Protein AF-A0A8B9KT23-F1 (afdb_monomer_lite)

Foldseek 3Di:
DAWFWAWQVLVLQLCLVQQDFPFPEPQRPFKFKDFPPDDPVVSCVVHVVLQPAFKKKAFTFLDPLCVVVVRIDARHRNVRVVVVCVVQHQDWDDDQLAIFHRGMMMMGGHDDDDQQQWKKWKWADDLFAIKIWIDSGFANPPPPRVVVTFIDGAGQVGAQALVCCLVGGCPPPPPVCSSLVSRRSRSVVVSCVQQQWRMKIQTTFGQDPVTTYRPTIITIHTVLCCVVCCVSSPDGDRRDHGHHDDDPDDFGFDADDDDDDDDDDDFPDADLDLWFLQAAEEEEDPQQVLQQQFLLLNQLLVRPDGRYQAYEYQVDDKDWDWYDNQNDIDTHIYHNDPVVVCVVCVRHQEYEYPDELVCLLVVLVVVLVRLSHQEYEAAYDSNRPSSVSVSLVSCSNSSHFYQDDAAPWKAAASIGDRGQQQHHVVSCVQLVSNHAWQEEEEEQDSVVQNVCSNLCSVQALGYRMYGHQYLEQHGSAAPVNNLLSLQVDLSHQEYEYEAEFADQRLVVVLVCLVVVVRDHAYAYAYPDQCQVVDSGGTDDDRHRRGHNDPCSHRVNSLVSCVVSVHRYDPDPVCSSVSSNVSRVVCVVVVVGDRDDDDRTDDHDDDPVVCVVVVVDDDDDPDDDQQWDPPDPATDGLNHGPVRCVVVVCPPLQSCCRRVPSFRFDNLSSVLLVLLLQVLQDDDCPAQLSVQLLQCLQVVDDLVSSLVSSLVVQDDPHLCLLLQLLVLLCVCVVVVHALVRSVVVCVVVVHDRRQWFDDPAFPVRHDVSLVVSVVSLVVDFPDQVSVVRVVVNQVVQCVVPRRRHRHNSNSNNSSLLSSLPGRPRDDPVSSVVCSVVPVSSVSSSSSHSNVSSVSSVVSVVVVNHRDDDDPVVDDPPDDDDDDD

Organism: Astyanax mexicanus (NCBI:txid7994)

Sequence (883 aa):
MSAKAISEQTGKEFLYKYICTSAAVQNRFRYATVSADTDWERLTQDHPWLLTERLVVKPDQLIKRRGKLGLVGVDLDLQGVKEWLKQRLMRETTIGKAKGILKNFLIEPFVPHSQEEEFYTCIYATREGDYVLFHHEGGVEVGDVDSKAQRLLVGVDEKLTEDAVTEQLLIHVPDEKKEVLSSFIVGLFNLYEDLYFTYLEINPLVVTGEGVFVLDMAAKIDATAEFICKPKWGDVEFPPPFVNFSLSLLFSLSFFFFLLSHNLSLPPAKATTLFSKHTKALVWGMQTRAVQGMLDFDYVCSREEPSVAAMVYPFTGDHKQKFYWGHKEILMPVYKNMADAVKKHSEVDVLISFASLRSAFDSTMETMLYPQIHTIAIIAEGIPEALTRKLIKTANEKGITIIGPATVGGIKPGCFKIGNTGGMLDNILASKLYRPGSVAYVSRSGGMSNELNNIISRTTDGVYEGVAIGGDRYPGSTFMDHVLRYQDTPGVKMIVVLGEIGGTEEYKICEGVKEGRITKPVVCWCIGTCATMFSSEVQFGHAGACANQASETAVAKNQALREAGVFVPRSFDELGDIIRTVYDDLVASGVIIPAQEVPPPTVPMDYSWARELGLIRKPASFMTSICDERGQELIYAGMPITEVFKEEMGLGGVLGLLWFQRRLPRYACQFIEMCLMVTADHGPAVSGAHNTIVCARAGKDLISSLTSGLLTIGDRFGGALDAAAKQFSKAFDSGMLPMEFVNKMKKDGKLIMGIGHRVKSINNPDMRVQILKDFVKQHFPATQLLDYALDVEKITTSKKPNLILNVDGFIGVAFVDLLRTCGGFTRDEADEFVEIGALNGIFVLGRSMGFIGHYLDQKRLKQGLYRHPWDDISYVLPEHMSM

Secondary structure (DSSP, 8-state):
--EEEE-HHHHHHHHHHH---SS-B-STT--EEE-TT--HHHHHHH-GGGGTS-EEEEE-SS-S-TGGGT--EEEE-HHHHHHHHHTTTT-EEEETTEEEE---EEEEE-----GGGEEEEEEEE-SSEEEEEEESS-SSSS-SHHHHSEEEEEETT----HHHHHHHT-TTS-HHHHHHHHHHHHHHHHHHHHTTEEEEEEEEEEEETTEEEE---EEEEEGGGHHHHHHHH-S---PPPSSS---SS---------------PPPS---S----TT--EEEES--HHHHHHHHHHHHHTT-SS-SEEEEE-TTS-SEEEEEEETTEEEEEEEESSHHHHHHH-TT--EEEE---TTTHHHHHHHHTT-TT--EEEE--S---HHHHHHHHHHHHHHTPEEE-SS---EEETTTEE-TTTT-SHHHHHHTTTTS--SEEEEES-HHHHHHHHHHHHHHSS-EEEEEE--SSSS-SS-HHHHHHHHHH-TT--EEEEEE-SSSSTTHHHHHHHHTTS--S-EEEEE--GGGGGSSS----SSTT---SSGGGSHHHHHHHHHHTT-B--SSSTTHHHHHHHHHHHHHHTTS--PPPP-PPPPPPPPHHHHHHTTS-----S----SEE-SSSS-EETTEEHHHHHHTT-HHHHHHHHHHHS----HHHHHHHHHHHHHHS---TTSHHHHHHHHHHHTT--HHHHHHHHHTT-BTTBBTHHHHHHHHHHHHHTTT--HHHHHHHHHHTT-PPTTB--SS-BTTB--HHHHHHHHHHHHH-S--HHHHHHHHHHHHHHTT-TT-PBPHHHHHHHHHHHHHHHSSSS-HHHHHHHHHTTHHHHHHHHHHHHHHHHHHHHHHHTTPPPP---STT----PPP----

Structure (mmCIF, N/CA/C/O backbone):
data_AF-A0A8B9KT23-F1
#
_entry.id   AF-A0A8B9KT23-F1
#
loop_
_atom_site.group_PDB
_atom_site.id
_atom_site.type_symbol
_atom_site.label_atom_id
_atom_site.label_alt_id
_atom_site.label_comp_id
_atom_site.label_asym_id
_atom_si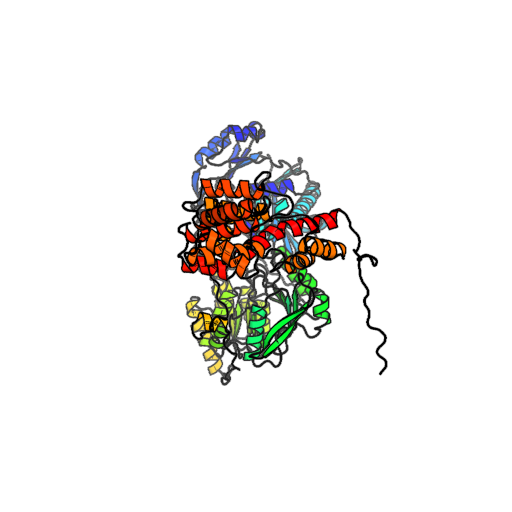te.label_entity_id
_atom_site.label_seq_id
_atom_site.pdbx_PDB_ins_code
_atom_site.Cartn_x
_atom_site.Cartn_y
_atom_site.Cartn_z
_atom_site.occupancy
_atom_site.B_iso_or_equiv
_atom_site.auth_seq_id
_atom_site.auth_comp_id
_atom_site.auth_asym_id
_atom_site.auth_atom_id
_atom_site.pdbx_PDB_model_num
ATOM 1 N N . MET A 1 1 ? -3.273 -2.205 16.981 1.00 50.12 1 MET A N 1
ATOM 2 C CA . MET A 1 1 ? -3.231 -0.751 17.317 1.00 50.12 1 MET A CA 1
ATOM 3 C C . MET A 1 1 ? -4.520 -0.409 18.056 1.00 50.12 1 MET A C 1
ATOM 5 O O . MET A 1 1 ? -5.506 -1.040 17.725 1.00 50.12 1 MET A O 1
ATOM 9 N N . SER A 1 2 ? -4.535 0.468 19.065 1.00 74.88 2 SER A N 1
ATOM 10 C CA . SER A 1 2 ? -5.666 0.557 20.016 1.00 74.88 2 SER A CA 1
ATOM 11 C C . SER A 1 2 ? -5.683 1.864 20.819 1.00 74.88 2 SER A C 1
ATOM 13 O O . SER A 1 2 ? -4.695 2.607 20.809 1.00 74.88 2 SER A O 1
ATOM 15 N N . ALA A 1 3 ? -6.732 2.061 21.625 1.00 84.88 3 ALA A N 1
ATOM 16 C CA . ALA A 1 3 ? -6.651 2.823 22.872 1.00 84.88 3 ALA A CA 1
ATOM 17 C C . ALA A 1 3 ? -5.368 2.490 23.668 1.00 84.88 3 ALA A C 1
ATOM 19 O O . ALA A 1 3 ? -5.065 1.317 23.915 1.00 84.88 3 ALA A O 1
ATOM 20 N N . LYS A 1 4 ? -4.620 3.517 24.086 1.00 86.31 4 LYS A N 1
ATOM 21 C CA . LYS A 1 4 ? -3.401 3.404 24.903 1.00 86.31 4 LYS A CA 1
ATOM 22 C C . LYS A 1 4 ? -3.435 4.377 26.070 1.00 86.31 4 LYS A C 1
ATOM 24 O O . LYS A 1 4 ? -3.875 5.514 25.912 1.00 86.31 4 LYS A O 1
ATOM 29 N N . ALA A 1 5 ? -2.926 3.940 27.218 1.00 86.69 5 ALA A N 1
ATOM 30 C CA . ALA A 1 5 ? -2.748 4.803 28.378 1.00 86.69 5 ALA A CA 1
ATOM 31 C C . ALA A 1 5 ? -1.619 5.819 28.147 1.00 86.69 5 ALA A C 1
ATOM 33 O O . ALA A 1 5 ? -0.595 5.490 27.543 1.00 86.69 5 ALA A O 1
ATOM 34 N N . ILE A 1 6 ? -1.819 7.032 28.658 1.00 92.38 6 ILE A N 1
ATOM 35 C CA . ILE A 1 6 ? -0.812 8.099 28.729 1.00 92.38 6 ILE A CA 1
ATOM 36 C C . ILE A 1 6 ? -0.448 8.370 30.190 1.00 92.38 6 ILE A C 1
ATOM 38 O O . ILE A 1 6 ? -1.192 7.987 31.096 1.00 92.38 6 ILE A O 1
ATOM 42 N N . SER A 1 7 ? 0.703 9.000 30.426 1.00 93.12 7 SER A N 1
ATOM 43 C CA . SER A 1 7 ? 1.091 9.433 31.771 1.00 93.12 7 SER A CA 1
ATOM 44 C C . SER A 1 7 ? 0.134 10.506 32.298 1.00 93.12 7 SER A C 1
ATOM 46 O O . SER A 1 7 ? -0.551 11.191 31.527 1.00 93.12 7 SER A O 1
ATOM 48 N N . GLU A 1 8 ? 0.094 10.673 33.618 1.00 94.19 8 GLU A N 1
ATOM 49 C CA . GLU A 1 8 ? -0.682 11.748 34.230 1.00 94.19 8 GLU A CA 1
ATOM 50 C C . GLU A 1 8 ? -0.176 13.122 33.771 1.00 94.19 8 GLU A C 1
ATOM 52 O O . GLU A 1 8 ? -0.986 13.994 33.448 1.00 94.19 8 GLU A O 1
ATOM 57 N N . GLN A 1 9 ? 1.148 13.290 33.665 1.00 95.44 9 GLN A N 1
ATOM 58 C CA . GLN A 1 9 ? 1.766 14.494 33.113 1.00 95.44 9 GLN A CA 1
ATOM 59 C C . GLN A 1 9 ? 1.209 14.828 31.720 1.00 95.44 9 GLN A C 1
ATOM 61 O O . GLN A 1 9 ? 0.757 15.949 31.499 1.00 95.44 9 GLN A O 1
ATOM 66 N N . THR A 1 10 ? 1.205 13.872 30.782 1.00 95.38 10 THR A N 1
ATOM 67 C CA . THR A 1 10 ? 0.717 14.106 29.412 1.00 95.38 10 THR A CA 1
ATOM 68 C C . THR A 1 10 ? -0.784 14.399 29.392 1.00 95.38 10 THR A C 1
ATOM 70 O O . THR A 1 10 ? -1.221 15.290 28.664 1.00 95.38 10 THR A O 1
ATOM 73 N N . GLY A 1 11 ? -1.576 13.710 30.222 1.00 94.94 11 GLY A N 1
ATOM 74 C CA . GLY A 1 11 ? -3.006 13.991 30.370 1.00 94.94 11 GLY A CA 1
ATOM 75 C C . GLY A 1 11 ? -3.269 15.423 30.843 1.00 94.94 11 GLY A C 1
ATOM 76 O O . GLY A 1 11 ? -4.035 16.154 30.210 1.00 94.94 11 GLY A O 1
ATOM 77 N N . LYS A 1 12 ? -2.583 15.854 31.908 1.00 96.50 12 LYS A N 1
ATOM 78 C CA . LYS A 1 12 ? -2.687 17.216 32.451 1.00 96.50 12 LYS A CA 1
ATOM 79 C C . LYS A 1 12 ? -2.163 18.270 31.483 1.00 96.50 12 LYS A C 1
ATOM 81 O O . LYS A 1 12 ? -2.779 19.322 31.347 1.00 96.50 12 LYS A O 1
ATOM 86 N N . GLU A 1 13 ? -1.083 17.991 30.759 1.00 96.25 13 GLU A N 1
ATOM 87 C CA . GLU A 1 13 ? -0.562 18.882 29.720 1.00 96.25 13 GLU A CA 1
ATOM 88 C C . GLU A 1 13 ? -1.589 19.119 28.606 1.00 96.25 13 GLU A C 1
ATOM 90 O O . GLU A 1 13 ? -1.806 20.260 28.193 1.00 96.25 13 GLU A O 1
ATOM 95 N N . PHE A 1 14 ? -2.266 18.061 28.153 1.00 96.62 14 PHE A N 1
ATOM 96 C CA . PHE A 1 14 ? -3.352 18.157 27.178 1.00 96.62 14 PHE A CA 1
ATOM 97 C C . PHE A 1 14 ? -4.540 18.945 27.727 1.00 96.62 14 PHE A C 1
ATOM 99 O O . PHE A 1 14 ? -5.005 19.875 27.063 1.00 96.62 14 PHE A O 1
ATOM 106 N N . LEU A 1 15 ? -4.983 18.630 28.948 1.00 96.81 15 LEU A N 1
ATOM 107 C CA . LEU A 1 15 ? -6.066 19.344 29.621 1.00 96.81 15 LEU A CA 1
ATOM 108 C C . LEU A 1 15 ? -5.750 20.842 29.711 1.00 96.81 15 LEU A C 1
ATOM 110 O O . LEU A 1 15 ? -6.513 21.668 29.216 1.00 96.81 15 LEU A O 1
ATOM 114 N N . TYR A 1 16 ? -4.589 21.212 30.250 1.00 96.50 16 TYR A N 1
ATOM 115 C CA . TYR A 1 16 ? -4.218 22.613 30.434 1.00 96.50 16 TYR A CA 1
ATOM 116 C C . TYR A 1 16 ? -3.931 23.365 29.128 1.00 96.50 16 TYR A C 1
ATOM 118 O O . TYR A 1 16 ? -4.088 24.588 29.122 1.00 96.50 16 TYR A O 1
ATOM 126 N N . LYS A 1 17 ? -3.533 22.699 28.034 1.00 95.62 17 LYS A N 1
ATOM 127 C CA . LYS A 1 17 ? -3.381 23.344 26.714 1.00 95.62 17 LYS A CA 1
ATOM 128 C C . LYS A 1 17 ? -4.713 23.599 26.019 1.00 95.62 17 LYS A C 1
ATOM 130 O O . LYS A 1 17 ? -4.855 24.649 25.397 1.00 95.62 17 LYS A O 1
ATOM 135 N N . TYR A 1 18 ? -5.650 22.653 26.095 1.00 96.62 18 TYR A N 1
ATOM 136 C CA . TYR A 1 18 ? -6.772 22.593 25.154 1.00 96.62 18 TYR A CA 1
ATOM 137 C C . TYR A 1 18 ? -8.166 22.709 25.784 1.00 96.62 18 TYR A C 1
ATOM 139 O O . TYR A 1 18 ? -9.125 22.875 25.031 1.00 96.62 18 TYR A O 1
ATOM 147 N N . ILE A 1 19 ? -8.322 22.641 27.115 1.00 96.06 19 ILE A N 1
ATOM 148 C CA . ILE A 1 19 ? -9.654 22.754 27.728 1.00 96.06 19 ILE A CA 1
ATOM 149 C C . ILE A 1 19 ? -10.233 24.157 27.504 1.00 96.06 19 ILE A C 1
ATOM 151 O O . ILE A 1 19 ? -9.568 25.170 27.736 1.00 96.06 19 ILE A O 1
ATOM 155 N N . CYS A 1 20 ? -11.487 24.211 27.059 1.00 94.06 20 CYS A N 1
ATOM 156 C CA . CYS A 1 20 ? -12.238 25.448 26.883 1.00 94.06 20 CYS A CA 1
ATOM 157 C C . CYS A 1 20 ? -13.468 25.402 27.794 1.00 94.06 20 CYS A C 1
ATOM 159 O O . CYS A 1 20 ? -14.380 24.610 27.576 1.00 94.06 20 CYS A O 1
ATOM 161 N N . THR A 1 21 ? -13.449 26.210 28.850 1.00 93.62 21 THR A N 1
ATOM 162 C CA . THR A 1 21 ? -14.476 26.281 29.897 1.00 93.62 21 THR A CA 1
ATOM 163 C C . THR A 1 21 ? -14.489 27.699 30.475 1.00 93.62 21 THR A C 1
ATOM 165 O O . THR A 1 21 ? -13.467 28.390 30.421 1.00 93.62 21 THR A O 1
ATOM 168 N N . SER A 1 22 ? -15.629 28.152 31.006 1.00 90.88 22 SER A N 1
ATOM 169 C CA . SER A 1 22 ? -15.702 29.401 31.784 1.00 90.88 22 SER A CA 1
ATOM 170 C C . SER A 1 22 ? -15.189 29.232 33.219 1.00 90.88 22 SER A C 1
ATOM 172 O O . SER A 1 22 ? -14.858 30.225 33.866 1.00 90.88 22 SER A O 1
ATOM 174 N N . ALA A 1 23 ? -15.067 27.993 33.708 1.00 91.00 23 ALA A N 1
ATOM 175 C CA . ALA A 1 23 ? -14.504 27.700 35.017 1.00 91.00 23 ALA A CA 1
ATOM 176 C C . ALA A 1 23 ? -13.006 28.054 35.073 1.00 91.00 23 ALA A C 1
ATOM 178 O O . ALA A 1 23 ? -12.214 27.664 34.211 1.00 91.00 23 ALA A O 1
ATOM 179 N N . ALA A 1 24 ? -12.590 28.763 36.125 1.00 92.50 24 ALA A N 1
ATOM 180 C CA . ALA A 1 24 ? -11.186 29.085 36.352 1.00 92.50 24 ALA A CA 1
ATOM 181 C C . ALA A 1 24 ? -10.404 27.820 36.755 1.00 92.50 24 ALA A C 1
ATOM 183 O O . ALA A 1 24 ? -10.396 27.427 37.921 1.00 92.50 24 ALA A O 1
ATOM 184 N N . VAL A 1 25 ? -9.754 27.170 35.785 1.00 94.81 25 VAL A N 1
ATOM 185 C CA . VAL A 1 25 ? -8.850 26.037 36.041 1.00 94.81 25 VAL A CA 1
ATOM 186 C C . VAL A 1 25 ? -7.534 26.566 36.609 1.00 94.81 25 VAL A C 1
ATOM 188 O O . VAL A 1 25 ? -6.767 27.232 35.907 1.00 94.81 25 VAL A O 1
ATOM 191 N N . GLN A 1 26 ? -7.285 26.262 37.878 1.00 95.94 26 GLN A N 1
ATOM 192 C CA . GLN A 1 26 ? -6.117 26.700 38.633 1.00 95.94 26 GLN A CA 1
ATOM 193 C C . GLN A 1 26 ? -4.920 25.756 38.444 1.00 95.94 26 GLN A C 1
ATOM 195 O O . GLN A 1 26 ? -5.037 24.663 37.892 1.00 95.94 26 GLN A O 1
ATOM 200 N N . ASN A 1 27 ? -3.733 26.201 38.870 1.00 94.00 27 ASN A N 1
ATOM 201 C CA . ASN A 1 27 ? -2.469 25.450 38.796 1.00 94.00 27 ASN A CA 1
ATOM 202 C C . ASN A 1 27 ? -2.086 24.891 37.399 1.00 94.00 27 ASN A C 1
ATOM 204 O O . ASN A 1 27 ? -1.301 23.947 37.289 1.00 94.00 27 ASN A O 1
ATOM 208 N N . ARG A 1 28 ? -2.564 25.517 36.311 1.00 95.81 28 ARG A N 1
ATOM 209 C CA . ARG A 1 28 ? -2.197 25.155 34.927 1.00 95.81 28 ARG A CA 1
ATOM 210 C C . ARG A 1 28 ? -0.678 25.158 34.734 1.00 95.81 28 ARG A C 1
ATOM 212 O O . ARG A 1 28 ? -0.015 26.145 35.041 1.00 95.81 28 ARG A O 1
ATOM 219 N N . PHE A 1 29 ? -0.150 24.060 34.192 1.00 95.50 29 PHE A N 1
ATOM 220 C CA . PHE A 1 29 ? 1.286 23.831 33.945 1.00 95.50 29 PHE A CA 1
ATOM 221 C C . PHE A 1 29 ? 2.183 23.836 35.197 1.00 95.50 29 PHE A C 1
ATOM 223 O O . PHE A 1 29 ? 3.402 23.944 35.086 1.00 95.50 29 PHE A O 1
ATOM 230 N N . ARG A 1 30 ? 1.607 23.691 36.397 1.00 95.94 30 ARG A N 1
ATOM 231 C CA . ARG A 1 30 ? 2.360 23.606 37.658 1.00 95.94 30 ARG A CA 1
ATOM 232 C C . ARG A 1 30 ? 2.586 22.151 38.049 1.00 95.94 30 ARG A C 1
ATOM 234 O O . ARG A 1 30 ? 2.033 21.655 39.023 1.00 95.94 30 ARG A O 1
ATOM 241 N N . TYR A 1 31 ? 3.394 21.470 37.253 1.00 96.06 31 TYR A N 1
ATOM 242 C CA . TYR A 1 31 ? 3.890 20.131 37.543 1.00 96.06 31 TYR A CA 1
ATOM 243 C C . TYR A 1 31 ? 5.377 20.058 37.195 1.00 96.06 31 TYR A C 1
ATOM 245 O O . TYR A 1 31 ? 5.840 20.773 36.310 1.00 96.06 31 TYR A O 1
ATOM 253 N N . ALA A 1 32 ? 6.133 19.218 37.896 1.00 96.31 32 ALA A N 1
ATOM 254 C CA . ALA A 1 32 ? 7.562 19.030 37.674 1.00 96.31 32 ALA A CA 1
ATOM 255 C C . ALA A 1 32 ? 7.921 17.540 37.765 1.00 96.31 32 ALA A C 1
ATOM 257 O O . ALA A 1 32 ? 7.595 16.873 38.748 1.00 96.31 32 ALA A O 1
ATOM 258 N N . THR A 1 33 ? 8.593 17.015 36.741 1.00 95.00 33 THR A N 1
ATOM 259 C CA . THR A 1 33 ? 8.898 15.581 36.621 1.00 95.00 33 THR A CA 1
ATOM 260 C C . THR A 1 33 ? 10.280 15.259 37.183 1.00 95.00 33 THR A C 1
ATOM 262 O O . THR A 1 33 ? 11.261 15.945 36.890 1.00 95.00 33 THR A O 1
ATOM 265 N N . VAL A 1 34 ? 10.369 14.198 37.989 1.00 95.56 34 VAL A N 1
ATOM 266 C CA . VAL A 1 34 ? 11.606 13.753 38.642 1.00 95.56 34 VAL A CA 1
ATOM 267 C C . VAL A 1 34 ? 11.909 12.292 38.327 1.00 95.56 34 VAL A C 1
ATOM 269 O O . VAL A 1 34 ? 11.094 11.397 38.550 1.00 95.56 34 VAL A O 1
ATOM 272 N N . SER A 1 35 ? 13.137 12.069 37.870 1.00 93.69 35 SER A N 1
ATOM 273 C CA . SER A 1 35 ? 13.740 10.780 37.547 1.00 93.69 35 SER A CA 1
ATOM 274 C C . SER A 1 35 ? 15.089 10.617 38.259 1.00 93.69 35 SER A C 1
ATOM 276 O O . SER A 1 35 ? 15.525 11.501 38.998 1.00 93.69 35 SER A O 1
ATOM 278 N N . ALA A 1 36 ? 15.771 9.489 38.039 1.00 90.50 36 ALA A N 1
ATOM 279 C CA . ALA A 1 36 ? 17.114 9.252 38.576 1.00 90.50 36 ALA A CA 1
ATOM 280 C C . ALA A 1 36 ? 18.165 10.264 38.077 1.00 90.50 36 ALA A C 1
ATOM 282 O O . ALA A 1 36 ? 19.110 10.556 38.806 1.00 90.50 36 ALA A O 1
ATOM 283 N N . ASP A 1 37 ? 17.972 10.807 36.872 1.00 92.75 37 ASP A N 1
ATOM 284 C CA . ASP A 1 37 ? 18.919 11.686 36.176 1.00 92.75 37 ASP A CA 1
ATOM 285 C C . ASP A 1 37 ? 18.549 13.181 36.300 1.00 92.75 37 ASP A C 1
ATOM 287 O O . ASP A 1 37 ? 19.103 14.034 35.607 1.00 92.75 37 ASP A O 1
ATOM 291 N N . THR A 1 38 ? 17.584 13.520 37.164 1.00 94.56 38 THR A N 1
ATOM 292 C CA . THR A 1 38 ? 17.093 14.895 37.324 1.00 94.56 38 THR A CA 1
ATOM 293 C C . THR A 1 38 ? 18.097 15.787 38.057 1.00 94.56 38 THR A C 1
ATOM 295 O O . THR A 1 38 ? 18.367 15.613 39.246 1.00 94.56 38 THR A O 1
ATOM 298 N N . ASP A 1 39 ? 18.572 16.813 37.352 1.00 95.38 39 ASP A N 1
ATOM 299 C CA . ASP A 1 39 ? 19.275 17.955 37.933 1.00 95.38 39 ASP A CA 1
ATOM 300 C C . ASP A 1 39 ? 18.286 18.858 38.689 1.00 95.38 39 ASP A C 1
ATOM 302 O O . ASP A 1 39 ? 17.389 19.471 38.106 1.00 95.38 39 ASP A O 1
ATOM 306 N N . TRP A 1 40 ? 18.456 18.931 40.010 1.00 94.06 40 TRP A N 1
ATOM 307 C CA . TRP A 1 40 ? 17.604 19.716 40.898 1.00 94.06 40 TRP A CA 1
ATOM 308 C C . TRP A 1 40 ? 17.789 21.226 40.761 1.00 94.06 40 TRP A C 1
ATOM 310 O O . TRP A 1 40 ? 16.827 21.948 41.017 1.00 94.06 40 TRP A O 1
ATOM 320 N N . GLU A 1 41 ? 18.978 21.709 40.391 1.00 93.38 41 GLU A N 1
ATOM 321 C CA . GLU A 1 41 ? 19.217 23.147 40.216 1.00 93.38 41 GLU A CA 1
ATOM 322 C C . GLU A 1 41 ? 18.433 23.629 38.998 1.00 93.38 41 GLU A C 1
ATOM 324 O O . GLU A 1 41 ? 17.572 24.508 39.116 1.00 93.38 41 GLU A O 1
ATOM 329 N N . ARG A 1 42 ? 18.616 22.937 37.867 1.00 94.25 42 ARG A N 1
ATOM 330 C CA . ARG A 1 42 ? 17.836 23.164 36.648 1.00 94.25 42 ARG A CA 1
ATOM 331 C C . ARG A 1 42 ? 16.332 23.006 36.879 1.00 94.25 42 ARG A C 1
ATOM 333 O O . ARG A 1 42 ? 15.572 23.870 36.455 1.00 94.25 42 ARG A O 1
ATOM 340 N N . LEU A 1 43 ? 15.888 21.963 37.589 1.00 94.06 43 LEU A N 1
ATOM 341 C CA . LEU A 1 43 ? 14.459 21.757 37.860 1.00 94.06 43 LEU A CA 1
ATOM 342 C C . LEU A 1 43 ? 13.835 22.963 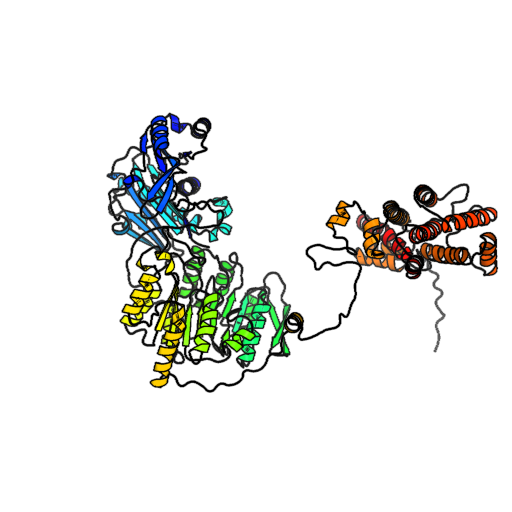38.582 1.00 94.06 43 LEU A C 1
ATOM 344 O O . LEU A 1 43 ? 12.739 23.383 38.217 1.00 94.06 43 LEU A O 1
ATOM 348 N N . THR A 1 44 ? 14.536 23.539 39.567 1.00 94.06 44 THR A N 1
ATOM 349 C CA . THR A 1 44 ? 14.079 24.743 40.286 1.00 94.06 44 THR A CA 1
ATOM 350 C C . THR A 1 44 ? 14.214 26.035 39.485 1.00 94.06 44 THR A C 1
ATOM 352 O O . THR A 1 44 ? 13.455 26.968 39.730 1.00 94.06 44 THR A O 1
ATOM 355 N N . GLN A 1 45 ? 15.130 26.096 38.516 1.00 94.12 45 GLN A N 1
ATOM 356 C CA . GLN A 1 45 ? 15.224 27.210 37.572 1.00 94.12 45 GLN A CA 1
ATOM 357 C C . GLN A 1 45 ? 14.041 27.207 36.593 1.00 94.12 45 GLN A C 1
ATOM 359 O O . GLN A 1 45 ? 13.436 28.253 36.362 1.00 94.12 45 GLN A O 1
ATOM 364 N N . ASP A 1 46 ? 13.692 26.032 36.065 1.00 93.94 46 ASP A N 1
ATOM 365 C CA . ASP A 1 46 ? 12.565 25.837 35.148 1.00 93.94 46 ASP A CA 1
ATOM 366 C C . ASP A 1 46 ? 11.206 25.963 35.890 1.00 93.94 46 ASP A C 1
ATOM 368 O O . ASP A 1 46 ? 10.223 26.434 35.318 1.00 93.94 46 ASP A O 1
ATOM 372 N N . HIS A 1 47 ? 11.150 25.610 37.186 1.00 96.31 47 HIS A N 1
ATOM 373 C CA . HIS A 1 47 ? 9.931 25.595 38.016 1.00 96.31 47 HIS A CA 1
ATOM 374 C C . HIS A 1 47 ? 10.137 26.325 39.367 1.00 96.31 47 HIS A C 1
ATOM 376 O O . HIS A 1 47 ? 10.166 25.689 40.426 1.00 96.31 47 HIS A O 1
ATOM 382 N N . PRO A 1 48 ? 10.244 27.670 39.386 1.00 95.06 48 PRO A N 1
ATOM 383 C CA . PRO A 1 48 ? 10.601 28.431 40.593 1.00 95.06 48 PRO A CA 1
ATOM 384 C C . PRO A 1 48 ? 9.576 28.334 41.735 1.00 95.06 48 PRO A C 1
ATOM 386 O O . PRO A 1 48 ? 9.927 28.535 42.897 1.00 95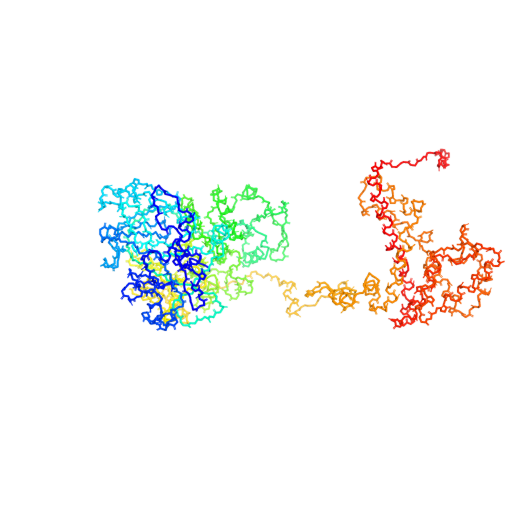.06 48 PRO A O 1
ATOM 389 N N . TRP A 1 49 ? 8.323 27.974 41.435 1.00 95.75 49 TRP A N 1
ATOM 390 C CA . TRP A 1 49 ? 7.267 27.768 42.434 1.00 95.75 49 TRP A CA 1
ATOM 391 C C . TRP A 1 49 ? 7.550 26.613 43.407 1.00 95.75 49 TRP A C 1
ATOM 393 O O . TRP A 1 49 ? 7.042 26.630 44.529 1.00 95.75 49 TRP A O 1
ATOM 403 N N . LEU A 1 50 ? 8.419 25.664 43.031 1.00 95.06 50 LEU A N 1
ATOM 404 C CA . LEU A 1 50 ? 8.890 24.590 43.914 1.00 95.06 50 LEU A CA 1
ATOM 405 C C . LEU A 1 50 ? 9.551 25.117 45.201 1.00 95.06 50 LEU A C 1
ATOM 407 O O . LEU A 1 50 ? 9.622 24.393 46.189 1.00 95.06 50 LEU A O 1
ATOM 411 N N . LEU A 1 51 ? 10.062 26.352 45.193 1.00 94.25 51 LEU A N 1
ATOM 412 C CA . LEU A 1 51 ? 10.752 26.964 46.333 1.00 94.25 51 LEU A CA 1
ATOM 413 C C . LEU A 1 51 ? 9.811 27.696 47.301 1.00 94.25 51 LEU A C 1
ATOM 415 O O . LEU A 1 51 ? 10.210 27.974 48.431 1.00 94.25 51 LEU A O 1
ATOM 419 N N . THR A 1 52 ? 8.601 28.049 46.862 1.00 91.94 52 THR A N 1
ATOM 420 C CA . THR A 1 52 ? 7.694 28.953 47.594 1.00 91.94 52 THR A CA 1
ATOM 421 C C . THR A 1 52 ? 6.456 28.269 48.159 1.00 91.94 52 THR A C 1
ATOM 423 O O . THR A 1 52 ? 5.847 28.799 49.083 1.00 91.94 52 THR A O 1
ATOM 426 N N . GLU A 1 53 ? 6.061 27.125 47.604 1.00 93.69 53 GLU A N 1
ATOM 427 C CA . GLU A 1 53 ? 4.798 26.462 47.932 1.00 93.69 53 GLU A CA 1
ATOM 428 C C . GLU A 1 53 ? 4.996 25.145 48.684 1.00 93.69 53 GLU A C 1
ATOM 430 O O . GLU A 1 53 ? 6.069 24.540 48.675 1.00 93.69 53 GLU A O 1
ATOM 435 N N . ARG A 1 54 ? 3.921 24.692 49.335 1.00 97.25 54 ARG A N 1
ATOM 436 C CA . ARG A 1 54 ? 3.795 23.302 49.777 1.00 97.25 54 ARG A CA 1
ATOM 437 C C . ARG A 1 54 ? 3.452 22.436 48.566 1.00 97.25 54 ARG A C 1
ATOM 439 O O . ARG A 1 54 ? 2.819 22.901 47.622 1.00 97.25 54 ARG A O 1
ATOM 446 N N . LEU A 1 55 ? 3.884 21.185 48.590 1.00 97.56 55 LEU A N 1
ATOM 447 C CA . LEU A 1 55 ? 3.979 20.301 47.436 1.00 97.56 55 LEU A CA 1
ATOM 448 C C . LEU A 1 55 ? 3.365 18.931 47.737 1.00 97.56 55 LEU A C 1
ATOM 450 O O . LEU A 1 55 ? 3.368 18.454 48.875 1.00 97.56 55 LEU A O 1
ATOM 454 N N . VAL A 1 56 ? 2.911 18.276 46.676 1.00 97.00 56 VAL A N 1
ATOM 455 C CA . VAL A 1 56 ? 2.543 16.862 46.618 1.00 97.00 56 VAL A CA 1
ATOM 456 C C . VAL A 1 56 ? 3.523 16.158 45.682 1.00 97.00 56 VAL A C 1
ATOM 458 O O . VAL A 1 56 ? 3.889 16.706 44.646 1.00 97.00 56 VAL A O 1
ATOM 461 N N . VAL A 1 57 ? 3.952 14.941 46.024 1.00 97.06 57 VAL A N 1
ATOM 462 C CA . VAL A 1 57 ? 4.813 14.102 45.175 1.00 97.06 57 VAL A CA 1
ATOM 463 C C . VAL A 1 57 ? 4.254 12.687 45.056 1.00 97.06 57 VAL A C 1
ATOM 465 O O . VAL A 1 57 ? 3.906 12.059 46.058 1.00 97.06 57 VAL A O 1
ATOM 468 N N . LYS A 1 58 ? 4.167 12.166 43.828 1.00 95.75 58 LYS A N 1
ATOM 469 C CA . LYS A 1 58 ? 3.578 10.849 43.522 1.00 95.75 58 LYS A CA 1
ATOM 470 C C . LYS A 1 58 ? 4.222 10.211 42.283 1.00 95.75 58 LYS A C 1
ATOM 472 O O . LYS A 1 58 ? 4.683 10.941 41.413 1.00 95.75 58 LYS A O 1
ATOM 477 N N . PRO A 1 59 ? 4.306 8.873 42.168 1.00 94.19 59 PRO A N 1
ATOM 478 C CA . PRO A 1 59 ? 4.872 8.233 40.987 1.00 94.19 59 PRO A CA 1
ATOM 479 C C . PRO A 1 59 ? 3.921 8.359 39.790 1.00 94.19 59 PRO A C 1
ATOM 481 O O . PRO A 1 59 ? 2.710 8.165 39.935 1.00 94.19 59 PRO A O 1
ATOM 484 N N . ASP A 1 60 ? 4.478 8.622 38.610 1.00 93.38 60 ASP A N 1
ATOM 485 C CA . ASP A 1 60 ? 3.750 8.686 37.337 1.00 93.38 60 ASP A CA 1
ATOM 486 C C . ASP A 1 60 ? 4.253 7.579 36.400 1.00 93.38 60 ASP A C 1
ATOM 488 O O . ASP A 1 60 ? 5.151 7.763 35.575 1.00 93.38 60 ASP A O 1
ATOM 492 N N . GLN A 1 61 ? 3.728 6.374 36.646 1.00 89.56 61 GLN A N 1
ATOM 493 C CA . GLN A 1 61 ? 4.053 5.117 35.955 1.00 89.56 61 GLN A CA 1
ATOM 494 C C . GLN A 1 61 ? 2.808 4.219 35.817 1.00 89.56 61 GLN A C 1
ATOM 496 O O . GLN A 1 61 ? 2.878 3.006 36.022 1.00 89.56 61 GLN A O 1
ATOM 501 N N . LEU A 1 62 ? 1.644 4.820 35.538 1.00 87.25 62 LEU A N 1
ATOM 502 C CA . LEU A 1 62 ? 0.345 4.129 35.422 1.00 87.25 62 LEU A CA 1
ATOM 503 C C . LEU A 1 62 ? -0.076 3.335 36.682 1.00 87.25 62 LEU A C 1
ATOM 505 O O . LEU A 1 62 ? -0.798 2.339 36.610 1.00 87.25 62 LEU A O 1
ATOM 509 N N . ILE A 1 63 ? 0.369 3.774 37.863 1.00 84.25 63 ILE A N 1
ATOM 510 C CA . ILE A 1 63 ? 0.022 3.156 39.148 1.00 84.25 63 ILE A CA 1
ATOM 511 C C . ILE A 1 63 ? -1.304 3.748 39.641 1.00 84.25 63 ILE A C 1
ATOM 513 O O . ILE A 1 63 ? -1.352 4.915 40.023 1.00 84.25 63 ILE A O 1
ATOM 517 N N . LYS A 1 64 ? -2.377 2.947 39.698 1.00 81.38 64 LYS A N 1
ATOM 518 C CA . LYS A 1 64 ? -3.635 3.341 40.363 1.00 81.38 64 LYS A CA 1
ATOM 519 C C . LYS A 1 64 ? -3.548 3.162 41.892 1.00 81.38 64 LYS A C 1
ATOM 521 O O . LYS A 1 64 ? -2.729 2.396 42.397 1.00 81.38 64 LYS A O 1
ATOM 526 N N . ARG A 1 65 ? -4.427 3.850 42.638 1.00 80.81 65 ARG A N 1
ATOM 527 C CA . ARG A 1 65 ? -4.572 3.770 44.117 1.00 80.81 65 ARG A CA 1
ATOM 528 C C . ARG A 1 65 ? -3.314 4.160 44.922 1.00 80.81 65 ARG A C 1
ATOM 530 O O . ARG A 1 65 ? -3.108 3.667 46.030 1.00 80.81 65 ARG A O 1
ATOM 537 N N . ARG A 1 66 ? -2.499 5.084 44.393 1.00 83.81 66 ARG A N 1
ATOM 538 C CA . ARG A 1 66 ? -1.218 5.553 44.974 1.00 83.81 66 ARG A CA 1
ATOM 539 C C . ARG A 1 66 ? -1.318 5.956 46.452 1.00 83.81 66 ARG A C 1
ATOM 541 O O . ARG A 1 66 ? -0.446 5.575 47.231 1.00 83.81 66 ARG A O 1
ATOM 548 N N . GLY A 1 67 ? -2.392 6.649 46.847 1.00 82.94 67 GLY A N 1
ATOM 549 C CA . GLY A 1 67 ? -2.634 7.058 48.238 1.00 82.94 67 GLY A CA 1
ATOM 550 C C . GLY A 1 67 ? -2.682 5.873 49.211 1.00 82.94 67 GLY A C 1
ATOM 551 O O . GLY A 1 67 ? -1.893 5.821 50.152 1.00 82.94 67 GLY A O 1
ATOM 552 N N . LYS A 1 68 ? -3.505 4.850 48.924 1.00 83.06 68 LYS A N 1
ATOM 553 C CA . LYS A 1 68 ? -3.628 3.638 49.768 1.00 83.06 68 LYS A CA 1
ATOM 554 C C . LYS A 1 68 ? -2.358 2.781 49.813 1.00 83.06 68 LYS A C 1
ATOM 556 O O . LYS A 1 68 ? -2.223 1.941 50.695 1.00 83.06 68 LYS A O 1
ATOM 561 N N . LEU A 1 69 ? -1.430 2.991 48.879 1.00 85.19 69 LEU A N 1
ATOM 562 C CA . LEU A 1 69 ? -0.123 2.330 48.838 1.00 85.19 69 LEU A CA 1
ATOM 563 C C . LEU A 1 69 ? 0.978 3.111 49.585 1.00 85.19 69 LEU A C 1
ATOM 565 O O . LEU A 1 69 ? 2.124 2.667 49.598 1.00 85.19 69 LEU A O 1
ATOM 569 N N . GLY A 1 70 ? 0.681 4.279 50.172 1.00 88.69 70 GLY A N 1
ATOM 570 C CA . GLY A 1 70 ? 1.698 5.144 50.792 1.00 88.69 70 GLY A CA 1
ATOM 571 C C . GLY A 1 70 ? 2.685 5.752 49.782 1.00 88.69 70 GLY A C 1
ATOM 572 O O . GLY A 1 70 ? 3.813 6.114 50.138 1.00 88.69 70 GLY A O 1
ATOM 573 N N . LEU A 1 71 ? 2.271 5.836 48.512 1.00 91.94 71 LEU A N 1
ATOM 574 C CA . LEU A 1 71 ? 3.058 6.341 47.383 1.00 91.94 71 LEU A CA 1
ATOM 575 C C . LEU A 1 71 ? 2.713 7.794 47.018 1.00 91.94 71 LEU A C 1
ATOM 577 O O . LEU A 1 71 ? 3.070 8.245 45.937 1.00 91.94 71 LEU A O 1
ATOM 581 N N . VAL A 1 72 ? 2.049 8.532 47.908 1.00 94.12 72 VAL A N 1
ATOM 582 C CA . VAL A 1 72 ? 1.837 9.980 47.773 1.00 94.12 72 VAL A CA 1
ATOM 583 C C . VAL A 1 72 ? 2.410 10.661 49.014 1.00 94.12 72 VAL A C 1
ATOM 585 O O . VAL A 1 72 ? 2.027 10.326 50.134 1.00 94.12 72 VAL A O 1
ATOM 588 N N . GLY A 1 73 ? 3.359 11.575 48.827 1.00 94.75 73 GLY A N 1
ATOM 589 C CA . GLY A 1 73 ? 3.768 12.538 49.849 1.00 94.75 73 GLY A CA 1
ATOM 590 C C . GLY A 1 73 ? 2.914 13.792 49.699 1.00 94.75 73 GLY A C 1
ATOM 591 O O . GLY A 1 73 ? 2.825 14.311 48.592 1.00 94.75 73 GLY A O 1
ATOM 592 N N . VAL A 1 74 ? 2.271 14.246 50.773 1.00 94.00 74 VAL A N 1
ATOM 593 C CA . VAL A 1 74 ? 1.321 15.374 50.778 1.00 94.00 74 VAL A CA 1
ATOM 594 C C . VAL A 1 74 ? 1.818 16.437 51.753 1.00 94.00 74 VAL A C 1
ATOM 596 O O . VAL A 1 74 ? 2.393 16.081 52.779 1.00 94.00 74 VAL A O 1
ATOM 599 N N . ASP A 1 75 ? 1.592 17.712 51.424 1.00 95.81 75 ASP A N 1
ATOM 600 C CA . ASP A 1 75 ? 1.987 18.879 52.223 1.00 95.81 75 ASP A CA 1
ATOM 601 C C . ASP A 1 75 ? 3.464 18.840 52.662 1.00 95.81 75 ASP A C 1
ATOM 603 O O . ASP A 1 75 ? 3.806 18.827 53.847 1.00 95.81 75 ASP A O 1
ATOM 607 N N . LEU A 1 76 ? 4.367 18.805 51.680 1.00 95.75 76 LEU A N 1
ATOM 608 C CA . LEU A 1 76 ? 5.821 18.837 51.872 1.00 95.75 76 LEU A CA 1
ATOM 609 C C . LEU A 1 76 ? 6.417 20.119 51.276 1.00 95.75 76 LEU A C 1
ATOM 611 O O . LEU A 1 76 ? 5.918 20.629 50.286 1.00 95.75 76 LEU A O 1
ATOM 615 N N . ASP A 1 77 ? 7.519 20.634 51.814 1.00 96.38 77 ASP A N 1
ATOM 616 C CA . ASP A 1 77 ? 8.377 21.564 51.058 1.00 96.38 77 ASP A CA 1
ATOM 617 C C . ASP A 1 77 ? 9.335 20.782 50.141 1.00 96.38 77 ASP A C 1
ATOM 619 O O . ASP A 1 77 ? 9.427 19.552 50.205 1.00 96.38 77 ASP A O 1
ATOM 623 N N . LEU A 1 78 ? 10.083 21.484 49.284 1.00 95.19 78 LEU A N 1
ATOM 624 C CA . LEU A 1 78 ? 11.034 20.859 48.359 1.00 95.19 78 LEU A CA 1
ATOM 625 C C . LEU A 1 78 ? 12.086 19.981 49.058 1.00 95.19 78 LEU A C 1
ATOM 627 O O . LEU A 1 78 ? 12.532 18.988 48.478 1.00 95.19 78 LEU A O 1
ATOM 631 N N . GLN A 1 79 ? 12.488 20.317 50.287 1.00 94.75 79 GLN A N 1
ATOM 632 C CA . GLN A 1 79 ? 13.439 19.505 51.045 1.00 94.75 79 GLN A CA 1
ATOM 633 C C . GLN A 1 79 ? 12.771 18.211 51.530 1.00 94.75 79 GLN A C 1
ATOM 635 O O . GLN A 1 79 ? 13.316 17.125 51.312 1.00 94.75 79 GLN A O 1
ATOM 640 N N . GLY A 1 80 ? 11.551 18.301 52.066 1.00 95.81 80 GLY A N 1
ATOM 641 C CA . GLY A 1 80 ? 10.716 17.143 52.390 1.00 95.81 80 GLY A CA 1
ATOM 642 C C . GLY A 1 80 ? 10.460 16.232 51.184 1.00 95.81 80 GLY A C 1
ATOM 643 O O . GLY A 1 80 ? 10.576 15.012 51.301 1.00 95.81 80 GLY A O 1
ATOM 644 N N . VAL A 1 81 ? 10.203 16.796 49.997 1.00 96.19 81 VAL A N 1
ATOM 645 C CA . VAL A 1 81 ? 10.051 16.027 48.746 1.00 96.19 81 VAL A CA 1
ATOM 646 C C . VAL A 1 81 ? 11.346 15.295 48.369 1.00 96.19 81 VAL A C 1
ATOM 648 O O . VAL A 1 81 ? 11.304 14.097 48.074 1.00 96.19 81 VAL A O 1
ATOM 651 N N . LYS A 1 82 ? 12.508 15.962 48.429 1.00 95.12 82 LYS A N 1
ATOM 652 C CA . LYS A 1 82 ? 13.823 15.335 48.176 1.00 95.12 82 LYS A CA 1
ATOM 653 C C . LYS A 1 82 ? 14.095 14.169 49.134 1.00 95.12 82 LYS A C 1
ATOM 655 O O . LYS A 1 82 ? 14.557 13.108 48.708 1.00 95.12 82 LYS A O 1
ATOM 660 N N . GLU A 1 83 ? 13.783 14.331 50.417 1.00 95.62 83 GLU A N 1
ATOM 661 C CA . GLU A 1 83 ? 13.956 13.288 51.436 1.00 95.62 83 GLU A CA 1
ATOM 662 C C . GLU A 1 83 ? 12.982 12.115 51.254 1.00 95.62 83 GLU A C 1
ATOM 664 O O . GLU A 1 83 ? 13.388 10.951 51.345 1.00 95.62 83 GLU A O 1
ATOM 669 N N . TRP A 1 84 ? 11.723 12.400 50.914 1.00 96.06 84 TRP A N 1
ATOM 670 C CA . TRP A 1 84 ? 10.700 11.394 50.619 1.00 96.06 84 TRP A CA 1
ATOM 671 C C . TRP A 1 84 ? 11.065 10.547 49.389 1.00 96.06 84 TRP A C 1
ATOM 673 O O . TRP A 1 84 ? 10.920 9.316 49.415 1.00 96.06 84 TRP A O 1
ATOM 683 N N . LEU A 1 85 ? 11.604 11.186 48.341 1.00 95.12 85 LEU A N 1
ATOM 684 C CA . LEU A 1 85 ? 12.077 10.534 47.116 1.00 95.12 85 LEU A CA 1
ATOM 685 C C . LEU A 1 85 ? 13.338 9.697 47.343 1.00 95.12 85 LEU A C 1
ATOM 687 O O . LEU A 1 85 ? 13.420 8.595 46.806 1.00 95.12 85 LEU A O 1
ATOM 691 N N . LYS A 1 86 ? 14.284 10.129 48.187 1.00 92.88 86 LYS A N 1
ATOM 692 C CA . LYS A 1 86 ? 15.514 9.368 48.513 1.00 92.88 86 LYS A CA 1
ATOM 693 C C . LYS A 1 86 ? 15.237 7.941 49.020 1.00 92.88 86 LYS A C 1
ATOM 695 O O . LYS A 1 86 ? 16.073 7.046 48.876 1.00 92.88 86 LYS A O 1
ATOM 700 N N . GLN A 1 87 ? 14.063 7.720 49.611 1.00 91.44 87 GLN A N 1
ATOM 701 C CA . GLN A 1 87 ? 13.617 6.418 50.112 1.00 91.44 87 GLN A CA 1
ATOM 702 C C . GLN A 1 87 ? 12.898 5.552 49.061 1.00 91.44 87 GLN A C 1
ATOM 704 O O . GLN A 1 87 ? 12.721 4.362 49.307 1.00 91.44 87 GLN A O 1
ATOM 709 N N . ARG A 1 88 ? 12.472 6.114 47.919 1.00 93.69 88 ARG A N 1
ATOM 710 C CA . ARG A 1 88 ? 11.527 5.487 46.966 1.00 93.69 88 ARG A CA 1
ATOM 711 C C . ARG A 1 88 ? 12.008 5.478 45.515 1.00 93.69 88 ARG A C 1
ATOM 713 O O . ARG A 1 88 ? 11.796 4.491 44.818 1.00 93.69 88 ARG A O 1
ATOM 720 N N . LEU A 1 89 ? 12.669 6.540 45.063 1.00 92.69 89 LEU A N 1
ATOM 721 C CA . LEU A 1 89 ? 13.248 6.635 43.727 1.00 92.69 89 LEU A CA 1
ATOM 722 C C . LEU A 1 89 ? 14.298 5.532 43.528 1.00 92.69 89 LEU A C 1
ATOM 724 O O . LEU A 1 89 ? 15.112 5.250 44.410 1.00 92.69 89 LEU A O 1
ATOM 728 N N . MET A 1 90 ? 14.227 4.871 42.375 1.00 91.25 90 MET A N 1
ATOM 729 C CA . MET A 1 90 ? 14.991 3.675 42.014 1.00 91.25 90 MET A CA 1
ATOM 730 C C . MET A 1 90 ? 14.828 2.482 42.974 1.00 91.25 90 MET A C 1
ATOM 732 O O . MET A 1 90 ? 15.652 1.564 42.966 1.00 91.25 90 MET A O 1
ATOM 736 N N . ARG A 1 91 ? 13.752 2.433 43.775 1.00 91.25 91 ARG A N 1
ATOM 737 C CA . ARG A 1 91 ? 13.403 1.247 44.572 1.00 91.25 91 ARG A CA 1
ATOM 738 C C . ARG A 1 91 ? 12.433 0.338 43.840 1.00 91.25 91 ARG A C 1
ATOM 740 O O . ARG A 1 91 ? 11.485 0.780 43.192 1.00 91.25 91 ARG A O 1
ATOM 747 N N . GLU A 1 92 ? 12.677 -0.956 43.988 1.00 90.00 92 GLU A N 1
ATOM 748 C CA . GLU A 1 92 ? 11.759 -1.995 43.555 1.00 90.00 92 GLU A CA 1
ATOM 749 C C . GLU A 1 92 ? 10.526 -2.009 44.471 1.00 90.00 92 GLU A C 1
ATOM 751 O O . GLU A 1 92 ? 10.648 -2.009 45.694 1.00 90.00 92 GLU A O 1
ATOM 756 N N . THR A 1 93 ? 9.339 -2.000 43.874 1.00 87.12 93 THR A N 1
ATOM 757 C CA . THR A 1 93 ? 8.040 -1.993 44.554 1.00 87.12 93 THR A CA 1
ATOM 758 C C . THR A 1 93 ? 7.161 -3.083 43.946 1.00 87.12 93 THR A C 1
ATOM 760 O O . THR A 1 93 ? 7.206 -3.337 42.741 1.00 87.12 93 THR A O 1
ATOM 763 N N . THR A 1 94 ? 6.366 -3.753 44.781 1.00 86.00 94 THR A N 1
ATOM 764 C CA . THR A 1 94 ? 5.397 -4.771 44.343 1.00 86.00 94 THR A CA 1
ATOM 765 C C . THR A 1 94 ? 3.991 -4.202 44.491 1.00 86.00 94 THR A C 1
ATOM 767 O O . THR A 1 94 ? 3.633 -3.730 45.568 1.00 86.00 94 THR A O 1
ATOM 770 N N . ILE A 1 95 ? 3.202 -4.230 43.418 1.00 81.50 95 ILE A N 1
ATOM 771 C CA . ILE A 1 95 ? 1.841 -3.688 43.360 1.00 81.50 95 ILE A CA 1
ATOM 772 C C . ILE A 1 95 ? 0.927 -4.780 42.801 1.00 81.50 95 ILE A C 1
ATOM 774 O O . ILE A 1 95 ? 0.984 -5.131 41.622 1.00 81.50 95 ILE A O 1
ATOM 778 N N . GLY A 1 96 ? 0.111 -5.378 43.672 1.00 81.69 96 GLY A N 1
ATOM 779 C CA . GLY A 1 96 ? -0.644 -6.585 43.335 1.00 81.69 96 GLY A CA 1
ATOM 780 C C . GLY A 1 96 ? 0.296 -7.742 42.976 1.00 81.69 96 GLY A C 1
ATOM 781 O O . GLY A 1 96 ? 1.097 -8.166 43.804 1.00 81.69 96 GLY A O 1
ATOM 782 N N . LYS A 1 97 ? 0.202 -8.246 41.738 1.00 76.50 97 LYS A N 1
ATOM 783 C CA . LYS A 1 97 ? 1.107 -9.277 41.188 1.00 76.50 97 LYS A CA 1
ATOM 784 C C . LYS A 1 97 ? 2.304 -8.699 40.417 1.00 76.50 97 LYS A C 1
ATOM 786 O O . LYS A 1 97 ? 3.197 -9.454 40.038 1.00 76.50 97 LYS A O 1
ATOM 791 N N . ALA A 1 98 ? 2.315 -7.393 40.156 1.00 76.31 98 ALA A N 1
ATOM 792 C CA . ALA A 1 98 ? 3.332 -6.743 39.344 1.00 76.31 98 ALA A CA 1
ATOM 793 C C . ALA A 1 98 ? 4.507 -6.266 40.211 1.00 76.31 98 ALA A C 1
ATOM 795 O O . ALA A 1 98 ? 4.315 -5.769 41.322 1.00 76.31 98 ALA A O 1
ATOM 796 N N . LYS A 1 99 ? 5.732 -6.413 39.701 1.00 84.25 99 LYS A N 1
ATOM 797 C CA . LYS A 1 99 ? 6.976 -6.020 40.376 1.00 84.25 99 LYS A CA 1
ATOM 798 C C . LYS A 1 99 ? 7.780 -5.134 39.431 1.00 84.25 99 LYS A C 1
ATOM 800 O O . LYS A 1 99 ? 8.096 -5.568 38.321 1.00 84.25 99 LYS A O 1
ATOM 805 N N . GLY A 1 100 ? 8.060 -3.906 39.852 1.00 86.19 100 GLY A N 1
ATOM 806 C CA . GLY A 1 100 ? 8.670 -2.862 39.028 1.00 86.19 100 GLY A CA 1
ATOM 807 C C . GLY A 1 100 ? 9.528 -1.906 39.855 1.00 86.19 100 GLY A C 1
ATOM 808 O O . GLY A 1 100 ? 9.494 -1.934 41.083 1.00 86.19 100 GLY A O 1
ATOM 809 N N . ILE A 1 101 ? 10.281 -1.030 39.190 1.00 90.31 101 ILE A N 1
ATOM 810 C CA . ILE A 1 101 ? 11.088 0.013 39.843 1.00 90.31 101 ILE A CA 1
ATOM 811 C C . ILE A 1 101 ? 10.374 1.360 39.711 1.00 90.31 101 ILE A C 1
ATOM 813 O O . ILE A 1 101 ? 9.932 1.724 38.617 1.00 90.31 101 ILE A O 1
ATOM 817 N N . LEU A 1 102 ? 10.303 2.114 40.811 1.00 92.00 102 LEU A N 1
ATOM 818 C CA . LEU A 1 102 ? 9.826 3.497 40.812 1.00 92.00 102 LEU A CA 1
ATOM 819 C C . LEU A 1 102 ? 10.914 4.420 40.235 1.00 92.00 102 LEU A C 1
ATOM 821 O O . LEU A 1 102 ? 11.871 4.772 40.922 1.00 92.00 102 LEU A O 1
ATOM 825 N N . LYS A 1 103 ? 10.793 4.765 38.954 1.00 92.56 103 LYS A N 1
ATOM 826 C CA . LYS A 1 103 ? 11.754 5.553 38.166 1.00 92.56 103 LYS A CA 1
ATOM 827 C C . LYS A 1 103 ? 11.296 6.982 37.885 1.00 92.56 103 LYS A C 1
ATOM 829 O O . LYS A 1 103 ? 12.156 7.814 37.626 1.00 92.56 103 LYS A O 1
ATOM 834 N N . ASN A 1 104 ? 9.987 7.243 37.894 1.00 94.38 104 ASN A N 1
ATOM 835 C CA . ASN A 1 104 ? 9.407 8.509 37.444 1.00 94.38 104 ASN A CA 1
ATOM 836 C C . ASN A 1 104 ? 8.345 9.018 38.427 1.00 94.38 104 ASN A C 1
ATOM 838 O O . ASN A 1 104 ? 7.436 8.275 38.807 1.00 94.38 104 ASN A O 1
ATOM 842 N N . PHE A 1 105 ? 8.464 10.280 38.828 1.00 96.62 105 PHE A N 1
ATOM 843 C CA . PHE A 1 105 ? 7.584 10.950 39.782 1.00 96.62 105 PHE A CA 1
ATOM 844 C C . PHE A 1 105 ? 7.148 12.316 39.261 1.00 96.62 105 PHE A C 1
ATOM 846 O O . PHE A 1 105 ? 7.892 12.982 38.548 1.00 96.62 105 PHE A O 1
ATOM 853 N N . LEU A 1 106 ? 5.959 12.736 39.678 1.00 97.25 106 LEU A N 1
ATOM 854 C CA . LEU A 1 106 ? 5.377 14.044 39.430 1.00 97.25 106 LEU A CA 1
ATOM 855 C C . LEU A 1 106 ? 5.302 14.804 40.761 1.00 97.25 106 LEU A C 1
ATOM 857 O O . LEU A 1 106 ? 4.845 14.250 41.767 1.00 97.25 106 LEU A O 1
ATOM 861 N N . ILE A 1 107 ? 5.780 16.047 40.765 1.00 97.81 107 ILE A N 1
ATOM 862 C CA . ILE A 1 107 ? 5.636 17.014 41.859 1.00 97.81 107 ILE A CA 1
ATOM 863 C C . ILE A 1 107 ? 4.637 18.083 41.417 1.00 97.81 107 ILE A C 1
ATOM 865 O O . ILE A 1 107 ? 4.763 18.606 40.312 1.00 97.81 107 ILE A O 1
ATOM 869 N N . GLU A 1 108 ? 3.684 18.433 42.274 1.00 97.31 108 GLU A N 1
ATOM 870 C CA . GLU A 1 108 ? 2.633 19.431 42.018 1.00 97.31 108 GLU A CA 1
ATOM 871 C C . GLU A 1 108 ? 2.399 20.286 43.281 1.00 97.31 108 GLU A C 1
ATOM 873 O O . GLU A 1 108 ? 2.748 19.835 44.375 1.00 97.31 108 GLU A O 1
ATOM 878 N N . PRO A 1 109 ? 1.822 21.500 43.195 1.00 96.94 109 PRO A N 1
ATOM 879 C CA . PRO A 1 109 ? 1.422 22.264 44.374 1.00 96.94 109 PRO A CA 1
ATOM 880 C C . PRO A 1 109 ? 0.412 21.503 45.241 1.00 96.94 109 PRO A C 1
ATOM 882 O O . PRO A 1 109 ? -0.540 20.904 44.739 1.00 96.94 109 PRO A O 1
ATOM 885 N N . PHE A 1 110 ? 0.586 21.569 46.559 1.00 96.06 110 PHE A N 1
ATOM 886 C CA . PHE A 1 110 ? -0.434 21.146 47.509 1.00 96.06 110 PHE A CA 1
ATOM 887 C C . PHE A 1 110 ? -1.576 22.163 47.522 1.00 96.06 110 PHE A C 1
ATOM 889 O O . PHE A 1 110 ? -1.356 23.357 47.710 1.00 96.06 110 PHE A O 1
ATOM 896 N N . VAL A 1 111 ? -2.799 21.668 47.344 1.00 95.75 111 VAL A N 1
ATOM 897 C CA . VAL A 1 111 ? -4.031 22.455 47.419 1.00 95.75 111 VAL A CA 1
ATOM 898 C C . VAL A 1 111 ? -4.688 22.151 48.766 1.00 95.75 111 VAL A C 1
ATOM 900 O O . VAL A 1 111 ? -5.105 21.010 48.962 1.00 95.75 111 VAL A O 1
ATOM 903 N N . PRO A 1 112 ? -4.793 23.108 49.703 1.00 93.75 112 PRO A N 1
ATOM 904 C CA . PRO A 1 112 ? -5.578 22.928 50.920 1.00 93.75 112 PRO A CA 1
ATOM 905 C C . PRO A 1 112 ? -7.071 22.864 50.573 1.00 93.75 112 PRO A C 1
ATOM 907 O O . PRO A 1 112 ? -7.591 23.781 49.943 1.00 93.75 112 PRO A O 1
ATOM 910 N N . HIS A 1 113 ? -7.749 21.789 50.967 1.00 94.44 113 HIS A N 1
ATOM 911 C CA . HIS A 1 113 ? -9.181 21.585 50.729 1.00 94.44 113 HIS A CA 1
ATOM 912 C C . HIS A 1 113 ? -9.777 20.615 51.760 1.00 94.44 113 HIS A C 1
ATOM 914 O O . HIS A 1 113 ? -9.057 19.927 52.489 1.00 94.44 113 HIS A O 1
ATOM 920 N N . SER A 1 114 ? -11.103 20.582 51.822 1.00 92.69 114 SER A N 1
ATOM 921 C CA . SER A 1 114 ? -11.915 19.670 52.629 1.00 92.69 114 SER A CA 1
ATOM 922 C C . SER A 1 114 ? -12.512 18.534 51.785 1.00 92.69 114 SER A C 1
ATOM 924 O O . SER A 1 114 ? -12.571 18.619 50.560 1.00 92.69 114 SER A O 1
ATOM 926 N N . GLN A 1 115 ? -13.004 17.471 52.432 1.00 88.56 115 GLN A N 1
ATOM 927 C CA . GLN A 1 115 ? -13.632 16.334 51.736 1.00 88.56 115 GLN A CA 1
ATOM 928 C C . GLN A 1 115 ? -14.879 16.748 50.925 1.00 88.56 115 GLN A C 1
ATOM 930 O O . GLN A 1 115 ? -15.156 16.163 49.886 1.00 88.56 115 GLN A O 1
ATOM 935 N N . GLU A 1 116 ? -15.598 17.786 51.368 1.00 89.44 116 GLU A N 1
ATOM 936 C CA . GLU A 1 116 ? -16.779 18.370 50.697 1.00 89.44 116 GLU A CA 1
ATOM 937 C C . GLU A 1 116 ? -16.416 19.217 49.453 1.00 89.44 116 GLU A C 1
ATOM 939 O O . GLU A 1 116 ? -17.278 19.757 48.748 1.00 89.44 116 GLU A O 1
ATOM 944 N N . GLU A 1 117 ? -15.120 19.371 49.181 1.00 93.31 117 GLU A N 1
ATOM 945 C CA . GLU A 1 117 ? -14.582 20.004 47.978 1.00 93.31 117 GLU A CA 1
ATOM 946 C C . GLU A 1 117 ? -13.996 18.985 46.992 1.00 93.31 117 GLU A C 1
ATOM 948 O O . GLU A 1 117 ? -13.700 19.383 45.866 1.00 93.31 117 GLU A O 1
ATOM 953 N N . GLU A 1 118 ? -13.868 17.704 47.368 1.00 94.31 118 GLU A N 1
ATOM 954 C CA . GLU A 1 118 ? -13.472 16.614 46.469 1.00 94.31 118 GLU A CA 1
ATOM 955 C C . GLU A 1 118 ? -14.684 16.048 45.713 1.00 94.31 118 GLU A C 1
ATOM 957 O O . GLU A 1 118 ? -15.626 15.528 46.304 1.00 94.31 118 GLU A O 1
ATOM 962 N N . PHE A 1 119 ? -14.607 16.060 44.386 1.00 94.94 119 PHE A N 1
ATOM 963 C CA . PHE A 1 119 ? -15.573 15.487 43.450 1.00 94.94 119 PHE A CA 1
ATOM 964 C C . PHE A 1 119 ? -14.920 14.382 42.611 1.00 94.94 119 PHE A C 1
ATOM 966 O O . PHE A 1 119 ? -13.693 14.271 42.529 1.00 94.94 119 PHE A O 1
ATOM 973 N N . TYR A 1 120 ? -15.736 13.567 41.950 1.00 93.00 120 TYR A N 1
ATOM 974 C CA . TYR A 1 120 ? -15.285 12.562 40.987 1.00 93.00 120 TYR A CA 1
ATOM 975 C C . TYR A 1 120 ? -15.939 12.807 39.627 1.00 93.00 120 TYR A C 1
ATOM 977 O O . TYR A 1 120 ? -17.151 13.024 39.557 1.00 93.00 120 TYR A O 1
ATOM 985 N N . THR A 1 121 ? -15.158 12.722 38.548 1.00 94.44 121 THR A N 1
ATOM 986 C CA . THR A 1 121 ? -15.689 12.687 37.178 1.00 94.44 121 THR A CA 1
ATOM 987 C C . THR A 1 121 ? -14.914 11.711 36.296 1.00 94.44 121 THR A C 1
ATOM 989 O O . THR A 1 121 ? -13.691 11.579 36.412 1.00 94.44 121 THR A O 1
ATOM 992 N N . CYS A 1 122 ? -15.620 11.016 35.405 1.00 93.69 122 CYS A N 1
ATOM 993 C CA . CYS A 1 122 ? -15.016 10.130 34.415 1.00 93.69 122 CYS A CA 1
ATOM 994 C C . CYS A 1 122 ? -15.802 10.143 33.100 1.00 93.69 122 CYS A C 1
ATOM 996 O O . CYS A 1 122 ? -17.025 10.221 33.104 1.00 93.69 122 CYS A O 1
ATOM 998 N N . ILE A 1 123 ? -15.098 10.045 31.974 1.00 94.94 123 ILE A N 1
ATOM 999 C CA . ILE A 1 123 ? -15.655 9.935 30.628 1.00 94.94 123 ILE A CA 1
ATOM 1000 C C . ILE A 1 123 ? -15.051 8.695 29.964 1.00 94.94 123 ILE A C 1
ATOM 1002 O O . ILE A 1 123 ? -13.823 8.556 29.919 1.00 94.94 123 ILE A O 1
ATOM 1006 N N . TYR A 1 124 ? -15.873 7.783 29.442 1.00 90.50 124 TYR A N 1
ATOM 1007 C CA . TYR A 1 124 ? -15.377 6.593 28.742 1.00 90.50 124 TYR A CA 1
ATOM 1008 C C . TYR A 1 124 ? -16.221 6.178 27.536 1.00 90.50 124 TYR A C 1
ATOM 1010 O O . TYR A 1 124 ? -17.446 6.291 27.527 1.00 90.50 124 TYR A O 1
ATOM 1018 N N . ALA A 1 125 ? -15.532 5.636 26.532 1.00 92.12 125 ALA A N 1
ATOM 1019 C CA . ALA A 1 125 ? -16.119 5.251 25.262 1.00 92.12 125 ALA A CA 1
ATOM 1020 C C . ALA A 1 125 ? -16.743 3.855 25.320 1.00 92.12 125 ALA A C 1
ATOM 1022 O O . ALA A 1 125 ? -16.091 2.883 25.724 1.00 92.12 125 ALA A O 1
ATOM 1023 N N . THR A 1 126 ? -17.967 3.749 24.809 1.00 91.31 126 THR A N 1
ATOM 1024 C CA . THR A 1 126 ? -18.645 2.492 24.466 1.00 91.31 126 THR A CA 1
ATOM 1025 C C . THR A 1 126 ? -19.085 2.513 22.997 1.00 91.31 126 THR A C 1
ATOM 1027 O O . THR A 1 126 ? -18.700 3.409 22.241 1.00 91.31 126 THR A O 1
ATOM 1030 N N . ARG A 1 127 ? -19.833 1.501 22.531 1.00 91.75 127 ARG A N 1
ATOM 1031 C CA . ARG A 1 127 ? -20.245 1.388 21.116 1.00 91.75 127 ARG A CA 1
ATOM 1032 C C . ARG A 1 127 ? -21.307 2.429 20.753 1.00 91.75 127 ARG A C 1
ATOM 1034 O O . ARG A 1 127 ? -21.308 2.945 19.639 1.00 91.75 127 ARG A O 1
ATOM 1041 N N . GLU A 1 128 ? -22.215 2.663 21.687 1.00 92.19 128 GLU A N 1
ATOM 1042 C CA . GLU A 1 128 ? -23.421 3.482 21.586 1.00 92.19 128 GLU A CA 1
ATOM 1043 C C . GLU A 1 128 ? -23.177 4.979 21.825 1.00 92.19 128 GLU A C 1
ATOM 1045 O O . GLU A 1 128 ? -23.974 5.802 21.375 1.00 92.19 128 GLU A O 1
ATOM 1050 N N . GLY A 1 129 ? -22.062 5.336 22.464 1.00 94.75 129 GLY A N 1
ATOM 1051 C CA . GLY A 1 129 ? -21.711 6.716 22.772 1.00 94.75 129 GLY A CA 1
ATOM 1052 C C . GLY A 1 129 ? -20.587 6.800 23.797 1.00 94.75 129 GLY A C 1
ATOM 1053 O O . GLY A 1 129 ? -19.764 5.887 23.910 1.00 94.75 129 GLY A O 1
ATOM 1054 N N . ASP A 1 130 ? -20.562 7.896 24.541 1.00 95.75 130 ASP A N 1
ATOM 1055 C CA . ASP A 1 130 ? -19.584 8.166 25.589 1.00 95.75 130 ASP A CA 1
ATOM 1056 C C . ASP A 1 130 ? -20.322 8.416 26.912 1.00 95.75 130 ASP A C 1
ATOM 1058 O O . ASP A 1 130 ? -21.185 9.291 27.010 1.00 95.75 130 ASP A O 1
ATOM 1062 N N . TYR A 1 131 ? -20.020 7.610 27.932 1.00 94.50 131 TYR A N 1
ATOM 1063 C CA . TYR A 1 131 ? -20.614 7.756 29.260 1.00 94.50 131 TYR A CA 1
ATOM 1064 C C . TYR A 1 131 ? -19.849 8.799 30.065 1.00 94.50 131 TYR A C 1
ATOM 1066 O O . TYR A 1 131 ? -18.646 8.652 30.272 1.00 94.50 131 TYR A O 1
ATOM 1074 N N . VAL A 1 132 ? -20.569 9.795 30.573 1.00 95.69 132 VAL A N 1
ATOM 1075 C CA . VAL A 1 132 ? -20.101 10.774 31.555 1.00 95.69 132 VAL A CA 1
ATOM 1076 C C . VAL A 1 132 ? -20.615 10.360 32.930 1.00 95.69 132 VAL A C 1
ATOM 1078 O O . VAL A 1 132 ? -21.819 10.204 33.144 1.00 95.69 132 VAL A O 1
ATOM 1081 N N . LEU A 1 133 ? -19.688 10.158 33.858 1.00 93.19 133 LEU A N 1
ATOM 1082 C CA . LEU A 1 133 ? -19.933 9.796 35.246 1.00 93.19 133 LEU A CA 1
ATOM 1083 C C . LEU A 1 133 ? -19.597 10.971 36.159 1.00 93.19 133 LEU A C 1
ATOM 1085 O O . LEU A 1 133 ? -18.593 11.651 35.952 1.00 93.19 133 LEU A O 1
ATOM 1089 N N . PHE A 1 134 ? -20.392 11.154 37.211 1.00 94.88 134 PHE A N 1
ATOM 1090 C CA . PHE A 1 134 ? -20.122 12.142 38.253 1.00 94.88 134 PHE A CA 1
ATOM 1091 C C . PHE A 1 134 ? -20.511 11.629 39.641 1.00 94.88 134 PHE A C 1
ATOM 1093 O O . PHE A 1 134 ? -21.563 11.008 39.806 1.00 94.88 134 PHE A O 1
ATOM 1100 N N . HIS A 1 135 ? -19.707 11.927 40.662 1.00 93.31 135 HIS A N 1
ATOM 1101 C CA . HIS A 1 135 ? -20.098 11.722 42.056 1.00 93.31 135 HIS A CA 1
ATOM 1102 C C . HIS A 1 135 ? -19.701 12.924 42.921 1.00 93.31 135 HIS A C 1
ATOM 1104 O O . HIS A 1 135 ? -18.613 13.481 42.779 1.00 93.31 135 HIS A O 1
ATOM 1110 N N . HIS A 1 136 ? -20.618 13.311 43.811 1.00 92.06 136 HIS A N 1
ATOM 1111 C CA . HIS A 1 136 ? -20.496 14.484 44.677 1.00 92.06 136 HIS A CA 1
ATOM 1112 C C . HIS A 1 136 ? -19.517 14.289 45.847 1.00 92.06 136 HIS A C 1
ATOM 1114 O O . HIS A 1 136 ? -18.999 15.269 46.361 1.00 92.06 136 HIS A O 1
ATOM 1120 N N . GLU A 1 137 ? -19.240 13.037 46.221 1.00 89.44 137 GLU A N 1
ATOM 1121 C CA . GLU A 1 137 ? -18.121 12.660 47.090 1.00 89.44 137 GLU A CA 1
ATOM 1122 C C . GLU A 1 137 ? -17.013 12.063 46.203 1.00 89.44 137 GLU A C 1
ATOM 1124 O O . GLU A 1 137 ? -17.187 10.978 45.636 1.00 89.44 137 GLU A O 1
ATOM 1129 N N . GLY A 1 138 ? -15.898 12.768 46.044 1.00 86.69 138 GLY A N 1
ATOM 1130 C CA . GLY A 1 138 ? -14.680 12.278 45.396 1.00 86.69 138 GLY A CA 1
ATOM 1131 C C . GLY A 1 138 ? -13.650 11.752 46.394 1.00 86.69 138 GLY A C 1
ATOM 1132 O O . GLY A 1 138 ? -13.894 11.719 47.598 1.00 86.69 138 GLY A O 1
ATOM 1133 N N . GLY A 1 139 ? -12.484 11.353 45.888 1.00 82.81 139 GLY A N 1
ATOM 1134 C CA . GLY A 1 139 ? -11.323 11.049 46.717 1.00 82.81 139 GLY A CA 1
ATOM 1135 C C . GLY A 1 139 ? -11.058 9.573 46.982 1.00 82.81 139 GLY A C 1
ATOM 1136 O O . GLY A 1 139 ? -11.653 8.652 46.414 1.00 82.81 139 GLY A O 1
ATOM 1137 N N . VAL A 1 140 ? -10.090 9.343 47.868 1.00 73.50 140 VAL A N 1
ATOM 1138 C CA . VAL A 1 140 ? -9.483 8.023 48.091 1.00 73.50 140 VAL A CA 1
ATOM 1139 C C . VAL A 1 140 ? -10.379 7.102 48.940 1.00 73.50 140 VAL A C 1
ATOM 1141 O O . VAL A 1 140 ? -10.331 5.878 48.780 1.00 73.50 140 VAL A O 1
ATOM 1144 N N . GLU A 1 141 ? -11.239 7.649 49.804 1.00 67.12 141 GLU A N 1
ATOM 1145 C CA . GLU A 1 141 ? -12.013 6.870 50.788 1.00 67.12 141 GLU A CA 1
ATOM 1146 C C . GLU A 1 141 ? -13.456 6.510 50.391 1.00 67.12 141 GLU A C 1
ATOM 1148 O O . GLU A 1 141 ? -14.097 5.718 51.079 1.00 67.12 141 GLU A O 1
ATOM 1153 N N . VAL A 1 142 ? -13.947 6.965 49.234 1.00 63.97 142 VAL A N 1
ATOM 1154 C CA . VAL A 1 142 ? -15.350 6.757 48.798 1.00 63.97 142 VAL A CA 1
ATOM 1155 C C . VAL A 1 142 ? -15.667 5.305 48.391 1.00 63.97 142 VAL A C 1
ATOM 1157 O O . VAL A 1 142 ? -16.833 4.895 48.364 1.00 63.97 142 VAL A O 1
ATOM 1160 N N . GLY A 1 143 ? -14.643 4.486 48.130 1.00 68.88 143 GLY A N 1
ATOM 1161 C CA . GLY A 1 143 ? -14.784 3.073 47.763 1.00 68.88 143 GLY A CA 1
ATOM 1162 C C . GLY A 1 143 ? -14.908 2.864 46.251 1.00 68.88 143 GLY A C 1
ATOM 1163 O O . GLY A 1 143 ? -14.089 3.373 45.492 1.00 68.88 143 GLY A O 1
ATOM 1164 N N . ASP A 1 144 ? -15.895 2.077 45.817 1.00 71.00 144 ASP A N 1
ATOM 1165 C CA . ASP A 1 144 ? -16.230 1.889 44.397 1.00 71.00 144 ASP A CA 1
ATOM 1166 C C . ASP A 1 144 ? -17.124 3.048 43.924 1.00 71.00 144 ASP A C 1
ATOM 1168 O O . ASP A 1 144 ? -18.354 2.958 43.931 1.00 71.00 144 ASP A O 1
ATOM 1172 N N . VAL A 1 145 ? -16.496 4.183 43.606 1.00 68.88 145 VAL A N 1
ATOM 1173 C CA . VAL A 1 145 ? -17.203 5.412 43.217 1.00 68.88 145 VAL A CA 1
ATOM 1174 C C . VAL A 1 145 ? -17.916 5.265 41.866 1.00 68.88 145 VAL A C 1
ATOM 1176 O O . VAL A 1 145 ? -19.014 5.794 41.712 1.00 68.88 145 VAL A O 1
ATOM 1179 N N . ASP A 1 146 ? -17.389 4.456 40.939 1.00 66.44 146 ASP A N 1
ATOM 1180 C CA . ASP A 1 146 ? -18.018 4.135 39.649 1.00 66.44 146 ASP A CA 1
ATOM 1181 C C . ASP A 1 146 ? -19.404 3.483 39.810 1.00 66.44 146 ASP A C 1
ATOM 1183 O O . ASP A 1 146 ? -20.302 3.691 38.986 1.00 66.44 146 ASP A O 1
ATOM 1187 N N . SER A 1 147 ? -19.593 2.683 40.867 1.00 73.19 147 SER A N 1
ATOM 1188 C CA . SER A 1 147 ? -20.880 2.050 41.195 1.00 73.19 147 SER A CA 1
ATOM 1189 C C . SER A 1 147 ? -21.918 3.012 41.792 1.00 73.19 147 SER A C 1
ATOM 1191 O O . SER A 1 147 ? -23.116 2.755 41.685 1.00 73.19 147 SER A O 1
ATOM 1193 N N . LYS A 1 148 ? -21.463 4.115 42.403 1.00 81.25 148 LYS A N 1
ATOM 1194 C CA . LYS A 1 148 ? -22.299 5.139 43.056 1.00 81.25 148 LYS A CA 1
ATOM 1195 C C . LYS A 1 148 ? -22.574 6.354 42.166 1.00 81.25 148 LYS A C 1
ATOM 1197 O O . LYS A 1 148 ? -23.541 7.073 42.397 1.00 81.25 148 LYS A O 1
ATOM 1202 N N . ALA A 1 149 ? -21.696 6.615 41.198 1.00 85.56 149 ALA A N 1
ATOM 1203 C CA . ALA A 1 149 ? -21.746 7.781 40.328 1.00 85.56 149 ALA A CA 1
ATOM 1204 C C . ALA A 1 149 ? -23.049 7.858 39.518 1.00 85.56 149 ALA A C 1
ATOM 1206 O O . ALA A 1 149 ? -23.524 6.856 38.976 1.00 85.56 149 ALA A O 1
ATOM 1207 N N . GLN A 1 150 ? -23.571 9.077 39.375 1.00 91.69 150 GLN A N 1
ATOM 1208 C CA . GLN A 1 150 ? -24.585 9.397 38.375 1.00 91.69 150 GLN A CA 1
ATOM 1209 C C . GLN A 1 150 ? -24.002 9.169 36.978 1.00 91.69 150 GLN A C 1
ATOM 1211 O O . GLN A 1 150 ? -22.801 9.358 36.772 1.00 91.69 150 GLN A O 1
ATOM 1216 N N . ARG A 1 151 ? -24.839 8.739 36.028 1.00 92.69 151 ARG A N 1
ATOM 1217 C CA . ARG A 1 151 ? -24.418 8.332 34.679 1.00 92.69 151 ARG A CA 1
ATOM 1218 C C . ARG A 1 151 ? -25.276 9.014 33.623 1.00 92.69 151 ARG A C 1
ATOM 1220 O O . ARG A 1 151 ? -26.495 8.878 33.647 1.00 92.69 151 ARG A O 1
ATOM 1227 N N . LEU A 1 152 ? -24.624 9.657 32.663 1.00 94.25 152 LEU A N 1
ATOM 1228 C CA . LEU A 1 152 ? -25.233 10.264 31.484 1.00 94.25 152 LEU A CA 1
ATOM 1229 C C . LEU A 1 152 ? -24.553 9.688 30.240 1.00 94.25 152 LEU A C 1
ATOM 1231 O O . LEU A 1 152 ? -23.331 9.722 30.140 1.00 94.25 152 LEU A O 1
ATOM 1235 N N . LEU A 1 153 ? -25.326 9.135 29.306 1.00 95.06 153 LEU A N 1
ATOM 1236 C CA . LEU A 1 153 ? -24.814 8.708 28.002 1.00 95.06 153 LEU A CA 1
ATOM 1237 C C . LEU A 1 153 ? -24.964 9.863 27.010 1.00 95.06 153 LEU A C 1
ATOM 1239 O O . LEU A 1 153 ? -26.080 10.333 26.798 1.00 95.06 153 LEU A O 1
ATOM 1243 N N . VAL A 1 154 ? -23.866 10.279 26.382 1.00 96.19 154 VAL A N 1
ATOM 1244 C CA . VAL A 1 154 ? -23.896 11.152 25.202 1.00 96.19 154 VAL A CA 1
ATOM 1245 C C . VAL A 1 154 ? -23.831 10.254 23.973 1.00 96.19 154 VAL A C 1
ATOM 1247 O O . VAL A 1 154 ? -22.857 9.516 23.805 1.00 96.19 154 VAL A O 1
ATOM 1250 N N . GLY A 1 155 ? -24.870 10.254 23.137 1.00 95.00 155 GLY A N 1
ATOM 1251 C CA . GLY A 1 155 ? -24.911 9.420 21.941 1.00 95.00 155 GLY A CA 1
ATOM 1252 C C . GLY A 1 155 ? -23.876 9.837 20.893 1.00 95.00 155 GLY A C 1
ATOM 1253 O O . GLY A 1 155 ? -23.411 10.975 20.846 1.00 95.00 155 GLY A O 1
ATOM 1254 N N . VAL A 1 156 ? -23.522 8.913 19.999 1.00 93.44 156 VAL A N 1
ATOM 1255 C CA . VAL A 1 156 ? -22.632 9.211 18.862 1.00 93.44 156 VAL A CA 1
ATOM 1256 C C . VAL A 1 156 ? -23.201 10.373 18.029 1.00 93.44 156 VAL A C 1
ATOM 1258 O O . VAL A 1 156 ? -24.354 10.315 17.605 1.00 93.44 156 VAL A O 1
ATOM 1261 N N . ASP A 1 157 ? -22.388 11.400 17.763 1.00 91.25 157 ASP A N 1
ATOM 1262 C CA . ASP A 1 157 ? -22.762 12.671 17.100 1.00 91.25 157 ASP A CA 1
ATOM 1263 C C . ASP A 1 157 ? -23.769 13.563 17.862 1.00 91.25 157 ASP A C 1
ATOM 1265 O O . ASP A 1 157 ? -24.286 14.528 17.294 1.00 91.25 157 ASP A O 1
ATOM 1269 N N . GLU A 1 158 ? -24.047 13.279 19.135 1.00 94.44 158 GLU A N 1
ATOM 1270 C CA . GLU A 1 158 ? -24.773 14.191 20.028 1.00 94.44 158 GLU A CA 1
ATOM 1271 C C . GLU A 1 158 ? -23.804 15.152 20.736 1.00 94.44 158 GLU A C 1
ATOM 1273 O O . GLU A 1 158 ? -22.588 15.060 20.580 1.00 94.44 158 GLU A O 1
ATOM 1278 N N . LYS A 1 159 ? -24.335 16.121 21.490 1.00 93.88 159 LYS A N 1
ATOM 1279 C CA . LYS A 1 159 ? -23.533 17.087 22.254 1.00 93.88 159 LYS A CA 1
ATOM 1280 C C . LYS A 1 159 ? -23.964 17.114 23.708 1.00 93.88 159 LYS A C 1
ATOM 1282 O O . LYS A 1 159 ? -25.159 17.155 23.991 1.00 93.88 159 LYS A O 1
ATOM 1287 N N . LEU A 1 160 ? -22.990 17.188 24.610 1.00 95.81 160 LEU A N 1
ATOM 1288 C CA . LEU A 1 160 ? -23.241 17.448 26.021 1.00 95.81 160 LEU A CA 1
ATOM 1289 C C . LEU A 1 160 ? -23.585 18.931 26.245 1.00 95.81 160 LEU A C 1
ATOM 1291 O O . LEU A 1 160 ? -22.901 19.815 25.727 1.00 95.81 160 LEU A O 1
ATOM 1295 N N . THR A 1 161 ? -24.631 19.202 27.026 1.00 95.62 161 THR A N 1
ATOM 1296 C CA . THR A 1 161 ? -25.074 20.554 27.402 1.00 95.62 161 THR A CA 1
ATOM 1297 C C . THR A 1 161 ? -25.010 20.751 28.914 1.00 95.62 161 THR A C 1
ATOM 1299 O O . THR A 1 161 ? -25.160 19.799 29.681 1.00 95.62 161 THR A O 1
ATOM 1302 N N . GLU A 1 162 ? -24.807 21.995 29.354 1.00 94.88 162 GLU A N 1
ATOM 1303 C CA . GLU A 1 162 ? -24.721 22.325 30.783 1.00 94.88 162 GLU A CA 1
ATOM 1304 C C . GLU A 1 162 ? -26.025 22.032 31.537 1.00 94.88 162 GLU A C 1
ATOM 1306 O O . GLU A 1 162 ? -25.971 21.540 32.665 1.00 94.88 162 GLU A O 1
ATOM 1311 N N . ASP A 1 163 ? -27.180 22.234 30.895 1.00 94.62 163 ASP A N 1
ATOM 1312 C CA . ASP A 1 163 ? -28.493 21.886 31.448 1.00 94.62 163 ASP A CA 1
ATOM 1313 C C . ASP A 1 163 ? -28.577 20.382 31.760 1.00 94.62 163 ASP A C 1
ATOM 1315 O O . ASP A 1 163 ? -28.868 19.997 32.890 1.00 94.62 163 ASP A O 1
ATOM 1319 N N . ALA A 1 164 ? -28.216 19.516 30.803 1.00 94.00 164 ALA A N 1
ATOM 1320 C CA . ALA A 1 164 ? -28.259 18.063 30.986 1.00 94.00 164 ALA A CA 1
ATOM 1321 C C . ALA A 1 164 ? -27.292 17.575 32.080 1.00 94.00 164 ALA A C 1
ATOM 1323 O O . ALA A 1 164 ? -27.630 16.673 32.850 1.00 94.00 164 ALA A O 1
ATOM 1324 N N . VAL A 1 165 ? -26.107 18.188 32.189 1.00 95.44 165 VAL A N 1
ATOM 1325 C CA . VAL A 1 165 ? -25.167 17.929 33.294 1.00 95.44 165 VAL A CA 1
ATOM 1326 C C . VAL A 1 165 ? -25.788 18.344 34.633 1.00 95.44 165 VAL A C 1
ATOM 1328 O O . VAL A 1 165 ? -25.756 17.577 35.596 1.00 95.44 165 VAL A O 1
ATOM 1331 N N . THR A 1 166 ? -26.399 19.525 34.694 1.00 94.69 166 THR A N 1
ATOM 1332 C CA . THR A 1 166 ? -27.004 20.076 35.915 1.00 94.69 166 THR A CA 1
ATOM 1333 C C . THR A 1 166 ? -28.195 19.245 36.398 1.00 94.69 166 THR A C 1
ATOM 1335 O O . THR A 1 166 ? -28.291 18.948 37.590 1.00 94.69 166 THR A O 1
ATOM 1338 N N . GLU A 1 167 ? -29.069 18.826 35.482 1.00 93.94 167 GLU A N 1
ATOM 1339 C CA . GLU A 1 167 ? -30.287 18.062 35.776 1.00 93.94 167 GLU A CA 1
ATOM 1340 C C . GLU A 1 167 ? -30.031 16.587 36.116 1.00 93.94 167 GLU A C 1
ATOM 1342 O O . GLU A 1 167 ? -30.785 16.018 36.904 1.00 93.94 167 GLU A O 1
ATOM 1347 N N . GLN A 1 168 ? -29.003 15.954 35.533 1.00 93.62 168 GLN A N 1
ATOM 1348 C CA . GLN A 1 168 ? -28.804 14.497 35.640 1.00 93.62 168 GLN A CA 1
ATOM 1349 C C . GLN A 1 168 ? -27.561 14.090 36.441 1.00 93.62 168 GLN A C 1
ATOM 1351 O O . GLN A 1 168 ? -27.584 13.064 37.117 1.00 93.62 168 GLN A O 1
ATOM 1356 N N . LEU A 1 169 ? -26.478 14.875 36.400 1.00 94.44 169 LEU A N 1
ATOM 1357 C CA . LEU A 1 169 ? -25.219 14.541 37.080 1.00 94.44 169 LEU A CA 1
ATOM 1358 C C . LEU A 1 169 ? -25.052 15.291 38.408 1.00 94.44 169 LEU A C 1
ATOM 1360 O O . LEU A 1 169 ? -24.626 14.697 39.399 1.00 94.44 169 LEU A O 1
ATOM 1364 N N . LEU A 1 170 ? -25.417 16.575 38.463 1.00 95.62 170 LEU A N 1
ATOM 1365 C CA . LEU A 1 170 ? -25.144 17.453 39.613 1.00 95.62 170 LEU A CA 1
ATOM 1366 C C . LEU A 1 170 ? -26.271 17.491 40.668 1.00 95.62 170 LEU A C 1
ATOM 1368 O O . LEU A 1 170 ? -26.323 18.401 41.496 1.00 95.62 170 LEU A O 1
ATOM 1372 N N . ILE A 1 171 ? -27.158 16.490 40.693 1.00 93.19 171 ILE A N 1
ATOM 1373 C CA . ILE A 1 171 ? -28.362 16.456 41.551 1.00 93.19 171 ILE A CA 1
ATOM 1374 C C . ILE A 1 171 ? -28.093 16.485 43.068 1.00 93.19 171 ILE A C 1
ATOM 1376 O O . ILE A 1 171 ? -28.988 16.812 43.844 1.00 93.19 171 ILE A O 1
ATOM 1380 N N . HIS A 1 172 ? -26.874 16.148 43.499 1.00 92.62 172 HIS A N 1
ATOM 1381 C CA . HIS A 1 172 ? -26.443 16.146 44.907 1.00 92.62 172 HIS A CA 1
ATOM 1382 C C . HIS A 1 172 ? -25.395 17.229 45.220 1.00 92.62 172 HIS A C 1
ATOM 1384 O O . HIS A 1 172 ? -24.813 17.237 46.301 1.00 92.62 172 HIS A O 1
ATOM 1390 N N . VAL A 1 173 ? -25.132 18.135 44.276 1.00 92.56 173 VAL A N 1
ATOM 1391 C CA . VAL A 1 173 ? -24.163 19.229 44.425 1.00 92.56 173 VAL A CA 1
ATOM 1392 C C . VAL A 1 173 ? -24.877 20.482 44.957 1.00 92.56 173 VAL A C 1
ATOM 1394 O O . VAL A 1 173 ? -26.002 20.746 44.528 1.00 92.56 173 VAL A O 1
ATOM 1397 N N . PRO A 1 174 ? -24.264 21.283 45.851 1.00 88.56 174 PRO A N 1
ATOM 1398 C CA . PRO A 1 174 ? -24.802 22.587 46.247 1.00 88.56 174 PRO A CA 1
ATOM 1399 C C . PRO A 1 174 ? -24.934 23.541 45.051 1.00 88.56 174 PRO A C 1
ATOM 1401 O O . PRO A 1 174 ? -24.030 23.604 44.218 1.00 88.56 174 PRO A O 1
ATOM 1404 N N . ASP A 1 175 ? -26.020 24.317 44.983 1.00 88.38 175 ASP A N 1
ATOM 1405 C CA . ASP A 1 175 ? -26.312 25.202 43.839 1.00 88.38 175 ASP A CA 1
ATOM 1406 C C . ASP A 1 175 ? -25.156 26.166 43.513 1.00 88.38 175 ASP A C 1
ATOM 1408 O O . ASP A 1 175 ? -24.834 26.366 42.344 1.00 88.38 175 ASP A O 1
ATOM 1412 N N . GLU A 1 176 ? -24.456 26.660 44.538 1.00 89.12 176 GLU A N 1
ATOM 1413 C CA . GLU A 1 176 ? -23.283 27.546 44.435 1.00 89.12 176 GLU A CA 1
ATOM 1414 C C . GLU A 1 176 ? -22.123 26.972 43.599 1.00 89.12 176 GLU A C 1
ATOM 1416 O O . GLU A 1 176 ? -21.333 27.732 43.043 1.00 89.12 176 GLU A O 1
ATOM 1421 N N . LYS A 1 177 ? -22.004 25.639 43.495 1.00 90.75 177 LYS A N 1
ATOM 1422 C CA . LYS A 1 177 ? -20.942 24.965 42.723 1.00 90.75 177 LYS A CA 1
ATOM 1423 C C . LYS A 1 177 ? -21.421 24.423 41.371 1.00 90.75 177 LYS A C 1
ATOM 1425 O O . LYS A 1 177 ? -20.583 23.992 40.577 1.00 90.75 177 LYS A O 1
ATOM 1430 N N . LYS A 1 178 ? -22.733 24.427 41.087 1.00 93.62 178 LYS A N 1
ATOM 1431 C CA . LYS A 1 178 ? -23.294 23.776 39.887 1.00 93.62 178 LYS A CA 1
ATOM 1432 C C . LYS A 1 178 ? -22.809 24.406 38.586 1.00 93.62 178 LYS A C 1
ATOM 1434 O O . LYS A 1 178 ? -22.317 23.668 37.746 1.00 93.62 178 LYS A O 1
ATOM 1439 N N . GLU A 1 179 ? -22.870 25.731 38.454 1.00 92.88 179 GLU A N 1
ATOM 1440 C CA . GLU A 1 179 ? -22.457 26.461 37.238 1.00 92.88 179 GLU A CA 1
ATOM 1441 C C . GLU A 1 179 ? -20.968 26.244 36.896 1.00 92.88 179 GLU A C 1
ATOM 1443 O O . GLU A 1 179 ? -20.585 26.039 35.745 1.00 92.88 179 GLU A O 1
ATOM 1448 N N . VAL A 1 180 ? -20.106 26.215 37.918 1.00 93.94 180 VAL A N 1
ATOM 1449 C CA . VAL A 1 180 ? -18.668 25.950 37.744 1.00 93.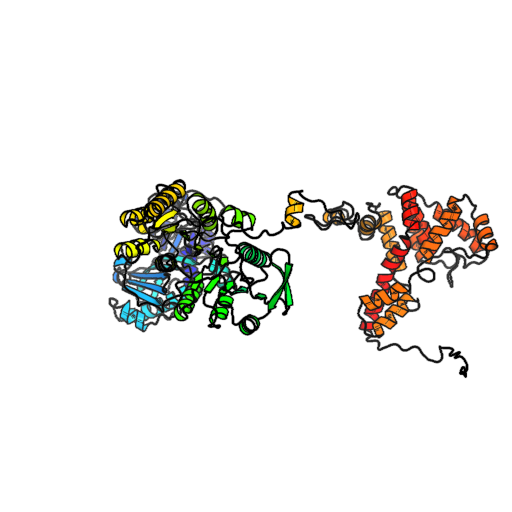94 180 VAL A CA 1
ATOM 1450 C C . VAL A 1 180 ? -18.431 24.506 37.289 1.00 93.94 180 VAL A C 1
ATOM 1452 O O . VAL A 1 180 ? -17.616 24.259 36.398 1.00 93.94 180 VAL A O 1
ATOM 1455 N N . LEU A 1 181 ? -19.151 23.544 37.874 1.00 95.12 181 LEU A N 1
ATOM 1456 C CA . LEU A 1 181 ? -19.033 22.126 37.530 1.00 95.12 181 LEU A CA 1
ATOM 1457 C C . LEU A 1 181 ? -19.669 21.784 36.173 1.00 95.12 181 LEU A C 1
ATOM 1459 O O . LEU A 1 181 ? -19.076 20.997 35.437 1.00 95.12 181 LEU A O 1
ATOM 1463 N N . SER A 1 182 ? -20.808 22.378 35.799 1.00 96.38 182 SER A N 1
ATOM 1464 C CA . SER A 1 182 ? -21.457 22.159 34.497 1.00 96.38 182 SER A CA 1
ATOM 1465 C C . SER A 1 182 ? -20.549 22.607 33.357 1.00 96.38 182 SER A C 1
ATOM 1467 O O . SER A 1 182 ? -20.221 21.810 32.474 1.00 96.38 182 SER A O 1
ATOM 1469 N N . SER A 1 183 ? -20.050 23.841 33.442 1.00 96.44 183 SER A N 1
ATOM 1470 C CA . SER A 1 183 ? -19.118 24.424 32.479 1.00 96.44 183 SER A CA 1
ATOM 1471 C C . SER A 1 183 ? -17.793 23.659 32.405 1.00 96.44 183 SER A C 1
ATOM 1473 O O . SER A 1 183 ? -17.243 23.468 31.314 1.00 96.44 183 SER A O 1
ATOM 1475 N N . PHE A 1 184 ? -17.261 23.179 33.537 1.00 97.38 184 PHE A N 1
ATOM 1476 C CA . PHE A 1 184 ? -16.043 22.364 33.532 1.00 97.38 184 PHE A CA 1
ATOM 1477 C C . PHE A 1 184 ? -16.268 20.997 32.871 1.00 97.38 184 PHE A C 1
ATOM 1479 O O . PHE A 1 184 ? -15.473 20.600 32.022 1.00 97.38 184 PHE A O 1
ATOM 1486 N N . ILE A 1 185 ? -17.353 20.292 33.208 1.00 97.56 185 ILE A N 1
ATOM 1487 C CA . ILE A 1 185 ? -17.666 18.961 32.658 1.00 97.56 185 ILE A CA 1
ATOM 1488 C C . ILE A 1 185 ? -17.947 19.039 31.150 1.00 97.56 185 ILE A C 1
ATOM 1490 O O . ILE A 1 185 ? -17.443 18.204 30.399 1.00 97.56 185 ILE A O 1
ATOM 1494 N N . VAL A 1 186 ? -18.667 20.063 30.676 1.00 97.75 186 VAL A N 1
ATOM 1495 C CA . VAL A 1 186 ? -18.875 20.295 29.234 1.00 97.75 186 VAL A CA 1
ATOM 1496 C C . VAL A 1 186 ? -17.557 20.624 28.529 1.00 97.75 186 VAL A C 1
ATOM 1498 O O . VAL A 1 186 ? -17.257 20.039 27.487 1.00 97.75 186 VAL A O 1
ATOM 1501 N N . GLY A 1 187 ? -16.721 21.496 29.101 1.00 97.50 187 GLY A N 1
ATOM 1502 C CA . GLY A 1 187 ? -15.390 21.791 28.558 1.00 97.50 187 GLY A CA 1
ATOM 1503 C C . GLY A 1 187 ? -14.470 20.565 28.498 1.00 97.50 187 GLY A C 1
ATOM 1504 O O . GLY A 1 187 ? -13.730 20.389 27.526 1.00 97.50 187 GLY A O 1
ATOM 1505 N N . LEU A 1 188 ? -14.553 19.691 29.503 1.00 97.81 188 LEU A N 1
ATOM 1506 C CA . LEU A 1 188 ? -13.808 18.436 29.586 1.00 97.81 188 LEU A CA 1
ATOM 1507 C C . LEU A 1 188 ? -14.295 17.404 28.559 1.00 97.81 188 LEU A C 1
ATOM 1509 O O . LEU A 1 188 ? -13.467 16.736 27.943 1.00 97.81 188 LEU A O 1
ATOM 1513 N N . PHE A 1 189 ? -15.608 17.305 28.331 1.00 97.81 189 PHE A N 1
ATOM 1514 C CA . PHE A 1 189 ? -16.187 16.444 27.296 1.00 97.81 189 PHE A CA 1
ATOM 1515 C C . PHE A 1 189 ? -15.796 16.899 25.886 1.00 97.81 189 PHE A C 1
ATOM 1517 O O . PHE A 1 189 ? -15.353 16.088 25.076 1.00 97.81 189 PHE A O 1
ATOM 1524 N N . ASN A 1 190 ? -15.855 18.206 25.613 1.00 97.31 190 ASN A N 1
ATOM 1525 C CA . ASN A 1 190 ? -15.381 18.744 24.338 1.00 97.31 190 ASN A CA 1
ATOM 1526 C C . ASN A 1 190 ? -13.902 18.388 24.113 1.00 97.31 190 ASN A C 1
ATOM 1528 O O . ASN A 1 190 ? -13.556 17.898 23.046 1.00 97.31 190 ASN A O 1
ATOM 1532 N N . LEU A 1 191 ? -13.038 18.553 25.126 1.00 97.44 191 LEU A N 1
ATOM 1533 C CA . LEU A 1 191 ? -11.626 18.154 25.050 1.00 97.44 191 LEU A CA 1
ATOM 1534 C C . LEU A 1 191 ? -11.436 16.644 24.832 1.00 97.44 191 LEU A C 1
ATOM 1536 O O . LEU A 1 191 ? -10.536 16.244 24.089 1.00 97.44 191 LEU A O 1
ATOM 1540 N N . TYR A 1 192 ? -12.258 15.821 25.482 1.00 97.75 192 TYR A N 1
ATOM 1541 C CA . TYR A 1 192 ? -12.252 14.368 25.338 1.00 97.75 192 TYR A CA 1
ATOM 1542 C C . TYR A 1 192 ? -12.461 13.961 23.869 1.00 97.75 192 TYR A C 1
ATOM 1544 O O . TYR A 1 192 ? -11.653 13.201 23.328 1.00 97.75 192 TYR A O 1
ATOM 1552 N N . GLU A 1 193 ? -13.467 14.531 23.196 1.00 97.00 193 GLU A N 1
ATOM 1553 C CA . GLU A 1 193 ? -13.697 14.313 21.762 1.00 97.00 193 GLU A CA 1
ATOM 1554 C C . GLU A 1 193 ? -12.571 14.902 20.890 1.00 97.00 193 GLU A C 1
ATOM 1556 O O . GLU A 1 193 ? -12.004 14.206 20.045 1.00 97.00 193 GLU A O 1
ATOM 1561 N N . ASP A 1 194 ? -12.198 16.168 21.114 1.00 96.94 194 ASP A N 1
ATOM 1562 C CA . ASP A 1 194 ? -11.278 16.940 20.256 1.00 96.94 194 ASP A CA 1
ATOM 1563 C C . ASP A 1 194 ? -9.841 16.388 20.201 1.00 96.94 194 ASP A C 1
ATOM 1565 O O . ASP A 1 194 ? -9.047 16.772 19.326 1.00 96.94 194 ASP A O 1
ATOM 1569 N N . LEU A 1 195 ? -9.491 15.545 21.175 1.00 97.56 195 LEU A N 1
ATOM 1570 C CA . LEU A 1 195 ? -8.202 14.875 21.334 1.00 97.56 195 LEU A CA 1
ATOM 1571 C C . LEU A 1 195 ? -8.312 13.345 21.288 1.00 97.56 195 LEU A C 1
ATOM 1573 O O . LEU A 1 195 ? -7.325 12.682 21.602 1.00 97.56 195 LEU A O 1
ATOM 1577 N N . TYR A 1 196 ? -9.460 12.795 20.870 1.00 97.56 196 TYR A N 1
ATOM 1578 C CA . TYR A 1 196 ? -9.680 11.356 20.676 1.00 97.56 196 TYR A CA 1
ATOM 1579 C C . TYR A 1 196 ? -9.314 10.526 21.919 1.00 97.56 196 TYR A C 1
ATOM 1581 O O . TYR A 1 196 ? -8.635 9.494 21.847 1.00 97.56 196 TYR A O 1
ATOM 1589 N N . PHE A 1 197 ? -9.765 10.981 23.088 1.00 96.44 197 PHE A N 1
ATOM 1590 C CA . PHE A 1 197 ? -9.741 10.157 24.288 1.00 96.44 197 PHE A CA 1
ATOM 1591 C C . PHE A 1 197 ? -10.720 8.981 24.150 1.00 96.44 197 PHE A C 1
ATOM 1593 O O . PHE A 1 197 ? -11.726 9.038 23.452 1.00 96.44 197 PHE A O 1
ATOM 1600 N N . THR A 1 198 ? -10.396 7.883 24.828 1.00 94.69 198 THR A N 1
ATOM 1601 C CA . THR A 1 198 ? -11.270 6.705 24.996 1.00 94.69 198 THR A CA 1
ATOM 1602 C C . THR A 1 198 ? -11.596 6.454 26.466 1.00 94.69 198 THR A C 1
ATOM 1604 O O . THR A 1 198 ? -12.575 5.779 26.785 1.00 94.69 198 THR A O 1
ATOM 1607 N N . TYR A 1 199 ? -10.803 7.032 27.370 1.00 92.88 199 TYR A N 1
ATOM 1608 C CA . TYR A 1 199 ? -11.011 7.046 28.813 1.00 92.88 199 TYR A CA 1
ATOM 1609 C C . TYR A 1 199 ? -10.365 8.304 29.396 1.00 92.88 199 TYR A C 1
ATOM 1611 O O . TYR A 1 199 ? -9.233 8.628 29.031 1.00 92.88 199 TYR A O 1
ATOM 1619 N N . LEU A 1 200 ? -11.047 8.989 30.306 1.00 94.56 200 LEU A N 1
ATOM 1620 C CA . LEU A 1 200 ? -10.528 10.132 31.051 1.00 94.56 200 LEU A CA 1
ATOM 1621 C C . LEU A 1 200 ? -11.185 10.136 32.435 1.00 94.56 200 LEU A C 1
ATOM 1623 O O . LEU A 1 200 ? -12.395 10.269 32.539 1.00 94.56 200 LEU A O 1
ATOM 1627 N N . GLU A 1 201 ? -10.403 9.971 33.493 1.00 93.50 201 GLU A N 1
ATOM 1628 C CA . GLU A 1 201 ? -10.827 9.938 34.899 1.00 93.50 201 GLU A CA 1
ATOM 1629 C C . GLU A 1 201 ? -10.083 11.040 35.666 1.00 93.50 201 GLU A C 1
ATOM 1631 O O . GLU A 1 201 ? -8.864 11.170 35.521 1.00 93.50 201 GLU A O 1
ATOM 1636 N N . ILE A 1 202 ? -10.801 11.812 36.486 1.00 94.00 202 ILE A N 1
ATOM 1637 C CA . ILE A 1 202 ? -10.241 12.795 37.424 1.00 94.00 202 ILE A CA 1
ATOM 1638 C C . ILE A 1 202 ? -10.771 12.460 38.821 1.00 94.00 202 ILE A C 1
ATOM 1640 O O . ILE A 1 202 ? -11.974 12.561 39.078 1.00 94.00 202 ILE A O 1
ATOM 1644 N N . ASN A 1 203 ? -9.873 12.045 39.721 1.00 90.69 203 ASN A N 1
ATOM 1645 C CA . ASN A 1 203 ? -10.233 11.650 41.082 1.00 90.69 203 ASN A CA 1
ATOM 1646 C C . ASN A 1 203 ? -9.088 11.884 42.098 1.00 90.69 203 ASN A C 1
ATOM 1648 O O . ASN A 1 203 ? -8.167 11.064 42.153 1.00 90.69 203 ASN A O 1
ATOM 1652 N N . PRO A 1 204 ? -9.139 12.934 42.938 1.00 92.69 204 PRO A N 1
ATOM 1653 C CA . PRO A 1 204 ? -10.225 13.904 43.080 1.00 92.69 204 PRO A CA 1
ATOM 1654 C C . PRO A 1 204 ? -10.141 15.056 42.059 1.00 92.69 204 PRO A C 1
ATOM 1656 O O . PRO A 1 204 ? -9.062 15.511 41.667 1.00 92.69 204 PRO A O 1
ATOM 1659 N N . LEU A 1 205 ? -11.312 15.555 41.665 1.00 95.19 205 LEU A N 1
ATOM 1660 C CA . LEU A 1 205 ? -11.519 16.883 41.091 1.00 95.19 205 LEU A CA 1
ATOM 1661 C C . LEU A 1 205 ? -11.856 17.825 42.250 1.00 95.19 205 LEU A C 1
ATOM 1663 O O . LEU A 1 205 ? -12.875 17.614 42.895 1.00 95.19 205 LEU A O 1
ATOM 1667 N N . VAL A 1 206 ? -11.049 18.846 42.530 1.00 96.38 206 VAL A N 1
ATOM 1668 C CA . VAL A 1 206 ? -11.303 19.746 43.669 1.00 96.38 206 VAL A CA 1
ATOM 1669 C C . VAL A 1 206 ? -11.895 21.074 43.205 1.00 96.38 206 VAL A C 1
ATOM 1671 O O . VAL A 1 206 ? -11.383 21.679 42.264 1.00 96.38 206 VAL A O 1
ATOM 1674 N N . VAL A 1 207 ? -12.965 21.538 43.862 1.00 95.25 207 VAL A N 1
ATOM 1675 C CA . VAL A 1 207 ? -13.593 22.844 43.578 1.00 95.25 207 VAL A CA 1
ATOM 1676 C C . VAL A 1 207 ? -13.769 23.653 44.861 1.00 95.25 207 VAL A C 1
ATOM 1678 O O . VAL A 1 207 ? -14.635 23.344 45.692 1.00 95.25 207 VAL A O 1
ATOM 1681 N N . THR A 1 208 ? -12.959 24.708 44.975 1.00 93.06 208 THR A N 1
ATOM 1682 C CA . THR A 1 208 ? -12.941 25.682 46.080 1.00 93.06 208 THR A CA 1
ATOM 1683 C C . THR A 1 208 ? -13.438 27.051 45.589 1.00 93.06 208 THR A C 1
ATOM 1685 O O . THR A 1 208 ? -13.744 27.226 44.408 1.00 93.06 208 THR A O 1
ATOM 1688 N N . GLY A 1 209 ? -13.472 28.059 46.467 1.00 85.94 209 GLY A N 1
ATOM 1689 C CA . GLY A 1 209 ? -13.788 29.444 46.082 1.00 85.94 209 GLY A CA 1
ATOM 1690 C C . GLY A 1 209 ? -12.797 30.097 45.100 1.00 85.94 209 GLY A C 1
ATOM 1691 O O . GLY A 1 209 ? -13.113 31.141 44.535 1.00 85.94 209 GLY A O 1
ATOM 1692 N N . GLU A 1 210 ? -11.620 29.503 44.870 1.00 88.25 210 GLU A N 1
ATOM 1693 C CA . GLU A 1 210 ? -10.639 29.993 43.888 1.00 88.25 210 GLU A CA 1
ATOM 1694 C C . GLU A 1 210 ? -10.862 29.422 42.476 1.00 88.25 210 GLU A C 1
ATOM 1696 O O . GLU A 1 210 ? -10.353 29.978 41.500 1.00 88.25 210 GLU A O 1
ATOM 1701 N N . GLY A 1 211 ? -11.614 28.325 42.343 1.00 93.25 211 GLY A N 1
ATOM 1702 C CA . GLY A 1 211 ? -11.873 27.653 41.071 1.00 93.25 211 GLY A CA 1
ATOM 1703 C C . GLY A 1 211 ? -11.646 26.142 41.122 1.00 93.25 211 GLY A C 1
ATOM 1704 O O . GLY A 1 211 ? -11.830 25.496 42.155 1.00 93.25 211 GLY A O 1
ATOM 1705 N N . VAL A 1 212 ? -11.275 25.576 39.972 1.00 96.50 212 VAL A N 1
ATOM 1706 C CA . VAL A 1 212 ? -11.189 24.127 39.740 1.00 96.50 212 VAL A CA 1
ATOM 1707 C C . VAL A 1 212 ? -9.736 23.656 39.719 1.00 96.50 212 VAL A C 1
ATOM 1709 O O . VAL A 1 212 ? -8.909 24.202 38.988 1.00 96.50 212 VAL A O 1
ATOM 1712 N N . PHE A 1 213 ? -9.441 22.591 40.461 1.00 97.12 213 PHE A N 1
ATOM 1713 C CA . PHE A 1 213 ? -8.124 21.972 40.580 1.00 97.12 213 PHE A CA 1
ATOM 1714 C C . PHE A 1 213 ? -8.191 20.492 40.170 1.00 97.12 213 PHE A C 1
ATOM 1716 O O . PHE A 1 213 ? -8.927 19.695 40.752 1.00 97.12 213 PHE A O 1
ATOM 1723 N N . VAL A 1 214 ? -7.393 20.104 39.174 1.00 96.62 214 VAL A N 1
ATOM 1724 C CA . VAL A 1 214 ? -7.285 18.713 38.703 1.00 96.62 214 VAL A CA 1
ATOM 1725 C C . VAL A 1 214 ? -6.164 18.026 39.486 1.00 96.62 214 VAL A C 1
ATOM 1727 O O . VAL A 1 214 ? -4.998 18.113 39.103 1.00 96.62 214 VAL A O 1
ATOM 1730 N N . LEU A 1 215 ? -6.485 17.381 40.612 1.00 94.19 215 LEU A N 1
ATOM 1731 C CA . LEU A 1 215 ? -5.450 16.819 41.490 1.00 94.19 215 LEU A CA 1
ATOM 1732 C C . LEU A 1 215 ? -4.914 15.472 41.002 1.00 94.19 215 LEU A C 1
ATOM 1734 O O . LEU A 1 215 ? -3.715 15.240 41.127 1.00 94.19 215 LEU A O 1
ATOM 1738 N N . ASP A 1 216 ? -5.740 14.626 40.387 1.00 91.88 216 ASP A N 1
ATOM 1739 C CA . ASP A 1 216 ? -5.320 13.370 39.747 1.00 91.88 216 ASP A CA 1
ATOM 1740 C C . ASP A 1 216 ? -5.891 13.272 38.330 1.00 91.88 216 ASP A C 1
ATOM 1742 O O . ASP A 1 216 ? -6.975 13.789 38.069 1.00 91.88 216 ASP A O 1
ATOM 1746 N N . MET A 1 217 ? -5.196 12.598 37.415 1.00 92.12 217 MET A N 1
ATOM 1747 C CA . MET A 1 217 ? -5.742 12.292 36.092 1.00 92.12 217 MET A CA 1
ATOM 1748 C C . MET A 1 217 ? -5.249 10.933 35.593 1.00 92.12 217 MET A C 1
ATOM 1750 O O . MET A 1 217 ? -4.046 10.674 35.555 1.00 92.12 217 MET A O 1
ATOM 1754 N N . ALA A 1 218 ? -6.176 10.080 35.161 1.00 89.75 218 ALA A N 1
ATOM 1755 C CA . ALA A 1 218 ? -5.880 8.814 34.498 1.00 89.75 218 ALA A CA 1
ATOM 1756 C C . ALA A 1 218 ? -6.604 8.770 33.151 1.00 89.75 218 ALA A C 1
ATOM 1758 O O . ALA A 1 218 ? -7.820 8.934 33.091 1.00 89.75 218 ALA A O 1
ATOM 1759 N N . ALA A 1 219 ? -5.876 8.562 32.053 1.00 91.94 219 ALA A N 1
ATOM 1760 C CA . ALA A 1 219 ? -6.464 8.696 30.725 1.00 91.94 219 ALA A CA 1
ATOM 1761 C C . ALA A 1 219 ? -5.895 7.726 29.682 1.00 91.94 219 ALA A C 1
ATOM 1763 O O . ALA A 1 219 ? -4.761 7.250 29.781 1.00 91.94 219 ALA A O 1
ATOM 1764 N N . LYS A 1 220 ? -6.705 7.462 28.654 1.00 89.56 220 LYS A N 1
ATOM 1765 C CA . LYS A 1 220 ? -6.336 6.730 27.442 1.00 89.56 220 LYS A CA 1
ATOM 1766 C C . LYS A 1 220 ? -6.768 7.512 26.210 1.00 89.56 220 LYS A C 1
ATOM 1768 O O . LYS A 1 220 ? -7.907 7.972 26.150 1.00 89.56 220 LYS A O 1
ATOM 1773 N N . ILE A 1 221 ? -5.906 7.564 25.202 1.00 95.12 221 ILE A N 1
ATOM 1774 C CA . ILE A 1 221 ? -6.209 8.112 23.872 1.00 95.12 221 ILE A CA 1
ATOM 1775 C C . ILE A 1 221 ? -6.200 6.998 22.827 1.00 95.12 221 ILE A C 1
ATOM 1777 O O . ILE A 1 221 ? -5.473 6.011 22.967 1.00 95.12 221 ILE A O 1
ATOM 1781 N N . ASP A 1 222 ? -7.023 7.127 21.793 1.00 95.12 222 ASP A N 1
ATOM 1782 C CA . ASP A 1 222 ? -7.033 6.209 20.656 1.00 95.12 222 ASP A CA 1
ATOM 1783 C C . ASP A 1 222 ? -5.807 6.454 19.776 1.00 95.12 222 ASP A C 1
ATOM 1785 O O . ASP A 1 222 ? -5.831 7.295 18.883 1.00 95.12 222 ASP A O 1
ATOM 1789 N N . ALA A 1 223 ? -4.731 5.695 19.988 1.00 93.19 223 ALA A N 1
ATOM 1790 C CA . ALA A 1 223 ? -3.471 5.910 19.280 1.00 93.19 223 ALA A CA 1
ATOM 1791 C C . ALA A 1 223 ? -3.574 5.769 17.745 1.00 93.19 223 ALA A C 1
ATOM 1793 O O . ALA A 1 223 ? -2.651 6.180 17.045 1.00 93.19 223 ALA A O 1
ATOM 1794 N N . THR A 1 224 ? -4.667 5.222 17.195 1.00 94.19 224 THR A N 1
ATOM 1795 C CA . THR A 1 224 ? -4.894 5.214 15.738 1.00 94.19 224 THR A CA 1
ATOM 1796 C C . THR A 1 224 ? -5.272 6.594 15.188 1.00 94.19 224 THR A C 1
ATOM 1798 O O . THR A 1 224 ? -5.029 6.873 14.014 1.00 94.19 224 THR A O 1
ATOM 1801 N N . ALA A 1 225 ? -5.766 7.501 16.037 1.00 96.56 225 ALA A N 1
ATOM 1802 C CA . ALA A 1 225 ? -6.065 8.889 15.699 1.00 96.56 225 ALA A CA 1
ATOM 1803 C C . ALA A 1 225 ? -4.817 9.785 15.574 1.00 96.56 225 ALA A C 1
ATOM 1805 O O . ALA A 1 225 ? -4.962 10.971 15.282 1.00 96.56 225 ALA A O 1
ATOM 1806 N N . GLU A 1 226 ? -3.590 9.257 15.722 1.00 95.06 226 GLU A N 1
ATOM 1807 C CA . GLU A 1 226 ? -2.358 10.056 15.600 1.00 95.06 226 GLU A CA 1
ATOM 1808 C C . GLU A 1 226 ? -2.317 10.854 14.285 1.00 95.06 226 GLU A C 1
ATOM 1810 O O . GLU A 1 226 ? -1.965 12.028 14.302 1.00 95.06 226 GLU A O 1
ATOM 1815 N N . PHE A 1 227 ? -2.753 10.289 13.152 1.00 95.56 227 PHE A N 1
ATOM 1816 C CA . PHE A 1 227 ? -2.742 11.013 11.869 1.00 95.56 227 PHE A CA 1
ATOM 1817 C C . PHE A 1 227 ? -3.682 12.235 11.822 1.00 95.56 227 PHE A C 1
ATOM 1819 O O . PHE A 1 227 ? -3.520 13.082 10.945 1.00 95.56 227 PHE A O 1
ATOM 1826 N N . ILE A 1 228 ? -4.650 12.317 12.740 1.00 96.25 228 ILE A N 1
ATOM 1827 C CA . ILE A 1 228 ? -5.557 13.456 12.934 1.00 96.25 228 ILE A CA 1
ATOM 1828 C C . ILE A 1 228 ? -4.962 14.394 13.989 1.00 96.25 228 ILE A C 1
ATOM 1830 O O . ILE A 1 228 ? -4.841 15.600 13.776 1.00 96.25 228 ILE A O 1
ATOM 1834 N N . CYS A 1 229 ? -4.570 13.832 15.132 1.00 96.75 229 CYS A N 1
ATOM 1835 C CA . CYS A 1 229 ? -4.235 14.588 16.330 1.00 96.75 229 CYS A CA 1
ATOM 1836 C C . CYS A 1 229 ? -2.761 15.000 16.438 1.00 96.75 229 CYS A C 1
ATOM 1838 O O . CYS A 1 229 ? -2.460 15.809 17.314 1.00 96.75 229 CYS A O 1
ATOM 1840 N N . LYS A 1 230 ? -1.851 14.542 15.560 1.00 94.50 230 LYS A N 1
ATOM 1841 C CA . LYS A 1 230 ? -0.407 14.872 15.603 1.00 94.50 230 LYS A CA 1
ATOM 1842 C C . LYS A 1 230 ? -0.102 16.359 15.857 1.00 94.50 230 LYS A C 1
ATOM 1844 O O . LYS A 1 230 ? 0.770 16.619 16.684 1.00 94.50 230 LYS A O 1
ATOM 1849 N N . PRO A 1 231 ? -0.809 17.343 15.253 1.00 95.25 231 PRO A N 1
ATOM 1850 C CA . PRO A 1 231 ? -0.550 18.763 15.513 1.00 95.25 231 PRO A CA 1
ATOM 1851 C C . PRO A 1 231 ? -0.889 19.232 16.938 1.00 95.25 231 PRO A C 1
ATOM 1853 O O . PRO A 1 231 ? -0.307 20.209 17.399 1.00 95.25 231 PRO A O 1
ATOM 1856 N N . LYS A 1 232 ? -1.828 18.568 17.630 1.00 94.56 232 LYS A N 1
ATOM 1857 C CA . LYS A 1 232 ? -2.189 18.856 19.032 1.00 94.56 232 LYS A CA 1
ATOM 1858 C C . LYS A 1 232 ? -1.402 17.985 20.021 1.00 94.56 232 LYS A C 1
ATOM 1860 O O . LYS A 1 232 ? -1.009 18.445 21.085 1.00 94.56 232 LYS A O 1
ATOM 1865 N N . TRP A 1 233 ? -1.180 16.720 19.673 1.00 95.44 233 TRP A N 1
ATOM 1866 C CA . TRP A 1 233 ? -0.504 15.743 20.525 1.00 95.44 233 TRP A CA 1
ATOM 1867 C C . TRP A 1 233 ? 1.018 15.917 20.568 1.00 95.44 233 TRP A C 1
ATOM 1869 O O . TRP A 1 233 ? 1.622 15.707 21.615 1.00 95.44 233 TRP A O 1
ATOM 1879 N N . GLY A 1 234 ? 1.644 16.281 19.445 1.00 93.75 234 GLY A N 1
ATOM 1880 C CA . GLY A 1 234 ? 3.098 16.233 19.299 1.00 93.75 234 GLY A CA 1
ATOM 1881 C C . GLY A 1 234 ? 3.630 14.795 19.303 1.00 93.75 234 GLY A C 1
ATOM 1882 O O . GLY A 1 234 ? 3.032 13.886 18.717 1.00 93.75 234 GLY A O 1
ATOM 1883 N N . ASP A 1 235 ? 4.769 14.583 19.958 1.00 91.12 235 ASP A N 1
ATOM 1884 C CA . ASP A 1 235 ? 5.394 13.269 20.124 1.00 91.12 235 ASP A CA 1
ATOM 1885 C C . ASP A 1 235 ? 5.022 12.674 21.488 1.00 91.12 235 ASP A C 1
ATOM 1887 O O . ASP A 1 235 ? 5.758 12.773 22.464 1.00 91.12 235 ASP A O 1
ATOM 1891 N N . VAL A 1 236 ? 3.825 12.081 21.551 1.00 91.38 236 VAL A N 1
ATOM 1892 C CA . VAL A 1 236 ? 3.312 11.417 22.757 1.00 91.38 236 VAL A CA 1
ATOM 1893 C C . VAL A 1 236 ? 4.063 10.123 23.023 1.00 91.38 236 VAL A C 1
ATOM 1895 O O . VAL A 1 236 ? 4.056 9.200 22.205 1.00 91.38 236 VAL A O 1
ATOM 1898 N N . GLU A 1 237 ? 4.616 10.015 24.226 1.00 88.31 237 GLU A N 1
ATOM 1899 C CA . GLU A 1 237 ? 5.080 8.746 24.765 1.00 88.31 237 GLU A CA 1
ATOM 1900 C C . GLU A 1 237 ? 3.922 7.979 25.417 1.00 88.31 237 GLU A C 1
ATOM 1902 O O . GLU A 1 237 ? 3.140 8.516 26.201 1.00 88.31 237 GLU A O 1
ATOM 1907 N N . PHE A 1 238 ? 3.829 6.687 25.106 1.00 88.19 238 PHE A N 1
ATOM 1908 C CA . PHE A 1 238 ? 2.881 5.768 25.731 1.00 88.19 238 PHE A CA 1
ATOM 1909 C C . PHE A 1 238 ? 3.642 4.932 26.766 1.00 88.19 238 PHE A C 1
ATOM 1911 O O . PHE A 1 238 ? 4.332 3.988 26.366 1.00 88.19 238 PHE A O 1
ATOM 1918 N N . PRO A 1 239 ? 3.586 5.272 28.068 1.00 83.94 239 PRO A N 1
ATOM 1919 C CA . PRO A 1 239 ? 4.426 4.627 29.066 1.00 83.94 239 PRO A CA 1
ATOM 1920 C C . PRO A 1 239 ? 4.138 3.119 29.158 1.00 83.94 239 PRO A C 1
ATOM 1922 O O . PRO A 1 239 ? 2.970 2.707 29.157 1.00 83.94 239 PRO A O 1
ATOM 1925 N N . PRO A 1 240 ? 5.183 2.276 29.270 1.00 76.25 240 PRO A N 1
ATOM 1926 C CA . PRO A 1 240 ? 4.998 0.869 29.556 1.00 76.25 240 PRO A CA 1
ATOM 1927 C C . PRO A 1 240 ? 4.427 0.726 30.978 1.00 76.25 240 PRO A C 1
ATOM 1929 O O . PRO A 1 240 ? 4.851 1.432 31.898 1.00 76.25 240 PRO A O 1
ATOM 1932 N N . PRO A 1 241 ? 3.479 -0.190 31.193 1.00 74.88 241 PRO A N 1
ATOM 1933 C CA . PRO A 1 241 ? 2.893 -0.405 32.513 1.00 74.88 241 PRO A CA 1
ATOM 1934 C C . PRO A 1 241 ? 3.872 -1.015 33.516 1.00 74.88 241 PRO A C 1
ATOM 1936 O O . PRO A 1 241 ? 4.930 -1.529 33.157 1.00 74.88 241 PRO A O 1
ATOM 1939 N N . PHE A 1 242 ? 3.526 -0.926 34.799 1.00 77.00 242 PHE A N 1
ATOM 1940 C CA . PHE A 1 242 ? 4.475 -1.073 35.901 1.00 77.00 242 PHE A CA 1
ATOM 1941 C C . PHE A 1 242 ? 5.056 -2.495 36.074 1.00 77.00 242 PHE A C 1
ATOM 1943 O O . PHE A 1 242 ? 4.558 -3.293 36.866 1.00 77.00 242 PHE A O 1
ATOM 1950 N N . VAL A 1 243 ? 6.153 -2.800 35.370 1.00 66.75 243 VAL A N 1
ATOM 1951 C CA . VAL A 1 243 ? 6.945 -4.040 35.501 1.00 66.75 243 VAL A CA 1
ATOM 1952 C C . VAL A 1 243 ? 8.460 -3.787 35.398 1.00 66.75 243 VAL A C 1
ATOM 1954 O O . VAL A 1 243 ? 8.914 -2.728 34.971 1.00 66.75 243 VAL A O 1
ATOM 1957 N N . ASN A 1 244 ? 9.267 -4.770 35.808 1.00 44.19 244 ASN A N 1
ATOM 1958 C CA . ASN A 1 244 ? 10.728 -4.661 35.949 1.00 44.19 244 ASN A CA 1
ATOM 1959 C C . ASN A 1 244 ? 11.550 -4.591 34.642 1.00 44.19 244 ASN A C 1
ATOM 1961 O O . ASN A 1 244 ? 12.762 -4.394 34.723 1.00 44.19 244 ASN A O 1
ATOM 1965 N N . PHE A 1 245 ? 10.954 -4.754 33.456 1.00 44.62 245 PHE A N 1
ATOM 1966 C CA . PHE A 1 245 ? 11.698 -4.825 32.190 1.00 44.62 245 PHE A CA 1
ATOM 1967 C C . PHE A 1 245 ? 11.506 -3.596 31.298 1.00 44.62 245 PHE A C 1
ATOM 1969 O O . PHE A 1 245 ? 10.387 -3.181 31.018 1.00 44.62 245 PHE A O 1
ATOM 1976 N N . SER A 1 246 ? 12.627 -3.077 30.793 1.00 35.50 246 SER A N 1
ATOM 1977 C CA . SER A 1 246 ? 12.671 -2.267 29.575 1.00 35.50 246 SER A CA 1
ATOM 1978 C C . SER A 1 246 ? 13.204 -3.154 28.454 1.00 35.50 246 SER A C 1
ATOM 1980 O O . SER A 1 246 ? 14.342 -3.620 28.530 1.00 35.50 246 SER A O 1
ATOM 1982 N N . LEU A 1 247 ? 12.381 -3.401 27.439 1.00 35.72 247 LEU A N 1
ATOM 1983 C CA . LEU A 1 247 ? 12.817 -3.914 26.145 1.00 35.72 247 LEU A CA 1
ATOM 1984 C C . LEU A 1 247 ? 12.230 -2.993 25.076 1.00 35.72 247 LEU A C 1
ATOM 1986 O O . LEU A 1 247 ? 11.058 -2.627 25.150 1.00 35.72 247 LEU A O 1
ATOM 1990 N N . SER A 1 248 ? 13.031 -2.615 24.087 1.00 33.84 248 SER A N 1
ATOM 1991 C CA . SER A 1 248 ? 12.643 -1.695 23.017 1.00 33.84 248 SER A CA 1
ATOM 1992 C C . SER A 1 248 ? 11.767 -2.370 21.949 1.00 33.84 248 SER A C 1
ATOM 1994 O O . SER A 1 248 ? 12.181 -2.524 20.803 1.00 33.84 248 SER A O 1
ATOM 1996 N N . LEU A 1 249 ? 10.541 -2.761 22.321 1.00 33.34 249 LEU A N 1
ATOM 1997 C CA . LEU A 1 249 ? 9.442 -3.093 21.402 1.00 33.34 249 LEU A CA 1
ATOM 1998 C C . LEU A 1 249 ? 8.067 -2.892 22.084 1.00 33.34 249 LEU A C 1
ATOM 2000 O O . LEU A 1 249 ? 7.860 -3.281 23.229 1.00 33.34 249 LEU A O 1
ATOM 2004 N N . LEU A 1 250 ? 7.153 -2.233 21.363 1.00 37.59 250 LEU A N 1
ATOM 2005 C CA . LEU A 1 250 ? 5.906 -1.586 21.822 1.00 37.59 250 LEU A CA 1
ATOM 2006 C C . LEU A 1 250 ? 4.885 -2.467 22.587 1.00 37.59 250 LEU A C 1
ATOM 2008 O O . LEU A 1 250 ? 4.342 -3.396 21.997 1.00 37.59 250 LEU A O 1
ATOM 2012 N N . PHE A 1 251 ? 4.475 -2.048 23.800 1.00 29.17 251 PHE A N 1
ATOM 2013 C CA . PHE A 1 251 ? 3.273 -2.525 24.531 1.00 29.17 251 PHE A CA 1
ATOM 2014 C C . PHE A 1 251 ? 2.658 -1.430 25.452 1.00 29.17 251 PHE A C 1
ATOM 2016 O O . PHE A 1 251 ? 3.370 -0.525 25.878 1.00 29.17 251 PHE A O 1
ATOM 2023 N N . SER A 1 252 ? 1.347 -1.497 25.766 1.00 29.33 252 SER A N 1
ATOM 2024 C CA . SER A 1 252 ? 0.585 -0.589 26.677 1.00 29.33 252 SER A CA 1
ATOM 2025 C C . SER A 1 252 ? -0.666 -1.313 27.264 1.00 29.33 252 SER A C 1
ATOM 2027 O O . SER A 1 252 ? -1.138 -2.247 26.618 1.00 29.33 252 SER A O 1
ATOM 2029 N N . LEU A 1 253 ? -1.174 -0.961 28.471 1.00 37.16 253 LEU A N 1
ATOM 2030 C CA . LEU A 1 253 ? -2.233 -1.693 29.246 1.00 37.16 253 LEU A CA 1
ATOM 2031 C C . LEU A 1 253 ? -3.253 -0.774 30.020 1.00 37.16 253 LEU A C 1
ATOM 2033 O O . LEU A 1 253 ? -2.997 0.420 30.158 1.00 37.16 253 LEU A O 1
ATOM 2037 N N . SER A 1 254 ? -4.313 -1.385 30.622 1.00 35.91 254 SER A N 1
ATOM 2038 C CA . SER A 1 254 ? -4.965 -1.118 31.959 1.00 35.91 254 SER A CA 1
ATOM 2039 C C . SER A 1 254 ? -5.789 0.173 32.229 1.00 35.91 254 SER A C 1
ATOM 2041 O O . SER A 1 254 ? -5.408 1.224 31.740 1.00 35.91 254 SER A O 1
ATOM 2043 N N . PHE A 1 255 ? -6.915 0.253 32.994 1.00 31.58 255 PHE A N 1
ATOM 2044 C CA . PHE A 1 255 ? -7.788 -0.700 33.760 1.00 31.58 255 PHE A CA 1
ATOM 2045 C C . PHE A 1 255 ? -9.163 -0.038 34.169 1.00 31.58 255 PHE A C 1
ATOM 2047 O O . PHE A 1 255 ? -9.161 1.179 34.364 1.00 31.58 255 PHE A O 1
ATOM 2054 N N . PHE A 1 256 ? -10.228 -0.828 34.466 1.00 27.61 256 PHE A N 1
ATOM 2055 C CA . PHE A 1 256 ? -11.522 -0.510 35.179 1.00 27.61 256 PHE A CA 1
ATOM 2056 C C . PHE A 1 256 ? -12.660 0.189 34.369 1.00 27.61 256 PHE A C 1
ATOM 2058 O O . PHE A 1 256 ? -12.354 0.801 33.352 1.00 27.61 256 PHE A O 1
ATOM 2065 N N . PHE A 1 257 ? -13.975 0.132 34.720 1.00 27.47 257 PHE A N 1
ATOM 2066 C CA . PHE A 1 257 ? -14.692 -0.574 35.831 1.00 27.47 257 PHE A CA 1
ATOM 2067 C C . PHE A 1 257 ? -15.960 -1.424 35.437 1.00 27.47 257 PHE A C 1
ATOM 2069 O O . PHE A 1 257 ? -15.739 -2.426 34.763 1.00 27.47 257 PHE A O 1
ATOM 2076 N N . PHE A 1 258 ? -17.223 -1.181 35.896 1.00 29.45 258 PHE A N 1
ATOM 2077 C CA . PHE A 1 258 ? -18.304 -2.227 36.019 1.00 29.45 258 PHE A CA 1
ATOM 2078 C C . PHE A 1 258 ? -19.708 -2.040 35.339 1.00 29.45 258 PHE A C 1
ATOM 2080 O O . PHE A 1 258 ? -20.127 -0.939 34.984 1.00 29.45 258 PHE A O 1
ATOM 2087 N N . LEU A 1 259 ? -20.438 -3.173 35.218 1.00 24.53 259 LEU A N 1
ATOM 2088 C CA . LEU A 1 259 ? -21.711 -3.480 34.502 1.00 24.53 259 LEU A CA 1
ATOM 2089 C C . LEU A 1 259 ? -22.961 -2.593 34.762 1.00 24.53 259 LEU A C 1
ATOM 2091 O O . LEU A 1 259 ? -23.173 -2.154 35.887 1.00 24.53 259 LEU A O 1
ATOM 2095 N N . LEU A 1 260 ? -23.888 -2.531 33.778 1.00 23.12 260 LEU A N 1
ATOM 2096 C CA . LEU A 1 260 ? -25.259 -3.110 33.875 1.00 23.12 260 LEU A CA 1
ATOM 2097 C C . LEU A 1 260 ? -26.049 -3.075 32.541 1.00 23.12 260 LEU A C 1
ATOM 2099 O O . LEU A 1 260 ? -25.877 -2.182 31.721 1.00 23.12 260 LEU A O 1
ATOM 2103 N N . SER A 1 261 ? -26.921 -4.067 32.338 1.00 33.72 261 SER A N 1
ATOM 2104 C CA . SER A 1 261 ? -27.772 -4.280 31.153 1.00 33.72 261 SER A CA 1
ATOM 2105 C C . SER A 1 261 ? -29.063 -3.452 31.179 1.00 33.72 261 SER A C 1
ATOM 2107 O O . SER A 1 261 ? -29.738 -3.476 32.208 1.00 33.72 261 SER A O 1
ATOM 2109 N N . HIS A 1 262 ? -29.483 -2.845 30.058 1.00 25.66 262 HIS A N 1
ATOM 2110 C CA . HIS A 1 262 ? -30.864 -2.374 29.830 1.00 25.66 262 HIS A CA 1
ATOM 2111 C C . HIS A 1 262 ? -31.275 -2.458 28.346 1.00 25.66 262 HIS A C 1
ATOM 2113 O O . HIS A 1 262 ? -30.435 -2.400 27.450 1.00 25.66 262 HIS A O 1
ATOM 2119 N N . ASN A 1 263 ? -32.581 -2.620 28.102 1.00 30.45 263 ASN A N 1
ATOM 2120 C CA . ASN A 1 263 ? -33.167 -2.815 26.771 1.00 30.45 263 ASN A CA 1
ATOM 2121 C C . ASN A 1 263 ? -33.061 -1.563 25.886 1.00 30.45 263 ASN A C 1
ATOM 2123 O O . ASN A 1 263 ? -33.500 -0.487 26.287 1.00 30.45 263 ASN A O 1
ATOM 2127 N N . LEU A 1 264 ? -32.602 -1.741 24.644 1.00 29.50 264 LEU A N 1
ATOM 2128 C CA . LEU A 1 264 ? -32.707 -0.747 23.573 1.00 29.50 264 LEU A CA 1
ATOM 2129 C C . LEU A 1 264 ? -33.646 -1.247 22.470 1.00 29.50 264 LEU A C 1
ATOM 2131 O O . LEU A 1 264 ? -33.685 -2.434 22.144 1.00 29.50 264 LEU A O 1
ATOM 2135 N N . SER A 1 265 ? -34.428 -0.323 21.915 1.00 29.97 265 SER A N 1
ATOM 2136 C CA . SER A 1 265 ? -35.435 -0.581 20.883 1.00 29.97 265 SER A CA 1
ATOM 2137 C C . SER A 1 265 ? -34.831 -1.155 19.599 1.00 29.97 265 SER A C 1
ATOM 2139 O O . SER A 1 265 ? -33.784 -0.700 19.142 1.00 29.97 265 SER A O 1
ATOM 2141 N N . LEU A 1 266 ? -35.533 -2.119 18.993 1.00 32.53 266 LEU A N 1
ATOM 2142 C CA . LEU A 1 266 ? -35.113 -2.803 17.769 1.00 32.53 266 LEU A CA 1
ATOM 2143 C C . LEU A 1 266 ? -34.879 -1.812 16.606 1.00 32.53 266 LEU A C 1
ATOM 2145 O O . LEU A 1 266 ? -35.837 -1.161 16.179 1.00 32.53 266 LEU A O 1
ATOM 2149 N N . PRO A 1 267 ? -33.652 -1.714 16.053 1.00 39.53 267 PRO A N 1
ATOM 2150 C CA . PRO A 1 267 ? -33.413 -1.007 14.796 1.00 39.53 267 PRO A CA 1
ATOM 2151 C C . PRO A 1 267 ? -34.101 -1.735 13.622 1.00 39.53 267 PRO A C 1
ATOM 2153 O O . PRO A 1 267 ? -34.467 -2.909 13.756 1.00 39.53 267 PRO A O 1
ATOM 2156 N N . PRO A 1 268 ? -34.275 -1.081 12.454 1.00 44.88 268 PRO A N 1
ATOM 2157 C CA . PRO A 1 268 ? -34.834 -1.730 11.269 1.00 44.88 268 PRO A CA 1
ATOM 2158 C C . PRO A 1 268 ? -34.066 -3.014 10.919 1.00 44.88 268 PRO A C 1
ATOM 2160 O O . PRO A 1 268 ? -32.834 -3.054 10.955 1.00 44.88 268 PRO A O 1
ATOM 2163 N N . ALA A 1 269 ? -34.804 -4.078 10.596 1.00 56.50 269 ALA A N 1
ATOM 2164 C CA . ALA A 1 269 ? -34.240 -5.412 10.421 1.00 56.50 269 ALA A CA 1
ATOM 2165 C C . ALA A 1 269 ? -33.241 -5.466 9.248 1.00 56.50 269 ALA A C 1
ATOM 2167 O O . ALA A 1 269 ? -33.625 -5.338 8.084 1.00 56.50 269 ALA A O 1
ATOM 2168 N N . LYS A 1 270 ? -31.959 -5.696 9.560 1.00 78.62 270 LYS A N 1
ATOM 2169 C CA . LYS A 1 270 ? -30.906 -5.956 8.565 1.00 78.62 270 LYS A CA 1
ATOM 2170 C C . LYS A 1 270 ? -31.170 -7.275 7.826 1.00 78.62 270 LYS A C 1
ATOM 2172 O O . LYS A 1 270 ? -31.762 -8.205 8.371 1.00 78.62 270 LYS A O 1
ATOM 2177 N N . ALA A 1 271 ? -30.702 -7.366 6.582 1.00 85.50 271 ALA A N 1
ATOM 2178 C CA . ALA A 1 271 ? -30.959 -8.514 5.717 1.00 85.50 271 ALA A CA 1
ATOM 2179 C C . ALA A 1 271 ? -30.342 -9.827 6.246 1.00 85.50 271 ALA A C 1
ATOM 2181 O O . ALA A 1 271 ? -29.149 -9.904 6.540 1.00 85.50 271 ALA A O 1
ATOM 2182 N N . THR A 1 272 ? -31.139 -10.901 6.283 1.00 92.38 272 THR A N 1
ATOM 2183 C CA . THR A 1 272 ? -30.672 -12.253 6.646 1.00 92.38 272 THR A CA 1
ATOM 2184 C C . THR A 1 272 ? -29.630 -12.780 5.652 1.00 92.38 272 THR A C 1
ATOM 2186 O O . THR A 1 272 ? -28.567 -13.275 6.036 1.00 92.38 272 THR A O 1
ATOM 2189 N N . THR A 1 273 ? -29.917 -12.645 4.354 1.00 96.31 273 THR A N 1
ATOM 2190 C CA . THR A 1 273 ? -29.013 -13.041 3.267 1.00 96.31 273 THR A CA 1
ATOM 2191 C C . THR A 1 273 ? -28.247 -11.822 2.773 1.00 96.31 273 THR A C 1
ATOM 2193 O O . THR A 1 273 ? -28.850 -10.923 2.202 1.00 96.31 273 THR A O 1
ATOM 2196 N N . LEU A 1 274 ? -26.924 -11.817 2.967 1.00 97.25 274 LEU A N 1
ATOM 2197 C CA . LEU A 1 274 ? -26.043 -10.747 2.477 1.00 97.25 274 LEU A CA 1
ATOM 2198 C C . LEU A 1 274 ? -25.557 -10.995 1.045 1.00 97.25 274 LEU A C 1
ATOM 2200 O O . LEU A 1 274 ? -25.404 -10.055 0.279 1.00 97.25 274 LEU A O 1
ATOM 2204 N N . PHE A 1 275 ? -25.312 -12.262 0.686 1.00 98.31 275 PHE A N 1
ATOM 2205 C CA . PHE A 1 275 ? -24.708 -12.629 -0.597 1.00 98.31 275 PHE A CA 1
ATOM 2206 C C . PHE A 1 275 ? -25.442 -13.777 -1.288 1.00 98.31 275 PHE A C 1
ATOM 2208 O O . PHE A 1 275 ? -25.900 -14.728 -0.637 1.00 98.31 275 PHE A O 1
ATOM 2215 N N . SER A 1 276 ? -25.467 -13.711 -2.618 1.00 98.00 276 SER A N 1
ATOM 2216 C CA . SER A 1 276 ? -25.998 -14.725 -3.533 1.00 98.00 276 SER A CA 1
ATOM 2217 C C . SER A 1 276 ? -25.047 -14.956 -4.716 1.00 98.00 276 SER A C 1
ATOM 2219 O O . SER A 1 276 ? -24.113 -14.183 -4.930 1.00 98.00 276 SER A O 1
ATOM 2221 N N . LYS A 1 277 ? -25.324 -15.969 -5.550 1.00 97.69 277 LYS A N 1
ATOM 2222 C CA . LYS A 1 277 ? -24.625 -16.172 -6.836 1.00 97.69 277 LYS A CA 1
ATOM 2223 C C . LYS A 1 277 ? -24.828 -15.041 -7.863 1.00 97.69 277 LYS A C 1
ATOM 2225 O O . LYS A 1 277 ? -24.158 -15.038 -8.890 1.00 97.69 277 LYS A O 1
ATOM 2230 N N . HIS A 1 278 ? -25.742 -14.101 -7.597 1.00 98.25 278 HIS A N 1
ATOM 2231 C CA . HIS A 1 278 ? -26.038 -12.948 -8.454 1.00 98.25 278 HIS A CA 1
ATOM 2232 C C . HIS A 1 278 ? -25.502 -11.619 -7.903 1.00 98.25 278 HIS A C 1
ATOM 2234 O O . HIS A 1 278 ? -25.492 -10.643 -8.640 1.00 98.25 278 HIS A O 1
ATOM 2240 N N . THR A 1 279 ? -25.034 -11.581 -6.648 1.00 98.62 279 THR A N 1
ATOM 2241 C CA . THR A 1 279 ? -24.481 -10.379 -5.994 1.00 98.62 279 THR A CA 1
ATOM 2242 C C . THR A 1 279 ? -23.377 -9.733 -6.834 1.00 98.62 279 THR A C 1
ATOM 2244 O O . THR A 1 279 ? -22.534 -10.446 -7.409 1.00 98.62 279 THR A O 1
ATOM 2247 N N . LYS A 1 280 ? -23.382 -8.395 -6.873 1.00 98.81 280 LYS A N 1
ATOM 2248 C CA . LYS A 1 280 ? -22.484 -7.548 -7.664 1.00 98.81 280 LYS A CA 1
ATOM 2249 C C . LYS A 1 280 ? -21.822 -6.495 -6.782 1.00 98.81 280 LYS A C 1
ATOM 2251 O O . LYS A 1 280 ? -22.475 -5.762 -6.047 1.00 98.81 280 LYS A O 1
ATOM 2256 N N . ALA A 1 281 ? -20.504 -6.399 -6.897 1.00 98.88 281 ALA A N 1
ATOM 2257 C CA . ALA A 1 281 ? -19.674 -5.543 -6.072 1.00 98.88 281 ALA A CA 1
ATOM 2258 C C . ALA A 1 281 ? -18.988 -4.431 -6.874 1.00 98.88 281 ALA A C 1
ATOM 2260 O O . ALA A 1 281 ? -18.468 -4.661 -7.971 1.00 98.88 281 ALA A O 1
ATOM 2261 N N . LEU A 1 282 ? -18.902 -3.248 -6.268 1.00 98.81 282 LEU A N 1
ATOM 2262 C CA . LEU A 1 282 ? -17.891 -2.245 -6.593 1.00 98.81 282 LEU A CA 1
ATOM 2263 C C . LEU A 1 282 ? -16.664 -2.449 -5.702 1.00 98.81 282 LEU A C 1
ATOM 2265 O O . LEU A 1 282 ? -16.791 -2.656 -4.495 1.00 98.81 282 LEU A O 1
ATOM 2269 N N . VAL A 1 283 ? -15.469 -2.347 -6.282 1.00 98.88 283 VAL A N 1
ATOM 2270 C CA . VAL A 1 283 ? -14.206 -2.361 -5.528 1.00 98.88 283 VAL A CA 1
ATOM 2271 C C . VAL A 1 283 ? -13.624 -0.952 -5.491 1.00 98.88 283 VAL A C 1
ATOM 2273 O O . VAL A 1 283 ? -13.235 -0.404 -6.522 1.00 98.88 283 VAL A O 1
ATOM 2276 N N . TRP A 1 284 ? -13.547 -0.354 -4.302 1.00 98.69 284 TRP A N 1
ATOM 2277 C CA . TRP A 1 284 ? -12.864 0.924 -4.104 1.00 98.69 284 TRP A CA 1
ATOM 2278 C C . TRP A 1 284 ? -11.368 0.664 -3.905 1.00 98.69 284 TRP A C 1
ATOM 2280 O O . TRP A 1 284 ? -10.968 -0.003 -2.948 1.00 98.69 284 TRP A O 1
ATOM 2290 N N . GLY A 1 285 ? -10.538 1.202 -4.799 1.00 98.06 285 GLY A N 1
ATOM 2291 C CA . GLY A 1 285 ? -9.087 1.017 -4.835 1.00 98.06 285 GLY A CA 1
ATOM 2292 C C . GLY A 1 285 ? -8.605 0.147 -6.005 1.00 98.06 285 GLY A C 1
ATOM 2293 O O . GLY A 1 285 ? -9.313 -0.722 -6.507 1.00 98.06 285 GLY A O 1
ATOM 2294 N N . MET A 1 286 ? -7.356 0.358 -6.436 1.00 98.25 286 MET A N 1
ATOM 2295 C CA . MET A 1 286 ? -6.738 -0.345 -7.575 1.00 98.25 286 MET A CA 1
ATOM 2296 C C . MET A 1 286 ? -6.223 -1.751 -7.195 1.00 98.25 286 MET A C 1
ATOM 2298 O O . MET A 1 286 ? -5.036 -2.053 -7.295 1.00 98.25 286 MET A O 1
ATOM 2302 N N . GLN A 1 287 ? -7.112 -2.623 -6.713 1.00 98.19 287 GLN A N 1
ATOM 2303 C CA . GLN A 1 287 ? -6.761 -3.950 -6.183 1.00 98.19 287 GLN A CA 1
ATOM 2304 C C . GLN A 1 287 ? -6.919 -5.071 -7.216 1.00 98.19 287 GLN A C 1
ATOM 2306 O O . GLN A 1 287 ? -7.738 -5.977 -7.067 1.00 98.19 287 GLN A O 1
ATOM 2311 N N . THR A 1 288 ? -6.106 -5.030 -8.272 1.00 98.31 288 THR A N 1
ATOM 2312 C CA . THR A 1 288 ? -6.195 -5.977 -9.398 1.00 98.31 288 THR A CA 1
ATOM 2313 C C . THR A 1 288 ? -6.067 -7.446 -8.977 1.00 98.31 288 THR A C 1
ATOM 2315 O O . THR A 1 288 ? -6.840 -8.277 -9.441 1.00 98.31 288 THR A O 1
ATOM 2318 N N . ARG A 1 289 ? -5.159 -7.785 -8.051 1.00 98.31 289 ARG A N 1
ATOM 2319 C CA . ARG A 1 289 ? -5.013 -9.169 -7.553 1.00 98.31 289 ARG A CA 1
ATOM 2320 C C . ARG A 1 289 ? -6.235 -9.655 -6.768 1.00 98.31 289 ARG A C 1
ATOM 2322 O O . ARG A 1 289 ? -6.621 -10.807 -6.922 1.00 98.31 289 ARG A O 1
ATOM 2329 N N . ALA A 1 290 ? -6.855 -8.785 -5.967 1.00 98.38 290 ALA A N 1
ATOM 2330 C CA . ALA A 1 290 ? -8.063 -9.132 -5.219 1.00 98.38 290 ALA A CA 1
ATOM 2331 C C . ALA A 1 290 ? -9.249 -9.353 -6.169 1.00 98.38 290 ALA A C 1
ATOM 2333 O O . ALA A 1 290 ? -9.954 -10.347 -6.040 1.00 98.38 290 ALA A O 1
ATOM 2334 N N . VAL A 1 291 ? -9.419 -8.475 -7.166 1.00 98.81 291 VAL A N 1
ATOM 2335 C CA . VAL A 1 291 ? -10.447 -8.624 -8.210 1.00 98.81 291 VAL A CA 1
ATOM 2336 C C . VAL A 1 291 ? -10.240 -9.917 -9.002 1.00 98.81 291 VAL A C 1
ATOM 2338 O O . VAL A 1 291 ? -11.190 -10.678 -9.150 1.00 98.81 291 VAL A O 1
ATOM 2341 N N . GLN A 1 292 ? -9.014 -10.227 -9.442 1.00 98.75 292 GLN A N 1
ATOM 2342 C CA . GLN A 1 292 ? -8.747 -11.489 -10.142 1.00 98.75 292 GLN A CA 1
ATOM 2343 C C . GLN A 1 292 ? -9.061 -12.701 -9.249 1.00 98.75 292 GLN A C 1
ATOM 2345 O O . GLN A 1 292 ? -9.817 -13.572 -9.658 1.00 98.75 292 GLN A O 1
ATOM 2350 N N . GLY A 1 293 ? -8.610 -12.701 -7.990 1.00 98.56 293 GLY A N 1
ATOM 2351 C CA . GLY A 1 293 ? -8.891 -13.782 -7.039 1.00 98.56 293 GLY A CA 1
ATOM 2352 C C . GLY A 1 293 ? -10.362 -13.917 -6.606 1.00 98.56 293 GLY A C 1
ATOM 2353 O O . GLY A 1 293 ? -10.725 -14.956 -6.043 1.00 98.56 293 GLY A O 1
ATOM 2354 N N . MET A 1 294 ? -11.201 -12.900 -6.843 1.00 98.81 294 MET A N 1
ATOM 2355 C CA . MET A 1 294 ? -12.667 -12.998 -6.778 1.00 98.81 294 MET A CA 1
ATOM 2356 C C . MET A 1 294 ? -13.226 -13.632 -8.058 1.00 98.81 294 MET A C 1
ATOM 2358 O O . MET A 1 294 ? -14.001 -14.575 -7.966 1.00 98.81 294 MET A O 1
ATOM 2362 N N . LEU A 1 295 ? -12.784 -13.187 -9.238 1.00 98.75 295 LEU A N 1
ATOM 2363 C CA . LEU A 1 295 ? -13.210 -13.728 -10.537 1.00 98.75 295 LEU A CA 1
ATOM 2364 C C . LEU A 1 295 ? -12.834 -15.208 -10.725 1.00 98.75 295 LEU A C 1
ATOM 2366 O O . LEU A 1 295 ? -13.630 -15.977 -11.260 1.00 98.75 295 LEU A O 1
ATOM 2370 N N . ASP A 1 296 ? -11.663 -15.627 -10.246 1.00 98.69 296 ASP A N 1
ATOM 2371 C CA . ASP A 1 296 ? -11.238 -17.030 -10.268 1.00 98.69 296 ASP A CA 1
ATOM 2372 C C . ASP A 1 296 ? -12.130 -17.883 -9.357 1.00 98.69 296 ASP A C 1
ATOM 2374 O O . ASP A 1 296 ? -12.563 -18.968 -9.744 1.00 98.69 296 ASP A O 1
ATOM 2378 N N . PHE A 1 297 ? -12.452 -17.364 -8.163 1.00 98.81 297 PHE A N 1
ATOM 2379 C CA . PHE A 1 297 ? -13.397 -17.984 -7.234 1.00 98.81 297 PHE A CA 1
ATOM 2380 C C . PHE A 1 297 ? -14.793 -18.109 -7.859 1.00 98.81 297 PHE A C 1
ATOM 2382 O O . PHE A 1 297 ? -15.386 -19.184 -7.819 1.00 98.81 297 PHE A O 1
ATOM 2389 N N . ASP A 1 298 ? -15.298 -17.039 -8.473 1.00 98.81 298 ASP A N 1
ATOM 2390 C CA . ASP A 1 298 ? -16.599 -17.010 -9.139 1.00 98.81 298 ASP A CA 1
ATOM 2391 C C . ASP A 1 298 ? -16.680 -18.051 -10.270 1.00 98.81 298 ASP A C 1
ATOM 2393 O O . ASP A 1 298 ? -17.683 -18.761 -10.392 1.00 98.81 298 ASP A O 1
ATOM 2397 N N . TYR A 1 299 ? -15.612 -18.175 -11.066 1.00 98.69 299 TYR A N 1
ATOM 2398 C CA . TYR A 1 299 ? -15.519 -19.133 -12.166 1.00 98.69 299 TYR A CA 1
ATOM 2399 C C . TYR A 1 299 ? -15.506 -20.586 -11.665 1.00 98.69 299 TYR A C 1
ATOM 2401 O O . TYR A 1 299 ? -16.260 -21.410 -12.184 1.00 98.69 299 TYR A O 1
ATOM 2409 N N . VAL A 1 300 ? -14.725 -20.920 -10.624 1.00 98.50 300 VAL A N 1
ATOM 2410 C CA . VAL A 1 300 ? -14.750 -22.283 -10.045 1.00 98.50 300 VAL A CA 1
ATOM 2411 C C . VAL A 1 300 ? -16.039 -22.581 -9.270 1.00 98.50 300 VAL A C 1
ATOM 2413 O O . VAL A 1 300 ? -16.449 -23.737 -9.191 1.00 98.50 300 VAL A O 1
ATOM 2416 N N . CYS A 1 301 ? -16.736 -21.554 -8.777 1.00 98.50 301 CYS A N 1
ATOM 2417 C CA . CYS A 1 301 ? -18.103 -21.660 -8.254 1.00 98.50 301 CYS A CA 1
ATOM 2418 C C . CYS A 1 301 ? -19.164 -21.860 -9.353 1.00 98.50 301 CYS A C 1
ATOM 2420 O O . CYS A 1 301 ? -20.346 -21.981 -9.037 1.00 98.50 301 CYS A O 1
ATOM 2422 N N . SER A 1 302 ? -18.777 -21.887 -10.635 1.00 98.38 302 SER A N 1
ATOM 2423 C CA . SER A 1 302 ? -19.693 -21.972 -11.782 1.00 98.38 302 SER A CA 1
ATOM 2424 C C . SER A 1 302 ? -20.737 -20.844 -11.823 1.00 98.38 302 SER A C 1
ATOM 2426 O O . SER A 1 302 ? -21.878 -21.063 -12.237 1.00 98.38 302 SER A O 1
ATOM 2428 N N . ARG A 1 303 ? -20.369 -19.624 -11.398 1.00 98.56 303 ARG A N 1
ATOM 2429 C CA . ARG A 1 303 ? -21.224 -18.442 -11.596 1.00 98.56 303 ARG A CA 1
ATOM 2430 C C . ARG A 1 303 ? -21.398 -18.149 -13.086 1.00 98.56 303 ARG A C 1
ATOM 2432 O O . ARG A 1 303 ? -20.499 -18.363 -13.892 1.00 98.56 303 ARG A O 1
ATOM 2439 N N . GLU A 1 304 ? -22.553 -17.591 -13.431 1.00 97.94 304 GLU A N 1
ATOM 2440 C CA . GLU A 1 304 ? -22.858 -17.135 -14.793 1.00 97.94 304 GLU A CA 1
ATOM 2441 C C . GLU A 1 304 ? -22.100 -15.837 -15.135 1.00 97.94 304 GLU A C 1
ATOM 2443 O O . GLU A 1 304 ? -21.690 -15.637 -16.277 1.00 97.94 304 GLU A O 1
ATOM 2448 N N . GLU A 1 305 ? -21.856 -14.981 -14.134 1.00 98.19 305 GLU A N 1
ATOM 2449 C CA . GLU A 1 305 ? -21.185 -13.691 -14.302 1.00 98.19 305 GLU A CA 1
ATOM 2450 C C . GLU A 1 305 ? -20.182 -13.375 -13.173 1.00 98.19 305 GLU A C 1
ATOM 2452 O O . GLU A 1 305 ? -20.427 -13.751 -12.014 1.00 98.19 305 GLU A O 1
ATOM 2457 N N . PRO A 1 306 ? -19.124 -12.586 -13.471 1.00 98.69 306 PRO A N 1
ATOM 2458 C CA . PRO A 1 306 ? -18.228 -12.007 -12.472 1.00 98.69 306 PRO A CA 1
ATOM 2459 C C . PRO A 1 306 ? -18.972 -11.289 -11.350 1.00 98.69 306 PRO A C 1
ATOM 2461 O O . PRO A 1 306 ? -19.968 -10.596 -11.593 1.00 98.69 306 PRO A O 1
ATOM 2464 N N . SER A 1 307 ? -18.466 -11.421 -10.127 1.00 98.75 307 SER A N 1
ATOM 2465 C CA . SER A 1 307 ? -18.998 -10.730 -8.955 1.00 98.75 307 SER A CA 1
ATOM 2466 C C . SER A 1 307 ? -18.588 -9.265 -8.868 1.00 98.75 307 SER A C 1
ATOM 2468 O O . SER A 1 307 ? -19.347 -8.472 -8.325 1.00 98.75 307 SER A O 1
ATOM 2470 N N . VAL A 1 308 ? -17.446 -8.865 -9.430 1.00 98.81 308 VAL A N 1
ATOM 2471 C CA . VAL A 1 308 ? -17.065 -7.447 -9.513 1.00 98.81 308 VAL A CA 1
ATOM 2472 C C . VAL A 1 308 ? -17.644 -6.837 -10.789 1.00 98.81 308 VAL A C 1
ATOM 2474 O O . VAL A 1 308 ? -17.399 -7.339 -11.886 1.00 98.81 308 VAL A O 1
ATOM 2477 N N . ALA A 1 309 ? -18.414 -5.757 -10.648 1.00 98.62 309 ALA A N 1
ATOM 2478 C CA . ALA A 1 309 ? -18.995 -5.016 -11.769 1.00 98.62 309 ALA A CA 1
ATOM 2479 C C . ALA A 1 309 ? -18.042 -3.924 -12.282 1.00 98.62 309 ALA A C 1
ATOM 2481 O O . ALA A 1 309 ? -17.832 -3.792 -13.490 1.00 98.62 309 ALA A O 1
ATOM 2482 N N . ALA A 1 310 ? -17.432 -3.172 -11.360 1.00 98.75 310 ALA A N 1
ATOM 2483 C CA . ALA A 1 310 ? -16.470 -2.118 -11.666 1.00 98.75 310 ALA A CA 1
ATOM 2484 C C . ALA A 1 310 ? -15.542 -1.806 -10.483 1.00 98.75 310 ALA A C 1
ATOM 2486 O O . ALA A 1 310 ? -15.759 -2.244 -9.349 1.00 98.75 310 ALA A O 1
ATOM 2487 N N . MET A 1 311 ? -14.525 -0.990 -10.752 1.00 98.81 311 MET A N 1
ATOM 2488 C CA . MET A 1 311 ? -13.616 -0.447 -9.743 1.00 98.81 311 MET A CA 1
ATOM 2489 C C . MET A 1 311 ? -13.738 1.081 -9.661 1.00 98.81 311 MET A C 1
ATOM 2491 O O . MET A 1 311 ? -14.035 1.739 -10.659 1.00 98.81 311 MET A O 1
ATOM 2495 N N . VAL A 1 312 ? -13.450 1.659 -8.495 1.00 98.75 312 VAL A N 1
ATOM 2496 C CA . VAL A 1 312 ? -13.352 3.115 -8.285 1.00 98.75 312 VAL A CA 1
ATOM 2497 C C . VAL A 1 312 ? -11.930 3.449 -7.841 1.00 98.75 312 VAL A C 1
ATOM 2499 O O . VAL A 1 312 ? -11.458 2.918 -6.836 1.00 98.75 312 VAL A O 1
ATOM 2502 N N . TYR A 1 313 ? -11.226 4.313 -8.575 1.00 98.44 313 TYR A N 1
ATOM 2503 C CA . TYR A 1 313 ? -9.861 4.728 -8.239 1.00 98.44 313 TYR A CA 1
ATOM 2504 C C . TYR A 1 313 ? -9.622 6.214 -8.577 1.00 98.44 313 TYR A C 1
ATOM 2506 O O . TYR A 1 313 ? -9.446 6.561 -9.747 1.00 98.44 313 TYR A O 1
ATOM 2514 N N . PRO A 1 314 ? -9.568 7.112 -7.571 1.00 96.88 314 PRO A N 1
ATOM 2515 C CA . PRO A 1 314 ? -9.679 8.560 -7.788 1.00 96.88 314 PRO A CA 1
ATOM 2516 C C . PRO A 1 314 ? -8.449 9.220 -8.434 1.00 96.88 314 PRO A C 1
ATOM 2518 O O . PRO A 1 314 ? -8.514 10.380 -8.843 1.00 96.88 314 PRO A O 1
ATOM 2521 N N . PHE A 1 315 ? -7.322 8.510 -8.539 1.00 96.06 315 PHE A N 1
ATOM 2522 C CA . PHE A 1 315 ? -6.066 9.050 -9.074 1.00 96.06 315 PHE A CA 1
ATOM 2523 C C . PHE A 1 315 ? -5.941 8.933 -10.603 1.00 96.06 315 PHE A C 1
ATOM 2525 O O . PHE A 1 315 ? -5.103 9.607 -11.198 1.00 96.06 315 PHE A O 1
ATOM 2532 N N . THR A 1 316 ? -6.777 8.121 -11.256 1.00 95.56 316 THR A N 1
ATOM 2533 C CA . THR A 1 316 ? -6.796 7.945 -12.720 1.00 95.56 316 THR A CA 1
ATOM 2534 C C . THR A 1 316 ? -8.096 8.460 -13.324 1.00 95.56 316 THR A C 1
ATOM 2536 O O . THR A 1 316 ? -9.120 8.495 -12.651 1.00 95.56 316 THR A O 1
ATOM 2539 N N . GLY A 1 317 ? -8.083 8.823 -14.609 1.00 96.94 317 GLY A N 1
ATOM 2540 C CA . GLY A 1 317 ? -9.324 8.994 -15.371 1.00 96.94 317 GLY A CA 1
ATOM 2541 C C . GLY A 1 317 ? -10.033 7.660 -15.638 1.00 96.94 317 GLY A C 1
ATOM 2542 O O . GLY A 1 317 ? -9.445 6.590 -15.455 1.00 96.94 317 GLY A O 1
ATOM 2543 N N . ASP A 1 318 ? -11.282 7.739 -16.101 1.00 98.38 318 ASP A N 1
ATOM 2544 C CA . ASP A 1 318 ? -12.079 6.575 -16.498 1.00 98.38 318 ASP A CA 1
ATOM 2545 C C . ASP A 1 318 ? -11.352 5.739 -17.566 1.00 98.38 318 ASP A C 1
ATOM 2547 O O . ASP A 1 318 ? -10.929 6.256 -18.604 1.00 98.38 318 ASP A O 1
ATOM 2551 N N . HIS A 1 319 ? -11.216 4.436 -17.326 1.00 98.44 319 HIS A N 1
ATOM 2552 C CA . HIS A 1 319 ? -10.576 3.493 -18.248 1.00 98.44 319 HIS A CA 1
ATOM 2553 C C . HIS A 1 319 ? -11.163 2.081 -18.092 1.00 98.44 319 HIS A C 1
ATOM 2555 O O . HIS A 1 319 ? -12.171 1.877 -17.414 1.00 98.44 319 HIS A O 1
ATOM 2561 N N . LYS A 1 320 ? -10.564 1.087 -18.756 1.00 98.31 320 LYS A N 1
ATOM 2562 C CA . LYS A 1 320 ? -10.903 -0.329 -18.571 1.00 98.31 320 LYS A CA 1
ATOM 2563 C C . LYS A 1 320 ? -9.660 -1.119 -18.194 1.00 98.31 320 LYS A C 1
ATOM 2565 O O . LYS A 1 320 ? -8.639 -1.004 -18.868 1.00 98.31 320 LYS A O 1
ATOM 2570 N N . GLN A 1 321 ? -9.782 -1.940 -17.162 1.00 98.31 321 GLN A N 1
ATOM 2571 C CA . GLN A 1 321 ? -8.755 -2.863 -16.707 1.00 98.31 321 GLN A CA 1
ATOM 2572 C C . GLN A 1 321 ? -9.033 -4.265 -17.261 1.00 98.31 321 GLN A C 1
ATOM 2574 O O . GLN A 1 321 ? -10.183 -4.696 -17.354 1.00 98.31 321 GLN A O 1
ATOM 2579 N N . LYS A 1 322 ? -7.973 -4.970 -17.659 1.00 98.56 322 LYS A N 1
ATOM 2580 C CA . LYS A 1 322 ? -8.047 -6.341 -18.172 1.00 98.56 322 LYS A CA 1
ATOM 2581 C C . LYS A 1 322 ? -7.984 -7.353 -17.020 1.00 98.56 322 LYS A C 1
ATOM 2583 O O . LYS A 1 322 ? -7.121 -7.222 -16.155 1.00 98.56 322 LYS A O 1
ATOM 2588 N N . PHE A 1 323 ? -8.846 -8.366 -17.074 1.00 98.56 323 PHE A N 1
ATOM 2589 C CA . PHE A 1 323 ? -8.913 -9.504 -16.146 1.00 98.56 323 PHE A CA 1
ATOM 2590 C C . PHE A 1 323 ? -9.176 -10.813 -16.901 1.00 98.56 323 PHE A C 1
ATOM 2592 O O . PHE A 1 323 ? -9.518 -10.777 -18.084 1.00 98.56 323 PHE A O 1
ATOM 2599 N N . TYR A 1 324 ? -9.062 -11.956 -16.229 1.00 98.44 324 TYR A N 1
ATOM 2600 C CA . TYR A 1 324 ? -9.455 -13.265 -16.752 1.00 98.44 324 TYR A CA 1
ATOM 2601 C C . TYR A 1 324 ? -10.782 -13.752 -16.166 1.00 98.44 324 TYR A C 1
ATOM 2603 O O . TYR A 1 324 ? -11.053 -13.601 -14.978 1.00 98.44 324 TYR A O 1
ATOM 2611 N N . TRP A 1 325 ? -11.580 -14.391 -17.019 1.00 98.38 325 TRP A N 1
ATOM 2612 C CA . TRP A 1 325 ? -12.722 -15.225 -16.664 1.00 98.38 325 TRP A CA 1
ATOM 2613 C C . TRP A 1 325 ? -12.408 -16.661 -17.093 1.00 98.38 325 TRP A C 1
ATOM 2615 O O . TRP A 1 325 ? -12.543 -17.021 -18.270 1.00 98.38 325 TRP A O 1
ATOM 2625 N N . GLY A 1 326 ? -11.860 -17.448 -16.164 1.00 97.31 326 GLY A N 1
ATOM 2626 C CA . GLY A 1 326 ? -11.220 -18.726 -16.475 1.00 97.31 326 GLY A CA 1
ATOM 2627 C C . GLY A 1 326 ? -9.993 -18.523 -17.366 1.00 97.31 326 GLY A C 1
ATOM 2628 O O . GLY A 1 326 ? -8.939 -18.117 -16.900 1.00 97.31 326 GLY A O 1
ATOM 2629 N N . HIS A 1 327 ? -10.133 -18.786 -18.666 1.00 95.75 327 HIS A N 1
ATOM 2630 C CA . HIS A 1 327 ? -9.072 -18.594 -19.668 1.00 95.75 327 HIS A CA 1
ATOM 2631 C C . HIS A 1 327 ? -9.328 -17.412 -20.624 1.00 95.75 327 HIS A C 1
ATOM 2633 O O . HIS A 1 327 ? -8.490 -17.111 -21.474 1.00 95.75 327 HIS A O 1
ATOM 2639 N N . LYS A 1 328 ? -10.492 -16.755 -20.535 1.00 97.94 328 LYS A N 1
ATOM 2640 C CA . LYS A 1 328 ? -10.895 -15.672 -21.441 1.00 97.94 328 LYS A CA 1
ATOM 2641 C C . LYS A 1 328 ? -10.548 -14.314 -20.839 1.00 97.94 328 LYS A C 1
ATOM 2643 O O . LYS A 1 328 ? -10.988 -14.010 -19.737 1.00 97.94 328 LYS A O 1
ATOM 2648 N N . GLU A 1 329 ? -9.846 -13.464 -21.584 1.00 98.31 329 GLU A N 1
ATOM 2649 C CA . GLU A 1 329 ? -9.673 -12.061 -21.191 1.00 98.31 329 GLU A CA 1
ATOM 2650 C C . GLU A 1 329 ? -11.009 -11.294 -21.262 1.00 98.31 329 GLU A C 1
ATOM 2652 O O . GLU A 1 329 ? -11.741 -11.365 -22.255 1.00 98.31 329 GLU A O 1
ATOM 2657 N N . ILE A 1 330 ? -11.309 -10.525 -20.217 1.00 98.31 330 ILE A N 1
ATOM 2658 C CA . ILE A 1 330 ? -12.447 -9.607 -20.117 1.00 98.31 330 ILE A CA 1
ATOM 2659 C C . ILE A 1 330 ? -11.970 -8.200 -19.730 1.00 98.31 330 ILE A C 1
ATOM 2661 O O . ILE A 1 330 ? -10.851 -8.012 -19.251 1.00 98.31 330 ILE A O 1
ATOM 2665 N N . LEU A 1 331 ? -12.822 -7.197 -19.955 1.00 98.25 331 LEU A N 1
ATOM 2666 C CA . LEU A 1 331 ? -12.545 -5.797 -19.632 1.00 98.25 331 LEU A CA 1
ATOM 2667 C C . LEU A 1 331 ? -13.547 -5.283 -18.600 1.00 98.25 331 LEU A C 1
ATOM 2669 O O . LEU A 1 331 ? -14.749 -5.283 -18.861 1.00 98.25 331 LEU A O 1
ATOM 2673 N N . MET A 1 332 ? -13.040 -4.787 -17.478 1.00 98.06 332 MET A N 1
ATOM 2674 C CA . MET A 1 332 ? -13.821 -4.227 -16.379 1.00 98.06 332 MET A CA 1
ATOM 2675 C C . MET A 1 332 ? -13.618 -2.710 -16.315 1.00 98.06 332 MET A C 1
ATOM 2677 O O . MET A 1 332 ? -12.474 -2.259 -16.409 1.00 98.06 332 MET A O 1
ATOM 2681 N N . PRO A 1 333 ? -14.678 -1.895 -16.204 1.00 98.50 333 PRO A N 1
ATOM 2682 C CA . PRO A 1 333 ? -14.524 -0.452 -16.114 1.00 98.50 333 PRO A CA 1
ATOM 2683 C C . PRO A 1 333 ? -13.914 -0.031 -14.770 1.00 98.50 333 PRO A C 1
ATOM 2685 O O . PRO A 1 333 ? -14.222 -0.588 -13.714 1.00 98.50 333 PRO A O 1
ATOM 2688 N N . VAL A 1 334 ? -13.054 0.982 -14.830 1.00 98.75 334 VAL A N 1
ATOM 2689 C CA . VAL A 1 334 ? -12.499 1.684 -13.672 1.00 98.75 334 VAL A CA 1
ATOM 2690 C C . VAL A 1 334 ? -12.920 3.141 -13.778 1.00 98.75 334 VAL A C 1
ATOM 2692 O O . VAL A 1 334 ? -12.671 3.776 -14.804 1.00 98.75 334 VAL A O 1
ATOM 2695 N N . TYR A 1 335 ? -13.543 3.662 -12.728 1.00 98.81 335 TYR A N 1
ATOM 2696 C CA . TYR A 1 335 ? -14.071 5.022 -12.671 1.00 98.81 335 TYR A CA 1
ATOM 2697 C C . TYR A 1 335 ? -13.247 5.909 -11.749 1.00 98.81 335 TYR A C 1
ATOM 2699 O O . TYR A 1 335 ? -12.763 5.455 -10.708 1.00 98.81 335 TYR A O 1
ATOM 2707 N N . LYS A 1 336 ? -13.142 7.196 -12.089 1.00 98.38 336 LYS A N 1
ATOM 2708 C CA . LYS A 1 336 ? -12.550 8.185 -11.180 1.00 98.38 336 LYS A CA 1
ATOM 2709 C C . LYS A 1 336 ? -13.465 8.495 -9.990 1.00 98.38 336 LYS A C 1
ATOM 2711 O O . LYS A 1 336 ? -12.988 8.601 -8.864 1.00 98.38 336 LYS A O 1
ATOM 2716 N N . ASN A 1 337 ? -14.767 8.631 -10.246 1.00 97.94 337 ASN A N 1
ATOM 2717 C CA . ASN A 1 337 ? -15.770 9.039 -9.260 1.00 97.94 337 ASN A CA 1
ATOM 2718 C C . ASN A 1 337 ? -16.696 7.864 -8.911 1.00 97.94 337 ASN A C 1
ATOM 2720 O O . ASN A 1 337 ? -17.119 7.127 -9.805 1.00 97.94 337 ASN A O 1
ATOM 2724 N N . MET A 1 338 ? -17.088 7.729 -7.641 1.00 98.12 338 MET A N 1
ATOM 2725 C CA . MET A 1 338 ? -18.039 6.691 -7.223 1.00 98.12 338 MET A CA 1
ATOM 2726 C C . MET A 1 338 ? -19.427 6.905 -7.845 1.00 98.12 338 MET A C 1
ATOM 2728 O O . MET A 1 338 ? -20.028 5.952 -8.335 1.00 98.12 338 MET A O 1
ATOM 2732 N N . ALA A 1 339 ? -19.893 8.158 -7.913 1.00 97.81 339 ALA A N 1
ATOM 2733 C CA . ALA A 1 339 ? -21.181 8.523 -8.507 1.00 97.81 339 ALA A CA 1
ATOM 2734 C C . ALA A 1 339 ? -21.358 8.001 -9.947 1.00 97.81 339 ALA A C 1
ATOM 2736 O O . ALA A 1 339 ? -22.431 7.517 -10.307 1.00 97.81 339 ALA A O 1
ATOM 2737 N N . ASP A 1 340 ? -20.302 8.061 -10.766 1.00 98.00 340 ASP A N 1
ATOM 2738 C CA . ASP A 1 340 ? -20.318 7.558 -12.143 1.00 98.00 340 ASP A CA 1
ATOM 2739 C C . ASP A 1 340 ? -20.387 6.029 -12.208 1.00 98.00 340 ASP A C 1
ATOM 2741 O O . ASP A 1 340 ? -21.047 5.492 -13.099 1.00 98.00 340 ASP A O 1
ATOM 2745 N N . ALA A 1 341 ? -19.730 5.337 -11.272 1.00 98.12 341 ALA A N 1
ATOM 2746 C CA . ALA A 1 341 ? -19.759 3.883 -11.168 1.00 98.12 341 ALA A CA 1
ATOM 2747 C C . ALA A 1 341 ? -21.150 3.390 -10.753 1.00 98.12 341 ALA A C 1
ATOM 2749 O O . ALA A 1 341 ? -21.768 2.609 -11.472 1.00 98.12 341 ALA A O 1
ATOM 2750 N N . VAL A 1 342 ? -21.671 3.917 -9.643 1.00 97.06 342 VAL A N 1
ATOM 2751 C CA . VAL A 1 342 ? -22.992 3.584 -9.089 1.00 97.06 342 VAL A CA 1
ATOM 2752 C C . VAL A 1 342 ? -24.095 3.838 -10.122 1.00 97.06 342 VAL A C 1
ATOM 2754 O O . VAL A 1 342 ? -24.910 2.961 -10.392 1.00 97.06 342 VAL A O 1
ATOM 2757 N N . LYS A 1 343 ? -24.067 4.995 -10.799 1.00 97.50 343 LYS A N 1
ATOM 2758 C CA . LYS A 1 343 ? -25.038 5.349 -11.848 1.00 97.50 343 LYS A CA 1
ATOM 2759 C C . LYS A 1 343 ? -25.022 4.406 -13.059 1.00 97.50 343 LYS A C 1
ATOM 2761 O O . LYS A 1 343 ? -26.054 4.251 -13.710 1.00 97.50 343 LYS A O 1
ATOM 2766 N N . LYS A 1 344 ? -23.862 3.844 -13.415 1.00 98.38 344 LYS A N 1
ATOM 2767 C CA . LYS A 1 344 ? -23.703 2.937 -14.570 1.00 98.38 344 LYS A CA 1
ATOM 2768 C C . LYS A 1 344 ? -23.928 1.464 -14.206 1.00 98.38 344 LYS A C 1
ATOM 2770 O O . LYS A 1 344 ? -24.127 0.669 -15.119 1.00 98.38 344 LYS A O 1
ATOM 2775 N N . HIS A 1 345 ? -23.919 1.134 -12.914 1.00 98.12 345 HIS A N 1
ATOM 2776 C CA . HIS A 1 345 ? -24.040 -0.216 -12.367 1.00 98.12 345 HIS A CA 1
ATOM 2777 C C . HIS A 1 345 ? -25.108 -0.260 -11.263 1.00 98.12 345 HIS A C 1
ATOM 2779 O O . HIS A 1 345 ? -24.813 -0.411 -10.075 1.00 98.12 345 HIS A O 1
ATOM 2785 N N . SER A 1 346 ? -26.373 -0.087 -11.652 1.00 97.06 346 SER A N 1
ATOM 2786 C CA . SER A 1 346 ? -27.530 -0.104 -10.740 1.00 97.06 346 SER A CA 1
ATOM 2787 C C . SER A 1 346 ? -27.779 -1.466 -10.078 1.00 97.06 346 SER A C 1
ATOM 2789 O O . SER A 1 346 ? -28.509 -1.548 -9.098 1.00 97.06 346 SER A O 1
ATOM 2791 N N . GLU A 1 347 ? -27.193 -2.533 -10.623 1.00 97.69 347 GLU A N 1
ATOM 2792 C CA . GLU A 1 347 ? -27.256 -3.906 -10.116 1.00 97.69 347 GLU A CA 1
ATOM 2793 C C . GLU A 1 347 ? -26.346 -4.172 -8.906 1.00 97.69 347 GLU A C 1
ATOM 2795 O O . GLU A 1 347 ? -26.427 -5.245 -8.313 1.00 97.69 347 GLU A O 1
ATOM 2800 N N . VAL A 1 348 ? -25.460 -3.232 -8.556 1.00 98.38 348 VAL A N 1
ATOM 2801 C CA . VAL A 1 348 ? -24.515 -3.380 -7.441 1.00 98.38 348 VAL A CA 1
ATOM 2802 C C . VAL A 1 348 ? -25.218 -3.186 -6.103 1.00 98.38 348 VAL A C 1
ATOM 2804 O O . VAL A 1 348 ? -25.701 -2.088 -5.815 1.00 98.38 348 VAL A O 1
ATOM 2807 N N . ASP A 1 349 ? -25.144 -4.228 -5.272 1.00 98.25 349 ASP A N 1
ATOM 2808 C CA . ASP A 1 349 ? -25.612 -4.306 -3.885 1.00 98.25 349 ASP A CA 1
ATOM 2809 C C . ASP A 1 349 ? -24.473 -4.253 -2.841 1.00 98.25 349 ASP A C 1
ATOM 2811 O O . ASP A 1 349 ? -24.724 -4.021 -1.652 1.00 98.25 349 ASP A O 1
ATOM 2815 N N . VAL A 1 350 ? -23.214 -4.434 -3.264 1.00 98.81 350 VAL A N 1
ATOM 2816 C CA . VAL A 1 350 ? -22.039 -4.523 -2.376 1.00 98.81 350 VAL A CA 1
ATOM 2817 C C . VAL A 1 350 ? -20.951 -3.505 -2.736 1.00 98.81 350 VAL A C 1
ATOM 2819 O O . VAL A 1 350 ? -20.622 -3.312 -3.905 1.00 98.81 350 VAL A O 1
ATOM 2822 N N . LEU A 1 351 ? -20.298 -2.915 -1.732 1.00 98.81 351 LEU A N 1
ATOM 2823 C CA . LEU A 1 351 ? -19.029 -2.200 -1.915 1.00 98.81 351 LEU A CA 1
ATOM 2824 C C . LEU A 1 351 ? -17.914 -2.815 -1.061 1.00 98.81 351 LEU A C 1
ATOM 2826 O O . LEU A 1 351 ? -18.068 -3.008 0.141 1.00 98.81 351 LEU A O 1
ATOM 2830 N N . ILE A 1 352 ? -16.765 -3.098 -1.674 1.00 98.88 352 ILE A N 1
ATOM 2831 C CA . ILE A 1 352 ? -15.556 -3.568 -0.987 1.00 98.88 352 ILE A CA 1
ATOM 2832 C C . ILE A 1 352 ? -14.546 -2.421 -0.969 1.00 98.88 352 ILE A C 1
ATOM 2834 O O . ILE A 1 352 ? -13.998 -2.048 -2.009 1.00 98.88 352 ILE A O 1
ATOM 2838 N N . SER A 1 353 ? -14.303 -1.853 0.211 1.00 98.56 353 SER A N 1
ATOM 2839 C CA . SER A 1 353 ? -13.415 -0.711 0.402 1.00 98.56 353 SER A CA 1
ATOM 2840 C C . SER A 1 353 ? -12.006 -1.139 0.803 1.00 98.56 353 SER A C 1
ATOM 2842 O O . SER A 1 353 ? -11.758 -1.548 1.938 1.00 98.56 353 SER A O 1
ATOM 2844 N N . PHE A 1 354 ? -11.066 -0.973 -0.130 1.00 98.69 354 PHE A N 1
ATOM 2845 C CA . PHE A 1 354 ? -9.623 -1.004 0.125 1.00 98.69 354 PHE A CA 1
ATOM 2846 C C . PHE A 1 354 ? -9.033 0.413 0.224 1.00 98.69 354 PHE A C 1
ATOM 2848 O O . PHE A 1 354 ? -7.865 0.641 -0.109 1.00 98.69 354 PHE A O 1
ATOM 2855 N N . ALA A 1 355 ? -9.838 1.387 0.657 1.00 98.06 355 ALA A N 1
ATOM 2856 C CA . ALA A 1 355 ? -9.331 2.691 1.055 1.00 98.06 355 ALA A CA 1
ATOM 2857 C C . ALA A 1 355 ? -8.314 2.550 2.200 1.00 98.06 355 ALA A C 1
ATOM 2859 O O . ALA A 1 355 ? -8.396 1.629 3.007 1.00 98.06 355 ALA A O 1
ATOM 2860 N N . SER A 1 356 ? -7.342 3.462 2.287 1.00 97.94 356 SER A N 1
ATOM 2861 C CA . SER A 1 356 ? -6.434 3.491 3.444 1.00 97.94 356 SER A CA 1
ATOM 2862 C C . SER A 1 356 ? -7.190 3.907 4.710 1.00 97.94 356 SER A C 1
ATOM 2864 O O . SER A 1 356 ? -8.204 4.594 4.599 1.00 97.94 356 SER A O 1
ATOM 2866 N N . LEU A 1 357 ? -6.670 3.599 5.905 1.00 95.81 357 LEU A N 1
ATOM 2867 C CA . LEU A 1 357 ? -7.282 4.007 7.184 1.00 95.81 357 LEU A CA 1
ATOM 2868 C C . LEU A 1 357 ? -7.628 5.509 7.266 1.00 95.81 357 LEU A C 1
ATOM 2870 O O . LEU A 1 357 ? -8.617 5.885 7.881 1.00 95.81 357 LEU A O 1
ATOM 2874 N N . ARG A 1 358 ? -6.870 6.359 6.554 1.00 97.06 358 ARG A N 1
ATOM 2875 C CA . ARG A 1 358 ? -7.062 7.820 6.479 1.00 97.06 358 ARG A CA 1
ATOM 2876 C C . ARG A 1 358 ? -8.180 8.275 5.533 1.00 97.06 358 ARG A C 1
ATOM 2878 O O . ARG A 1 358 ? -8.478 9.457 5.486 1.00 97.06 358 ARG A O 1
ATOM 2885 N N . SER A 1 359 ? -8.725 7.376 4.717 1.00 97.50 359 SER A N 1
ATOM 2886 C CA . SER A 1 359 ? -9.716 7.678 3.664 1.00 97.50 359 SER A CA 1
ATOM 2887 C C . SER A 1 359 ? -10.920 6.729 3.693 1.00 97.50 359 SER A C 1
ATOM 2889 O O . SER A 1 359 ? -11.894 6.928 2.969 1.00 97.50 359 SER A O 1
ATOM 2891 N N . ALA A 1 360 ? -10.852 5.671 4.504 1.00 98.12 360 ALA A N 1
ATOM 2892 C CA . ALA A 1 360 ? -11.903 4.674 4.652 1.00 98.12 360 ALA A CA 1
ATOM 2893 C C . ALA A 1 360 ? -13.168 5.249 5.300 1.00 98.12 360 ALA A C 1
ATOM 2895 O O . ALA A 1 360 ? -14.261 4.843 4.919 1.00 98.12 360 ALA A O 1
ATOM 2896 N N . PHE A 1 361 ? -13.037 6.229 6.202 1.00 98.56 361 PHE A N 1
ATOM 2897 C CA . PHE A 1 361 ? -14.184 6.941 6.768 1.00 98.56 361 PHE A CA 1
ATOM 2898 C C . PHE A 1 361 ? -14.976 7.683 5.679 1.00 98.56 361 PHE A C 1
ATOM 2900 O O . PHE A 1 361 ? -16.117 7.316 5.405 1.00 98.56 361 PHE A O 1
ATOM 2907 N N . ASP A 1 362 ? -14.349 8.643 4.990 1.00 98.06 362 ASP A N 1
ATOM 2908 C CA . ASP A 1 362 ? -15.025 9.485 3.992 1.00 98.06 362 ASP A CA 1
ATOM 2909 C C . ASP A 1 362 ? -15.602 8.671 2.829 1.00 98.06 362 ASP A C 1
ATOM 2911 O O . ASP A 1 362 ? -16.750 8.873 2.442 1.00 98.06 362 ASP A O 1
ATOM 2915 N N . SER A 1 363 ? -14.846 7.699 2.304 1.00 97.44 363 SER A N 1
ATOM 2916 C CA . SER A 1 363 ? -15.327 6.829 1.217 1.00 97.44 363 SER A CA 1
ATOM 2917 C C . SER A 1 363 ? -16.489 5.924 1.645 1.00 97.44 363 SER A C 1
ATOM 2919 O O . SER A 1 363 ? -17.379 5.651 0.840 1.00 97.44 363 SER A O 1
ATOM 2921 N N . THR A 1 364 ? -16.544 5.489 2.908 1.00 98.62 364 THR A N 1
ATOM 2922 C CA . THR A 1 364 ? -17.694 4.734 3.434 1.00 98.62 364 THR A CA 1
ATOM 2923 C C . THR A 1 364 ? -18.902 5.649 3.635 1.00 98.62 364 THR A C 1
ATOM 2925 O O . THR A 1 364 ? -20.007 5.285 3.236 1.00 98.62 364 THR A O 1
ATOM 2928 N N . MET A 1 365 ? -18.708 6.857 4.177 1.00 98.44 365 MET A N 1
ATOM 2929 C CA . MET A 1 365 ? -19.774 7.859 4.311 1.00 98.44 365 MET A CA 1
ATOM 2930 C C . MET A 1 365 ? -20.350 8.264 2.944 1.00 98.44 365 MET A C 1
ATOM 2932 O O . MET A 1 365 ? -21.570 8.305 2.797 1.00 98.44 365 MET A O 1
ATOM 2936 N N . GLU A 1 366 ? -19.500 8.469 1.929 1.00 98.19 366 GLU A N 1
ATOM 2937 C CA . GLU A 1 366 ? -19.913 8.690 0.534 1.00 98.19 366 GLU A CA 1
ATOM 2938 C C . GLU A 1 366 ? -20.732 7.502 0.008 1.00 98.19 366 GLU A C 1
ATOM 2940 O O . GLU A 1 366 ? -21.814 7.694 -0.543 1.00 98.19 366 GLU A O 1
ATOM 2945 N N . THR A 1 367 ? -20.264 6.268 0.234 1.00 98.31 367 THR A N 1
ATOM 2946 C CA . THR A 1 367 ? -20.967 5.045 -0.196 1.00 98.31 367 THR A CA 1
ATOM 2947 C C . THR A 1 367 ? -22.387 4.978 0.370 1.00 98.31 367 THR A C 1
ATOM 2949 O O . THR A 1 367 ? -23.330 4.648 -0.349 1.00 98.31 367 THR A O 1
ATOM 2952 N N . MET A 1 368 ? -22.568 5.345 1.641 1.00 98.06 368 MET A N 1
ATOM 2953 C CA . MET A 1 368 ? -23.871 5.328 2.315 1.00 98.06 368 MET A CA 1
ATOM 2954 C C . MET A 1 368 ? -24.856 6.400 1.804 1.00 98.06 368 MET A C 1
ATOM 2956 O O . MET A 1 368 ? -26.019 6.411 2.220 1.00 98.06 368 MET A O 1
ATOM 2960 N N . LEU A 1 369 ? -24.454 7.285 0.885 1.00 97.38 369 LEU A N 1
ATOM 2961 C CA . LEU A 1 369 ? -25.379 8.163 0.156 1.00 97.38 369 LEU A CA 1
ATOM 2962 C C . LEU A 1 369 ? -26.161 7.418 -0.941 1.00 97.38 369 LEU A C 1
ATOM 2964 O O . LEU A 1 369 ? -27.223 7.891 -1.346 1.00 97.38 369 LEU A O 1
ATOM 2968 N N . TYR A 1 370 ? -25.678 6.259 -1.402 1.00 97.56 370 TYR A N 1
ATOM 2969 C CA . TYR A 1 370 ? -26.271 5.506 -2.508 1.00 97.56 370 TYR A CA 1
ATOM 2970 C C . TYR A 1 370 ? -27.128 4.332 -1.988 1.00 97.56 370 TYR A C 1
ATOM 2972 O O . TYR A 1 370 ? -26.580 3.317 -1.558 1.00 97.56 370 TYR A O 1
ATOM 2980 N N . PRO A 1 371 ? -28.474 4.414 -2.043 1.00 95.19 371 PRO A N 1
ATOM 2981 C CA . PRO A 1 371 ? -29.367 3.472 -1.351 1.00 95.19 371 PRO A CA 1
ATOM 2982 C C . PRO A 1 371 ? -29.390 2.050 -1.933 1.00 95.19 371 PRO A C 1
ATOM 2984 O O . PRO A 1 371 ? -29.964 1.160 -1.314 1.00 95.19 371 PRO A O 1
ATOM 2987 N N . GLN A 1 372 ? -28.786 1.830 -3.105 1.00 96.06 372 GLN A N 1
ATOM 2988 C CA . GLN A 1 372 ? -28.612 0.497 -3.693 1.00 96.06 372 GLN A CA 1
ATOM 2989 C C . GLN A 1 372 ? -27.537 -0.342 -2.982 1.00 96.06 372 GLN A C 1
ATOM 2991 O O . GLN A 1 372 ? -27.549 -1.560 -3.100 1.00 96.06 372 GLN A O 1
ATOM 2996 N N . ILE A 1 373 ? -26.609 0.281 -2.241 1.00 97.75 373 ILE A N 1
ATOM 2997 C CA . ILE A 1 373 ? -25.565 -0.451 -1.518 1.00 97.75 373 ILE A CA 1
ATOM 2998 C C . ILE A 1 373 ? -26.118 -0.917 -0.171 1.00 97.75 373 ILE A C 1
ATOM 3000 O O . ILE A 1 373 ? -26.436 -0.109 0.700 1.00 97.75 373 ILE A O 1
ATOM 3004 N N . HIS A 1 374 ? -26.202 -2.233 0.011 1.00 97.00 374 HIS A N 1
ATOM 3005 C CA . HIS A 1 374 ? -26.759 -2.868 1.208 1.00 97.00 374 HIS A CA 1
ATOM 3006 C C . HIS A 1 374 ? -25.687 -3.498 2.105 1.00 97.00 374 HIS A C 1
ATOM 3008 O O . HIS A 1 374 ? -25.903 -3.638 3.312 1.00 97.00 374 HIS A O 1
ATOM 3014 N N . THR A 1 375 ? -24.518 -3.841 1.548 1.00 98.69 375 THR A N 1
ATOM 3015 C CA . THR A 1 375 ? -23.364 -4.326 2.322 1.00 98.69 375 THR A CA 1
ATOM 3016 C C . THR A 1 375 ? -22.087 -3.576 1.953 1.00 98.69 375 THR A C 1
ATOM 3018 O O . THR A 1 375 ? -21.749 -3.454 0.777 1.00 98.69 375 THR A O 1
ATOM 3021 N N . ILE A 1 376 ? -21.336 -3.123 2.958 1.00 98.81 376 ILE A N 1
ATOM 3022 C CA . ILE A 1 376 ? -20.009 -2.521 2.789 1.00 98.81 376 ILE A CA 1
ATOM 3023 C C . ILE A 1 376 ? -18.981 -3.367 3.545 1.00 98.81 376 ILE A C 1
ATOM 3025 O O . ILE A 1 376 ? -19.139 -3.625 4.735 1.00 98.81 376 ILE A O 1
ATOM 3029 N N . ALA A 1 377 ? -17.914 -3.790 2.874 1.00 98.81 377 ALA A N 1
ATOM 3030 C CA . ALA A 1 377 ? -16.778 -4.454 3.505 1.00 98.81 377 ALA A CA 1
ATOM 3031 C C . ALA A 1 377 ? -15.605 -3.474 3.636 1.00 98.81 377 ALA A C 1
ATOM 3033 O O . ALA A 1 377 ? -15.115 -2.974 2.624 1.00 98.81 377 ALA A O 1
ATOM 3034 N N . ILE A 1 378 ? -15.148 -3.198 4.858 1.00 98.75 378 ILE A N 1
ATOM 3035 C CA . ILE A 1 378 ? -14.072 -2.235 5.133 1.00 98.75 378 ILE A CA 1
ATOM 3036 C C . ILE A 1 378 ? -12.797 -3.006 5.483 1.00 98.75 378 ILE A C 1
ATOM 3038 O O . ILE A 1 378 ? -12.684 -3.589 6.558 1.00 98.75 378 ILE A O 1
ATOM 3042 N N . ILE A 1 379 ? -11.828 -3.016 4.566 1.00 98.50 379 ILE A N 1
ATOM 3043 C CA . ILE A 1 379 ? -10.612 -3.837 4.697 1.00 98.50 379 ILE A CA 1
ATOM 3044 C C . ILE A 1 379 ? -9.532 -3.149 5.554 1.00 98.50 379 ILE A C 1
ATOM 3046 O O . ILE A 1 379 ? -8.666 -3.814 6.115 1.00 98.50 379 ILE A O 1
ATOM 3050 N N . ALA A 1 380 ? -9.570 -1.818 5.673 1.00 97.56 380 ALA A N 1
ATOM 3051 C CA . ALA A 1 380 ? -8.572 -1.048 6.414 1.00 97.56 380 ALA A CA 1
ATOM 3052 C C . ALA A 1 380 ? -8.544 -1.388 7.912 1.00 97.56 380 ALA A C 1
ATOM 3054 O O . ALA A 1 380 ? -9.580 -1.360 8.571 1.00 97.56 380 ALA A O 1
ATOM 3055 N N . GLU A 1 381 ? -7.347 -1.629 8.448 1.00 94.62 381 GLU A N 1
ATOM 3056 C CA . GLU A 1 381 ? -7.068 -1.720 9.885 1.00 94.62 381 GLU A CA 1
ATOM 3057 C C . GLU A 1 381 ? -6.535 -0.379 10.413 1.00 94.62 381 GLU A C 1
ATOM 3059 O O . GLU A 1 381 ? -5.777 0.308 9.719 1.00 94.62 381 GLU A O 1
ATOM 3064 N N . GLY A 1 382 ? -6.908 -0.016 11.645 1.00 94.25 382 GLY A N 1
ATOM 3065 C CA . GLY A 1 382 ? -6.450 1.214 12.297 1.00 94.25 382 GLY A CA 1
ATOM 3066 C C . GLY A 1 382 ? -7.272 2.456 11.945 1.00 94.25 382 GLY A C 1
ATOM 3067 O O . GLY A 1 382 ? -6.709 3.546 11.854 1.00 94.25 382 GLY A O 1
ATOM 3068 N N . ILE A 1 383 ? -8.581 2.302 11.721 1.00 97.38 383 ILE A N 1
ATOM 3069 C CA . ILE A 1 383 ? -9.515 3.437 11.702 1.00 97.38 383 ILE A CA 1
ATOM 3070 C C . ILE A 1 383 ? -9.839 3.810 13.160 1.00 97.38 383 ILE A C 1
ATOM 3072 O O . ILE A 1 383 ? -10.176 2.906 13.927 1.00 97.38 383 ILE A O 1
ATOM 3076 N N . PRO A 1 384 ? -9.811 5.103 13.536 1.00 97.19 384 PRO A N 1
ATOM 3077 C CA . PRO A 1 384 ? -10.186 5.549 14.873 1.00 97.19 384 PRO A CA 1
ATOM 3078 C C . PRO A 1 384 ? -11.523 5.002 15.372 1.00 97.19 384 PRO A C 1
ATOM 3080 O O . PRO A 1 384 ? -12.532 5.056 14.663 1.00 97.19 384 PRO A O 1
ATOM 3083 N N . GLU A 1 385 ? -11.535 4.529 16.621 1.00 95.19 385 GLU A N 1
ATOM 3084 C CA . GLU A 1 385 ? -12.693 3.967 17.322 1.00 95.19 385 GLU A CA 1
ATOM 3085 C C . GLU A 1 385 ? -13.887 4.930 17.211 1.00 95.19 385 GLU A C 1
ATOM 3087 O O . GLU A 1 385 ? -14.981 4.523 16.816 1.00 95.19 385 GLU A O 1
ATOM 3092 N N . ALA A 1 386 ? -13.650 6.227 17.444 1.00 95.94 386 ALA A N 1
ATOM 3093 C CA . ALA A 1 386 ? -14.651 7.288 17.340 1.00 95.94 386 ALA A CA 1
ATOM 3094 C C . ALA A 1 386 ? -15.245 7.449 15.925 1.00 95.94 386 ALA A C 1
ATOM 3096 O O . ALA A 1 386 ? -16.454 7.637 15.786 1.00 95.94 386 ALA A O 1
ATOM 3097 N N . LEU A 1 387 ? -14.435 7.328 14.865 1.00 98.19 387 LEU A N 1
ATOM 3098 C CA . LEU A 1 387 ? -14.920 7.400 13.479 1.00 98.19 387 LEU A CA 1
ATOM 3099 C C . LEU A 1 387 ? -15.726 6.150 13.109 1.00 98.19 387 LEU A C 1
ATOM 3101 O O . LEU A 1 387 ? -16.789 6.252 12.495 1.00 98.19 387 LEU A O 1
ATOM 3105 N N . THR A 1 388 ? -15.276 4.973 13.544 1.00 98.00 388 THR A N 1
ATOM 3106 C CA . THR A 1 388 ? -15.987 3.709 13.317 1.00 98.00 388 THR A CA 1
ATOM 3107 C C . THR A 1 388 ? -17.358 3.691 14.005 1.00 98.00 388 THR A C 1
ATOM 3109 O O . THR A 1 388 ? -18.321 3.193 13.419 1.00 98.00 388 THR A O 1
ATOM 3112 N N . ARG A 1 389 ? -17.513 4.319 15.182 1.00 97.31 389 ARG A N 1
ATOM 3113 C CA . ARG A 1 389 ? -18.833 4.514 15.822 1.00 97.31 389 ARG A CA 1
ATOM 3114 C C . ARG A 1 389 ? -19.806 5.320 14.953 1.00 97.31 389 ARG A C 1
ATOM 3116 O O . ARG A 1 389 ? -20.959 4.915 14.807 1.00 97.31 389 ARG A O 1
ATOM 3123 N N . LYS A 1 390 ? -19.347 6.401 14.312 1.00 98.12 390 LYS A N 1
ATOM 3124 C CA . LYS A 1 390 ? -20.166 7.220 13.390 1.00 98.12 390 LYS A CA 1
ATOM 3125 C C . LYS A 1 390 ? -20.592 6.426 12.146 1.00 98.12 390 LYS A C 1
ATOM 3127 O O . LYS A 1 390 ? -21.750 6.509 11.723 1.00 98.12 390 LYS A O 1
ATOM 3132 N N . LEU A 1 391 ? -19.699 5.579 11.613 1.00 98.38 391 LEU A N 1
ATOM 3133 C CA . LEU A 1 391 ? -20.034 4.630 10.538 1.00 98.38 391 LEU A CA 1
ATOM 3134 C C . LEU A 1 391 ? -21.121 3.635 10.978 1.00 98.38 391 LEU A C 1
ATOM 3136 O O . LEU A 1 391 ? -22.083 3.425 10.242 1.00 98.38 391 LEU A O 1
ATOM 3140 N N . ILE A 1 392 ? -21.005 3.061 12.183 1.00 97.75 392 ILE A N 1
ATOM 3141 C CA . ILE A 1 392 ? -22.003 2.137 12.754 1.00 97.75 392 ILE A CA 1
ATOM 3142 C C . ILE A 1 392 ? -23.368 2.816 12.901 1.00 97.75 392 ILE A C 1
ATOM 3144 O O . ILE A 1 392 ? -24.370 2.233 12.484 1.00 97.75 392 ILE A O 1
ATOM 3148 N N . LYS A 1 393 ? -23.419 4.033 13.463 1.00 97.00 393 LYS A N 1
ATOM 3149 C CA . LYS A 1 393 ? -24.661 4.809 13.619 1.00 97.00 393 LYS A CA 1
ATOM 3150 C C . LYS A 1 393 ? -25.356 4.998 12.268 1.00 97.00 393 LYS A C 1
ATOM 3152 O O . LYS A 1 393 ? -26.469 4.511 12.078 1.00 97.00 393 LYS A O 1
ATOM 3157 N N . THR A 1 394 ? -24.649 5.594 11.310 1.00 97.25 394 THR A N 1
ATOM 3158 C CA . THR A 1 394 ? -25.182 5.899 9.971 1.00 97.25 394 THR A CA 1
ATOM 3159 C C . THR A 1 394 ? -25.612 4.632 9.217 1.00 97.25 394 THR A C 1
ATOM 3161 O O . THR A 1 394 ? -26.633 4.626 8.528 1.00 97.25 394 THR A O 1
ATOM 3164 N N . ALA A 1 395 ? -24.872 3.528 9.361 1.00 96.69 395 ALA A N 1
ATOM 3165 C CA . ALA A 1 395 ? -25.228 2.250 8.750 1.00 96.69 395 ALA A CA 1
ATOM 3166 C C . ALA A 1 395 ? -26.479 1.623 9.381 1.00 96.69 395 ALA A C 1
ATOM 3168 O O . ALA A 1 395 ? -27.328 1.108 8.655 1.00 96.69 395 ALA A O 1
ATOM 3169 N N . ASN A 1 396 ? -26.635 1.698 10.707 1.00 94.50 396 ASN A N 1
ATOM 3170 C CA . ASN A 1 396 ? -27.835 1.222 11.400 1.00 94.50 396 ASN A CA 1
ATOM 3171 C C . ASN A 1 396 ? -29.079 2.030 10.995 1.00 94.50 396 ASN A C 1
ATOM 3173 O O . ASN A 1 396 ? -30.109 1.433 10.689 1.00 94.50 396 ASN A O 1
ATOM 3177 N N . GLU A 1 397 ? -28.970 3.360 10.924 1.00 94.50 397 GLU A N 1
ATOM 3178 C CA . GLU A 1 397 ? -30.043 4.259 10.465 1.00 94.50 397 GLU A CA 1
ATOM 3179 C C . GLU A 1 397 ? -30.487 3.959 9.023 1.00 94.50 397 GLU A C 1
ATOM 3181 O O . GLU A 1 397 ? -31.667 4.072 8.693 1.00 94.50 397 GLU A O 1
ATOM 3186 N N . LYS A 1 398 ? -29.551 3.538 8.162 1.00 95.12 398 LYS A N 1
ATOM 3187 C CA . LYS A 1 398 ? -29.797 3.201 6.748 1.00 95.12 398 LYS A CA 1
ATOM 3188 C C . LYS A 1 398 ? -30.075 1.715 6.484 1.00 95.12 398 LYS A C 1
ATOM 3190 O O . LYS A 1 398 ? -30.309 1.351 5.335 1.00 95.12 398 LYS A O 1
ATOM 3195 N N . GLY A 1 399 ? -30.026 0.851 7.500 1.00 94.62 399 GLY A N 1
ATOM 3196 C CA . GLY A 1 399 ? -30.171 -0.604 7.344 1.00 94.62 399 GLY A CA 1
ATOM 3197 C C . GLY A 1 399 ? -29.016 -1.300 6.602 1.00 94.62 399 GLY A C 1
ATOM 3198 O O . GLY A 1 399 ? -29.176 -2.431 6.143 1.00 94.62 399 GLY A O 1
ATOM 3199 N N . ILE A 1 400 ? -27.855 -0.651 6.480 1.00 96.69 400 ILE A N 1
ATOM 3200 C CA . ILE A 1 400 ? -26.673 -1.166 5.773 1.00 96.69 400 ILE A CA 1
ATOM 3201 C C . ILE A 1 400 ? -25.880 -2.102 6.697 1.00 96.69 400 ILE A C 1
ATOM 3203 O O . ILE A 1 400 ? -25.689 -1.836 7.888 1.00 96.69 400 ILE A O 1
ATOM 3207 N N . THR A 1 401 ? -25.384 -3.212 6.149 1.00 98.38 401 THR A N 1
ATOM 3208 C CA . THR A 1 401 ? -24.478 -4.122 6.866 1.00 98.38 401 THR A CA 1
ATOM 3209 C C . THR A 1 401 ? -23.028 -3.731 6.598 1.00 98.38 401 THR A C 1
ATOM 3211 O O . THR A 1 401 ? -22.590 -3.746 5.451 1.00 98.38 401 THR A O 1
ATOM 3214 N N . ILE A 1 402 ? -22.260 -3.410 7.641 1.00 98.62 402 ILE A N 1
ATOM 3215 C CA . ILE A 1 402 ? -20.811 -3.184 7.533 1.00 98.62 402 ILE A CA 1
ATOM 3216 C C . ILE A 1 402 ? -20.075 -4.418 8.054 1.00 98.62 402 ILE A C 1
ATOM 3218 O O . ILE A 1 402 ? -20.222 -4.740 9.225 1.00 98.62 402 ILE A O 1
ATOM 3222 N N . ILE A 1 403 ? -19.257 -5.063 7.221 1.00 98.69 403 ILE A N 1
ATOM 3223 C CA . ILE A 1 403 ? -18.317 -6.116 7.639 1.00 98.69 403 ILE A CA 1
ATOM 3224 C C . ILE A 1 403 ? -16.925 -5.481 7.767 1.00 98.69 403 ILE A C 1
ATOM 3226 O O . ILE A 1 403 ? -16.430 -4.883 6.811 1.00 98.69 403 ILE A O 1
ATOM 3230 N N . GLY A 1 404 ? -16.287 -5.605 8.931 1.00 97.31 404 GLY A N 1
ATOM 3231 C CA . GLY A 1 404 ? -15.102 -4.820 9.296 1.00 97.31 404 GLY A CA 1
ATOM 3232 C C . GLY A 1 404 ? -15.442 -3.589 10.149 1.00 97.31 404 GLY A C 1
ATOM 3233 O O . GLY A 1 404 ? -16.582 -3.480 10.595 1.00 97.31 404 GLY A O 1
ATOM 3234 N N . PRO A 1 405 ? -14.511 -2.640 10.370 1.00 98.06 405 PRO A N 1
ATOM 3235 C CA . PRO A 1 405 ? -13.180 -2.550 9.758 1.00 98.06 405 PRO A CA 1
ATOM 3236 C C . PRO A 1 405 ? -12.179 -3.607 10.253 1.00 98.06 405 PRO A C 1
ATOM 3238 O O . PRO A 1 405 ? -12.536 -4.506 11.011 1.00 98.06 405 PRO A O 1
ATOM 3241 N N . ALA A 1 406 ? -10.928 -3.531 9.792 1.00 96.56 406 ALA A N 1
ATOM 3242 C CA . ALA A 1 406 ? -9.857 -4.479 10.112 1.00 96.56 406 ALA A CA 1
ATOM 3243 C C . ALA A 1 406 ? -10.218 -5.947 9.802 1.00 96.56 406 ALA A C 1
ATOM 3245 O O . ALA A 1 406 ? -9.981 -6.846 10.615 1.00 96.56 406 ALA A O 1
ATOM 3246 N N . THR A 1 407 ? -10.820 -6.197 8.632 1.00 98.12 407 THR A N 1
ATOM 3247 C CA . THR A 1 407 ? -11.216 -7.541 8.183 1.00 98.12 407 THR A CA 1
ATOM 3248 C C . THR A 1 407 ? -10.579 -7.944 6.851 1.00 98.12 407 THR A C 1
ATOM 3250 O O . THR A 1 407 ? -10.265 -7.108 6.008 1.00 98.12 407 THR A O 1
ATOM 3253 N N . VAL A 1 408 ? -10.473 -9.255 6.611 1.00 95.31 408 VAL A N 1
ATOM 3254 C CA . VAL A 1 408 ? -10.274 -9.809 5.259 1.00 95.31 408 VAL A CA 1
ATOM 3255 C C . VAL A 1 408 ? -11.588 -9.848 4.456 1.00 95.31 408 VAL A C 1
ATOM 3257 O O . VAL A 1 408 ? -11.557 -9.879 3.225 1.00 95.31 408 VAL A O 1
ATOM 3260 N N . GLY A 1 409 ? -12.732 -9.824 5.154 1.00 98.38 409 GLY A N 1
ATOM 3261 C CA . GLY A 1 409 ? -14.077 -9.921 4.602 1.00 98.38 409 GLY A CA 1
ATOM 3262 C C . GLY A 1 409 ? -14.826 -11.178 5.057 1.00 98.38 409 GLY A C 1
ATOM 3263 O O . GLY A 1 409 ? -15.151 -11.355 6.229 1.00 98.38 409 GLY A O 1
ATOM 3264 N N . GLY A 1 410 ? -15.155 -12.038 4.102 1.00 98.44 410 GLY A N 1
ATOM 3265 C CA . GLY A 1 410 ? -16.038 -13.185 4.265 1.00 98.44 410 GLY A CA 1
ATOM 3266 C C . GLY A 1 410 ? -16.197 -13.951 2.953 1.00 98.44 410 GLY A C 1
ATOM 3267 O O . GLY A 1 410 ? -15.860 -13.452 1.875 1.00 98.44 410 GLY A O 1
ATOM 3268 N N . ILE A 1 411 ? -16.676 -15.185 3.048 1.00 98.81 411 ILE A N 1
ATOM 3269 C CA . ILE A 1 411 ? -16.823 -16.107 1.925 1.00 98.81 411 ILE A CA 1
ATOM 3270 C C . ILE A 1 411 ? -18.108 -16.918 2.062 1.00 98.81 411 ILE A C 1
ATOM 3272 O O . ILE A 1 411 ? -18.415 -17.471 3.115 1.00 98.81 411 ILE A O 1
ATOM 3276 N N . LYS A 1 412 ? -18.854 -17.011 0.968 1.00 98.81 412 LYS A N 1
ATOM 3277 C CA . LYS A 1 412 ? -20.031 -17.858 0.821 1.00 98.81 412 LYS A CA 1
ATOM 3278 C C . LYS A 1 412 ? -19.786 -18.796 -0.360 1.00 98.81 412 LYS A C 1
ATOM 3280 O O . LYS A 1 412 ? -19.988 -18.372 -1.503 1.00 98.81 412 LYS A O 1
ATOM 3285 N N . PRO A 1 413 ? -19.281 -20.018 -0.114 1.00 98.81 413 PRO A N 1
ATOM 3286 C CA . PRO A 1 413 ? -18.990 -20.999 -1.154 1.00 98.81 413 PRO A CA 1
ATOM 3287 C C . PRO A 1 413 ? -20.123 -21.180 -2.172 1.00 98.81 413 PRO A C 1
ATOM 3289 O O . PRO A 1 413 ? -21.302 -21.198 -1.821 1.00 98.81 413 PRO A O 1
ATOM 3292 N N . GLY A 1 414 ? -19.768 -21.244 -3.457 1.00 98.00 414 GLY A N 1
ATOM 3293 C CA . GLY A 1 414 ? -20.725 -21.272 -4.570 1.00 98.00 414 GLY A CA 1
ATOM 3294 C C . GLY A 1 414 ? -21.438 -19.940 -4.870 1.00 98.00 414 GLY A C 1
ATOM 3295 O O . GLY A 1 414 ? -22.184 -19.863 -5.843 1.00 98.00 414 GLY A O 1
ATOM 3296 N N . CYS A 1 415 ? -21.248 -18.889 -4.059 1.00 98.69 415 CYS A N 1
ATOM 3297 C CA . CYS A 1 415 ? -21.971 -17.616 -4.184 1.00 98.69 415 CYS A CA 1
ATOM 3298 C C . CYS A 1 415 ? -21.062 -16.393 -4.357 1.00 98.69 415 CYS A C 1
ATOM 3300 O O . CYS A 1 415 ? -21.177 -15.703 -5.364 1.00 98.69 415 CYS A O 1
ATOM 3302 N N . PHE A 1 416 ? -20.226 -16.059 -3.369 1.00 98.88 416 PHE A N 1
ATOM 3303 C CA . PHE A 1 416 ? -19.469 -14.798 -3.353 1.00 98.88 416 PHE A CA 1
ATOM 3304 C C . PHE A 1 416 ? -18.292 -14.848 -2.372 1.00 98.88 416 PHE A C 1
ATOM 3306 O O . PHE A 1 416 ? -18.371 -15.491 -1.324 1.00 98.88 416 PHE A O 1
ATOM 3313 N N . LYS A 1 417 ? -17.220 -14.118 -2.682 1.00 98.75 417 LYS A N 1
ATOM 3314 C CA . LYS A 1 417 ? -16.022 -13.955 -1.851 1.00 98.75 417 LYS A CA 1
ATOM 3315 C C . LYS A 1 417 ? -15.698 -12.471 -1.757 1.00 98.75 417 LYS A C 1
ATOM 3317 O O . LYS A 1 417 ? -15.548 -11.816 -2.780 1.00 98.75 417 LYS A O 1
ATOM 3322 N N . ILE A 1 418 ? -15.526 -11.945 -0.549 1.00 98.81 418 ILE A N 1
ATOM 3323 C CA . ILE A 1 418 ? -15.053 -10.572 -0.356 1.00 98.81 418 ILE A CA 1
ATOM 3324 C C . ILE A 1 418 ? -13.532 -10.551 -0.532 1.00 98.81 418 ILE A C 1
ATOM 3326 O O . ILE A 1 418 ? -12.795 -11.107 0.290 1.00 98.81 418 ILE A O 1
ATOM 3330 N N . GLY A 1 419 ? -13.067 -9.884 -1.589 1.00 98.00 419 GLY A N 1
ATOM 3331 C CA . GLY A 1 419 ? -11.666 -9.517 -1.781 1.00 98.00 419 GLY A CA 1
ATOM 3332 C C . GLY A 1 419 ? -10.705 -10.700 -1.661 1.00 98.00 419 GLY A C 1
ATOM 3333 O O . GLY A 1 419 ? -10.741 -11.637 -2.453 1.00 98.00 419 GLY A O 1
ATOM 3334 N N . ASN A 1 420 ? -9.837 -10.659 -0.649 1.00 98.19 420 ASN A N 1
ATOM 3335 C CA . ASN A 1 420 ? -8.768 -11.644 -0.455 1.00 98.19 420 ASN A CA 1
ATOM 3336 C C . ASN A 1 420 ? -9.181 -12.871 0.386 1.00 98.19 420 ASN A C 1
ATOM 3338 O O . ASN A 1 420 ? -8.341 -13.733 0.648 1.00 98.19 420 ASN A O 1
ATOM 3342 N N . THR A 1 421 ? -10.443 -12.982 0.824 1.00 98.19 421 THR A N 1
ATOM 3343 C CA . THR A 1 421 ? -10.880 -14.051 1.747 1.00 98.19 421 THR A CA 1
ATOM 3344 C C . THR A 1 421 ? -10.648 -15.445 1.156 1.00 98.19 421 THR A C 1
ATOM 3346 O O . THR A 1 421 ? -11.052 -15.728 0.033 1.00 98.19 421 THR A O 1
ATOM 3349 N N . GLY A 1 422 ? -9.990 -16.341 1.895 1.00 94.69 422 GLY A N 1
ATOM 3350 C CA . GLY A 1 422 ? -9.638 -17.673 1.386 1.00 94.69 422 GLY A CA 1
ATOM 3351 C C . GLY A 1 422 ? -8.392 -17.718 0.488 1.00 94.69 422 GLY A C 1
ATOM 3352 O O . GLY A 1 422 ? -8.011 -18.800 0.050 1.00 94.69 422 GLY A O 1
ATOM 3353 N N . GLY A 1 423 ? -7.725 -16.587 0.232 1.00 95.31 423 GLY A N 1
ATOM 3354 C CA . GLY A 1 423 ? -6.430 -16.542 -0.455 1.00 95.31 423 GLY A CA 1
ATOM 3355 C C . GLY A 1 423 ? -6.478 -16.904 -1.946 1.00 95.31 423 GLY A C 1
ATOM 3356 O O . GLY A 1 423 ? -7.421 -16.540 -2.657 1.00 95.31 423 GLY A O 1
ATOM 3357 N N . MET A 1 424 ? -5.417 -17.576 -2.410 1.00 94.50 424 MET A N 1
ATOM 3358 C CA . MET A 1 424 ? -5.241 -18.039 -3.796 1.00 94.50 424 MET A CA 1
ATOM 3359 C C . MET A 1 424 ? -6.133 -19.244 -4.122 1.00 94.50 424 MET A C 1
ATOM 3361 O O . MET A 1 424 ? -6.606 -19.943 -3.222 1.00 94.50 424 MET A O 1
ATOM 3365 N N . LEU A 1 425 ? -6.324 -19.514 -5.418 1.00 94.81 425 LEU A N 1
ATOM 3366 C CA . LEU A 1 425 ? -7.209 -20.576 -5.900 1.00 94.81 425 LEU A CA 1
ATOM 3367 C C . LEU A 1 425 ? -6.840 -21.966 -5.352 1.00 94.81 425 LEU A C 1
ATOM 3369 O O . LEU A 1 425 ? -7.734 -22.730 -5.000 1.00 94.81 425 LEU A O 1
ATOM 3373 N N . ASP A 1 426 ? -5.549 -22.255 -5.175 1.00 95.25 426 ASP A N 1
ATOM 3374 C CA . ASP A 1 426 ? -5.051 -23.503 -4.578 1.00 95.25 426 ASP A CA 1
ATOM 3375 C C . ASP A 1 426 ? -5.695 -23.793 -3.208 1.00 95.25 426 ASP A C 1
ATOM 3377 O O . ASP A 1 426 ? -6.117 -24.917 -2.941 1.00 95.25 426 ASP A O 1
ATOM 3381 N N . ASN A 1 427 ? -5.853 -22.771 -2.357 1.00 97.56 427 ASN A N 1
ATOM 3382 C CA . ASN A 1 427 ? -6.488 -22.913 -1.044 1.00 97.56 427 ASN A CA 1
ATOM 3383 C C . ASN A 1 427 ? -8.024 -22.968 -1.129 1.00 97.56 427 ASN A C 1
ATOM 3385 O O . ASN A 1 427 ? -8.652 -23.706 -0.367 1.00 97.56 427 ASN A O 1
ATOM 3389 N N . ILE A 1 428 ? -8.630 -22.247 -2.083 1.00 98.25 428 ILE A N 1
ATOM 3390 C CA . ILE A 1 428 ? -10.065 -22.361 -2.400 1.00 98.25 428 ILE A CA 1
ATOM 3391 C C . ILE A 1 428 ? -10.412 -23.802 -2.801 1.00 98.25 428 ILE A C 1
ATOM 3393 O O . ILE A 1 428 ? -11.409 -24.347 -2.331 1.00 98.25 428 ILE A O 1
ATOM 3397 N N . LEU A 1 429 ? -9.575 -24.436 -3.623 1.00 97.75 429 LEU A N 1
ATOM 3398 C CA . LEU A 1 429 ? -9.739 -25.824 -4.051 1.00 97.75 429 LEU A CA 1
ATOM 3399 C C . LEU A 1 429 ? -9.440 -26.814 -2.916 1.00 97.75 429 LEU A C 1
ATOM 3401 O O . LEU A 1 429 ? -10.251 -27.708 -2.671 1.00 97.75 429 LEU A O 1
ATOM 3405 N N . ALA A 1 430 ? -8.331 -26.637 -2.189 1.00 97.62 430 ALA A N 1
ATOM 3406 C CA . ALA A 1 430 ? -7.929 -27.525 -1.095 1.00 97.62 430 ALA A CA 1
ATOM 3407 C C . ALA A 1 430 ? -8.945 -27.554 0.061 1.00 97.62 430 ALA A C 1
ATOM 3409 O O . ALA A 1 430 ? -9.256 -28.628 0.570 1.00 97.62 430 ALA A O 1
ATOM 3410 N N . SER A 1 431 ? -9.507 -26.395 0.423 1.00 98.25 431 SER A N 1
ATOM 3411 C CA . SER A 1 431 ? -10.570 -26.272 1.435 1.00 98.25 431 SER A CA 1
ATOM 3412 C C . SER A 1 431 ? -11.987 -26.436 0.854 1.00 98.25 431 SER A C 1
ATOM 3414 O O . SER A 1 431 ? -12.969 -26.174 1.546 1.00 98.25 431 SER A O 1
ATOM 3416 N N . LYS A 1 432 ? -12.115 -26.843 -0.420 1.00 98.31 432 LYS A N 1
ATOM 3417 C CA . LYS A 1 432 ? -13.384 -27.087 -1.139 1.00 98.31 432 LYS A CA 1
ATOM 3418 C C . LYS A 1 432 ? -14.384 -25.918 -1.139 1.00 98.31 432 LYS A C 1
ATOM 3420 O O . LYS A 1 432 ? -15.589 -26.109 -1.277 1.00 98.31 432 LYS A O 1
ATOM 3425 N N . LEU A 1 433 ? -13.889 -24.687 -1.051 1.00 98.69 433 LEU A N 1
ATOM 3426 C CA . LEU A 1 433 ? -14.683 -23.461 -0.906 1.00 98.69 433 LEU A CA 1
ATOM 3427 C C . LEU A 1 433 ? -15.448 -23.054 -2.180 1.00 98.69 433 LEU A C 1
ATOM 3429 O O . LEU A 1 433 ? -16.121 -22.030 -2.184 1.00 98.69 433 LEU A O 1
ATOM 3433 N N . TYR A 1 434 ? -15.373 -23.835 -3.259 1.00 98.38 434 TYR A N 1
ATOM 3434 C CA . TYR A 1 434 ? -16.158 -23.623 -4.478 1.00 98.38 434 TYR A CA 1
ATOM 3435 C C . TYR A 1 434 ? -17.606 -24.141 -4.373 1.00 98.38 434 TYR A C 1
ATOM 3437 O O . TYR A 1 434 ? -18.441 -23.765 -5.194 1.00 98.38 434 TYR A O 1
ATOM 3445 N N . ARG A 1 435 ? -17.925 -24.978 -3.370 1.00 98.38 435 ARG A N 1
ATOM 3446 C CA . ARG A 1 435 ? -19.266 -25.551 -3.151 1.00 98.38 435 ARG A CA 1
ATOM 3447 C C . ARG A 1 435 ? -19.708 -25.399 -1.684 1.00 98.38 435 ARG A C 1
ATOM 3449 O O . ARG A 1 435 ? -18.866 -25.540 -0.800 1.00 98.38 435 ARG A O 1
ATOM 3456 N N . PRO A 1 436 ? -20.992 -25.118 -1.393 1.00 98.56 436 PRO A N 1
ATOM 3457 C CA . PRO A 1 436 ? -21.472 -24.972 -0.020 1.00 98.56 436 PRO A CA 1
ATOM 3458 C C . PRO A 1 436 ? -21.569 -26.318 0.710 1.00 98.56 436 PRO A C 1
ATOM 3460 O O . PRO A 1 436 ? -22.055 -27.298 0.146 1.00 98.56 436 PRO A O 1
ATOM 3463 N N . GLY A 1 437 ? -21.138 -26.339 1.972 1.00 98.50 437 GLY A N 1
ATOM 3464 C CA . GLY A 1 437 ? -21.524 -27.357 2.959 1.00 98.50 437 GLY A CA 1
ATOM 3465 C C . GLY A 1 437 ? -22.636 -26.847 3.882 1.00 98.50 437 GLY A C 1
ATOM 3466 O O . GLY A 1 437 ? -23.397 -25.960 3.498 1.00 98.50 437 GLY A O 1
ATOM 3467 N N . SER A 1 438 ? -22.715 -27.367 5.107 1.00 98.75 438 SER A N 1
ATOM 3468 C CA . SER A 1 438 ? -23.789 -27.085 6.075 1.00 98.75 438 SER A CA 1
ATOM 3469 C C . SER A 1 438 ? -23.359 -26.204 7.261 1.00 98.75 438 SER A C 1
ATOM 3471 O O . SER A 1 438 ? -24.200 -25.822 8.085 1.00 98.75 438 SER A O 1
ATOM 3473 N N . VAL A 1 439 ? -22.067 -25.879 7.376 1.00 98.88 439 VAL A N 1
ATOM 3474 C CA . VAL A 1 439 ? -21.476 -25.201 8.544 1.00 98.88 439 VAL A CA 1
ATOM 3475 C C . VAL A 1 439 ? -21.293 -23.708 8.284 1.00 98.88 439 VAL A C 1
ATOM 3477 O O . VAL A 1 439 ? -20.528 -23.324 7.403 1.00 98.88 439 VAL A O 1
ATOM 3480 N N . ALA A 1 440 ? -21.935 -22.839 9.063 1.00 98.88 440 ALA A N 1
ATOM 3481 C CA . ALA A 1 440 ? -21.614 -21.409 9.031 1.00 98.88 440 ALA A CA 1
ATOM 3482 C C . ALA A 1 440 ? -20.609 -21.046 10.126 1.00 98.88 440 ALA A C 1
ATOM 3484 O O . ALA A 1 440 ? -20.648 -21.637 11.204 1.00 98.88 440 ALA A O 1
ATOM 3485 N N . TYR A 1 441 ? -19.748 -20.053 9.892 1.00 98.88 441 TYR A N 1
ATOM 3486 C CA . TYR A 1 441 ? -18.870 -19.540 10.945 1.00 98.88 441 TYR A CA 1
ATOM 3487 C C . TYR A 1 441 ? -18.789 -18.018 11.020 1.00 98.88 441 TYR A C 1
ATOM 3489 O O . TYR A 1 441 ? -19.009 -17.292 10.045 1.00 98.88 441 TYR A O 1
ATOM 3497 N N . VAL A 1 442 ? -18.435 -17.527 12.205 1.00 98.62 442 VAL A N 1
ATOM 3498 C CA . VAL A 1 442 ? -18.071 -16.128 12.428 1.00 98.62 442 VAL A CA 1
ATOM 3499 C C . VAL A 1 442 ? -16.853 -16.030 13.354 1.00 98.62 442 VAL A C 1
ATOM 3501 O O . VAL A 1 442 ? -16.749 -16.745 14.350 1.00 98.62 442 VAL A O 1
ATOM 3504 N N . SER A 1 443 ? -15.900 -15.168 13.006 1.00 97.19 443 SER A N 1
ATOM 3505 C CA . SER A 1 443 ? -14.626 -14.981 13.716 1.00 97.19 443 SER A CA 1
ATOM 3506 C C . SER A 1 443 ? -14.252 -13.498 13.783 1.00 97.19 443 SER A C 1
ATOM 3508 O O . SER A 1 443 ? -14.649 -12.735 12.906 1.00 97.19 443 SER A O 1
ATOM 3510 N N . ARG A 1 444 ? -13.453 -13.070 14.771 1.00 90.12 444 ARG A N 1
ATOM 3511 C CA . ARG A 1 444 ? -12.775 -11.756 14.712 1.00 90.12 444 ARG A CA 1
ATOM 3512 C C . ARG A 1 444 ? -11.623 -11.744 13.702 1.00 90.12 444 ARG A C 1
ATOM 3514 O O . ARG A 1 444 ? -11.532 -10.834 12.883 1.00 90.12 444 ARG A O 1
ATOM 3521 N N . SER A 1 445 ? -10.762 -12.763 13.730 1.00 89.44 445 SER A N 1
ATOM 3522 C CA . SER A 1 445 ? -9.519 -12.788 12.948 1.00 89.44 445 SER A CA 1
ATOM 3523 C C . SER A 1 445 ? -9.730 -13.255 11.506 1.00 89.44 445 SER A C 1
ATOM 3525 O O . SER A 1 445 ? -10.194 -14.371 11.255 1.00 89.44 445 SER A O 1
ATOM 3527 N N . GLY A 1 446 ? -9.282 -12.449 10.539 1.00 86.56 446 GLY A N 1
ATOM 3528 C CA . GLY A 1 446 ? -9.244 -12.847 9.128 1.00 86.56 446 GLY A CA 1
ATOM 3529 C C . GLY A 1 446 ? -8.288 -14.014 8.844 1.00 86.56 446 GLY A C 1
ATOM 3530 O O . GLY A 1 446 ? -8.593 -14.865 8.011 1.00 86.56 446 GLY A O 1
ATOM 3531 N N . GLY A 1 447 ? -7.169 -14.105 9.574 1.00 89.56 447 GLY A N 1
ATOM 3532 C CA . GLY A 1 447 ? -6.222 -15.220 9.463 1.00 89.56 447 GLY A CA 1
ATOM 3533 C C . GLY A 1 447 ? -6.828 -16.531 9.964 1.00 89.56 447 GLY A C 1
ATOM 3534 O O . GLY A 1 447 ? -6.880 -17.512 9.223 1.00 89.56 447 GLY A O 1
ATOM 3535 N N . MET A 1 448 ? -7.388 -16.522 11.179 1.00 93.44 448 MET A N 1
ATOM 3536 C CA . MET A 1 448 ? -8.046 -17.710 11.738 1.00 93.44 448 MET A CA 1
ATOM 3537 C C . MET A 1 448 ? -9.310 -18.106 10.972 1.00 93.44 448 MET A C 1
ATOM 3539 O O . MET A 1 448 ? -9.650 -19.280 10.953 1.00 93.44 448 MET A O 1
ATOM 3543 N N . SER A 1 449 ? -9.982 -17.174 10.287 1.00 96.50 449 SER A N 1
ATOM 3544 C CA . SER A 1 449 ? -11.083 -17.512 9.372 1.00 96.50 449 SER A CA 1
ATOM 3545 C C . SER A 1 449 ? -10.620 -18.425 8.232 1.00 96.50 449 SER A C 1
ATOM 3547 O O . SER A 1 449 ? -11.345 -19.333 7.831 1.00 96.50 449 SER A O 1
ATOM 3549 N N . ASN A 1 450 ? -9.388 -18.249 7.740 1.00 96.75 450 ASN A N 1
ATOM 3550 C CA . ASN A 1 450 ? -8.845 -19.167 6.744 1.00 96.75 450 ASN A CA 1
ATOM 3551 C C . ASN A 1 450 ? -8.462 -20.531 7.337 1.00 96.75 450 ASN A C 1
ATOM 3553 O O . ASN A 1 450 ? -8.640 -21.548 6.674 1.00 96.75 450 ASN A O 1
ATOM 3557 N N . GLU A 1 451 ? -8.014 -20.570 8.593 1.00 97.88 451 GLU A N 1
ATOM 3558 C CA . GLU A 1 451 ? -7.790 -21.840 9.292 1.00 97.88 451 GLU A CA 1
ATOM 3559 C C . GLU A 1 451 ? -9.114 -22.564 9.593 1.00 97.88 451 GLU A C 1
ATOM 3561 O O . GLU A 1 451 ? -9.208 -23.773 9.417 1.00 97.88 451 GLU A O 1
ATOM 3566 N N . LEU A 1 452 ? -10.188 -21.837 9.928 1.00 98.62 452 LEU A N 1
ATOM 3567 C CA . LEU A 1 452 ? -11.533 -22.407 10.056 1.00 98.62 452 LEU A CA 1
ATOM 3568 C C . LEU A 1 452 ? -12.014 -23.031 8.740 1.00 98.62 452 LEU A C 1
ATOM 3570 O O . LEU A 1 452 ? -12.589 -24.115 8.784 1.00 98.62 452 LEU A O 1
ATOM 3574 N N . ASN A 1 453 ? -11.736 -22.425 7.576 1.00 98.56 453 ASN A N 1
ATOM 3575 C CA . ASN A 1 453 ? -12.016 -23.063 6.281 1.00 98.56 453 ASN A CA 1
ATOM 3576 C C . ASN A 1 453 ? -11.315 -24.436 6.168 1.00 98.56 453 ASN A C 1
ATOM 3578 O O . ASN A 1 453 ? -11.944 -25.431 5.797 1.00 98.56 453 ASN A O 1
ATOM 3582 N N . ASN A 1 454 ? -10.024 -24.501 6.516 1.00 98.56 454 ASN A N 1
ATOM 3583 C CA . ASN A 1 454 ? -9.225 -25.728 6.480 1.00 98.56 454 ASN A CA 1
ATOM 3584 C C . ASN A 1 454 ? -9.735 -26.780 7.484 1.00 98.56 454 ASN A C 1
ATOM 3586 O O . ASN A 1 454 ? -9.954 -27.927 7.098 1.00 98.56 454 ASN A O 1
ATOM 3590 N N . ILE A 1 455 ? -9.991 -26.403 8.740 1.00 98.56 455 ILE A N 1
ATOM 3591 C CA . ILE A 1 455 ? -10.519 -27.304 9.777 1.00 98.56 455 ILE A CA 1
ATOM 3592 C C . ILE A 1 455 ? -11.891 -27.850 9.362 1.00 98.56 455 ILE A C 1
ATOM 3594 O O . ILE A 1 455 ? -12.056 -29.065 9.265 1.00 98.56 455 ILE A O 1
ATOM 3598 N N . ILE A 1 456 ? -12.853 -26.971 9.056 1.00 98.88 456 ILE A N 1
ATOM 3599 C CA . ILE A 1 456 ? -14.241 -27.341 8.732 1.00 98.88 456 ILE A CA 1
ATOM 3600 C C . ILE A 1 456 ? -14.294 -28.242 7.488 1.00 98.88 456 ILE A C 1
ATOM 3602 O O . ILE A 1 456 ? -15.010 -29.244 7.492 1.00 98.88 456 ILE A O 1
ATOM 3606 N N . SER A 1 457 ? -13.500 -27.959 6.448 1.00 98.50 457 SER A N 1
ATOM 3607 C CA . SER A 1 457 ? -13.455 -28.791 5.229 1.00 98.50 457 SER A CA 1
ATOM 3608 C C . SER A 1 457 ? -12.886 -30.205 5.440 1.00 98.50 457 SER A C 1
ATOM 3610 O O . SER A 1 457 ? -13.139 -31.093 4.624 1.00 98.50 457 SER A O 1
ATOM 3612 N N . ARG A 1 458 ? -12.142 -30.437 6.532 1.00 98.44 458 ARG A N 1
ATOM 3613 C CA . ARG A 1 458 ? -11.589 -31.750 6.924 1.00 98.44 458 ARG A CA 1
ATOM 3614 C C . ARG A 1 458 ? -12.459 -32.513 7.921 1.00 98.44 458 ARG A C 1
ATOM 3616 O O . ARG A 1 458 ? -12.204 -33.695 8.171 1.00 98.44 458 ARG A O 1
ATOM 3623 N N . THR A 1 459 ? -13.431 -31.855 8.543 1.00 98.56 459 THR A N 1
ATOM 3624 C CA . THR A 1 459 ? -14.248 -32.429 9.624 1.00 98.56 459 THR A CA 1
ATOM 3625 C C . THR A 1 459 ? -15.731 -32.527 9.293 1.00 98.56 459 THR A C 1
ATOM 3627 O O . THR A 1 459 ? -16.427 -33.242 10.004 1.00 98.56 459 THR A O 1
ATOM 3630 N N . THR A 1 460 ? -16.202 -31.868 8.229 1.00 98.81 460 THR A N 1
ATOM 3631 C CA . THR A 1 460 ? -17.628 -31.749 7.863 1.00 98.81 460 THR A CA 1
ATOM 3632 C C . THR A 1 460 ? -17.836 -31.800 6.338 1.00 98.81 460 THR A C 1
ATOM 3634 O O . THR A 1 460 ? -16.888 -32.033 5.584 1.00 98.81 460 THR A O 1
ATOM 3637 N N . ASP A 1 461 ? -19.057 -31.553 5.850 1.00 98.44 461 ASP A N 1
ATOM 3638 C CA . ASP A 1 461 ? -19.335 -31.353 4.419 1.00 98.44 461 ASP A CA 1
ATOM 3639 C C . ASP A 1 461 ? -18.792 -30.022 3.861 1.00 98.44 461 ASP A C 1
ATOM 3641 O O . ASP A 1 461 ? -18.658 -29.886 2.640 1.00 98.44 461 ASP A O 1
ATOM 3645 N N . GLY A 1 462 ? -18.432 -29.068 4.723 1.00 98.69 462 GLY A N 1
ATOM 3646 C CA . GLY A 1 462 ? -17.774 -27.815 4.364 1.00 98.69 462 GLY A CA 1
ATOM 3647 C C . GLY A 1 462 ? -18.502 -26.562 4.854 1.00 98.69 462 GLY A C 1
ATOM 3648 O O . GLY A 1 462 ? -19.512 -26.605 5.557 1.00 98.69 462 GLY A O 1
ATOM 3649 N N . VAL A 1 463 ? -17.967 -25.407 4.461 1.00 98.88 463 VAL A N 1
ATOM 3650 C CA . VAL A 1 463 ? -18.499 -24.096 4.854 1.00 98.88 463 VAL A CA 1
ATOM 3651 C C . VAL A 1 463 ? -19.732 -23.741 4.011 1.00 98.88 463 VAL A C 1
ATOM 3653 O O . VAL A 1 463 ? -19.710 -23.852 2.788 1.00 98.88 463 VAL A O 1
ATOM 3656 N N . TYR A 1 464 ? -20.798 -23.273 4.657 1.00 98.88 464 TYR A N 1
ATOM 3657 C CA . TYR A 1 464 ? -21.964 -22.649 4.026 1.00 98.88 464 TYR A CA 1
ATOM 3658 C C . TYR A 1 464 ? -21.748 -21.138 3.835 1.00 98.88 464 TYR A C 1
ATOM 3660 O O . TYR A 1 464 ? -21.923 -20.602 2.743 1.00 98.88 464 TYR A O 1
ATOM 3668 N N . GLU A 1 465 ? -21.355 -20.439 4.905 1.00 98.88 465 GLU A N 1
ATOM 3669 C CA . GLU A 1 465 ? -21.030 -19.008 4.908 1.00 98.88 465 GLU A CA 1
ATOM 3670 C C . GLU A 1 465 ? -20.080 -18.707 6.079 1.00 98.88 465 GLU A C 1
ATOM 3672 O O . GLU A 1 465 ? -20.334 -19.119 7.209 1.00 98.88 465 GLU A O 1
ATOM 3677 N N . GLY A 1 466 ? -18.975 -18.015 5.811 1.00 98.69 466 GLY A N 1
ATOM 3678 C CA . GLY A 1 466 ? -17.955 -17.645 6.788 1.00 98.69 466 GLY A CA 1
ATOM 3679 C C . GLY A 1 466 ? -17.698 -16.143 6.774 1.00 98.69 466 GLY A C 1
ATOM 3680 O O . GLY A 1 466 ? -17.516 -15.564 5.702 1.00 98.69 466 GLY A O 1
ATOM 3681 N N . VAL A 1 467 ? -17.671 -15.497 7.941 1.00 98.81 467 VAL A N 1
ATOM 3682 C CA . VAL A 1 467 ? -17.434 -14.045 8.058 1.00 98.81 467 VAL A CA 1
ATOM 3683 C C . VAL A 1 467 ? -16.367 -13.740 9.106 1.00 98.81 467 VAL A C 1
ATOM 3685 O O . VAL A 1 467 ? -16.436 -14.228 10.235 1.00 98.81 467 VAL A O 1
ATOM 3688 N N . ALA A 1 468 ? -15.419 -12.875 8.746 1.00 98.25 468 ALA A N 1
ATOM 3689 C CA . ALA A 1 468 ? -14.537 -12.208 9.692 1.00 98.25 468 ALA A CA 1
ATOM 3690 C C . ALA A 1 468 ? -15.131 -10.829 10.036 1.00 98.25 468 ALA A C 1
ATOM 3692 O O . ALA A 1 468 ? -15.189 -9.951 9.174 1.00 98.25 468 ALA A O 1
ATOM 3693 N N . ILE A 1 469 ? -15.576 -10.612 11.277 1.00 97.56 469 ILE A N 1
ATOM 3694 C CA . ILE A 1 469 ? -16.164 -9.320 11.691 1.00 97.56 469 ILE A CA 1
ATOM 3695 C C . ILE A 1 469 ? -15.121 -8.207 11.826 1.00 97.56 469 ILE A C 1
ATOM 3697 O O . ILE A 1 469 ? -15.467 -7.035 11.703 1.00 97.56 469 ILE A O 1
ATOM 3701 N N . GLY A 1 470 ? -13.853 -8.583 12.018 1.00 94.94 470 GLY A N 1
ATOM 3702 C CA . GLY A 1 470 ? -12.716 -7.678 12.137 1.00 94.94 470 GLY A CA 1
ATOM 3703 C C . GLY A 1 470 ? -12.145 -7.569 13.552 1.00 94.94 470 GLY A C 1
ATOM 3704 O O . GLY A 1 470 ? -12.802 -7.889 14.546 1.00 94.94 470 GLY A O 1
ATOM 3705 N N . GLY A 1 471 ? -10.886 -7.133 13.636 1.00 88.75 471 GLY A N 1
ATOM 3706 C CA . GLY A 1 471 ? -10.141 -7.001 14.896 1.00 88.75 471 GLY A CA 1
ATOM 3707 C C . GLY A 1 471 ? -10.446 -5.731 15.705 1.00 88.75 471 GLY A C 1
ATOM 3708 O O . GLY A 1 471 ? -10.094 -5.650 16.886 1.00 88.75 471 GLY A O 1
ATOM 3709 N N . ASP A 1 472 ? -11.106 -4.741 15.105 1.00 89.25 472 ASP A N 1
ATOM 3710 C CA . ASP A 1 472 ? -11.352 -3.451 15.753 1.00 89.25 472 ASP A CA 1
ATOM 3711 C C . ASP A 1 472 ? -12.285 -3.573 16.970 1.00 89.25 472 ASP A C 1
ATOM 3713 O O . ASP A 1 472 ? -13.050 -4.533 17.118 1.00 89.25 472 ASP A O 1
ATOM 3717 N N . ARG A 1 473 ? -12.209 -2.611 17.899 1.00 88.31 473 ARG A N 1
ATOM 3718 C CA . ARG A 1 473 ? -12.984 -2.662 19.151 1.00 88.31 473 ARG A CA 1
ATOM 3719 C C . ARG A 1 473 ? -14.490 -2.707 18.883 1.00 88.31 473 ARG A C 1
ATOM 3721 O O . ARG A 1 473 ? -15.192 -3.532 19.468 1.00 88.31 473 ARG A O 1
ATOM 3728 N N . TYR A 1 474 ? -14.948 -1.872 17.952 1.00 94.12 474 TYR A N 1
ATOM 3729 C CA . TYR A 1 474 ? -16.339 -1.759 17.525 1.00 94.12 474 TYR A CA 1
ATOM 3730 C C . TYR A 1 474 ? -16.480 -2.214 16.061 1.00 94.12 474 TYR A C 1
ATOM 3732 O O . TYR A 1 474 ? -16.443 -1.376 15.166 1.00 94.12 474 TYR A O 1
ATOM 3740 N N . PRO A 1 475 ? -16.647 -3.519 15.774 1.00 94.31 475 PRO A N 1
ATOM 3741 C CA . PRO A 1 475 ? -16.884 -3.979 14.407 1.00 94.31 475 PRO A CA 1
ATOM 3742 C C . PRO A 1 475 ? -18.271 -3.526 13.917 1.00 94.31 475 PRO A C 1
ATOM 3744 O O . PRO A 1 475 ? -19.213 -3.408 14.707 1.00 94.31 475 PRO A O 1
ATOM 3747 N N . GLY A 1 476 ? -18.410 -3.261 12.622 1.00 96.25 476 GLY A N 1
ATOM 3748 C CA . GLY A 1 476 ? -19.633 -2.778 11.975 1.00 96.25 476 GLY A CA 1
ATOM 3749 C C . GLY A 1 476 ? -20.834 -3.691 12.216 1.00 96.25 476 GLY A C 1
ATOM 3750 O O . GLY A 1 476 ? -21.903 -3.229 12.625 1.00 96.25 476 GLY A O 1
ATOM 3751 N N . SER A 1 477 ? -20.606 -4.993 12.069 1.00 96.88 477 SER A N 1
ATOM 3752 C CA . SER A 1 477 ? -21.492 -6.088 12.449 1.00 96.88 477 SER A CA 1
ATOM 3753 C C . SER A 1 477 ? -20.811 -6.978 13.487 1.00 96.88 477 SER A C 1
ATOM 3755 O O . SER A 1 477 ? -19.593 -7.156 13.474 1.00 96.88 477 SER A O 1
ATOM 3757 N N . THR A 1 478 ? -21.579 -7.517 14.428 1.00 96.69 478 THR A N 1
ATOM 3758 C CA . THR A 1 478 ? -21.041 -8.272 15.570 1.00 96.69 478 THR A CA 1
ATOM 3759 C C . THR A 1 478 ? -21.193 -9.788 15.409 1.00 96.69 478 THR A C 1
ATOM 3761 O O . THR A 1 478 ? -21.782 -10.271 14.440 1.00 96.69 478 THR A O 1
ATOM 3764 N N . PHE A 1 479 ? -20.682 -10.575 16.367 1.00 95.88 479 PHE A N 1
ATOM 3765 C CA . PHE A 1 479 ? -20.933 -12.021 16.388 1.00 95.88 479 PHE A CA 1
ATOM 3766 C C . PHE A 1 479 ? -22.433 -12.331 16.377 1.00 95.88 479 PHE A C 1
ATOM 3768 O O . PHE A 1 479 ? -22.874 -13.140 15.561 1.00 95.88 479 PHE A O 1
ATOM 3775 N N . MET A 1 480 ? -23.213 -11.667 17.239 1.00 96.00 480 MET A N 1
ATOM 3776 C CA . MET A 1 480 ? -24.646 -11.926 17.363 1.00 96.00 480 MET A CA 1
ATOM 3777 C C . MET A 1 480 ? -25.402 -11.595 16.070 1.00 96.00 480 MET A C 1
ATOM 3779 O O . MET A 1 480 ? -26.240 -12.393 15.651 1.00 96.00 480 MET A O 1
ATOM 3783 N N . ASP A 1 481 ? -25.042 -10.506 15.377 1.00 96.69 481 ASP A N 1
ATOM 3784 C CA . ASP A 1 481 ? -25.630 -10.155 14.075 1.00 96.69 481 ASP A CA 1
ATOM 3785 C C . ASP A 1 481 ? -25.538 -11.329 13.084 1.00 96.69 481 ASP A C 1
ATOM 3787 O O . ASP A 1 481 ? -26.541 -11.738 12.498 1.00 96.69 481 ASP A O 1
ATOM 3791 N N . HIS A 1 482 ? -24.351 -11.925 12.904 1.00 98.12 482 HIS A N 1
ATOM 3792 C CA . HIS A 1 482 ? -24.192 -13.040 11.965 1.00 98.12 482 HIS A CA 1
ATOM 3793 C C . HIS A 1 482 ? -24.753 -14.363 12.502 1.00 98.12 482 HIS A C 1
ATOM 3795 O O . HIS A 1 482 ? -25.336 -15.107 11.715 1.00 98.12 482 HIS A O 1
ATOM 3801 N N . VAL A 1 483 ? -24.650 -14.647 13.806 1.00 98.19 483 VAL A N 1
ATOM 3802 C CA . VAL A 1 483 ? -25.247 -15.850 14.423 1.00 98.19 483 VAL A CA 1
ATOM 3803 C C . VAL A 1 483 ? -26.765 -15.872 14.229 1.00 98.19 483 VAL A C 1
ATOM 3805 O O . VAL A 1 483 ? -27.306 -16.914 13.862 1.00 98.19 483 VAL A O 1
ATOM 3808 N N . LEU A 1 484 ? -27.450 -14.732 14.367 1.00 97.75 484 LEU A N 1
ATOM 3809 C CA . LEU A 1 484 ? -28.886 -14.623 14.094 1.00 97.75 484 LEU A CA 1
ATOM 3810 C C . LEU A 1 484 ? -29.210 -14.873 12.613 1.00 97.75 484 LEU A C 1
ATOM 3812 O O . LEU A 1 484 ? -30.086 -15.685 12.311 1.00 97.75 484 LEU A O 1
ATOM 3816 N N . ARG A 1 485 ? -28.451 -14.291 11.672 1.00 98.12 485 ARG A N 1
ATOM 3817 C CA . ARG A 1 485 ? -28.621 -14.607 10.237 1.00 98.12 485 ARG A CA 1
ATOM 3818 C C . ARG A 1 485 ? -28.426 -16.097 9.948 1.00 98.12 485 ARG A C 1
ATOM 3820 O O . ARG A 1 485 ? -29.154 -16.667 9.137 1.00 98.12 485 ARG A O 1
ATOM 3827 N N . TYR A 1 486 ? -27.448 -16.737 10.587 1.00 98.56 486 TYR A N 1
ATOM 3828 C CA . TYR A 1 486 ? -27.156 -18.161 10.415 1.00 98.56 486 TYR A CA 1
ATOM 3829 C C . TYR A 1 486 ? -28.235 -19.057 11.029 1.00 98.56 486 TYR A C 1
ATOM 3831 O O . TYR A 1 486 ? -28.618 -20.055 10.417 1.00 98.56 486 TYR A O 1
ATOM 3839 N N . GLN A 1 487 ? -28.779 -18.687 12.188 1.00 97.75 487 GLN A N 1
ATOM 3840 C CA . GLN A 1 487 ? -29.956 -19.321 12.780 1.00 97.75 487 GLN A CA 1
ATOM 3841 C C . GLN A 1 487 ? -31.149 -19.266 11.811 1.00 97.75 487 GLN A C 1
ATOM 3843 O O . GLN A 1 487 ? -31.774 -20.295 11.552 1.00 97.75 487 GLN A O 1
ATOM 3848 N N . ASP A 1 488 ? -31.395 -18.117 11.187 1.00 97.62 488 ASP A N 1
ATOM 3849 C CA . ASP A 1 488 ? -32.557 -17.909 10.315 1.00 97.62 488 ASP A CA 1
ATOM 3850 C C . ASP A 1 488 ? -32.353 -18.435 8.878 1.00 97.62 488 ASP A C 1
ATOM 3852 O O . ASP A 1 488 ? -33.311 -18.573 8.120 1.00 97.62 488 ASP A O 1
ATOM 3856 N N . THR A 1 489 ? -31.121 -18.781 8.486 1.00 98.12 489 THR A N 1
ATOM 3857 C CA . THR A 1 489 ? -30.804 -19.310 7.147 1.00 98.12 489 THR A CA 1
ATOM 3858 C C . THR A 1 489 ? -31.004 -20.835 7.080 1.00 98.12 489 THR A C 1
ATOM 3860 O O . THR A 1 489 ? -30.232 -21.565 7.706 1.00 98.12 489 THR A O 1
ATOM 3863 N N . PRO A 1 490 ? -31.960 -21.380 6.294 1.00 98.00 490 PRO A N 1
ATOM 3864 C CA . PRO A 1 490 ? -32.304 -22.811 6.344 1.00 98.00 490 PRO A CA 1
ATOM 3865 C C . PRO A 1 490 ? -31.192 -23.783 5.918 1.00 98.00 490 PRO A C 1
ATOM 3867 O O . PRO A 1 490 ? -31.203 -24.943 6.337 1.00 98.00 490 PRO A O 1
ATOM 3870 N N . GLY A 1 491 ? -30.247 -23.330 5.087 1.00 97.81 491 GLY A N 1
ATOM 3871 C CA . GLY A 1 491 ? -29.104 -24.132 4.636 1.00 97.81 491 GLY A CA 1
ATOM 3872 C C . GLY A 1 491 ? -28.052 -24.385 5.720 1.00 97.81 491 GLY A C 1
ATOM 3873 O O . GLY A 1 491 ? -27.405 -25.425 5.705 1.00 97.81 491 GLY A O 1
ATOM 3874 N N . VAL A 1 492 ? -27.936 -23.493 6.710 1.00 98.75 492 VAL A N 1
ATOM 3875 C CA . VAL A 1 492 ? -27.028 -23.678 7.851 1.00 98.75 492 VAL A CA 1
ATOM 3876 C C . VAL A 1 492 ? -27.624 -24.691 8.822 1.00 98.75 492 VAL A C 1
ATOM 3878 O O . VAL A 1 492 ? -28.767 -24.511 9.256 1.00 98.75 492 VAL A O 1
ATOM 3881 N N . LYS A 1 493 ? -26.854 -25.713 9.206 1.00 98.62 493 LYS A N 1
ATOM 3882 C CA . LYS A 1 493 ? -27.267 -26.748 10.175 1.00 98.62 493 LYS A CA 1
ATOM 3883 C C . LYS A 1 493 ? -26.523 -26.670 11.508 1.00 98.62 493 LYS A C 1
ATOM 3885 O O . LYS A 1 493 ? -27.116 -26.983 12.533 1.00 98.62 493 LYS A O 1
ATOM 3890 N N . MET A 1 494 ? -25.286 -26.174 11.507 1.00 98.69 494 MET A N 1
ATOM 3891 C CA . MET A 1 494 ? -24.513 -25.860 12.715 1.00 98.69 494 MET A CA 1
ATOM 3892 C C . MET A 1 494 ? -23.701 -24.574 12.532 1.00 98.69 494 MET A C 1
ATOM 3894 O O . MET A 1 494 ? -23.410 -24.166 11.403 1.00 98.69 494 MET A O 1
ATOM 3898 N N . ILE A 1 495 ? -23.356 -23.933 13.647 1.00 98.88 495 ILE A N 1
ATOM 3899 C CA . ILE A 1 495 ? -22.671 -22.638 13.690 1.00 98.88 495 ILE A CA 1
ATOM 3900 C C . ILE A 1 495 ? -21.357 -22.787 14.463 1.00 98.88 495 ILE A C 1
ATOM 3902 O O . ILE A 1 495 ? -21.344 -23.367 15.545 1.00 98.88 495 ILE A O 1
ATOM 3906 N N . VAL A 1 496 ? -20.262 -22.236 13.939 1.00 98.88 496 VAL A N 1
ATOM 3907 C CA . VAL A 1 496 ? -18.962 -22.166 14.623 1.00 98.88 496 VAL A CA 1
ATOM 3908 C C . VAL A 1 496 ? -18.614 -20.710 14.927 1.00 98.88 496 VAL A C 1
ATOM 3910 O O . VAL A 1 496 ? -18.597 -19.863 14.035 1.00 98.88 496 VAL A O 1
ATOM 3913 N N . VAL A 1 497 ? -18.316 -20.401 16.185 1.00 98.69 497 VAL A N 1
ATOM 3914 C CA . VAL A 1 497 ? -17.932 -19.055 16.628 1.00 98.69 497 VAL A CA 1
ATOM 3915 C C . VAL A 1 497 ? -16.514 -19.092 17.185 1.00 98.69 497 VAL A C 1
ATOM 3917 O O . VAL A 1 497 ? -16.222 -19.831 18.122 1.00 98.69 497 VAL A O 1
ATOM 3920 N N . LEU A 1 498 ? -15.619 -18.288 16.614 1.00 98.00 498 LEU A N 1
ATOM 3921 C CA . LEU A 1 498 ? -14.265 -18.115 17.139 1.00 98.00 498 LEU A CA 1
ATOM 3922 C C . LEU A 1 498 ? -14.154 -16.731 17.784 1.00 98.00 498 LEU A C 1
ATOM 3924 O O . LEU A 1 498 ? -13.845 -15.739 17.112 1.00 98.00 498 LEU A O 1
ATOM 3928 N N . GLY A 1 499 ? -14.478 -16.702 19.077 1.00 94.56 499 GLY A N 1
ATOM 3929 C CA . GLY A 1 499 ? -14.416 -15.532 19.948 1.00 94.56 499 GLY A CA 1
ATOM 3930 C C . GLY A 1 499 ? -12.989 -15.176 20.361 1.00 94.56 499 GLY A C 1
ATOM 3931 O O . GLY A 1 499 ? -12.029 -15.885 20.050 1.00 94.56 499 GLY A O 1
ATOM 3932 N N . GLU A 1 500 ? -12.841 -14.089 21.109 1.00 90.81 500 GLU A N 1
ATOM 3933 C CA . GLU A 1 500 ? -11.536 -13.568 21.535 1.00 90.81 500 GLU A CA 1
ATOM 3934 C C . GLU A 1 500 ? -11.595 -13.034 22.973 1.00 90.81 500 GLU A C 1
ATOM 3936 O O . GLU A 1 500 ? -12.663 -12.875 23.563 1.00 90.81 500 GLU A O 1
ATOM 3941 N N . ILE A 1 501 ? -10.440 -12.764 23.571 1.00 86.88 501 ILE A N 1
ATOM 3942 C CA . ILE A 1 501 ? -10.341 -11.960 24.788 1.00 86.88 501 ILE A CA 1
ATOM 3943 C C . ILE A 1 501 ? -10.779 -10.508 24.521 1.00 86.88 501 ILE A C 1
ATOM 3945 O O . ILE A 1 501 ? -10.495 -9.964 23.459 1.00 86.88 501 ILE A O 1
ATOM 3949 N N . GLY A 1 502 ? -11.435 -9.870 25.493 1.00 81.06 502 GLY A N 1
ATOM 3950 C CA . GLY A 1 502 ? -11.872 -8.471 25.404 1.00 81.06 502 GLY A CA 1
ATOM 3951 C C . GLY A 1 502 ? -13.323 -8.295 24.962 1.00 81.06 502 GLY A C 1
ATOM 3952 O O . GLY A 1 502 ? -13.825 -9.019 24.098 1.00 81.06 502 GLY A O 1
ATOM 3953 N N . GLY A 1 503 ? -14.029 -7.354 25.592 1.00 84.25 503 GLY A N 1
ATOM 3954 C CA . GLY A 1 503 ? -15.462 -7.129 25.376 1.00 84.25 503 GLY A CA 1
ATOM 3955 C C . GLY A 1 503 ? -16.360 -8.305 25.795 1.00 84.25 503 GLY A C 1
ATOM 3956 O O . GLY A 1 503 ? -15.895 -9.336 26.281 1.00 84.25 503 GLY A O 1
ATOM 3957 N N . THR A 1 504 ? -17.671 -8.147 25.612 1.00 89.62 504 THR A N 1
ATOM 3958 C CA . THR A 1 504 ? -18.706 -9.052 26.157 1.00 89.62 504 THR A CA 1
ATOM 3959 C C . THR A 1 504 ? -19.664 -9.623 25.102 1.00 89.62 504 THR A C 1
ATOM 3961 O O . THR A 1 504 ? -20.680 -10.217 25.447 1.00 89.62 504 THR A O 1
ATOM 3964 N N . GLU A 1 505 ? -19.355 -9.477 23.813 1.00 90.81 505 GLU A N 1
ATOM 3965 C CA . GLU A 1 505 ? -20.273 -9.823 22.717 1.00 90.81 505 GLU A CA 1
ATOM 3966 C C . GLU A 1 505 ? -20.692 -11.305 22.710 1.00 90.81 505 GLU A C 1
ATOM 3968 O O . GLU A 1 505 ? -21.842 -11.623 22.415 1.00 90.81 505 GLU A O 1
ATOM 3973 N N . GLU A 1 506 ? -19.795 -12.218 23.085 1.00 94.88 506 GLU A N 1
ATOM 3974 C CA . GLU A 1 506 ? -20.065 -13.657 23.132 1.00 94.88 506 GLU A CA 1
ATOM 3975 C C . GLU A 1 506 ? -21.114 -14.038 24.195 1.00 94.88 506 GLU A C 1
ATOM 3977 O O . GLU A 1 506 ? -21.782 -15.060 24.041 1.00 94.88 506 GLU A O 1
ATOM 3982 N N . TYR A 1 507 ? -21.339 -13.212 25.227 1.00 93.81 507 TYR A N 1
ATOM 3983 C CA . TYR A 1 507 ? -22.396 -13.460 26.219 1.00 93.81 507 TYR A CA 1
ATOM 3984 C C . TYR A 1 507 ? -23.805 -13.343 25.621 1.00 93.81 507 TYR A C 1
ATOM 3986 O O . TYR A 1 507 ? -24.701 -14.063 26.059 1.00 93.81 507 TYR A O 1
ATOM 3994 N N . LYS A 1 508 ? -23.996 -12.549 24.557 1.00 93.88 508 LYS A N 1
ATOM 3995 C CA . LYS A 1 508 ? -25.281 -12.465 23.837 1.00 93.88 508 LYS A CA 1
ATOM 3996 C C . LYS A 1 508 ? -25.666 -13.783 23.164 1.00 93.88 508 LYS A C 1
ATOM 3998 O O . LYS A 1 508 ? -26.844 -14.061 22.969 1.00 93.88 508 LYS A O 1
ATOM 4003 N N . ILE A 1 509 ? -24.680 -14.624 22.835 1.00 95.19 509 ILE A N 1
ATOM 4004 C CA . ILE A 1 509 ? -24.923 -15.982 22.332 1.00 95.19 509 ILE A CA 1
ATOM 4005 C C . ILE A 1 509 ? -25.461 -16.853 23.475 1.00 95.19 509 ILE A C 1
ATOM 4007 O O . ILE A 1 509 ? -26.435 -17.575 23.281 1.00 95.19 509 ILE A O 1
ATOM 4011 N N . CYS A 1 510 ? -24.891 -16.743 24.680 1.00 93.94 510 CYS A N 1
ATOM 4012 C CA . CYS A 1 510 ? -25.404 -17.429 25.870 1.00 93.94 510 CYS A CA 1
ATOM 4013 C C . CYS A 1 510 ? -26.850 -17.017 26.190 1.00 93.94 510 CYS A C 1
ATOM 4015 O O . CYS A 1 510 ? -27.667 -17.870 26.527 1.00 93.94 510 CYS A O 1
ATOM 4017 N N . GLU A 1 511 ? -27.163 -15.724 26.086 1.00 94.38 511 GLU A N 1
ATOM 4018 C CA . GLU A 1 511 ? -28.515 -15.177 26.263 1.00 94.38 511 GLU A CA 1
ATOM 4019 C C . GLU A 1 511 ? -29.465 -15.714 25.184 1.00 94.38 511 GLU A C 1
ATOM 4021 O O . GLU A 1 511 ? -30.459 -16.356 25.515 1.00 94.38 511 GLU A O 1
ATOM 4026 N N . GLY A 1 512 ? -29.104 -15.595 23.902 1.00 94.31 512 GLY A N 1
ATOM 4027 C CA . GLY A 1 512 ? -29.921 -16.088 22.789 1.00 94.31 512 GLY A CA 1
ATOM 4028 C C . GLY A 1 512 ? -30.172 -17.602 22.800 1.00 94.31 512 GLY A C 1
ATOM 4029 O O . GLY A 1 512 ? -31.222 -18.042 22.330 1.00 94.31 512 GLY A O 1
ATOM 4030 N N . VAL A 1 513 ? -29.260 -18.412 23.351 1.00 95.25 513 VAL A N 1
ATOM 4031 C CA . VAL A 1 513 ? -29.498 -19.850 23.587 1.00 95.25 513 VAL A CA 1
ATOM 4032 C C . VAL A 1 513 ? -30.462 -20.061 24.761 1.00 95.25 513 VAL A C 1
ATOM 4034 O O . VAL A 1 513 ? -31.418 -20.824 24.627 1.00 95.25 513 VAL A O 1
ATOM 4037 N N . LYS A 1 514 ? -30.281 -19.355 25.888 1.00 93.75 514 LYS A N 1
ATOM 4038 C CA . LYS A 1 514 ? -31.173 -19.444 27.065 1.00 93.75 514 LYS A CA 1
ATOM 4039 C C . LYS A 1 514 ? -32.606 -18.993 26.769 1.00 93.75 514 LYS A C 1
ATOM 4041 O O . LYS A 1 514 ? -33.546 -19.573 27.301 1.00 93.75 514 LYS A O 1
ATOM 4046 N N . GLU A 1 515 ? -32.773 -17.994 25.908 1.00 95.00 515 GLU A N 1
ATOM 4047 C CA . GLU A 1 515 ? -34.072 -17.503 25.427 1.00 95.00 515 GLU A CA 1
ATOM 4048 C C . GLU A 1 515 ? -34.717 -18.418 24.369 1.00 95.00 515 GLU A C 1
ATOM 4050 O O . GLU A 1 515 ? -35.864 -18.202 23.980 1.00 95.00 515 GLU A O 1
ATOM 4055 N N . GLY A 1 516 ? -33.995 -19.424 23.861 1.00 94.56 516 GLY A N 1
ATOM 4056 C CA . GLY A 1 516 ? -34.454 -20.280 22.763 1.00 94.56 516 GLY A CA 1
ATOM 4057 C C . GLY A 1 516 ? -34.480 -19.589 21.393 1.00 94.56 516 GLY A C 1
ATOM 4058 O O . GLY A 1 516 ? -35.023 -20.144 20.438 1.00 94.56 516 GLY A O 1
ATOM 4059 N N . ARG A 1 517 ? -33.886 -18.393 21.261 1.00 96.50 517 ARG A N 1
ATOM 4060 C CA . ARG A 1 517 ? -33.746 -17.678 19.980 1.00 96.50 517 ARG A CA 1
ATOM 4061 C C . ARG A 1 517 ? -32.737 -18.355 19.050 1.00 96.50 517 ARG A C 1
ATOM 4063 O O . ARG A 1 517 ? -32.914 -18.313 17.829 1.00 96.50 517 ARG A O 1
ATOM 4070 N N . ILE A 1 518 ? -31.698 -18.958 19.623 1.00 97.69 518 ILE A N 1
ATOM 4071 C CA . ILE A 1 518 ? -30.683 -19.772 18.949 1.00 97.69 518 ILE A CA 1
ATOM 4072 C C . ILE A 1 518 ? -30.973 -21.236 19.287 1.00 97.69 518 ILE A C 1
ATOM 4074 O O . ILE A 1 518 ? -30.903 -21.630 20.447 1.00 97.69 518 ILE A O 1
ATOM 4078 N N . THR A 1 519 ? -31.303 -22.040 18.274 1.00 97.69 519 THR A N 1
ATOM 4079 C CA . THR A 1 519 ? -31.696 -23.453 18.446 1.00 97.69 519 THR A CA 1
ATOM 4080 C C . THR A 1 519 ? -30.815 -24.431 17.674 1.00 97.69 519 THR A C 1
ATOM 4082 O O . THR A 1 519 ? -30.878 -25.635 17.920 1.00 97.69 519 THR A O 1
ATOM 4085 N N . LYS A 1 520 ? -30.009 -23.948 16.721 1.00 98.44 520 LYS A N 1
ATOM 4086 C CA . LYS A 1 520 ? -29.017 -24.773 16.021 1.00 98.44 520 LYS A CA 1
ATOM 4087 C C . LYS A 1 520 ? -27.807 -25.030 16.923 1.00 98.44 520 LYS A C 1
ATOM 4089 O O . LYS A 1 520 ? -27.446 -24.136 17.688 1.00 98.44 520 LYS A O 1
ATOM 4094 N N . PRO A 1 521 ? -27.128 -26.185 16.802 1.00 98.31 521 PRO A N 1
ATOM 4095 C CA . PRO A 1 521 ? -25.881 -26.435 17.515 1.00 98.31 521 PRO A CA 1
ATOM 4096 C C . PRO A 1 521 ? -24.839 -25.347 17.242 1.00 98.31 521 PRO A C 1
ATOM 4098 O O . PRO A 1 521 ? -24.497 -25.073 16.087 1.00 98.31 521 PRO A O 1
ATOM 4101 N N . VAL A 1 522 ? -24.331 -24.748 18.319 1.00 98.62 522 VAL A N 1
ATOM 4102 C CA . VAL A 1 522 ? -23.237 -23.774 18.283 1.00 98.62 522 VAL A CA 1
ATOM 4103 C C . VAL A 1 522 ? -21.995 -24.414 18.888 1.00 98.62 522 VAL A C 1
ATOM 4105 O O . VAL A 1 522 ? -22.010 -24.824 20.048 1.00 98.62 522 VAL A O 1
ATOM 4108 N N . VAL A 1 523 ? -20.912 -24.469 18.119 1.00 98.81 523 VAL A N 1
ATOM 4109 C CA . VAL A 1 523 ? -19.561 -24.738 18.619 1.00 98.81 523 VAL A CA 1
ATOM 4110 C C . VAL A 1 523 ? -18.873 -23.396 18.832 1.00 98.81 523 VAL A C 1
ATOM 4112 O O . VAL A 1 523 ? -18.897 -22.554 17.935 1.00 98.81 523 VAL A O 1
ATOM 4115 N N . CYS A 1 524 ? -18.260 -23.166 19.991 1.00 98.44 524 CYS A N 1
ATOM 4116 C CA . CYS A 1 524 ? -17.560 -21.909 20.255 1.00 98.44 524 CYS A CA 1
ATOM 4117 C C . CYS A 1 524 ? -16.235 -22.122 20.979 1.00 98.44 524 CYS A C 1
ATOM 4119 O O . CYS A 1 524 ? -16.135 -22.954 21.877 1.00 98.44 524 CYS A O 1
ATOM 4121 N N . TRP A 1 525 ? -15.231 -21.326 20.622 1.00 98.25 525 TRP A N 1
ATOM 4122 C CA . TRP A 1 525 ? -13.993 -21.202 21.383 1.00 98.25 525 TRP A CA 1
ATOM 4123 C C . TRP A 1 525 ? -13.524 -19.749 21.396 1.00 98.25 525 TRP A C 1
ATOM 4125 O O . TRP A 1 525 ? -13.364 -19.133 20.342 1.00 98.25 525 TRP A O 1
ATOM 4135 N N . CYS A 1 526 ? -13.262 -19.208 22.584 1.00 97.00 526 CYS A N 1
ATOM 4136 C CA . CYS A 1 526 ? -12.633 -17.903 22.755 1.00 97.00 526 CYS A CA 1
ATOM 4137 C C . CYS A 1 526 ? -11.114 -18.060 22.904 1.00 97.00 526 CYS A C 1
ATOM 4139 O O . CYS A 1 526 ? -10.641 -18.699 23.851 1.00 97.00 526 CYS A O 1
ATOM 4141 N N . ILE A 1 527 ? -10.343 -17.461 21.990 1.00 93.25 527 ILE A N 1
ATOM 4142 C CA . ILE A 1 527 ? -8.870 -17.437 22.049 1.00 93.25 527 ILE A CA 1
ATOM 4143 C C . ILE A 1 527 ? -8.357 -16.368 23.031 1.00 93.25 527 ILE A C 1
ATOM 4145 O O . ILE A 1 527 ? -9.075 -15.433 23.373 1.00 93.25 527 ILE A O 1
ATOM 4149 N N . GLY A 1 528 ? -7.101 -16.487 23.479 1.00 90.12 528 GLY A N 1
ATOM 4150 C CA . GLY A 1 528 ? -6.483 -15.554 24.439 1.00 90.12 528 GLY A CA 1
ATOM 4151 C C . GLY A 1 528 ? -6.460 -16.042 25.895 1.00 90.12 528 GLY A C 1
ATOM 4152 O O . GLY A 1 528 ? -6.251 -15.254 26.814 1.00 90.12 528 GLY A O 1
ATOM 4153 N N . THR A 1 529 ? -6.649 -17.344 26.135 1.00 91.25 529 THR A N 1
ATOM 4154 C CA . THR A 1 529 ? -6.612 -17.959 27.479 1.00 91.25 529 THR A CA 1
ATOM 4155 C C . THR A 1 529 ? -5.266 -17.807 28.197 1.00 91.25 529 THR A C 1
ATOM 4157 O O . THR A 1 529 ? -5.231 -17.801 29.423 1.00 91.25 529 THR A O 1
ATOM 4160 N N . CYS A 1 530 ? -4.161 -17.618 27.468 1.00 87.62 530 CYS A N 1
ATOM 4161 C CA . CYS A 1 530 ? -2.840 -17.357 28.047 1.00 87.62 530 CYS A CA 1
ATOM 4162 C C . CYS A 1 530 ? -2.758 -16.035 28.830 1.00 87.62 530 CYS A C 1
ATOM 4164 O O . CYS A 1 530 ? -1.903 -15.910 29.704 1.00 87.62 530 CYS A O 1
ATOM 4166 N N . ALA A 1 531 ? -3.660 -15.075 28.591 1.00 80.75 531 ALA A N 1
ATOM 4167 C CA . ALA A 1 531 ? -3.648 -13.781 29.272 1.00 80.75 531 ALA A CA 1
ATOM 4168 C C . ALA A 1 531 ? -3.740 -13.902 30.804 1.00 80.75 531 ALA A C 1
ATOM 4170 O O . ALA A 1 531 ? -3.133 -13.114 31.524 1.00 80.75 531 ALA A O 1
ATOM 4171 N N . THR A 1 532 ? -4.435 -14.923 31.320 1.00 82.81 532 THR A N 1
ATOM 4172 C CA . THR A 1 532 ? -4.549 -15.167 32.770 1.00 82.81 532 THR A CA 1
ATOM 4173 C C . THR A 1 532 ? -3.274 -15.742 33.399 1.00 82.81 532 THR A C 1
ATOM 4175 O O . THR A 1 532 ? -3.207 -15.866 34.622 1.00 82.81 532 THR A O 1
ATOM 4178 N N . MET A 1 533 ? -2.278 -16.122 32.589 1.00 84.69 533 MET A N 1
ATOM 4179 C CA . MET A 1 533 ? -0.974 -16.627 33.038 1.00 84.69 533 MET A CA 1
ATOM 4180 C C . MET A 1 533 ? 0.058 -15.505 33.225 1.00 84.69 533 MET A C 1
ATOM 4182 O O . MET A 1 533 ? 1.074 -15.718 33.887 1.00 84.69 533 MET A O 1
ATOM 4186 N N . PHE A 1 534 ? -0.180 -14.321 32.656 1.00 76.06 534 PHE A N 1
ATOM 4187 C CA . PHE A 1 534 ? 0.730 -13.184 32.765 1.00 76.06 534 PHE A CA 1
ATOM 4188 C C . PHE A 1 534 ? 0.560 -12.439 34.101 1.00 76.06 534 PHE A C 1
ATOM 4190 O O . PHE A 1 534 ? -0.513 -12.414 34.706 1.00 76.06 534 PHE A O 1
ATOM 4197 N N . SER A 1 535 ? 1.650 -11.840 34.592 1.00 70.00 535 SER A N 1
ATOM 4198 C CA . SER A 1 535 ? 1.669 -11.042 35.830 1.00 70.00 535 SER A CA 1
ATOM 4199 C C . SER A 1 535 ? 1.174 -9.604 35.640 1.00 70.00 535 SER A C 1
ATOM 4201 O O . SER A 1 535 ? 0.817 -8.945 36.617 1.00 70.00 535 SER A O 1
ATOM 4203 N N . SER A 1 536 ? 1.134 -9.142 34.392 1.00 66.06 536 SER A N 1
ATOM 4204 C CA . SER A 1 536 ? 0.544 -7.888 33.930 1.00 66.06 536 SER A CA 1
ATOM 4205 C C . SER A 1 536 ? -0.480 -8.198 32.835 1.00 66.06 536 SER A C 1
ATOM 4207 O O . SER A 1 536 ? -0.404 -9.257 32.212 1.00 66.06 536 SER A O 1
ATOM 4209 N N . GLU A 1 537 ? -1.417 -7.290 32.555 1.00 61.28 537 GLU A N 1
ATOM 4210 C CA . GLU A 1 537 ? -2.265 -7.446 31.365 1.00 61.28 537 GLU A CA 1
ATOM 4211 C C . GLU A 1 537 ? -1.416 -7.409 30.082 1.00 61.28 537 GLU A C 1
ATOM 4213 O O . GLU A 1 537 ? -0.252 -6.999 30.087 1.00 61.28 537 GLU A O 1
ATOM 4218 N N . VAL A 1 538 ? -1.994 -7.849 28.967 1.00 59.84 538 VAL A N 1
ATOM 4219 C CA . VAL A 1 538 ? -1.350 -7.807 27.653 1.00 59.84 538 VAL A CA 1
ATOM 4220 C C . VAL A 1 538 ? -2.400 -7.415 26.623 1.00 59.84 538 VAL A C 1
ATOM 4222 O O . VAL A 1 538 ? -3.396 -8.114 26.453 1.00 59.84 538 VAL A O 1
ATOM 4225 N N . GLN A 1 539 ? -2.163 -6.300 25.931 1.00 58.97 539 GLN A N 1
ATOM 4226 C CA . GLN A 1 539 ? -2.874 -5.950 24.705 1.00 58.97 539 GLN A CA 1
ATOM 4227 C C . GLN A 1 539 ? -2.363 -6.857 23.580 1.00 58.97 539 GLN A C 1
ATOM 4229 O O . GLN A 1 539 ? -1.172 -6.833 23.258 1.00 58.97 539 GLN A O 1
ATOM 4234 N N . PHE A 1 540 ? -3.250 -7.643 22.971 1.00 61.56 540 PHE A N 1
ATOM 4235 C CA . PHE A 1 540 ? -2.916 -8.424 21.777 1.00 61.56 540 PHE A CA 1
ATOM 4236 C C . PHE A 1 540 ? -3.059 -7.562 20.505 1.00 61.56 540 PHE A C 1
ATOM 4238 O O . PHE A 1 540 ? -3.474 -6.405 20.569 1.00 61.56 540 PHE A O 1
ATOM 4245 N N . GLY A 1 541 ? -2.661 -8.097 19.343 1.00 53.91 541 GLY A N 1
ATOM 4246 C CA . GLY A 1 541 ? -2.483 -7.309 18.112 1.00 53.91 541 GLY A CA 1
ATOM 4247 C C . GLY A 1 541 ? -3.725 -6.531 17.650 1.00 53.91 541 GLY A C 1
ATOM 4248 O O . GLY A 1 541 ? -3.620 -5.338 17.340 1.00 53.91 541 GLY A O 1
ATOM 4249 N N . HIS A 1 542 ? -4.890 -7.190 17.650 1.00 67.69 542 HIS A N 1
ATOM 4250 C CA . HIS A 1 542 ? -6.181 -6.579 17.323 1.00 67.69 542 HIS A CA 1
ATOM 4251 C C . HIS A 1 542 ? -6.560 -5.489 18.338 1.00 67.69 542 HIS A C 1
ATOM 4253 O O . HIS A 1 542 ? -6.341 -5.657 19.538 1.00 67.69 542 HIS A O 1
ATOM 4259 N N . ALA A 1 543 ? -7.192 -4.400 17.886 1.00 58.38 543 ALA A N 1
ATOM 4260 C CA . ALA A 1 543 ? -7.537 -3.271 18.756 1.00 58.38 543 ALA A CA 1
ATOM 4261 C C . ALA A 1 543 ? -8.419 -3.680 19.947 1.00 58.38 543 ALA A C 1
ATOM 4263 O O . ALA A 1 543 ? -8.147 -3.301 21.084 1.00 58.38 543 ALA A O 1
ATOM 4264 N N . GLY A 1 544 ? -9.445 -4.500 19.688 1.00 61.50 544 GLY A N 1
ATOM 4265 C CA . GLY A 1 544 ? -10.398 -4.953 20.703 1.00 61.50 544 GLY A CA 1
ATOM 4266 C C . GLY A 1 544 ? -9.898 -6.063 21.632 1.00 61.50 544 GLY A C 1
ATOM 4267 O O . GLY A 1 544 ? -10.616 -6.410 22.567 1.00 61.50 544 GLY A O 1
ATOM 4268 N N . ALA A 1 545 ? -8.706 -6.628 21.402 1.00 73.38 545 ALA A N 1
ATOM 4269 C CA . ALA A 1 545 ? -8.209 -7.800 22.125 1.00 73.38 545 ALA A CA 1
ATOM 4270 C C . ALA A 1 545 ? -7.561 -7.435 23.475 1.00 73.38 545 ALA A C 1
ATOM 4272 O O . ALA A 1 545 ? -6.363 -7.634 23.704 1.00 73.38 545 ALA A O 1
ATOM 4273 N N . CYS A 1 546 ? -8.380 -6.865 24.359 1.00 69.38 546 CYS A N 1
ATOM 4274 C CA . CYS A 1 546 ? -8.008 -6.351 25.672 1.00 69.38 546 CYS A CA 1
ATOM 4275 C C . CYS A 1 546 ? -9.169 -6.562 26.650 1.00 69.38 546 CYS A C 1
ATOM 4277 O O . CYS A 1 546 ? -10.252 -6.020 26.438 1.00 69.38 546 CYS A O 1
ATOM 4279 N N . ALA A 1 547 ? -8.967 -7.369 27.696 1.00 67.19 547 ALA A N 1
ATOM 4280 C CA . ALA A 1 547 ? -9.982 -7.604 28.723 1.00 67.19 547 ALA A CA 1
ATOM 4281 C C . ALA A 1 547 ? -9.896 -6.541 29.818 1.00 67.19 547 ALA A C 1
ATOM 4283 O O . ALA A 1 547 ? -8.932 -6.525 30.574 1.00 67.19 547 ALA A O 1
ATOM 4284 N N . ASN A 1 548 ? -10.924 -5.699 29.937 1.00 66.88 548 ASN A N 1
ATOM 4285 C CA . ASN A 1 548 ? -11.014 -4.676 30.989 1.00 66.88 548 ASN A CA 1
ATOM 4286 C C . ASN A 1 548 ? -11.655 -5.218 32.283 1.00 66.88 548 ASN A C 1
ATOM 4288 O O . ASN A 1 548 ? -11.539 -4.606 33.346 1.00 66.88 548 ASN A O 1
ATOM 4292 N N . GLN A 1 549 ? -12.328 -6.371 32.196 1.00 69.50 549 GLN A N 1
ATOM 4293 C CA . GLN A 1 549 ? -13.002 -7.063 33.295 1.00 69.50 549 GLN A CA 1
ATOM 4294 C C . GLN A 1 549 ? -12.675 -8.565 33.288 1.00 69.50 549 GLN A C 1
ATOM 4296 O O . GLN A 1 549 ? -12.335 -9.145 32.257 1.00 69.50 549 GLN A O 1
ATOM 4301 N N . ALA A 1 550 ? -12.867 -9.239 34.428 1.00 78.00 550 ALA A N 1
ATOM 4302 C CA . ALA A 1 550 ? -12.705 -10.694 34.526 1.00 78.00 550 ALA A CA 1
ATOM 4303 C C . ALA A 1 550 ? -13.660 -11.468 33.589 1.00 78.00 550 ALA A C 1
ATOM 4305 O O . ALA A 1 550 ? -13.271 -12.486 33.015 1.00 78.00 550 ALA A O 1
ATOM 4306 N N . SER A 1 551 ? -14.874 -10.949 33.385 1.00 83.25 551 SER A N 1
ATOM 4307 C CA . SER A 1 551 ? -15.876 -11.418 32.414 1.00 83.25 551 SER A CA 1
ATOM 4308 C C . SER A 1 551 ? -15.377 -11.363 30.964 1.00 83.25 551 SER A C 1
ATOM 4310 O O . SER A 1 551 ? -15.688 -12.254 30.177 1.00 83.25 551 SER A O 1
ATOM 4312 N N . GLU A 1 552 ? -14.569 -10.365 30.607 1.00 84.12 552 GLU A N 1
ATOM 4313 C CA . GLU A 1 552 ? -14.000 -10.209 29.262 1.00 84.12 552 GLU A CA 1
ATOM 4314 C C . GLU A 1 552 ? -12.842 -11.186 28.984 1.00 84.12 552 GLU A C 1
ATOM 4316 O O . GLU A 1 552 ? -12.378 -11.292 27.845 1.00 84.12 552 GLU A O 1
ATOM 4321 N N . THR A 1 553 ? -12.361 -11.924 29.993 1.00 87.50 553 THR A N 1
ATOM 4322 C CA . THR A 1 553 ? -11.318 -12.938 29.790 1.00 87.50 553 THR A CA 1
ATOM 4323 C C . THR A 1 553 ? -11.852 -14.113 28.972 1.00 87.50 553 THR A C 1
ATOM 4325 O O . THR A 1 553 ? -12.954 -14.614 29.199 1.00 87.50 553 THR A O 1
ATOM 4328 N N . ALA A 1 554 ? -11.032 -14.623 28.050 1.00 91.75 554 ALA A N 1
ATOM 4329 C CA . ALA A 1 554 ? -11.390 -15.781 27.233 1.00 91.75 554 ALA A CA 1
ATOM 4330 C C . ALA A 1 554 ? -11.764 -17.019 28.076 1.00 91.75 554 ALA A C 1
ATOM 4332 O O . ALA A 1 554 ? -12.643 -17.786 27.695 1.00 91.75 554 ALA A O 1
ATOM 4333 N N . VAL A 1 555 ? -11.142 -17.188 29.250 1.00 93.50 555 VAL A N 1
ATOM 4334 C CA . VAL A 1 555 ? -11.455 -18.268 30.201 1.00 93.50 555 VAL A CA 1
ATOM 4335 C C . VAL A 1 555 ? -12.880 -18.134 30.752 1.00 93.50 555 VAL A C 1
ATOM 4337 O O . VAL A 1 555 ? -13.630 -19.108 30.710 1.00 93.50 555 VAL A O 1
ATOM 4340 N N . ALA A 1 556 ? -13.280 -16.940 31.209 1.00 92.69 556 ALA A N 1
ATOM 4341 C CA . ALA A 1 556 ? -14.632 -16.698 31.718 1.00 92.69 556 ALA A CA 1
ATOM 4342 C C . ALA A 1 556 ? -15.699 -16.871 30.625 1.00 92.69 556 ALA A C 1
ATOM 4344 O O . ALA A 1 556 ? -16.698 -17.555 30.851 1.00 92.69 556 ALA A O 1
ATOM 4345 N N . LYS A 1 557 ? -15.447 -16.347 29.416 1.00 95.69 557 LYS A N 1
ATOM 4346 C CA . LYS A 1 557 ? -16.338 -16.530 28.257 1.00 95.69 557 LYS A CA 1
ATOM 4347 C C . LYS A 1 557 ? -16.532 -18.009 27.910 1.00 95.69 557 LY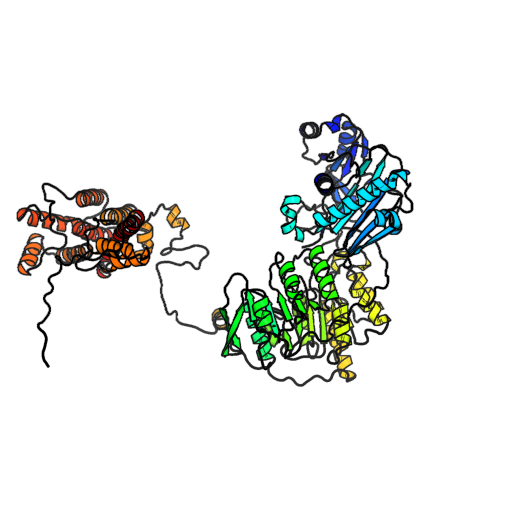S A C 1
ATOM 4349 O O . LYS A 1 557 ? -17.667 -18.465 27.812 1.00 95.69 557 LYS A O 1
ATOM 4354 N N . ASN A 1 558 ? -15.441 -18.772 27.776 1.00 97.44 558 ASN A N 1
ATOM 4355 C CA . ASN A 1 558 ? -15.491 -20.209 27.473 1.00 97.44 558 ASN A CA 1
ATOM 4356 C C . ASN A 1 558 ? -16.281 -21.001 28.530 1.00 97.44 558 ASN A C 1
ATOM 4358 O O . ASN A 1 558 ? -16.986 -21.948 28.185 1.00 97.44 558 ASN A O 1
ATOM 4362 N N . GLN A 1 559 ? -16.189 -20.617 29.807 1.00 97.12 559 GLN A N 1
ATOM 4363 C CA . GLN A 1 559 ? -16.975 -21.241 30.869 1.00 97.12 559 GLN A CA 1
ATOM 4364 C C . GLN A 1 559 ? -18.467 -20.885 30.766 1.00 97.12 559 GLN A C 1
ATOM 4366 O O . GLN A 1 559 ? -19.303 -21.787 30.763 1.00 97.12 559 GLN A O 1
ATOM 4371 N N . ALA A 1 560 ? -18.805 -19.605 30.593 1.00 96.81 560 ALA A N 1
ATOM 4372 C CA . ALA A 1 560 ? -20.193 -19.150 30.475 1.00 96.81 560 ALA A CA 1
ATOM 4373 C C . ALA A 1 560 ? -20.914 -19.715 29.235 1.00 96.81 560 ALA A C 1
ATOM 4375 O O . ALA A 1 560 ? -22.093 -20.058 29.307 1.00 96.81 560 ALA A O 1
ATOM 4376 N N . LEU A 1 561 ? -20.203 -19.853 28.110 1.00 97.38 561 LEU A N 1
ATOM 4377 C CA . LEU A 1 561 ? -20.699 -20.508 26.894 1.00 97.38 561 LEU A CA 1
ATOM 4378 C C . LEU A 1 561 ? -21.016 -21.988 27.153 1.00 97.38 561 LEU A C 1
ATOM 4380 O O . LEU A 1 561 ? -22.104 -22.455 26.816 1.00 97.38 561 LEU A O 1
ATOM 4384 N N . ARG A 1 562 ? -20.106 -22.714 27.816 1.00 97.31 562 ARG A N 1
ATOM 4385 C CA . ARG A 1 562 ? -20.306 -24.126 28.181 1.00 97.31 562 ARG A CA 1
ATOM 4386 C C . ARG A 1 562 ? -21.512 -24.314 29.106 1.00 97.31 562 ARG A C 1
ATOM 4388 O O . ARG A 1 562 ? -22.306 -25.224 28.893 1.00 97.31 562 ARG A O 1
ATOM 4395 N N . GLU A 1 563 ? -21.682 -23.437 30.093 1.00 97.00 563 GLU A N 1
ATOM 4396 C CA . GLU A 1 563 ? -22.840 -23.433 31.002 1.00 97.00 563 GLU A CA 1
ATOM 4397 C C . GLU A 1 563 ? -24.164 -23.094 30.298 1.00 97.00 563 GLU A C 1
ATOM 4399 O O . GLU A 1 563 ? -25.223 -23.535 30.739 1.00 97.00 563 GLU A O 1
ATOM 4404 N N . ALA A 1 564 ? -24.122 -22.348 29.191 1.00 95.50 564 ALA A N 1
ATOM 4405 C CA . ALA A 1 564 ? -25.288 -22.069 28.355 1.00 95.50 564 ALA A CA 1
ATOM 4406 C C . ALA A 1 564 ? -25.650 -23.214 27.383 1.00 95.50 564 ALA A C 1
ATOM 4408 O O . ALA A 1 564 ? -26.632 -23.090 26.659 1.00 95.50 564 ALA A O 1
ATOM 4409 N N . GLY A 1 565 ? -24.888 -24.315 27.353 1.00 94.88 565 GLY A N 1
ATOM 4410 C CA . GLY A 1 565 ? -25.120 -25.448 26.446 1.00 94.88 565 GLY A CA 1
ATOM 4411 C C . GLY A 1 565 ? -24.427 -25.335 25.083 1.00 94.88 565 GLY A C 1
ATOM 4412 O O . GLY A 1 565 ? -24.729 -26.110 24.178 1.00 94.88 565 GLY A O 1
ATOM 4413 N N . VAL A 1 566 ? -23.492 -24.395 24.920 1.00 97.88 566 VAL A N 1
ATOM 4414 C CA . VAL A 1 566 ? -22.648 -24.282 23.719 1.00 97.88 566 VAL A CA 1
ATOM 4415 C C . VAL A 1 566 ? -21.547 -25.349 23.764 1.00 97.88 566 VAL A C 1
ATOM 4417 O O . VAL A 1 566 ? -20.962 -25.620 24.817 1.00 97.88 566 VAL A O 1
ATOM 4420 N N . PHE A 1 567 ? -21.219 -25.941 22.617 1.00 98.50 567 PHE A N 1
ATOM 4421 C CA . PHE A 1 567 ? -20.151 -26.933 22.499 1.00 98.50 567 PHE A CA 1
ATOM 4422 C C . PHE A 1 567 ? -18.779 -26.237 22.546 1.00 98.50 567 PHE A C 1
ATOM 4424 O O . PHE A 1 567 ? -18.327 -25.671 21.551 1.00 98.50 567 PHE A O 1
ATOM 4431 N N . VAL A 1 568 ? -18.117 -26.254 23.711 1.00 98.44 568 VAL A N 1
ATOM 4432 C CA . VAL A 1 568 ? -16.825 -25.573 23.939 1.00 98.44 568 VAL A CA 1
ATOM 4433 C C . VAL A 1 568 ? -15.698 -26.588 24.205 1.00 98.44 568 VAL A C 1
ATOM 4435 O O . VAL A 1 568 ? -15.746 -27.258 25.248 1.00 98.44 568 VAL A O 1
ATOM 4438 N N . PRO A 1 569 ? -14.663 -26.687 23.339 1.00 97.69 569 PRO A N 1
ATOM 4439 C CA . PRO A 1 569 ? -13.549 -27.629 23.503 1.00 97.69 569 PRO A CA 1
ATOM 4440 C C . PRO A 1 569 ? -12.652 -27.282 24.707 1.00 97.69 569 PRO A C 1
ATOM 4442 O O . PRO A 1 569 ? -12.853 -26.272 25.390 1.00 97.69 569 PRO A O 1
ATOM 4445 N N . ARG A 1 570 ? -11.656 -28.132 25.004 1.00 95.31 570 ARG A N 1
ATOM 4446 C CA . ARG A 1 570 ? -10.672 -27.878 26.080 1.00 95.31 570 ARG A CA 1
ATOM 4447 C C . ARG A 1 570 ? -9.575 -26.891 25.664 1.00 95.31 570 ARG A C 1
ATOM 4449 O O . ARG A 1 570 ? -9.172 -26.064 26.480 1.00 95.31 570 ARG A O 1
ATOM 4456 N N . SER A 1 571 ? -9.118 -26.964 24.415 1.00 95.75 571 SER A N 1
ATOM 4457 C CA . SER A 1 571 ? -8.177 -26.029 23.784 1.00 95.75 571 SER A CA 1
ATOM 4458 C C . SER A 1 571 ? -8.593 -25.754 22.334 1.00 95.75 571 SER A C 1
ATOM 4460 O O . SER A 1 571 ? -9.563 -26.332 21.841 1.00 95.75 571 SER A O 1
ATOM 4462 N N . PHE A 1 572 ? -7.849 -24.890 21.635 1.00 96.50 572 PHE A N 1
ATOM 4463 C CA . PHE A 1 572 ? -8.045 -24.680 20.198 1.00 96.50 572 PHE A CA 1
ATOM 4464 C C . PHE A 1 572 ? -7.731 -25.939 19.369 1.00 96.50 572 PHE A C 1
ATOM 4466 O O . PHE A 1 572 ? -8.383 -26.173 18.358 1.00 96.50 572 PHE A O 1
ATOM 4473 N N . ASP A 1 573 ? -6.783 -26.774 19.803 1.00 95.62 573 ASP A N 1
ATOM 4474 C CA . ASP A 1 573 ? -6.360 -27.973 19.063 1.00 95.62 573 ASP A CA 1
ATOM 4475 C C . ASP A 1 573 ? -7.496 -29.007 18.957 1.00 95.62 573 ASP A C 1
ATOM 4477 O O . ASP A 1 573 ? -7.682 -29.636 17.919 1.00 95.62 573 ASP A O 1
ATOM 4481 N N . GLU A 1 574 ? -8.321 -29.111 20.004 1.00 97.75 574 GLU A N 1
ATOM 4482 C CA . GLU A 1 574 ? -9.506 -29.981 20.055 1.00 97.75 574 GLU A CA 1
ATOM 4483 C C . GLU A 1 574 ? -10.737 -29.388 19.333 1.00 97.75 574 GLU A C 1
ATOM 4485 O O . GLU A 1 574 ? -11.803 -30.010 19.302 1.00 97.75 574 GLU A O 1
ATOM 4490 N N . LEU A 1 575 ? -10.634 -28.189 18.737 1.00 98.19 575 LEU A N 1
ATOM 4491 C CA . LEU A 1 575 ? -11.750 -27.553 18.026 1.00 98.19 575 LEU A CA 1
ATOM 4492 C C . LEU A 1 575 ? -12.204 -28.384 16.814 1.00 98.19 575 LEU A C 1
ATOM 4494 O O . LEU A 1 575 ? -13.400 -28.473 16.543 1.00 98.19 575 LEU A O 1
ATOM 4498 N N . GLY A 1 576 ? -11.271 -29.025 16.103 1.00 97.88 576 GLY A N 1
ATOM 4499 C CA . GLY A 1 576 ? -11.604 -29.903 14.977 1.00 97.88 576 GLY A CA 1
ATOM 4500 C C . GLY A 1 576 ? -12.425 -31.126 15.399 1.00 97.88 576 GLY A C 1
ATOM 4501 O O . GLY A 1 576 ? -13.401 -31.472 14.731 1.00 97.88 576 GLY A O 1
ATOM 4502 N N . ASP A 1 577 ? -12.075 -31.733 16.533 1.00 98.31 577 ASP A N 1
ATOM 4503 C CA . ASP A 1 577 ? -12.718 -32.950 17.038 1.00 98.31 577 ASP A CA 1
ATOM 4504 C C . ASP A 1 577 ? -14.153 -32.684 17.507 1.00 98.31 577 ASP A C 1
ATOM 4506 O O . ASP A 1 577 ? -15.069 -33.447 17.185 1.00 98.31 577 ASP A O 1
ATOM 4510 N N . ILE A 1 578 ? -14.386 -31.568 18.210 1.00 98.44 578 ILE A N 1
ATOM 4511 C CA . ILE A 1 578 ? -15.739 -31.201 18.653 1.00 98.44 578 ILE A CA 1
ATOM 4512 C C . ILE A 1 578 ? -16.626 -30.753 17.479 1.00 98.44 578 ILE A C 1
ATOM 4514 O O . ILE A 1 578 ? -17.807 -31.097 17.456 1.00 98.44 578 ILE A O 1
ATOM 4518 N N . ILE A 1 579 ? -16.067 -30.074 16.463 1.00 98.81 579 ILE A N 1
ATOM 4519 C CA . ILE A 1 579 ? -16.788 -29.763 15.214 1.00 98.81 579 ILE A CA 1
ATOM 4520 C C . ILE A 1 579 ? -17.209 -31.057 14.509 1.00 98.81 579 ILE A C 1
ATOM 4522 O O . ILE A 1 579 ? -18.371 -31.177 14.122 1.00 98.81 579 ILE A O 1
ATOM 4526 N N . ARG A 1 580 ? -16.296 -32.031 14.373 1.00 98.69 580 ARG A N 1
ATOM 4527 C CA . ARG A 1 580 ? -16.602 -33.335 13.766 1.00 98.69 580 ARG A CA 1
ATOM 4528 C C . ARG A 1 580 ? -17.707 -34.063 14.527 1.00 98.69 580 ARG A C 1
ATOM 4530 O O . ARG A 1 580 ? -18.661 -34.507 13.907 1.00 98.69 580 ARG A O 1
ATOM 4537 N N . THR A 1 581 ? -17.601 -34.131 15.854 1.00 98.69 581 THR A N 1
ATOM 4538 C CA . THR A 1 581 ? -18.577 -34.826 16.712 1.00 98.69 581 THR A CA 1
ATOM 4539 C C . THR A 1 581 ? -19.994 -34.282 16.497 1.00 98.69 581 THR A C 1
ATOM 4541 O O . THR A 1 581 ? -20.905 -35.041 16.181 1.00 98.69 581 THR A O 1
ATOM 4544 N N . VAL A 1 582 ? -20.170 -32.956 16.568 1.00 98.69 582 VAL A N 1
ATOM 4545 C CA . VAL A 1 582 ? -21.479 -32.306 16.354 1.00 98.69 582 VAL A CA 1
ATOM 4546 C C . VAL A 1 582 ? -21.994 -32.512 14.924 1.00 98.69 582 VAL A C 1
ATOM 4548 O O . VAL A 1 582 ? -23.195 -32.680 14.717 1.00 98.69 582 VAL A O 1
ATOM 4551 N N . TYR A 1 583 ? -21.105 -32.510 13.930 1.00 98.81 583 TYR A N 1
ATOM 4552 C CA . TYR A 1 583 ? -21.469 -32.777 12.540 1.00 98.81 583 TYR A CA 1
ATOM 4553 C C . TYR A 1 583 ? -21.936 -34.227 12.327 1.00 98.81 583 TYR A C 1
ATOM 4555 O O . TYR A 1 583 ? -22.985 -34.442 11.718 1.00 98.81 583 TYR A O 1
ATOM 4563 N N . ASP A 1 584 ? -21.207 -35.211 12.858 1.00 98.69 584 ASP A N 1
ATOM 4564 C CA . ASP A 1 584 ? -21.533 -36.634 12.722 1.00 98.69 584 ASP A CA 1
ATOM 4565 C C . ASP A 1 584 ? -22.879 -36.964 13.400 1.00 98.69 584 ASP A C 1
ATOM 4567 O O . ASP A 1 584 ? -23.699 -37.675 12.813 1.00 98.69 584 ASP A O 1
ATOM 4571 N N . ASP A 1 585 ? -23.178 -36.366 14.561 1.00 98.56 585 ASP A N 1
ATOM 4572 C CA . ASP A 1 585 ? -24.488 -36.468 15.230 1.00 98.56 585 ASP A CA 1
ATOM 4573 C C . ASP A 1 585 ? -25.634 -35.882 14.374 1.00 98.56 585 ASP A C 1
ATOM 4575 O O . ASP A 1 585 ? -26.739 -36.437 14.307 1.00 98.56 585 ASP A O 1
ATOM 4579 N N . LEU A 1 586 ? -25.386 -34.770 13.672 1.00 98.56 586 LEU A N 1
ATOM 4580 C CA . LEU A 1 586 ? -26.353 -34.144 12.759 1.00 98.56 586 LEU A CA 1
ATOM 4581 C C . LEU A 1 586 ? -26.568 -34.946 11.466 1.00 98.56 586 LEU A C 1
ATOM 4583 O O . LEU A 1 586 ? -27.665 -34.908 10.902 1.00 98.56 586 LEU A O 1
ATOM 4587 N N . VAL A 1 587 ? -25.562 -35.692 11.005 1.00 98.25 587 VAL A N 1
ATOM 4588 C CA . VAL A 1 587 ? -25.707 -36.655 9.900 1.00 98.25 587 VAL A CA 1
ATOM 4589 C C . VAL A 1 587 ? -26.465 -37.899 10.371 1.00 98.25 587 VAL A C 1
ATOM 4591 O O . VAL A 1 587 ? -27.412 -38.324 9.709 1.00 98.25 587 VAL A O 1
ATOM 4594 N N . ALA A 1 588 ? -26.121 -38.454 11.537 1.00 98.25 588 ALA A N 1
ATOM 4595 C CA . ALA A 1 588 ? -26.772 -39.638 12.104 1.00 98.25 588 ALA A CA 1
ATOM 4596 C C . ALA A 1 588 ? -28.264 -39.414 12.417 1.00 98.25 588 ALA A C 1
ATOM 4598 O O . ALA A 1 588 ? -29.080 -40.319 12.246 1.00 98.25 588 ALA A O 1
ATOM 4599 N N . SER A 1 589 ? -28.633 -38.197 12.826 1.00 97.56 589 SER A N 1
ATOM 4600 C CA . SER A 1 589 ? -30.028 -37.774 13.034 1.00 97.56 589 SER A CA 1
ATOM 4601 C C . SER A 1 589 ? -30.758 -37.338 11.752 1.00 97.56 589 SER A C 1
ATOM 4603 O O . SER A 1 589 ? -31.949 -37.028 11.805 1.00 97.56 589 SER A O 1
ATOM 4605 N N . GLY A 1 590 ? -30.085 -37.322 10.594 1.00 97.25 590 GLY A N 1
ATOM 4606 C CA . GLY A 1 590 ? -30.672 -36.959 9.299 1.00 97.25 590 GLY A CA 1
ATOM 4607 C C . GLY A 1 590 ? -30.937 -35.460 9.095 1.00 97.25 590 GLY A C 1
ATOM 4608 O O . GLY A 1 590 ? -31.623 -35.088 8.144 1.00 97.25 590 GLY A O 1
ATOM 4609 N N . VAL A 1 591 ? -30.405 -34.589 9.961 1.00 98.12 591 VAL A N 1
ATOM 4610 C CA . VAL A 1 591 ? -30.503 -33.121 9.827 1.00 98.12 591 VAL A CA 1
ATOM 4611 C C . VAL A 1 591 ? -29.580 -32.601 8.717 1.00 98.12 591 VAL A C 1
ATOM 4613 O O . VAL A 1 591 ? -29.926 -31.643 8.014 1.00 98.12 591 VAL A O 1
ATOM 4616 N N . ILE A 1 592 ? -28.422 -33.245 8.544 1.00 98.50 592 ILE A N 1
ATOM 4617 C CA . ILE A 1 592 ? -27.506 -33.059 7.416 1.00 98.50 592 ILE A CA 1
ATOM 4618 C C . ILE A 1 592 ? -27.581 -34.299 6.521 1.00 98.50 592 ILE A C 1
ATOM 4620 O O . ILE A 1 592 ? -27.381 -35.422 6.976 1.00 98.50 592 ILE A O 1
ATOM 4624 N N . ILE A 1 593 ? -27.812 -34.085 5.225 1.00 97.56 593 ILE A N 1
ATOM 4625 C CA . ILE A 1 593 ? -27.674 -35.109 4.183 1.00 97.56 593 ILE A CA 1
ATOM 4626 C C . ILE A 1 593 ? -26.577 -34.605 3.236 1.00 97.56 593 ILE A C 1
ATOM 4628 O O . ILE A 1 593 ? -26.850 -33.700 2.443 1.00 97.56 593 ILE A O 1
ATOM 4632 N N . PRO A 1 594 ? -25.333 -35.114 3.335 1.00 97.00 594 PRO A N 1
ATOM 4633 C CA . PRO A 1 594 ? -24.207 -34.565 2.585 1.00 97.00 594 PRO A CA 1
ATOM 4634 C C . PRO A 1 594 ? -24.405 -34.685 1.070 1.00 97.00 594 PRO A C 1
ATOM 4636 O O . PRO A 1 594 ? -24.680 -35.766 0.547 1.00 97.00 594 PRO A O 1
ATOM 4639 N N . ALA A 1 595 ? -24.239 -33.573 0.354 1.00 96.88 595 ALA A N 1
ATOM 4640 C CA . ALA A 1 595 ? -24.361 -33.549 -1.099 1.00 96.88 595 ALA A CA 1
ATOM 4641 C C . ALA A 1 595 ? -23.179 -34.259 -1.785 1.00 96.88 595 ALA A C 1
ATOM 4643 O O . ALA A 1 595 ? -22.020 -34.116 -1.374 1.00 96.88 595 ALA A O 1
ATOM 4644 N N . GLN A 1 596 ? -23.476 -34.978 -2.874 1.00 96.38 596 GLN A N 1
ATOM 4645 C CA . GLN A 1 596 ? -22.463 -35.594 -3.729 1.00 96.38 596 GLN A CA 1
ATOM 4646 C C . GLN A 1 596 ? -21.503 -34.529 -4.281 1.00 96.38 596 GLN A C 1
ATOM 4648 O O . GLN A 1 596 ? -21.923 -33.461 -4.722 1.00 96.38 596 GLN A O 1
ATOM 4653 N N . GLU A 1 597 ? -20.206 -34.833 -4.263 1.00 96.25 597 GLU A N 1
ATOM 4654 C CA . GLU A 1 597 ? -19.177 -33.942 -4.797 1.00 96.25 597 GLU A CA 1
ATOM 4655 C C . GLU A 1 597 ? -19.242 -33.835 -6.322 1.00 96.25 597 GLU A C 1
ATOM 4657 O O . GLU A 1 597 ? -19.345 -34.843 -7.027 1.00 96.25 597 GLU A O 1
ATOM 4662 N N . VAL A 1 598 ? -19.120 -32.605 -6.822 1.00 95.56 598 VAL A N 1
ATOM 4663 C CA . VAL A 1 598 ? -19.058 -32.281 -8.251 1.00 95.56 598 VAL A CA 1
ATOM 4664 C C . VAL A 1 598 ? -17.731 -31.563 -8.514 1.00 95.56 598 VAL A C 1
ATOM 4666 O O . VAL A 1 598 ? -17.470 -30.553 -7.859 1.00 95.56 598 VAL A O 1
ATOM 4669 N N . PRO A 1 599 ? -16.880 -32.046 -9.441 1.00 95.69 599 PRO A N 1
ATOM 4670 C CA . PRO A 1 599 ? -15.629 -31.371 -9.773 1.00 95.69 599 PRO A CA 1
ATOM 4671 C C . PRO A 1 599 ? -15.868 -29.938 -10.286 1.00 95.69 599 PRO A C 1
ATOM 4673 O O . PRO A 1 599 ? -16.726 -29.751 -11.154 1.00 95.69 599 PRO A O 1
ATOM 4676 N N . PRO A 1 600 ? -15.119 -28.931 -9.802 1.00 96.81 600 PRO A N 1
ATOM 4677 C CA . PRO A 1 600 ? -15.264 -27.556 -10.264 1.00 96.81 600 PRO A CA 1
ATOM 4678 C C . PRO A 1 600 ? -14.665 -27.358 -11.668 1.00 96.81 600 PRO A C 1
ATOM 4680 O O . PRO A 1 600 ? -13.768 -28.108 -12.072 1.00 96.81 600 PRO A O 1
ATOM 4683 N N . PRO A 1 601 ? -15.083 -26.310 -12.403 1.00 96.94 601 PRO A N 1
ATOM 4684 C CA . PRO A 1 601 ? -14.383 -25.840 -13.594 1.00 96.94 601 PRO A CA 1
ATOM 4685 C C . PRO A 1 601 ? -12.896 -25.584 -13.320 1.00 96.94 601 PRO A C 1
ATOM 4687 O O . PRO A 1 601 ? -12.527 -25.000 -12.305 1.00 96.94 601 PRO A O 1
ATOM 4690 N N . THR A 1 602 ? -12.025 -25.984 -14.244 1.00 95.25 602 THR A N 1
ATOM 4691 C CA . THR A 1 602 ? -10.575 -25.785 -14.116 1.00 95.25 602 THR A CA 1
ATOM 4692 C C . THR A 1 602 ? -10.142 -24.421 -14.654 1.00 95.25 602 THR A C 1
ATOM 4694 O O . THR A 1 602 ? -10.498 -24.063 -15.781 1.00 95.25 602 THR A O 1
ATOM 4697 N N . VAL A 1 603 ? -9.308 -23.704 -13.898 1.00 95.62 603 VAL A N 1
ATOM 4698 C CA . VAL A 1 603 ? -8.621 -22.474 -14.335 1.00 95.62 603 VAL A CA 1
ATOM 4699 C C . VAL A 1 603 ? -7.164 -22.819 -14.698 1.00 95.62 603 VAL A C 1
ATOM 4701 O O . VAL A 1 603 ? -6.556 -23.629 -13.994 1.00 95.62 603 VAL A O 1
ATOM 4704 N N . PRO A 1 604 ? -6.583 -22.271 -15.785 1.00 95.19 604 PRO A N 1
ATOM 4705 C CA . PRO A 1 604 ? -5.164 -22.456 -16.091 1.00 95.19 604 PRO A CA 1
ATOM 4706 C C . PRO A 1 604 ? -4.254 -21.878 -14.999 1.00 95.19 604 PRO A C 1
ATOM 4708 O O . PRO A 1 604 ? -4.567 -20.852 -14.405 1.00 95.19 604 PRO A O 1
ATOM 4711 N N . MET A 1 605 ? -3.091 -22.495 -14.775 1.00 93.56 605 MET A N 1
ATOM 4712 C CA . MET A 1 605 ? -2.080 -21.940 -13.871 1.00 93.56 605 MET A CA 1
ATOM 4713 C C . MET A 1 605 ? -1.469 -20.656 -14.452 1.00 93.56 605 MET A C 1
ATOM 4715 O O . MET A 1 605 ? -1.085 -20.621 -15.624 1.00 93.56 605 MET A O 1
ATOM 4719 N N . ASP A 1 606 ? -1.311 -19.634 -13.610 1.00 94.06 606 ASP A N 1
ATOM 4720 C CA . ASP A 1 606 ? -0.652 -18.381 -13.975 1.00 94.06 606 ASP A CA 1
ATOM 4721 C C . ASP A 1 606 ? 0.779 -18.598 -14.485 1.00 94.06 606 ASP A C 1
ATOM 4723 O O . ASP A 1 606 ? 1.587 -19.308 -13.879 1.00 94.06 606 ASP A O 1
ATOM 4727 N N . TYR A 1 607 ? 1.136 -17.904 -15.571 1.00 93.12 607 TYR A N 1
ATOM 4728 C CA . TYR A 1 607 ? 2.474 -17.980 -16.172 1.00 93.12 607 TYR A CA 1
ATOM 4729 C C . TYR A 1 607 ? 3.593 -17.614 -15.182 1.00 93.12 607 TYR A C 1
ATOM 4731 O O . TYR A 1 607 ? 4.668 -18.215 -15.219 1.00 93.12 607 TYR A O 1
ATOM 4739 N N . SER A 1 608 ? 3.364 -16.632 -14.303 1.00 92.88 608 SER A N 1
ATOM 4740 C CA . SER A 1 608 ? 4.324 -16.246 -13.262 1.00 92.88 608 SER A CA 1
ATOM 4741 C C . SER A 1 608 ? 4.576 -17.386 -12.280 1.00 92.88 608 SER A C 1
ATOM 4743 O O . SER A 1 608 ? 5.733 -17.709 -12.035 1.00 92.88 608 SER A O 1
ATOM 4745 N N . TRP A 1 609 ? 3.513 -18.037 -11.803 1.00 91.69 609 TRP A N 1
ATOM 4746 C CA . TRP A 1 609 ? 3.596 -19.131 -10.834 1.00 91.69 609 TRP A CA 1
ATOM 4747 C C . TRP A 1 609 ? 4.236 -20.381 -11.444 1.00 91.69 609 TRP A C 1
ATOM 4749 O O . TRP A 1 609 ? 5.189 -20.932 -10.897 1.00 91.69 609 TRP A O 1
ATOM 4759 N N . ALA A 1 610 ? 3.819 -20.760 -12.656 1.00 95.00 610 ALA A N 1
ATOM 4760 C CA . ALA A 1 610 ? 4.420 -21.872 -13.390 1.00 95.00 610 ALA A CA 1
ATOM 4761 C C . ALA A 1 610 ? 5.920 -21.657 -13.679 1.00 95.00 610 ALA A C 1
ATOM 4763 O O . ALA A 1 610 ? 6.691 -22.619 -13.723 1.00 95.00 610 ALA A O 1
ATOM 4764 N N . ARG A 1 611 ? 6.350 -20.402 -13.883 1.00 93.62 611 ARG A N 1
ATOM 4765 C CA . ARG A 1 611 ? 7.763 -20.042 -14.071 1.00 93.62 611 ARG A CA 1
ATOM 4766 C C . ARG A 1 611 ? 8.544 -20.058 -12.756 1.00 93.62 611 ARG A C 1
ATOM 4768 O O . ARG A 1 611 ? 9.681 -20.515 -12.756 1.00 93.62 611 ARG A O 1
ATOM 4775 N N . GLU A 1 612 ? 7.957 -19.558 -11.672 1.00 93.69 612 GLU A N 1
ATOM 4776 C CA . GLU A 1 612 ? 8.556 -19.536 -10.331 1.00 93.69 612 GLU A CA 1
ATOM 4777 C C . GLU A 1 612 ? 8.800 -20.955 -9.800 1.00 93.69 612 GLU A C 1
ATOM 4779 O O . GLU A 1 612 ? 9.894 -21.262 -9.335 1.00 93.69 612 GLU A O 1
ATOM 4784 N N . LEU A 1 613 ? 7.836 -21.857 -10.003 1.00 94.19 613 LEU A N 1
ATOM 4785 C CA . LEU A 1 613 ? 7.951 -23.285 -9.688 1.00 94.19 613 LEU A CA 1
ATOM 4786 C C . LEU A 1 613 ? 8.822 -24.084 -10.684 1.00 94.19 613 LEU A C 1
ATOM 4788 O O . LEU A 1 613 ? 8.976 -25.294 -10.531 1.00 94.19 613 LEU A O 1
ATOM 4792 N N . GLY A 1 614 ? 9.363 -23.452 -11.733 1.00 94.06 614 GLY A N 1
ATOM 4793 C CA . GLY A 1 614 ? 10.197 -24.113 -12.746 1.00 94.06 614 GLY A CA 1
ATOM 4794 C C . GLY A 1 614 ? 9.469 -25.125 -13.646 1.00 94.06 614 GLY A C 1
ATOM 4795 O O . GLY A 1 614 ? 10.123 -25.862 -14.384 1.00 94.06 614 GLY A O 1
ATOM 4796 N N . LEU A 1 615 ? 8.132 -25.157 -13.623 1.00 95.25 615 LEU A N 1
ATOM 4797 C CA . LEU A 1 615 ? 7.298 -26.087 -14.401 1.00 95.25 615 LEU A CA 1
ATOM 4798 C C . LEU A 1 615 ? 7.336 -25.794 -15.907 1.00 95.25 615 LEU A C 1
ATOM 4800 O O . LEU A 1 615 ? 7.117 -26.686 -16.727 1.00 95.25 615 LEU A O 1
ATOM 4804 N N . ILE A 1 616 ? 7.616 -24.542 -16.279 1.00 96.56 616 ILE A N 1
ATOM 4805 C CA . ILE A 1 616 ? 7.757 -24.101 -17.668 1.00 96.56 616 ILE A CA 1
ATOM 4806 C C . ILE A 1 616 ? 9.052 -23.318 -17.881 1.00 96.56 616 ILE A C 1
ATOM 4808 O O . ILE A 1 616 ? 9.564 -22.642 -16.990 1.00 96.56 616 ILE A O 1
ATOM 4812 N N . ARG A 1 617 ? 9.533 -23.327 -19.127 1.00 94.12 617 ARG A N 1
ATOM 4813 C CA . ARG A 1 617 ? 10.609 -22.449 -19.600 1.00 94.12 617 ARG A CA 1
ATOM 4814 C C . ARG A 1 617 ? 10.114 -21.594 -20.760 1.00 94.12 617 ARG A C 1
ATOM 4816 O O . ARG A 1 617 ? 9.506 -22.111 -21.694 1.00 94.12 617 ARG A O 1
ATOM 4823 N N . LYS A 1 618 ? 10.422 -20.298 -20.729 1.00 93.94 618 LYS A N 1
ATOM 4824 C CA . LYS A 1 618 ? 10.220 -19.376 -21.852 1.00 93.94 618 LYS A CA 1
ATOM 4825 C C . LYS A 1 618 ? 11.581 -18.790 -22.236 1.00 93.94 618 LYS A C 1
ATOM 4827 O O . LYS A 1 618 ? 12.232 -18.233 -21.351 1.00 93.94 618 LYS A O 1
ATOM 4832 N N . PRO A 1 619 ? 12.034 -18.911 -23.498 1.00 94.50 619 PRO A N 1
ATOM 4833 C CA . PRO A 1 619 ? 13.263 -18.251 -23.929 1.00 94.50 619 PRO A CA 1
ATOM 4834 C C . PRO A 1 619 ? 13.122 -16.729 -23.794 1.00 94.50 619 PRO A C 1
ATOM 4836 O O . PRO A 1 619 ? 12.049 -16.172 -24.044 1.00 94.50 619 PRO A O 1
ATOM 4839 N N . ALA A 1 620 ? 14.197 -16.057 -23.383 1.00 94.75 620 ALA A N 1
ATOM 4840 C CA . ALA A 1 620 ? 14.236 -14.601 -23.357 1.00 94.75 620 ALA A CA 1
ATOM 4841 C C . ALA A 1 620 ? 14.272 -14.072 -24.799 1.00 94.75 620 ALA A C 1
ATOM 4843 O O . ALA A 1 620 ? 15.107 -14.497 -25.591 1.00 94.75 620 ALA A O 1
ATOM 4844 N N . SER A 1 621 ? 13.372 -13.145 -25.136 1.00 95.75 621 SER A N 1
ATOM 4845 C CA . SER A 1 621 ? 13.326 -12.515 -26.467 1.00 95.75 621 SER A CA 1
ATOM 4846 C C . SER A 1 621 ? 14.418 -11.461 -26.685 1.00 95.75 621 SER A C 1
ATOM 4848 O O . SER A 1 621 ? 14.613 -11.015 -27.809 1.00 95.75 621 SER A O 1
ATOM 4850 N N . PHE A 1 622 ? 15.093 -11.040 -25.614 1.00 95.62 622 PHE A N 1
ATOM 4851 C CA . PHE A 1 622 ? 16.086 -9.971 -25.605 1.00 95.62 622 PHE A CA 1
ATOM 4852 C C . PHE A 1 622 ? 17.280 -10.374 -24.739 1.00 95.62 622 PHE A C 1
ATOM 4854 O O . PHE A 1 622 ? 17.116 -11.080 -23.741 1.00 95.62 622 PHE A O 1
ATOM 4861 N N . MET A 1 623 ? 18.460 -9.875 -25.101 1.00 96.38 623 MET A N 1
ATOM 4862 C CA . MET A 1 623 ? 19.676 -9.927 -24.291 1.00 96.38 623 MET A CA 1
ATOM 4863 C C . MET A 1 623 ? 20.185 -8.497 -24.098 1.00 96.38 623 MET A C 1
ATOM 4865 O O . MET A 1 623 ? 20.083 -7.679 -25.009 1.00 96.38 623 MET A O 1
ATOM 4869 N N . THR A 1 624 ? 20.721 -8.201 -22.917 1.00 97.25 624 THR A N 1
ATOM 4870 C CA . THR A 1 624 ? 21.378 -6.932 -22.583 1.00 97.25 624 THR A CA 1
ATOM 4871 C C . THR A 1 624 ? 22.585 -7.226 -21.695 1.00 97.25 624 THR A C 1
ATOM 4873 O O . THR A 1 624 ? 22.558 -8.185 -20.922 1.00 97.25 624 THR A O 1
ATOM 4876 N N . SER A 1 625 ? 23.643 -6.431 -21.834 1.00 97.25 625 SER A N 1
ATOM 4877 C CA . SER A 1 625 ? 24.919 -6.577 -21.116 1.00 97.25 625 SER A CA 1
ATOM 4878 C C . SER A 1 625 ? 25.425 -5.270 -20.492 1.00 97.25 625 SER A C 1
ATOM 4880 O O . SER A 1 625 ? 26.397 -5.287 -19.742 1.00 97.25 625 SER A O 1
ATOM 4882 N N . ILE A 1 626 ? 24.786 -4.134 -20.796 1.00 98.19 626 ILE A N 1
ATOM 4883 C CA . ILE A 1 626 ? 25.314 -2.799 -20.469 1.00 98.19 626 ILE A CA 1
ATOM 4884 C C . ILE A 1 626 ? 24.833 -2.272 -19.114 1.00 98.19 626 ILE A C 1
ATOM 4886 O O . ILE A 1 626 ? 25.523 -1.477 -18.478 1.00 98.19 626 ILE A O 1
ATOM 4890 N N . CYS A 1 627 ? 23.651 -2.699 -18.670 1.00 98.12 627 CYS A N 1
ATOM 4891 C CA . CYS A 1 627 ? 22.995 -2.193 -17.471 1.00 98.12 627 CYS A CA 1
ATOM 4892 C C . CYS A 1 627 ? 22.049 -3.246 -16.875 1.00 98.12 627 CYS A C 1
ATOM 4894 O O . CYS A 1 627 ? 21.434 -4.007 -17.627 1.00 98.12 627 CYS A O 1
ATOM 4896 N N . ASP A 1 628 ? 21.938 -3.268 -15.546 1.00 97.88 628 ASP A N 1
ATOM 4897 C CA . ASP A 1 628 ? 20.902 -3.995 -14.806 1.00 97.88 628 ASP A CA 1
ATOM 4898 C C . ASP A 1 628 ? 20.299 -3.079 -13.731 1.00 97.88 628 ASP A C 1
ATOM 4900 O O . ASP A 1 628 ? 21.000 -2.580 -12.848 1.00 97.88 628 ASP A O 1
ATOM 4904 N N . GLU A 1 629 ? 18.996 -2.837 -13.833 1.00 96.81 629 GLU A N 1
ATOM 4905 C CA . GLU A 1 629 ? 18.199 -1.976 -12.959 1.00 96.81 629 GLU A CA 1
ATOM 4906 C C . GLU A 1 629 ? 17.328 -2.757 -11.961 1.00 96.81 629 GLU A C 1
ATOM 4908 O O . GLU A 1 629 ? 16.597 -2.160 -11.173 1.00 96.81 629 GLU A O 1
ATOM 4913 N N . ARG A 1 630 ? 17.366 -4.096 -12.003 1.00 93.19 630 ARG A N 1
ATOM 4914 C CA . ARG A 1 630 ? 16.434 -4.978 -11.270 1.00 93.19 630 ARG A CA 1
ATOM 4915 C C . ARG A 1 630 ? 16.905 -5.328 -9.855 1.00 93.19 630 ARG A C 1
ATOM 4917 O O . ARG A 1 630 ? 16.161 -5.958 -9.104 1.00 93.19 630 ARG A O 1
ATOM 4924 N N . GLY A 1 631 ? 18.160 -5.012 -9.534 1.00 92.75 631 GLY A N 1
ATOM 4925 C CA . GLY A 1 631 ? 18.784 -5.285 -8.242 1.00 92.75 631 GLY A CA 1
ATOM 4926 C C . GLY A 1 631 ? 18.365 -4.303 -7.144 1.00 92.75 631 GLY A C 1
ATOM 4927 O O . GLY A 1 631 ? 17.475 -3.477 -7.318 1.00 92.75 631 GLY A O 1
ATOM 4928 N N . GLN A 1 632 ? 19.051 -4.373 -5.999 1.00 95.00 632 GLN A N 1
ATOM 4929 C CA . GLN A 1 632 ? 18.929 -3.361 -4.934 1.00 95.00 632 GLN A CA 1
ATOM 4930 C C . GLN A 1 632 ? 19.529 -2.003 -5.341 1.00 95.00 632 GLN A C 1
ATOM 4932 O O . GLN A 1 632 ? 19.239 -0.980 -4.729 1.00 95.00 632 GLN A O 1
ATOM 4937 N N . GLU A 1 633 ? 20.379 -2.005 -6.366 1.00 96.56 633 GLU A N 1
ATOM 4938 C CA . GLU A 1 633 ? 21.116 -0.854 -6.860 1.00 96.56 633 GLU A CA 1
ATOM 4939 C C . GLU A 1 633 ? 21.246 -0.952 -8.388 1.00 96.56 633 GLU A C 1
ATOM 4941 O O . GLU A 1 633 ? 21.260 -2.052 -8.945 1.00 96.56 633 GLU A O 1
ATOM 4946 N N . LEU A 1 634 ? 21.338 0.198 -9.060 1.00 97.69 634 LEU A N 1
ATOM 4947 C CA . LEU A 1 634 ? 21.606 0.293 -10.493 1.00 97.69 634 LEU A CA 1
ATOM 4948 C C . LEU A 1 634 ? 23.051 -0.120 -10.798 1.00 97.69 634 LEU A C 1
ATOM 4950 O O . LEU A 1 634 ? 23.984 0.402 -10.187 1.00 97.69 634 LEU A O 1
ATOM 4954 N N . ILE A 1 635 ? 23.240 -1.004 -11.777 1.00 98.31 635 ILE A N 1
ATOM 4955 C CA . ILE A 1 635 ? 24.556 -1.514 -12.180 1.00 98.31 635 ILE A CA 1
ATOM 4956 C C . ILE A 1 635 ? 24.844 -1.111 -13.631 1.00 98.31 635 ILE A C 1
ATOM 4958 O O . ILE A 1 635 ? 24.035 -1.378 -14.520 1.00 98.31 635 ILE A O 1
ATOM 4962 N N . TYR A 1 636 ? 26.014 -0.523 -13.890 1.00 98.69 636 TYR A N 1
ATOM 4963 C CA . TYR A 1 636 ? 26.550 -0.254 -15.230 1.00 98.69 636 TYR A CA 1
ATOM 4964 C C . TYR A 1 636 ? 27.714 -1.204 -15.525 1.00 98.69 636 TYR A C 1
ATOM 4966 O O . TYR A 1 636 ? 28.760 -1.129 -14.885 1.00 98.69 636 TYR A O 1
ATOM 4974 N N . ALA A 1 637 ? 27.526 -2.115 -16.484 1.00 97.62 637 ALA A N 1
ATOM 4975 C CA . ALA A 1 637 ? 28.510 -3.123 -16.902 1.00 97.62 637 ALA A CA 1
ATOM 4976 C C . ALA A 1 637 ? 29.233 -3.848 -15.741 1.00 97.62 637 ALA A C 1
ATOM 4978 O O . ALA A 1 637 ? 30.449 -4.026 -15.752 1.00 97.62 637 ALA A O 1
ATOM 4979 N N . GLY A 1 638 ? 28.474 -4.251 -14.718 1.00 96.69 638 GLY A N 1
ATOM 4980 C CA . GLY A 1 638 ? 28.986 -4.933 -13.525 1.00 96.69 638 GLY A CA 1
ATOM 4981 C C . GLY A 1 638 ? 29.426 -4.019 -12.373 1.00 96.69 638 GLY A C 1
ATOM 4982 O O . GLY A 1 638 ? 29.623 -4.529 -11.275 1.00 96.69 638 GLY A O 1
ATOM 4983 N N . MET A 1 639 ? 29.523 -2.700 -12.572 1.00 98.19 639 MET A N 1
ATOM 4984 C CA . MET A 1 639 ? 29.840 -1.741 -11.507 1.00 98.19 639 MET A CA 1
ATOM 4985 C C . MET A 1 639 ? 28.567 -1.094 -10.922 1.00 98.19 639 MET A C 1
ATOM 4987 O O . MET A 1 639 ? 27.797 -0.502 -11.684 1.00 98.19 639 MET A O 1
ATOM 4991 N N . PRO A 1 640 ? 28.330 -1.158 -9.597 1.00 98.38 640 PRO A N 1
ATOM 4992 C CA . PRO A 1 640 ? 27.231 -0.445 -8.941 1.00 98.38 640 PRO A CA 1
ATOM 4993 C C . PRO A 1 640 ? 27.376 1.080 -9.054 1.00 98.38 640 PRO A C 1
ATOM 4995 O O . PRO A 1 640 ? 28.489 1.610 -9.027 1.00 98.38 640 PRO A O 1
ATOM 4998 N N . ILE A 1 641 ? 26.264 1.811 -9.154 1.00 98.25 641 ILE A N 1
ATOM 4999 C CA . ILE A 1 641 ? 26.272 3.271 -9.349 1.00 98.25 641 ILE A CA 1
ATOM 5000 C C . ILE A 1 641 ? 26.988 4.028 -8.214 1.00 98.25 641 ILE A C 1
ATOM 5002 O O . ILE A 1 641 ? 27.640 5.040 -8.466 1.00 98.25 641 ILE A O 1
ATOM 5006 N N . THR A 1 642 ? 26.945 3.529 -6.977 1.00 98.19 642 THR A N 1
ATOM 5007 C CA . THR A 1 642 ? 27.707 4.075 -5.843 1.00 98.19 642 THR A CA 1
ATOM 5008 C C . THR A 1 642 ? 29.215 3.943 -6.040 1.00 98.19 642 THR A C 1
ATOM 5010 O O . THR A 1 642 ? 29.942 4.882 -5.718 1.00 98.19 642 THR A O 1
ATOM 5013 N N . GLU A 1 643 ? 29.700 2.840 -6.620 1.00 98.25 643 GLU A N 1
ATOM 5014 C CA . GLU A 1 643 ? 31.116 2.670 -6.964 1.00 98.25 643 GLU A CA 1
ATOM 5015 C C . GLU A 1 643 ? 31.519 3.610 -8.110 1.00 98.25 643 GLU A C 1
ATOM 5017 O O . GLU A 1 643 ? 32.544 4.280 -8.007 1.00 98.25 643 GLU A O 1
ATOM 5022 N N . VAL A 1 644 ? 30.673 3.772 -9.136 1.00 98.12 644 VAL A N 1
ATOM 5023 C CA . VAL A 1 644 ? 30.900 4.731 -10.240 1.00 98.12 644 VAL A CA 1
ATOM 5024 C C . VAL A 1 644 ? 31.151 6.154 -9.717 1.00 98.12 644 VAL A C 1
ATOM 5026 O O . VAL A 1 644 ? 32.068 6.835 -10.187 1.00 98.12 644 VAL A O 1
ATOM 5029 N N . PHE A 1 645 ? 30.361 6.608 -8.736 1.00 98.00 645 PHE A N 1
ATOM 5030 C CA . PHE A 1 645 ? 30.554 7.917 -8.100 1.00 98.00 645 PHE A CA 1
ATOM 5031 C C . PHE A 1 645 ? 31.759 7.949 -7.152 1.00 98.00 645 PHE A C 1
ATOM 5033 O O . PHE A 1 645 ? 32.522 8.915 -7.177 1.00 98.00 645 PHE A O 1
ATOM 5040 N N . LYS A 1 646 ? 31.954 6.906 -6.337 1.00 98.12 646 LYS A N 1
ATOM 5041 C CA . LYS A 1 646 ? 33.071 6.794 -5.383 1.00 98.12 646 LYS A CA 1
ATOM 5042 C C . LYS A 1 646 ? 34.438 6.824 -6.074 1.00 98.12 646 LYS A C 1
ATOM 5044 O O . LYS A 1 646 ? 35.374 7.415 -5.547 1.00 98.12 646 LYS A O 1
ATOM 5049 N N . GLU A 1 647 ? 34.546 6.206 -7.245 1.00 97.25 647 GLU A N 1
ATOM 5050 C CA . GLU A 1 647 ? 35.778 6.114 -8.035 1.00 97.25 647 GLU A CA 1
ATOM 5051 C C . GLU A 1 647 ? 35.962 7.307 -9.005 1.00 97.25 647 GLU A C 1
ATOM 5053 O O . GLU A 1 647 ? 36.801 7.245 -9.905 1.00 97.25 647 GLU A O 1
ATOM 5058 N N . GLU A 1 648 ? 35.183 8.389 -8.840 1.00 97.81 648 GLU A N 1
ATOM 5059 C CA . GLU A 1 648 ? 35.234 9.633 -9.632 1.00 97.81 648 GLU A CA 1
ATOM 5060 C C . GLU A 1 648 ? 35.198 9.421 -11.162 1.00 97.81 648 GLU A C 1
ATOM 5062 O O . GLU A 1 648 ? 35.864 10.134 -11.916 1.00 97.81 648 GLU A O 1
ATOM 5067 N N . MET A 1 649 ? 34.444 8.432 -11.656 1.00 96.06 649 MET A N 1
ATOM 5068 C CA . MET A 1 649 ? 34.584 7.970 -13.047 1.00 96.06 649 MET A CA 1
ATOM 5069 C C . MET A 1 649 ? 34.235 9.008 -14.126 1.00 96.06 649 MET A C 1
ATOM 5071 O O . MET A 1 649 ? 34.681 8.872 -15.269 1.00 96.06 649 MET A O 1
ATOM 5075 N N . GLY A 1 650 ? 33.448 10.030 -13.783 1.00 96.94 650 GLY A N 1
ATOM 5076 C CA . GLY A 1 650 ? 33.003 11.063 -14.718 1.00 96.94 650 GLY A CA 1
ATOM 5077 C C . GLY A 1 650 ? 32.055 10.538 -15.802 1.00 96.94 650 GLY A C 1
ATOM 5078 O O . GLY A 1 650 ? 31.655 9.370 -15.820 1.00 96.94 650 GLY A O 1
ATOM 5079 N N . LEU A 1 651 ? 31.699 11.413 -16.741 1.00 98.06 651 LEU A N 1
ATOM 5080 C CA . LEU A 1 651 ? 30.873 11.042 -17.890 1.00 98.06 651 LEU A CA 1
ATOM 5081 C C . LEU A 1 651 ? 31.646 10.107 -18.830 1.00 98.06 651 LEU A C 1
ATOM 5083 O O . LEU A 1 651 ? 31.077 9.149 -19.349 1.00 98.06 651 LEU A O 1
ATOM 5087 N N . GLY A 1 652 ? 32.947 10.339 -19.010 1.00 97.94 652 GLY A N 1
ATOM 5088 C CA . GLY A 1 652 ? 33.809 9.508 -19.848 1.00 97.94 652 GLY A CA 1
ATOM 5089 C C . GLY A 1 652 ? 33.944 8.075 -19.333 1.00 97.94 652 GLY A C 1
ATOM 5090 O O . GLY A 1 652 ? 33.936 7.138 -20.129 1.00 97.94 652 GLY A O 1
ATOM 5091 N N . GLY A 1 653 ? 34.002 7.882 -18.012 1.00 97.94 653 GLY A N 1
ATOM 5092 C CA . GLY A 1 653 ? 34.033 6.550 -17.410 1.00 97.94 653 GLY A CA 1
ATOM 5093 C C . GLY A 1 653 ? 32.682 5.839 -17.462 1.00 97.94 653 GLY A C 1
ATOM 5094 O O . GLY A 1 653 ? 32.647 4.648 -17.762 1.00 97.94 653 GLY A O 1
ATOM 5095 N N . VAL A 1 654 ? 31.570 6.558 -17.270 1.00 98.44 654 VAL A N 1
ATOM 5096 C CA . VAL A 1 654 ? 30.217 6.002 -17.474 1.00 98.44 654 VAL A CA 1
ATOM 5097 C C . VAL A 1 654 ? 30.001 5.575 -18.928 1.00 98.44 654 VAL A C 1
ATOM 5099 O O . VAL A 1 654 ? 29.448 4.505 -19.168 1.00 98.44 654 VAL A O 1
ATOM 5102 N N . LEU A 1 655 ? 30.485 6.349 -19.904 1.00 98.44 655 LEU A N 1
ATOM 5103 C CA . LEU A 1 655 ? 30.484 5.943 -21.315 1.00 98.44 655 LEU A CA 1
ATOM 5104 C C . LEU A 1 655 ? 31.389 4.726 -21.556 1.00 98.44 655 LEU A C 1
ATOM 5106 O O . LEU A 1 655 ? 31.003 3.828 -22.300 1.00 98.44 655 LEU A O 1
ATOM 5110 N N . GLY A 1 656 ? 32.532 4.645 -20.867 1.00 98.06 656 GLY A N 1
ATOM 5111 C CA . GLY A 1 656 ? 33.382 3.451 -20.810 1.00 98.06 656 GLY A CA 1
ATOM 5112 C C . GLY A 1 656 ? 32.617 2.183 -20.418 1.00 98.06 656 GLY A C 1
ATOM 5113 O O . GLY A 1 656 ? 32.682 1.166 -21.112 1.00 98.06 656 GLY A O 1
ATOM 5114 N N . LEU A 1 657 ? 31.832 2.261 -19.344 1.00 98.31 657 LEU A N 1
ATOM 5115 C CA . LEU A 1 657 ? 30.991 1.159 -18.879 1.00 98.31 657 LEU A CA 1
ATOM 5116 C C . LEU A 1 657 ? 29.836 0.876 -19.852 1.00 98.31 657 LEU A C 1
ATOM 5118 O O . LEU A 1 657 ? 29.666 -0.254 -20.298 1.00 98.31 657 LEU A O 1
ATOM 5122 N N . LEU A 1 658 ? 29.050 1.882 -20.231 1.00 98.44 658 LEU A N 1
ATOM 5123 C CA . LEU A 1 658 ? 27.831 1.656 -21.012 1.00 98.44 658 LEU A CA 1
ATOM 5124 C C . LEU A 1 658 ? 28.107 1.237 -22.461 1.00 98.44 658 LEU A C 1
ATOM 5126 O O . LEU A 1 658 ? 27.446 0.329 -22.956 1.00 98.44 658 LEU A O 1
ATOM 5130 N N . TRP A 1 659 ? 29.058 1.870 -23.151 1.00 98.12 659 TRP A N 1
ATOM 5131 C CA . TRP A 1 659 ? 29.308 1.595 -24.573 1.00 98.12 659 TRP A CA 1
ATOM 5132 C C . TRP A 1 659 ? 30.270 0.432 -24.784 1.00 98.12 659 TRP A C 1
ATOM 5134 O O . TRP A 1 659 ? 30.077 -0.353 -25.708 1.00 98.12 659 TRP A O 1
ATOM 5144 N N . PHE A 1 660 ? 31.274 0.305 -23.914 1.00 97.69 660 PHE A N 1
ATOM 5145 C CA . PHE A 1 660 ? 32.375 -0.638 -24.100 1.00 97.69 660 PHE A CA 1
ATOM 5146 C C . PHE A 1 660 ? 32.437 -1.746 -23.040 1.00 97.69 660 PHE A C 1
ATOM 5148 O O . PHE A 1 660 ? 33.218 -2.679 -23.183 1.00 97.69 660 PHE A O 1
ATOM 5155 N N . GLN A 1 661 ? 31.650 -1.646 -21.963 1.00 97.81 661 GLN A N 1
ATOM 5156 C CA . GLN A 1 661 ? 31.691 -2.552 -20.809 1.00 97.81 661 GLN A CA 1
ATOM 5157 C C . GLN A 1 661 ? 33.088 -2.645 -20.166 1.00 97.81 661 GLN A C 1
ATOM 5159 O O . GLN A 1 661 ? 33.472 -3.669 -19.597 1.00 97.81 661 GLN A O 1
ATOM 5164 N N . ARG A 1 662 ? 33.858 -1.544 -20.229 1.00 97.62 662 ARG A N 1
ATOM 5165 C CA . ARG A 1 662 ? 35.217 -1.432 -19.677 1.00 97.62 662 ARG A CA 1
ATOM 5166 C C . ARG A 1 662 ? 35.326 -0.285 -18.672 1.00 97.62 662 ARG A C 1
ATOM 5168 O O . ARG A 1 662 ? 34.963 0.854 -18.958 1.00 97.62 662 ARG A O 1
ATOM 5175 N N . ARG A 1 663 ? 35.949 -0.559 -17.521 1.00 97.56 663 ARG A N 1
ATOM 5176 C CA . ARG A 1 663 ? 36.473 0.478 -16.619 1.00 97.56 663 ARG A CA 1
ATOM 5177 C C . ARG A 1 663 ? 37.737 1.077 -17.249 1.00 97.56 663 ARG A C 1
ATOM 5179 O O . ARG A 1 663 ? 38.830 0.543 -17.081 1.00 97.56 663 ARG A O 1
ATOM 5186 N N . LEU A 1 664 ? 37.574 2.147 -18.026 1.00 97.56 664 LEU A N 1
ATOM 5187 C CA . LEU A 1 664 ? 38.677 2.789 -18.747 1.00 97.56 664 LEU A CA 1
ATOM 5188 C C . LEU A 1 664 ? 39.660 3.522 -17.803 1.00 97.56 664 LEU A C 1
ATOM 5190 O O . LEU A 1 664 ? 39.260 3.978 -16.729 1.00 97.56 664 LEU A O 1
ATOM 5194 N N . PRO A 1 665 ? 40.941 3.689 -18.197 1.00 97.75 665 PRO A N 1
ATOM 5195 C CA . PRO A 1 665 ? 41.888 4.546 -17.480 1.00 97.75 665 PRO A CA 1
ATOM 5196 C C . PRO A 1 665 ? 41.424 6.011 -17.404 1.00 97.75 665 PRO A C 1
ATOM 5198 O O . PRO A 1 665 ? 40.834 6.522 -18.354 1.00 97.75 665 PRO A O 1
ATOM 5201 N N . ARG A 1 666 ? 41.772 6.737 -16.327 1.00 97.25 666 ARG A N 1
ATOM 5202 C CA . ARG A 1 666 ? 41.322 8.132 -16.095 1.00 97.25 666 ARG A CA 1
ATOM 5203 C C . ARG A 1 666 ? 41.617 9.078 -17.271 1.00 97.25 666 ARG A C 1
ATOM 5205 O O . ARG A 1 666 ? 40.761 9.885 -17.617 1.00 97.25 666 ARG A O 1
ATOM 5212 N N . TYR A 1 667 ? 42.774 8.944 -17.931 1.00 98.06 667 TYR A N 1
ATOM 5213 C CA . TYR A 1 667 ? 43.111 9.759 -19.110 1.00 98.06 667 TYR A CA 1
ATOM 5214 C C . TYR A 1 667 ? 42.231 9.444 -20.332 1.00 98.06 667 TYR A C 1
ATOM 5216 O O . TYR A 1 667 ? 41.958 10.335 -21.132 1.00 98.06 667 TYR A O 1
ATOM 5224 N N . ALA A 1 668 ? 41.767 8.199 -20.477 1.00 98.12 668 ALA A N 1
ATOM 5225 C CA . ALA A 1 668 ? 40.873 7.785 -21.554 1.00 98.12 668 ALA A CA 1
ATOM 5226 C C . ALA A 1 668 ? 39.452 8.314 -21.305 1.00 98.12 668 ALA A C 1
ATOM 5228 O O . ALA A 1 668 ? 38.849 8.879 -22.215 1.00 98.12 668 ALA A O 1
ATOM 5229 N N . CYS A 1 669 ? 38.964 8.245 -20.058 1.00 98.25 669 CYS A N 1
ATOM 5230 C CA . CYS A 1 669 ? 37.723 8.910 -19.641 1.00 98.25 669 CYS A CA 1
ATOM 5231 C C . CYS A 1 669 ? 37.776 10.417 -19.946 1.00 98.25 669 CYS A C 1
ATOM 5233 O O . CYS A 1 669 ? 36.892 10.955 -20.610 1.00 98.25 669 CYS A O 1
ATOM 5235 N N . GLN A 1 670 ? 38.856 11.085 -19.531 1.00 98.44 670 GLN A N 1
ATOM 5236 C CA . GLN A 1 670 ? 39.055 12.515 -19.761 1.00 98.44 670 GLN A CA 1
ATOM 5237 C C . GLN A 1 670 ? 39.162 12.862 -21.256 1.00 98.44 670 GLN A C 1
ATOM 5239 O O . GLN A 1 670 ? 38.585 13.856 -21.692 1.00 98.44 670 GLN A O 1
ATOM 5244 N N . PHE A 1 671 ? 39.830 12.037 -22.070 1.00 98.56 671 PHE A N 1
ATOM 5245 C CA . PHE A 1 671 ? 39.886 12.238 -23.521 1.00 98.56 671 PHE A CA 1
ATOM 5246 C C . PHE A 1 671 ? 38.506 12.120 -24.184 1.00 98.56 671 PHE A C 1
ATOM 5248 O O . PHE A 1 671 ? 38.177 12.933 -25.050 1.00 98.56 671 PHE A O 1
ATOM 5255 N N . ILE A 1 672 ? 37.680 11.155 -23.762 1.00 98.50 672 ILE A N 1
ATOM 5256 C CA . ILE A 1 672 ? 36.290 11.016 -24.226 1.00 98.50 672 ILE A CA 1
ATOM 5257 C C . ILE A 1 672 ? 35.501 12.293 -23.902 1.00 98.50 672 ILE A C 1
ATOM 5259 O O . ILE A 1 672 ? 34.855 12.853 -24.787 1.00 98.50 672 ILE A O 1
ATOM 5263 N N . GLU A 1 673 ? 35.608 12.810 -22.676 1.00 98.62 673 GLU A N 1
ATOM 5264 C CA . GLU A 1 673 ? 34.962 14.070 -22.282 1.00 98.62 673 GLU A CA 1
ATOM 5265 C C . GLU A 1 673 ? 35.460 15.266 -23.109 1.00 98.62 673 GLU A C 1
ATOM 5267 O O . GLU A 1 673 ? 34.648 16.047 -23.610 1.00 98.62 673 GLU A O 1
ATOM 5272 N N . MET A 1 674 ? 36.770 15.379 -23.347 1.00 98.56 674 MET A N 1
ATOM 5273 C CA . MET A 1 674 ? 37.343 16.422 -24.209 1.00 98.56 674 MET A CA 1
ATOM 5274 C C . MET A 1 674 ? 36.827 16.331 -25.654 1.00 98.56 674 MET A C 1
ATOM 5276 O O . MET A 1 674 ? 36.534 17.363 -26.264 1.00 98.56 674 MET A O 1
ATOM 5280 N N . CYS A 1 675 ? 36.647 15.121 -26.195 1.00 98.31 675 CYS A N 1
ATOM 5281 C CA . CYS A 1 675 ? 36.045 14.914 -27.515 1.00 98.31 675 CYS A CA 1
ATOM 5282 C C . CYS A 1 675 ? 34.590 15.406 -27.564 1.00 98.31 675 CYS A C 1
ATOM 5284 O O . CYS A 1 675 ? 34.206 16.079 -28.524 1.00 98.31 675 CYS A O 1
ATOM 5286 N N . LEU A 1 676 ? 33.792 15.137 -26.524 1.00 98.31 676 LEU A N 1
ATOM 5287 C CA . LEU A 1 676 ? 32.419 15.648 -26.414 1.00 98.31 676 LEU A CA 1
ATOM 5288 C C . LEU A 1 676 ? 32.389 17.182 -26.333 1.00 98.31 676 LEU A C 1
ATOM 5290 O O . LEU A 1 676 ? 31.565 17.810 -26.995 1.00 98.31 676 LEU A O 1
ATOM 5294 N N . MET A 1 677 ? 33.315 17.799 -25.591 1.00 98.31 677 MET A N 1
ATOM 5295 C CA . MET A 1 677 ? 33.409 19.260 -25.475 1.00 98.31 677 MET A CA 1
ATOM 5296 C C . MET A 1 677 ? 33.735 19.937 -26.814 1.00 98.31 677 MET A C 1
ATOM 5298 O O . MET A 1 677 ? 33.055 20.889 -27.196 1.00 98.31 677 MET A O 1
ATOM 5302 N N . VAL A 1 678 ? 34.735 19.458 -27.568 1.00 97.50 678 VAL A N 1
ATOM 5303 C CA . VAL A 1 678 ? 35.121 20.107 -28.842 1.00 97.50 678 VAL A CA 1
ATOM 5304 C C . VAL A 1 678 ? 34.172 19.806 -30.007 1.00 97.50 678 VAL A C 1
ATOM 5306 O O . VAL A 1 678 ? 34.210 20.507 -31.023 1.00 97.50 678 VAL A O 1
ATOM 5309 N N . THR A 1 679 ? 33.325 18.779 -29.879 1.00 97.25 679 THR A N 1
ATOM 5310 C CA . THR A 1 679 ? 32.267 18.453 -30.851 1.00 97.25 679 THR A CA 1
ATOM 5311 C C . THR A 1 679 ? 30.905 19.052 -30.488 1.00 97.25 679 THR A C 1
ATOM 5313 O O . THR A 1 679 ? 30.012 19.013 -31.341 1.00 97.25 679 THR A O 1
ATOM 5316 N N . ALA A 1 680 ? 30.764 19.649 -29.295 1.00 97.38 680 ALA A N 1
ATOM 5317 C CA . ALA A 1 680 ? 29.505 20.110 -28.706 1.00 97.38 680 ALA A CA 1
ATOM 5318 C C . ALA A 1 680 ? 28.650 20.973 -29.646 1.00 97.38 680 ALA A C 1
ATOM 5320 O O . ALA A 1 680 ? 27.462 20.706 -29.817 1.00 97.38 680 ALA A O 1
ATOM 5321 N N . ASP A 1 681 ? 29.255 21.966 -30.302 1.00 97.69 681 ASP A N 1
ATOM 5322 C CA . ASP A 1 681 ? 28.599 22.767 -31.335 1.00 97.69 681 ASP A CA 1
ATOM 5323 C C . ASP A 1 681 ? 29.588 23.278 -32.404 1.00 97.69 681 ASP A C 1
ATOM 5325 O O . ASP A 1 681 ? 30.807 23.223 -32.233 1.00 97.69 681 ASP A O 1
ATOM 5329 N N . HIS A 1 682 ? 29.065 23.755 -33.537 1.00 96.38 682 HIS A N 1
ATOM 5330 C CA . HIS A 1 682 ? 29.831 24.477 -34.558 1.00 96.38 682 HIS A CA 1
ATOM 5331 C C . HIS A 1 682 ? 29.006 25.575 -35.269 1.00 96.38 682 HIS A C 1
ATOM 5333 O O . HIS A 1 682 ? 29.212 25.859 -36.455 1.00 96.38 682 HIS A O 1
ATOM 5339 N N . GLY A 1 683 ? 28.066 26.189 -34.550 1.00 95.44 683 GLY A N 1
ATOM 5340 C CA . GLY A 1 683 ? 27.231 27.290 -35.009 1.00 95.44 683 GLY A CA 1
ATOM 5341 C C . GLY A 1 683 ? 26.015 26.879 -35.855 1.00 95.44 683 GLY A C 1
ATOM 5342 O O . GLY A 1 683 ? 25.952 25.779 -36.412 1.00 95.44 683 GLY A O 1
ATOM 5343 N N . PRO A 1 684 ? 25.061 27.811 -36.041 1.00 96.69 684 PRO A N 1
ATOM 5344 C CA . PRO A 1 684 ? 23.721 27.528 -36.567 1.00 96.69 684 PRO A CA 1
ATOM 5345 C C . PRO A 1 684 ? 23.669 27.188 -38.066 1.00 96.69 684 PRO A C 1
ATOM 5347 O O . PRO A 1 684 ? 22.619 26.804 -38.573 1.00 96.69 684 PRO A O 1
ATOM 5350 N N . ALA A 1 685 ? 24.779 27.358 -38.790 1.00 95.81 685 ALA A N 1
ATOM 5351 C CA . ALA A 1 685 ? 24.846 27.204 -40.244 1.00 95.81 685 ALA A CA 1
ATOM 5352 C C . ALA A 1 685 ? 25.082 25.756 -40.715 1.00 95.81 685 ALA A C 1
ATOM 5354 O O . ALA A 1 685 ? 25.006 25.486 -41.912 1.00 95.81 685 ALA A O 1
ATOM 5355 N N . VAL A 1 686 ? 25.401 24.825 -39.809 1.00 95.88 686 VAL A N 1
ATOM 5356 C CA . VAL A 1 686 ? 25.544 23.404 -40.164 1.00 95.88 686 VAL A CA 1
ATOM 5357 C C . VAL A 1 686 ? 24.175 22.725 -40.242 1.00 95.88 686 VAL A C 1
ATOM 5359 O O . VAL A 1 686 ? 23.272 23.077 -39.483 1.00 95.88 686 VAL A O 1
ATOM 5362 N N . SER A 1 687 ? 24.026 21.726 -41.118 1.00 95.31 687 SER A N 1
ATOM 5363 C CA . SER A 1 687 ? 22.731 21.125 -41.484 1.00 95.31 687 SER A CA 1
ATOM 5364 C C . SER A 1 687 ? 21.841 20.771 -40.286 1.00 95.31 687 SER A C 1
ATOM 5366 O O . SER A 1 687 ? 20.670 21.143 -40.255 1.00 95.31 687 SER A O 1
ATOM 5368 N N . GLY A 1 688 ? 22.393 20.110 -39.265 1.00 96.88 688 GLY A N 1
ATOM 5369 C CA . GLY A 1 688 ? 21.609 19.697 -38.099 1.00 96.88 688 GLY A CA 1
ATOM 5370 C C . GLY A 1 688 ? 21.245 20.837 -37.149 1.00 96.88 688 GLY A C 1
ATOM 5371 O O . GLY A 1 688 ? 20.150 20.836 -36.587 1.00 96.88 688 GLY A O 1
ATOM 5372 N N . ALA A 1 689 ? 22.102 21.853 -37.021 1.00 98.12 689 ALA A N 1
ATOM 5373 C CA . ALA A 1 689 ? 21.787 23.040 -36.230 1.00 98.12 689 ALA A CA 1
ATOM 5374 C C . ALA A 1 689 ? 20.673 23.847 -36.912 1.00 98.12 689 ALA A C 1
ATOM 5376 O O . ALA A 1 689 ? 19.688 24.205 -36.267 1.00 98.12 689 ALA A O 1
ATOM 5377 N N . HIS A 1 690 ? 20.772 24.027 -38.233 1.00 98.12 690 HIS A N 1
ATOM 5378 C CA . HIS A 1 690 ? 19.743 24.666 -39.045 1.00 98.12 690 HIS A CA 1
ATOM 5379 C C . HIS A 1 690 ? 18.395 23.937 -38.935 1.00 98.12 690 HIS A C 1
ATOM 5381 O O . HIS A 1 690 ? 17.391 24.560 -38.588 1.00 98.12 690 HIS A O 1
ATOM 5387 N N . ASN A 1 691 ? 18.363 22.614 -39.132 1.00 98.31 691 ASN A N 1
ATOM 5388 C CA . ASN A 1 691 ? 17.132 21.831 -38.996 1.00 98.31 691 ASN A CA 1
ATOM 5389 C C . ASN A 1 691 ? 16.535 21.909 -37.581 1.00 98.31 691 ASN A C 1
ATOM 5391 O O . ASN A 1 691 ? 15.320 22.056 -37.439 1.00 98.31 691 ASN A O 1
ATOM 5395 N N . THR A 1 692 ? 17.373 21.870 -36.538 1.00 98.62 692 THR A N 1
ATOM 5396 C CA . THR A 1 692 ? 16.925 22.044 -35.144 1.00 98.62 692 THR A CA 1
ATOM 5397 C C . THR A 1 692 ? 16.260 23.404 -34.943 1.00 98.62 692 THR A C 1
ATOM 5399 O O . THR A 1 692 ? 15.176 23.486 -34.366 1.00 98.62 692 THR A O 1
ATOM 5402 N N . ILE A 1 693 ? 16.875 24.469 -35.465 1.00 98.62 693 ILE A N 1
ATOM 5403 C CA . ILE A 1 693 ? 16.370 25.846 -35.400 1.00 98.62 693 ILE A CA 1
ATOM 5404 C C . ILE A 1 693 ? 15.037 25.981 -36.141 1.00 98.62 693 ILE A C 1
ATOM 5406 O O . ILE A 1 693 ? 14.082 26.521 -35.581 1.00 98.62 693 ILE A O 1
ATOM 5410 N N . VAL A 1 694 ? 14.935 25.461 -37.367 1.00 98.44 694 VAL A N 1
ATOM 5411 C CA . VAL A 1 694 ? 13.696 25.499 -38.161 1.00 98.44 694 VAL A CA 1
ATOM 5412 C C . VAL A 1 694 ? 12.569 24.740 -37.454 1.00 98.44 694 VAL A C 1
ATOM 5414 O O . VAL A 1 694 ? 11.463 25.268 -37.338 1.00 98.44 694 VAL A O 1
ATOM 5417 N N . CYS A 1 695 ? 12.846 23.556 -36.900 1.00 98.44 695 CYS A N 1
ATOM 5418 C CA . CYS A 1 695 ? 11.867 22.761 -36.154 1.00 98.44 695 CYS A CA 1
ATOM 5419 C C . CYS A 1 695 ? 11.420 23.458 -34.848 1.00 98.44 695 CYS A C 1
ATOM 5421 O O . CYS A 1 695 ? 10.221 23.547 -34.564 1.00 98.44 695 CYS A O 1
ATOM 5423 N N . ALA A 1 696 ? 12.355 24.062 -34.103 1.00 98.44 696 ALA A N 1
ATOM 5424 C CA . ALA A 1 696 ? 12.060 24.829 -32.890 1.00 98.44 696 ALA A CA 1
ATOM 5425 C C . ALA A 1 696 ? 11.175 26.058 -33.178 1.00 98.44 696 ALA A C 1
ATOM 5427 O O . ALA A 1 696 ? 10.216 26.324 -32.437 1.00 98.44 696 ALA A O 1
ATOM 5428 N N . ARG A 1 697 ? 11.471 26.771 -34.276 1.00 98.38 697 ARG A N 1
ATOM 5429 C CA . ARG A 1 697 ? 10.699 27.910 -34.809 1.00 98.38 697 ARG A CA 1
ATOM 5430 C C . ARG A 1 697 ? 9.333 27.503 -35.363 1.00 98.38 697 ARG A C 1
ATOM 5432 O O . ARG A 1 697 ? 8.398 28.293 -35.300 1.00 98.38 697 ARG A O 1
ATOM 5439 N N . ALA A 1 698 ? 9.178 26.264 -35.827 1.00 98.31 698 ALA A N 1
ATOM 5440 C CA . ALA A 1 698 ? 7.889 25.669 -36.188 1.00 98.31 698 ALA A CA 1
ATOM 5441 C C . ALA A 1 698 ? 7.030 25.262 -34.968 1.00 98.31 698 ALA A C 1
ATOM 5443 O O . ALA A 1 698 ? 6.063 24.516 -35.102 1.00 98.31 698 ALA A O 1
ATOM 5444 N N . GLY A 1 699 ? 7.374 25.730 -33.763 1.00 97.25 699 GLY A N 1
ATOM 5445 C CA . GLY A 1 699 ? 6.584 25.520 -32.550 1.00 97.25 699 GLY A CA 1
ATOM 5446 C C . GLY A 1 699 ? 6.784 24.161 -31.874 1.00 97.25 699 GLY A C 1
ATOM 5447 O O . GLY A 1 699 ? 6.244 23.961 -30.790 1.00 97.25 699 GLY A O 1
ATOM 5448 N N . LYS A 1 700 ? 7.599 23.259 -32.436 1.00 98.50 700 LYS A N 1
ATOM 5449 C CA . LYS A 1 700 ? 7.826 21.912 -31.888 1.00 98.50 700 LYS A CA 1
ATOM 5450 C C . LYS A 1 700 ? 8.556 21.923 -30.539 1.00 98.50 700 LYS A C 1
ATOM 5452 O O . LYS A 1 700 ? 9.153 22.926 -30.145 1.00 98.50 700 LYS A O 1
ATOM 5457 N N . ASP A 1 701 ? 8.478 20.800 -29.834 1.00 98.06 701 ASP A N 1
ATOM 5458 C CA . ASP A 1 701 ? 9.143 20.519 -28.559 1.00 98.06 701 ASP A CA 1
ATOM 5459 C C . ASP A 1 701 ? 10.652 20.234 -28.720 1.00 98.06 701 ASP A C 1
ATOM 5461 O O . ASP A 1 701 ? 11.175 20.157 -29.837 1.00 98.06 701 ASP A O 1
ATOM 5465 N N . LEU A 1 702 ? 11.348 20.066 -27.589 1.00 98.50 702 LEU A N 1
ATOM 5466 C CA . LEU A 1 702 ? 12.794 19.836 -27.528 1.00 98.50 702 LEU A CA 1
ATOM 5467 C C . LEU A 1 702 ? 13.211 18.561 -28.266 1.00 98.50 702 LEU A C 1
ATOM 5469 O O . LEU A 1 702 ? 14.153 18.605 -29.053 1.00 98.50 702 LEU A O 1
ATOM 5473 N N . ILE A 1 703 ? 12.503 17.448 -28.053 1.00 98.25 703 ILE A N 1
ATOM 5474 C CA . ILE A 1 703 ? 12.865 16.136 -28.602 1.00 98.25 703 ILE A CA 1
ATOM 5475 C C . ILE A 1 703 ? 12.624 16.112 -30.111 1.00 98.25 703 ILE A C 1
ATOM 5477 O O . ILE A 1 703 ? 13.520 15.724 -30.862 1.00 98.25 703 ILE A O 1
ATOM 5481 N N . SER A 1 704 ? 11.474 16.610 -30.578 1.00 98.31 704 SER A N 1
ATOM 5482 C CA . SER A 1 704 ? 11.202 16.798 -32.011 1.00 98.31 704 SER A CA 1
ATOM 5483 C C . SER A 1 704 ? 12.266 17.661 -32.693 1.00 98.31 704 SER A C 1
ATOM 5485 O O . SER A 1 704 ? 12.691 17.357 -33.808 1.00 98.31 704 SER A O 1
ATOM 5487 N N . SER A 1 705 ? 12.680 18.754 -32.046 1.00 98.44 705 SER A N 1
ATOM 5488 C CA . SER A 1 705 ? 13.629 19.709 -32.628 1.00 98.44 705 SER A CA 1
ATOM 5489 C C . SER A 1 705 ? 15.036 19.127 -32.695 1.00 98.44 705 SER A C 1
ATOM 5491 O O . SER A 1 705 ? 15.633 19.116 -33.769 1.00 98.44 705 SER A O 1
ATOM 5493 N N . LEU A 1 706 ? 15.520 18.569 -31.581 1.00 98.50 706 LEU A N 1
ATOM 5494 C CA . LEU A 1 706 ? 16.798 17.865 -31.495 1.00 98.50 706 LEU A CA 1
ATOM 5495 C C . LEU A 1 706 ? 16.875 16.736 -32.531 1.00 98.50 706 LEU A C 1
ATOM 5497 O O . LEU A 1 706 ? 17.806 16.697 -33.329 1.00 98.50 706 LEU A O 1
ATOM 5501 N N . THR A 1 707 ? 15.866 15.861 -32.574 1.00 98.44 707 THR A N 1
ATOM 5502 C CA . THR A 1 707 ? 15.828 14.714 -33.498 1.00 98.44 707 THR A CA 1
ATOM 5503 C C . THR A 1 707 ? 15.831 15.166 -34.959 1.00 98.44 707 THR A C 1
ATOM 5505 O O . THR A 1 707 ? 16.558 14.598 -35.771 1.00 98.44 707 THR A O 1
ATOM 5508 N N . SER A 1 708 ? 15.101 16.236 -35.300 1.00 98.31 708 SER A N 1
ATOM 5509 C CA . SER A 1 708 ? 15.123 16.818 -36.651 1.00 98.31 708 SER A CA 1
ATOM 5510 C C . SER A 1 708 ? 16.517 17.299 -37.079 1.00 98.31 708 SER A C 1
ATOM 5512 O O . SER A 1 708 ? 16.812 17.305 -38.277 1.00 98.31 708 SER A O 1
ATOM 5514 N N . GLY A 1 709 ? 17.359 17.713 -36.127 1.00 97.94 709 GLY A N 1
ATOM 5515 C CA . GLY A 1 709 ? 18.771 18.021 -36.347 1.00 97.94 709 GLY A CA 1
ATOM 5516 C C . GLY A 1 709 ? 19.663 16.785 -36.421 1.00 97.94 709 GLY A C 1
ATOM 5517 O O . GLY A 1 709 ? 20.473 16.663 -37.342 1.00 97.94 709 GLY A O 1
ATOM 5518 N N . LEU A 1 710 ? 19.510 15.854 -35.475 1.00 97.88 710 LEU A N 1
ATOM 5519 C CA . LEU A 1 710 ? 20.318 14.631 -35.395 1.00 97.88 710 LEU A CA 1
ATOM 5520 C C . LEU A 1 710 ? 20.146 13.734 -36.626 1.00 97.88 710 LEU A C 1
ATOM 5522 O O . LEU A 1 710 ? 21.131 13.179 -37.096 1.00 97.88 710 LEU A O 1
ATOM 5526 N N . LEU A 1 711 ? 18.950 13.678 -37.220 1.00 97.69 711 LEU A N 1
ATOM 5527 C CA . LEU A 1 711 ? 18.689 12.954 -38.475 1.00 97.69 711 LEU A CA 1
ATOM 5528 C C . LEU A 1 711 ? 19.449 13.499 -39.703 1.00 97.69 711 LEU A C 1
ATOM 5530 O O . LEU A 1 711 ? 19.384 12.898 -40.771 1.00 97.69 711 LEU A O 1
ATOM 5534 N N . THR A 1 712 ? 20.170 14.619 -39.585 1.00 96.75 712 THR A N 1
ATOM 5535 C CA . THR A 1 712 ? 21.101 15.079 -40.634 1.00 96.75 712 THR A CA 1
ATOM 5536 C C . THR A 1 712 ? 22.518 14.522 -40.481 1.00 96.75 712 THR A C 1
ATOM 5538 O O . THR A 1 712 ? 23.339 14.723 -41.378 1.00 96.75 712 THR A O 1
ATOM 5541 N N . ILE A 1 713 ? 22.828 13.877 -39.350 1.00 94.38 713 ILE A N 1
ATOM 5542 C CA . ILE A 1 713 ? 24.158 13.339 -39.062 1.00 94.38 713 ILE A CA 1
ATOM 5543 C C . ILE A 1 713 ? 24.341 12.012 -39.811 1.00 94.38 713 ILE A C 1
ATOM 5545 O O . ILE A 1 713 ? 23.494 11.125 -39.745 1.00 94.38 713 ILE A O 1
ATOM 5549 N N . GLY A 1 714 ? 25.453 11.896 -40.533 1.00 87.50 714 GLY A N 1
ATOM 5550 C CA . GLY A 1 714 ? 25.805 10.768 -41.396 1.00 87.50 714 GLY A CA 1
ATOM 5551 C C . GLY A 1 714 ? 26.936 11.146 -42.359 1.00 87.50 714 GLY A C 1
ATOM 5552 O O . GLY A 1 714 ? 27.693 12.085 -42.098 1.00 87.50 714 GLY A O 1
ATOM 5553 N N . ASP A 1 715 ? 27.032 10.464 -43.501 1.00 79.31 715 ASP A N 1
ATOM 5554 C CA . ASP A 1 715 ? 28.158 10.527 -44.453 1.00 79.31 715 ASP A CA 1
ATOM 5555 C C . ASP A 1 715 ? 28.665 11.938 -44.802 1.00 79.31 715 ASP A C 1
ATOM 5557 O O . ASP A 1 715 ? 29.865 12.155 -44.968 1.00 79.31 715 ASP A O 1
ATOM 5561 N N . ARG A 1 716 ? 27.755 12.912 -44.949 1.00 84.00 716 ARG A N 1
ATOM 5562 C CA . ARG A 1 716 ? 28.082 14.287 -45.379 1.00 84.00 716 ARG A CA 1
ATOM 5563 C C . ARG A 1 716 ? 28.209 15.295 -44.235 1.00 84.00 716 ARG A C 1
ATOM 5565 O O . ARG A 1 716 ? 28.710 16.395 -44.461 1.00 84.00 716 ARG A O 1
ATOM 5572 N N . PHE A 1 717 ? 27.748 14.956 -43.034 1.00 89.94 717 PHE A N 1
ATOM 5573 C CA . PHE A 1 717 ? 27.765 15.836 -41.866 1.00 89.94 717 PHE A CA 1
ATOM 5574 C C . PHE A 1 717 ? 27.955 14.995 -40.598 1.00 89.94 717 PHE A C 1
ATOM 5576 O O . PHE A 1 717 ? 27.078 14.232 -40.221 1.00 89.94 717 PHE A O 1
ATOM 5583 N N . GLY A 1 718 ? 29.110 15.120 -39.942 1.00 85.12 718 GLY A N 1
ATOM 5584 C CA . GLY A 1 718 ? 29.454 14.367 -38.727 1.00 85.12 718 GLY A CA 1
ATOM 5585 C C . GLY A 1 718 ? 30.133 13.010 -38.953 1.00 85.12 718 GLY A C 1
ATOM 5586 O O . GLY A 1 718 ? 30.984 12.640 -38.152 1.00 85.12 718 GLY A O 1
ATOM 5587 N N . GLY A 1 719 ? 29.891 12.322 -40.076 1.00 89.62 719 GLY A N 1
ATOM 5588 C CA . GLY A 1 719 ? 30.555 11.044 -40.402 1.00 89.62 719 GLY A CA 1
ATOM 5589 C C . GLY A 1 719 ? 32.066 11.128 -40.692 1.00 89.62 719 GLY A C 1
ATOM 5590 O O . GLY A 1 719 ? 32.703 10.117 -40.980 1.00 89.62 719 GLY A O 1
ATOM 5591 N N . ALA A 1 720 ? 32.668 12.321 -40.632 1.00 91.50 720 ALA A N 1
ATOM 5592 C CA . ALA A 1 720 ? 34.082 12.531 -40.942 1.00 91.50 720 ALA A CA 1
ATOM 5593 C C . ALA A 1 720 ? 35.040 11.895 -39.915 1.00 91.50 720 ALA A C 1
ATOM 5595 O O . ALA A 1 720 ? 36.130 11.485 -40.311 1.00 91.50 720 ALA A O 1
ATOM 5596 N N . LEU A 1 721 ? 34.634 11.775 -38.641 1.00 91.62 721 LEU A N 1
ATOM 5597 C CA . LEU A 1 721 ? 35.431 11.135 -37.583 1.00 91.62 721 LEU A CA 1
ATOM 5598 C C . LEU A 1 721 ? 35.656 9.649 -37.897 1.00 91.62 721 LEU A C 1
ATOM 5600 O O . LEU A 1 721 ? 36.789 9.179 -37.982 1.00 91.62 721 LEU A O 1
ATOM 5604 N N . ASP A 1 722 ? 34.554 8.930 -38.113 1.00 93.38 722 ASP A N 1
ATOM 5605 C CA . ASP A 1 722 ? 34.526 7.497 -38.407 1.00 93.38 722 ASP A CA 1
ATOM 5606 C C . ASP A 1 722 ? 35.189 7.181 -39.759 1.00 93.38 722 ASP A C 1
ATOM 5608 O O . ASP A 1 722 ? 36.014 6.272 -39.867 1.00 93.38 722 ASP A O 1
ATOM 5612 N N . ALA A 1 723 ? 34.916 7.996 -40.784 1.00 94.56 723 ALA A N 1
ATOM 5613 C CA . ALA A 1 723 ? 35.533 7.848 -42.099 1.00 94.56 723 ALA A CA 1
ATOM 5614 C C . ALA A 1 723 ? 37.058 8.062 -42.074 1.00 94.56 723 ALA A C 1
ATOM 5616 O O . ALA A 1 723 ? 37.784 7.341 -42.763 1.00 94.56 723 ALA A O 1
ATOM 5617 N N . ALA A 1 724 ? 37.558 9.023 -41.287 1.00 96.38 724 ALA A N 1
ATOM 5618 C CA . ALA A 1 724 ? 38.993 9.235 -41.115 1.00 96.38 724 ALA A CA 1
ATOM 5619 C C . ALA A 1 724 ? 39.640 8.077 -40.348 1.00 96.38 724 ALA A C 1
ATOM 5621 O O . ALA A 1 724 ? 40.612 7.508 -40.842 1.00 96.38 724 ALA A O 1
ATOM 5622 N N . ALA A 1 725 ? 39.066 7.673 -39.208 1.00 96.88 725 ALA A N 1
ATOM 5623 C CA . ALA A 1 725 ? 39.531 6.525 -38.431 1.00 96.88 725 ALA A CA 1
ATOM 5624 C C . ALA A 1 725 ? 39.677 5.270 -39.307 1.00 96.88 725 ALA A C 1
ATOM 5626 O O . ALA A 1 725 ? 40.769 4.719 -39.427 1.00 96.88 725 ALA A O 1
ATOM 5627 N N . LYS A 1 726 ? 38.614 4.883 -40.023 1.00 96.44 726 LYS A N 1
ATOM 5628 C CA . LYS A 1 726 ? 38.610 3.714 -40.917 1.00 96.44 726 LYS A CA 1
ATOM 5629 C C . LYS A 1 726 ? 39.626 3.831 -42.060 1.00 96.44 726 LYS A C 1
ATOM 5631 O O . LYS A 1 726 ? 40.293 2.847 -42.386 1.00 96.44 726 LYS A O 1
ATOM 5636 N N . GLN A 1 727 ? 39.773 5.009 -42.676 1.00 97.06 727 GLN A N 1
ATOM 5637 C CA . GLN A 1 727 ? 40.696 5.198 -43.802 1.00 97.06 727 GLN A CA 1
ATOM 5638 C C . GLN A 1 727 ? 42.169 5.170 -43.367 1.00 97.06 727 GLN A C 1
ATOM 5640 O O . GLN A 1 727 ? 42.976 4.522 -44.038 1.00 97.06 727 GLN A O 1
ATOM 5645 N N . PHE A 1 728 ? 42.514 5.834 -42.259 1.00 98.19 728 PHE A N 1
ATOM 5646 C CA . PHE A 1 728 ? 43.874 5.836 -41.717 1.00 98.19 728 PHE A CA 1
ATOM 5647 C C . PHE A 1 728 ? 44.260 4.467 -41.158 1.00 98.19 728 PHE A C 1
ATOM 5649 O O . PHE A 1 728 ? 45.321 3.968 -41.532 1.00 98.19 728 PHE A O 1
ATOM 5656 N N . SER A 1 729 ? 43.397 3.826 -40.356 1.00 97.56 729 SER A N 1
ATOM 5657 C CA . SER A 1 729 ? 43.631 2.466 -39.848 1.00 97.56 729 SER A CA 1
ATOM 5658 C C . SER A 1 729 ? 43.942 1.509 -40.991 1.00 97.56 729 SER A C 1
ATOM 5660 O O . SER A 1 729 ? 45.017 0.923 -41.030 1.00 97.56 729 SER A O 1
ATOM 5662 N N . LYS A 1 730 ? 43.080 1.452 -42.015 1.00 97.06 730 LYS A N 1
ATOM 5663 C CA . LYS A 1 730 ? 43.281 0.575 -43.178 1.00 97.06 730 LYS A CA 1
ATOM 5664 C C . LYS A 1 730 ? 44.593 0.830 -43.929 1.00 97.06 730 LYS A C 1
ATOM 5666 O O . LYS A 1 730 ? 45.146 -0.106 -44.502 1.00 97.06 730 LYS A O 1
ATOM 5671 N N . ALA A 1 731 ? 45.075 2.072 -43.976 1.00 97.44 731 ALA A N 1
ATOM 5672 C CA . ALA A 1 731 ? 46.354 2.395 -44.604 1.00 97.44 731 ALA A CA 1
ATOM 5673 C C . ALA A 1 731 ? 47.531 1.902 -43.746 1.00 97.44 731 ALA A C 1
ATOM 5675 O O . ALA A 1 731 ? 48.358 1.130 -44.235 1.00 97.44 731 ALA A O 1
ATOM 5676 N N . PHE A 1 732 ? 47.545 2.275 -42.465 1.00 97.69 732 PHE A N 1
ATOM 5677 C CA . PHE A 1 732 ? 48.562 1.890 -41.486 1.00 97.69 732 PHE A CA 1
ATOM 5678 C C . PHE A 1 732 ? 48.657 0.368 -41.306 1.00 97.69 732 PHE A C 1
ATOM 5680 O O . PHE A 1 732 ? 49.725 -0.215 -41.475 1.00 97.69 732 PHE A O 1
ATOM 5687 N N . ASP A 1 733 ? 47.520 -0.291 -41.073 1.00 96.25 733 ASP A N 1
ATOM 5688 C CA . ASP A 1 733 ? 47.415 -1.738 -40.856 1.00 96.25 733 ASP A CA 1
ATOM 5689 C C . ASP A 1 733 ? 47.791 -2.551 -42.115 1.00 96.25 733 ASP A C 1
ATOM 5691 O O . ASP A 1 733 ? 48.135 -3.726 -42.018 1.00 96.25 733 ASP A O 1
ATOM 5695 N N . SER A 1 734 ? 47.786 -1.930 -43.305 1.00 96.12 734 SER A N 1
ATOM 5696 C CA . SER A 1 734 ? 48.287 -2.543 -44.548 1.00 96.12 734 SER A CA 1
ATOM 5697 C C . SER A 1 734 ? 49.807 -2.425 -44.750 1.00 96.12 734 SER A C 1
ATOM 5699 O O . SER A 1 734 ? 50.316 -2.873 -45.777 1.00 96.12 734 SER A O 1
ATOM 5701 N N . GLY A 1 735 ? 50.531 -1.804 -43.810 1.00 95.94 735 GLY A N 1
ATOM 5702 C CA . GLY A 1 735 ? 51.979 -1.570 -43.895 1.00 95.94 735 GLY A CA 1
ATOM 5703 C C . GLY A 1 735 ? 52.394 -0.498 -44.911 1.00 95.94 735 GLY A C 1
ATOM 5704 O O . GLY A 1 735 ? 53.571 -0.389 -45.244 1.00 95.94 735 GLY A O 1
ATOM 5705 N N . MET A 1 736 ? 51.441 0.283 -45.426 1.00 96.31 736 MET A N 1
ATOM 5706 C CA . MET A 1 736 ? 51.663 1.281 -46.474 1.00 96.31 736 MET A CA 1
ATOM 5707 C C . MET A 1 736 ? 52.335 2.533 -45.916 1.00 96.31 736 MET A C 1
ATOM 5709 O O . MET A 1 736 ? 51.822 3.130 -44.971 1.00 96.31 736 MET A O 1
ATOM 5713 N N . LEU A 1 737 ? 53.418 3.008 -46.532 1.00 97.31 737 LEU A N 1
ATOM 5714 C CA . LEU A 1 737 ? 54.095 4.227 -46.076 1.00 97.31 737 LEU A CA 1
ATOM 5715 C C . LEU A 1 737 ? 53.214 5.478 -46.303 1.00 97.31 737 LEU A C 1
ATOM 5717 O O . LEU A 1 737 ? 52.464 5.526 -47.284 1.00 97.31 737 LEU A O 1
ATOM 5721 N N . PRO A 1 738 ? 53.328 6.542 -45.478 1.00 97.88 738 PRO A N 1
ATOM 5722 C CA . PRO A 1 738 ? 52.509 7.758 -45.605 1.00 97.88 738 PRO A CA 1
ATOM 5723 C C . PRO A 1 738 ? 52.466 8.353 -47.024 1.00 97.88 738 PRO A C 1
ATOM 5725 O O . PRO A 1 738 ? 51.413 8.760 -47.516 1.00 97.88 738 PRO A O 1
ATOM 5728 N N . MET A 1 739 ? 53.603 8.354 -47.730 1.00 96.31 739 MET A N 1
ATOM 5729 C CA . MET A 1 739 ? 53.702 8.862 -49.104 1.00 96.31 739 MET A CA 1
ATOM 5730 C C . MET A 1 739 ? 53.007 7.955 -50.129 1.00 96.31 739 MET A C 1
ATOM 5732 O O . MET A 1 739 ? 52.404 8.449 -51.085 1.00 96.31 739 MET A O 1
ATOM 5736 N N . GLU A 1 740 ? 53.043 6.639 -49.928 1.00 96.50 740 GLU A N 1
ATOM 5737 C CA . GLU A 1 740 ? 52.336 5.671 -50.770 1.00 96.50 740 GLU A CA 1
ATOM 5738 C C . GLU A 1 740 ? 50.824 5.816 -50.605 1.00 96.50 740 GLU A C 1
ATOM 5740 O O . GLU A 1 740 ? 50.109 5.866 -51.605 1.00 96.50 740 GLU A O 1
ATOM 5745 N N . PHE A 1 741 ? 50.343 5.992 -49.371 1.00 97.94 741 PHE A N 1
ATOM 5746 C CA . PHE A 1 741 ? 48.930 6.241 -49.078 1.00 97.94 741 PHE A CA 1
ATOM 5747 C C . PHE A 1 741 ? 48.426 7.533 -49.729 1.00 97.94 741 PHE A C 1
ATOM 5749 O O . PHE A 1 741 ? 47.419 7.516 -50.445 1.00 97.94 741 PHE A O 1
ATOM 5756 N N . VAL A 1 742 ? 49.162 8.639 -49.581 1.00 97.25 742 VAL A N 1
ATOM 5757 C CA . VAL A 1 742 ? 48.825 9.917 -50.229 1.00 97.25 742 VAL A CA 1
ATOM 5758 C C . VAL A 1 742 ? 48.793 9.787 -51.759 1.00 97.25 742 VAL A C 1
ATOM 5760 O O . VAL A 1 742 ? 47.910 10.349 -52.416 1.00 97.25 742 VAL A O 1
ATOM 5763 N N . ASN A 1 743 ? 49.736 9.048 -52.348 1.00 96.19 743 ASN A N 1
ATOM 5764 C CA . ASN A 1 743 ? 49.775 8.819 -53.792 1.00 96.19 743 ASN A CA 1
ATOM 5765 C C . ASN A 1 743 ? 48.653 7.882 -54.264 1.00 96.19 743 ASN A C 1
ATOM 5767 O O . ASN A 1 743 ? 48.068 8.131 -55.320 1.00 96.19 743 ASN A O 1
ATOM 5771 N N . LYS A 1 744 ? 48.304 6.859 -53.477 1.00 96.50 744 LYS A N 1
ATOM 5772 C CA . LYS A 1 744 ? 47.188 5.948 -53.748 1.00 96.50 744 LYS A CA 1
ATOM 5773 C C . LYS A 1 744 ? 45.855 6.684 -53.729 1.00 96.50 744 LYS A C 1
ATOM 5775 O O . LYS A 1 744 ? 45.119 6.582 -54.700 1.00 96.50 744 LYS A O 1
ATOM 5780 N N . MET A 1 745 ? 45.572 7.490 -52.705 1.00 97.25 745 MET A N 1
ATOM 5781 C CA . MET A 1 745 ? 44.324 8.265 -52.653 1.00 97.25 745 MET A CA 1
ATOM 5782 C C . MET A 1 745 ? 44.207 9.225 -53.846 1.00 97.25 745 MET A C 1
ATOM 5784 O O . MET A 1 745 ? 43.167 9.260 -54.502 1.00 97.25 745 MET A O 1
ATOM 5788 N N . LYS A 1 746 ? 45.306 9.897 -54.229 1.00 95.19 746 LYS A N 1
ATOM 5789 C CA . LYS A 1 746 ? 45.355 10.708 -55.459 1.00 95.19 746 LYS A CA 1
ATOM 5790 C C . LYS A 1 746 ? 45.070 9.881 -56.724 1.00 95.19 746 LYS A C 1
ATOM 5792 O O . LYS A 1 746 ? 44.336 10.355 -57.587 1.00 95.19 746 LYS A O 1
ATOM 5797 N N . LYS A 1 747 ? 45.651 8.681 -56.854 1.00 96.25 747 LYS A N 1
ATOM 5798 C CA . LYS A 1 747 ? 45.441 7.774 -58.000 1.00 96.25 747 LYS A CA 1
ATOM 5799 C C . LYS A 1 747 ? 43.996 7.271 -58.076 1.00 96.25 747 LYS A C 1
ATOM 5801 O O . LYS A 1 747 ? 43.433 7.223 -59.162 1.00 96.25 747 LYS A O 1
ATOM 5806 N N . ASP A 1 748 ? 43.405 6.959 -56.928 1.00 95.88 748 ASP A N 1
ATOM 5807 C CA . ASP A 1 748 ? 42.034 6.460 -56.786 1.00 95.88 748 ASP A CA 1
ATOM 5808 C C . ASP A 1 748 ? 40.972 7.576 -56.931 1.00 95.88 748 ASP A C 1
ATOM 5810 O O . ASP A 1 748 ? 39.779 7.308 -56.796 1.00 95.88 748 ASP A O 1
ATOM 5814 N N . GLY A 1 749 ? 41.383 8.832 -57.168 1.00 95.19 749 GLY A N 1
ATOM 5815 C CA . GLY A 1 749 ? 40.487 9.989 -57.284 1.00 95.19 749 GLY A CA 1
ATOM 5816 C C . GLY A 1 749 ? 39.835 10.417 -55.963 1.00 95.19 749 GLY A C 1
ATOM 5817 O O . GLY A 1 749 ? 38.812 11.100 -55.977 1.00 95.19 749 GLY A O 1
ATOM 5818 N N . LYS A 1 750 ? 40.399 10.010 -54.820 1.00 95.38 750 LYS A N 1
ATOM 5819 C CA . LYS A 1 750 ? 39.827 10.206 -53.481 1.00 95.38 750 LYS A CA 1
ATOM 5820 C C . LYS A 1 750 ? 40.601 11.255 -52.690 1.00 95.38 750 LYS A C 1
ATOM 5822 O O . LYS A 1 750 ? 41.829 11.319 -52.729 1.00 95.38 750 LYS A O 1
ATOM 5827 N N . LEU A 1 751 ? 39.869 12.062 -51.926 1.00 95.19 751 LEU A N 1
ATOM 5828 C CA . LEU A 1 751 ? 40.459 12.895 -50.883 1.00 95.19 751 LEU A CA 1
ATOM 5829 C C . LEU A 1 751 ? 40.752 12.042 -49.638 1.00 95.19 751 LEU A C 1
ATOM 5831 O O . LEU A 1 751 ? 40.150 10.985 -49.431 1.00 95.19 751 LEU A O 1
ATOM 5835 N N . ILE A 1 752 ? 41.695 12.506 -48.820 1.00 97.44 752 ILE A N 1
ATOM 5836 C CA . ILE A 1 752 ? 41.996 11.897 -47.523 1.00 97.44 752 ILE A CA 1
ATOM 5837 C C . ILE A 1 752 ? 41.021 12.495 -46.507 1.00 97.44 752 ILE A C 1
ATOM 5839 O O . ILE A 1 752 ? 40.986 13.712 -46.315 1.00 97.44 752 ILE A O 1
ATOM 5843 N N . MET A 1 753 ? 40.209 11.648 -45.887 1.00 96.75 753 MET A N 1
ATOM 5844 C CA . MET A 1 753 ? 39.267 12.031 -44.841 1.00 96.75 753 MET A CA 1
ATOM 5845 C C . MET A 1 753 ? 40.043 12.519 -43.619 1.00 96.75 753 MET A C 1
ATOM 5847 O O . MET A 1 753 ? 41.092 11.981 -43.283 1.00 96.75 753 MET A O 1
ATOM 5851 N N . GLY A 1 754 ? 39.559 13.581 -42.978 1.00 95.62 754 GLY A N 1
ATOM 5852 C CA . GLY A 1 754 ? 40.279 14.221 -41.876 1.00 95.62 754 GLY A CA 1
ATOM 5853 C C . GLY A 1 754 ? 41.422 15.163 -42.290 1.00 95.62 754 GLY A C 1
ATOM 5854 O O . GLY A 1 754 ? 41.965 15.851 -41.431 1.00 95.62 754 GLY A O 1
ATOM 5855 N N . ILE A 1 755 ? 41.773 15.259 -43.580 1.00 97.44 755 ILE A N 1
ATOM 5856 C CA . ILE A 1 755 ? 42.775 16.212 -44.084 1.00 97.44 755 ILE A CA 1
ATOM 5857 C C . ILE A 1 755 ? 42.092 17.375 -44.811 1.00 97.44 755 ILE A C 1
ATOM 5859 O O . ILE A 1 755 ? 41.310 17.186 -45.744 1.00 97.44 755 ILE A O 1
ATOM 5863 N N . GLY A 1 756 ? 42.456 18.597 -44.433 1.00 95.31 756 GLY A N 1
ATOM 5864 C CA . GLY A 1 756 ? 42.001 19.832 -45.061 1.00 95.31 756 GLY A CA 1
ATOM 5865 C C . GLY A 1 756 ? 41.119 20.688 -44.163 1.00 95.31 756 GLY A C 1
ATOM 5866 O O . GLY A 1 756 ? 40.211 20.204 -43.484 1.00 95.31 756 GLY A O 1
ATOM 5867 N N . HIS A 1 757 ? 41.363 21.996 -44.217 1.00 96.81 757 HIS A N 1
ATOM 5868 C CA . HIS A 1 757 ? 40.555 23.010 -43.555 1.00 96.81 757 HIS A CA 1
ATOM 5869 C C . HIS A 1 757 ? 40.309 24.214 -44.492 1.00 96.81 757 HIS A C 1
ATOM 5871 O O . HIS A 1 757 ? 41.123 24.527 -45.363 1.00 96.81 757 HIS A O 1
ATOM 5877 N N . ARG A 1 758 ? 39.169 24.909 -44.327 1.00 92.12 758 ARG A N 1
ATOM 5878 C CA . ARG A 1 758 ? 38.786 26.084 -45.143 1.00 92.12 758 ARG A CA 1
ATOM 5879 C C . ARG A 1 758 ? 39.673 27.318 -44.899 1.00 92.12 758 ARG A C 1
ATOM 5881 O O . ARG A 1 758 ? 40.124 27.928 -45.855 1.00 92.12 758 ARG A O 1
ATOM 5888 N N . VAL A 1 759 ? 39.900 27.677 -43.627 1.00 91.25 759 VAL A N 1
ATOM 5889 C CA . VAL A 1 759 ? 40.660 28.883 -43.208 1.00 91.25 759 VAL A CA 1
ATOM 5890 C C . VAL A 1 759 ? 42.021 28.579 -42.553 1.00 91.25 759 VAL A C 1
ATOM 5892 O O . VAL A 1 759 ? 43.015 29.221 -42.873 1.00 91.25 759 VAL A O 1
ATOM 5895 N N . LYS A 1 760 ? 42.068 27.626 -41.614 1.00 95.62 760 LYS A N 1
ATOM 5896 C CA . LYS A 1 760 ? 43.271 27.215 -40.874 1.00 95.62 760 LYS A CA 1
ATOM 5897 C C . LYS A 1 760 ? 44.329 26.547 -41.763 1.00 95.62 760 LYS A C 1
ATOM 5899 O O . LYS A 1 760 ? 44.009 25.969 -42.802 1.00 95.62 760 LYS A O 1
ATOM 5904 N N . SER A 1 761 ? 45.587 26.651 -41.347 1.00 94.19 761 SER A N 1
ATOM 5905 C CA . SER A 1 761 ? 46.775 26.181 -42.068 1.00 94.19 761 SER A CA 1
ATOM 5906 C C . SER A 1 761 ? 47.909 25.836 -41.100 1.00 94.19 761 SER A C 1
ATOM 5908 O O . SER A 1 761 ? 47.807 26.109 -39.907 1.00 94.19 761 SER A O 1
ATOM 5910 N N . ILE A 1 762 ? 49.017 25.284 -41.600 1.00 93.06 762 ILE A N 1
ATOM 5911 C CA . ILE A 1 762 ? 50.195 24.954 -40.774 1.00 93.06 762 ILE A CA 1
ATOM 5912 C C . ILE A 1 762 ? 50.757 26.162 -39.988 1.00 93.06 762 ILE A C 1
ATOM 5914 O O . ILE A 1 762 ? 51.272 25.991 -38.890 1.00 93.06 762 ILE A O 1
ATOM 5918 N N . ASN A 1 763 ? 50.575 27.388 -40.498 1.00 92.31 763 ASN A N 1
ATOM 5919 C CA . ASN A 1 763 ? 51.006 28.637 -39.845 1.00 92.31 763 ASN A CA 1
ATOM 5920 C C . ASN A 1 763 ? 49.891 29.317 -39.017 1.00 92.31 763 ASN A C 1
ATOM 5922 O O . ASN A 1 763 ? 50.119 30.352 -38.397 1.00 92.31 763 ASN A O 1
ATOM 5926 N N . ASN A 1 764 ? 48.668 28.782 -39.043 1.00 94.81 764 ASN A N 1
ATOM 5927 C CA . ASN A 1 764 ? 47.501 29.265 -38.302 1.00 94.81 764 ASN A CA 1
ATOM 5928 C C . ASN A 1 764 ? 46.672 28.032 -37.903 1.00 94.81 764 ASN A C 1
ATOM 5930 O O . ASN A 1 764 ? 45.724 27.694 -38.622 1.00 94.81 764 ASN A O 1
ATOM 5934 N N . PRO A 1 765 ? 47.054 27.319 -36.829 1.00 94.25 765 PRO A N 1
ATOM 5935 C CA . PRO A 1 765 ? 46.487 26.015 -36.499 1.00 94.25 765 PRO A CA 1
ATOM 5936 C C . PRO A 1 765 ? 45.036 26.097 -36.000 1.00 94.25 765 PRO A C 1
ATOM 5938 O O . PRO A 1 765 ? 44.562 27.132 -35.512 1.00 94.25 765 PRO A O 1
ATOM 5941 N N . ASP A 1 766 ? 44.309 24.983 -36.112 1.00 96.69 766 ASP A N 1
ATOM 5942 C CA . ASP A 1 766 ? 43.045 24.791 -35.395 1.00 96.69 766 ASP A CA 1
ATOM 5943 C C . ASP A 1 766 ? 43.348 24.510 -33.915 1.00 96.69 766 ASP A C 1
ATOM 5945 O O . ASP A 1 766 ? 44.008 23.525 -33.581 1.00 96.69 766 ASP A O 1
ATOM 5949 N N . MET A 1 767 ? 42.865 25.379 -33.025 1.00 97.06 767 MET A N 1
ATOM 5950 C CA . MET A 1 767 ? 43.130 25.268 -31.590 1.00 97.06 767 MET A CA 1
ATOM 5951 C C . MET A 1 767 ? 42.519 24.010 -30.972 1.00 97.06 767 MET A C 1
ATOM 5953 O O . MET A 1 767 ? 43.086 23.486 -30.021 1.00 97.06 767 MET A O 1
ATOM 5957 N N . ARG A 1 768 ? 41.421 23.474 -31.526 1.00 97.50 768 ARG A N 1
ATOM 5958 C CA . ARG A 1 768 ? 40.830 22.212 -31.043 1.00 97.50 768 ARG A CA 1
ATOM 5959 C C . ARG A 1 768 ? 41.773 21.040 -31.291 1.00 97.50 768 ARG A C 1
ATOM 5961 O O . ARG A 1 768 ? 41.928 20.186 -30.427 1.00 97.50 768 ARG A O 1
ATOM 5968 N N . VAL A 1 769 ? 42.438 21.041 -32.450 1.00 97.62 769 VAL A N 1
ATOM 5969 C CA . VAL A 1 769 ? 43.462 20.047 -32.793 1.00 97.62 769 VAL A CA 1
ATOM 5970 C C . VAL A 1 769 ? 44.672 20.198 -31.877 1.00 97.62 769 VAL A C 1
ATOM 5972 O O . VAL A 1 769 ? 45.150 19.186 -31.388 1.00 97.62 769 VAL A O 1
ATOM 5975 N N . GLN A 1 770 ? 45.142 21.421 -31.589 1.00 97.38 770 GLN A N 1
ATOM 5976 C CA . GLN A 1 770 ? 46.268 21.610 -30.656 1.00 97.38 770 GLN A CA 1
ATOM 5977 C C . GLN A 1 770 ? 45.929 21.107 -29.243 1.00 97.38 770 GLN A C 1
ATOM 5979 O O . GLN A 1 770 ? 46.643 20.261 -28.724 1.00 97.38 770 GLN A O 1
ATOM 5984 N N . ILE A 1 771 ? 44.791 21.524 -28.671 1.00 97.88 771 ILE A N 1
ATOM 5985 C CA . ILE A 1 771 ? 44.357 21.122 -27.319 1.00 97.88 771 ILE A CA 1
ATOM 5986 C C . ILE A 1 771 ? 44.280 19.594 -27.175 1.00 97.88 771 ILE A C 1
ATOM 5988 O O . ILE A 1 771 ? 44.775 19.038 -26.195 1.00 97.88 771 ILE A O 1
ATOM 5992 N N . LEU A 1 772 ? 43.680 18.901 -28.151 1.00 98.12 772 LEU A N 1
ATOM 5993 C CA . LEU A 1 772 ? 43.622 17.438 -28.131 1.00 98.12 772 LEU A CA 1
ATOM 5994 C C . LEU A 1 772 ? 44.999 16.795 -28.380 1.00 98.12 772 LEU A C 1
ATOM 5996 O O . LEU A 1 772 ? 45.321 15.796 -27.742 1.00 98.12 772 LEU A O 1
ATOM 6000 N N . LYS A 1 773 ? 45.819 17.356 -29.278 1.00 97.94 773 LYS A N 1
ATOM 6001 C CA . LYS A 1 773 ? 47.166 16.858 -29.602 1.00 97.94 773 LYS A CA 1
ATOM 6002 C C . LYS A 1 773 ? 48.105 16.920 -28.409 1.00 97.94 773 LYS A C 1
ATOM 6004 O O . LYS A 1 773 ? 48.778 15.926 -28.143 1.00 97.94 773 LYS A O 1
ATOM 6009 N N . ASP A 1 774 ? 48.111 18.034 -27.691 1.00 97.69 774 ASP A N 1
ATOM 6010 C CA . ASP A 1 774 ? 48.941 18.229 -26.505 1.00 97.69 774 ASP A CA 1
ATOM 6011 C C . ASP A 1 774 ? 48.527 17.245 -25.402 1.00 97.69 774 ASP A C 1
ATOM 6013 O O . ASP A 1 774 ? 49.373 16.541 -24.851 1.00 97.69 774 ASP A O 1
ATOM 6017 N N . PHE A 1 775 ? 47.216 17.086 -25.164 1.00 98.44 775 PHE A N 1
ATOM 6018 C CA . PHE A 1 775 ? 46.705 16.105 -24.204 1.00 98.44 775 PHE A CA 1
ATOM 6019 C C . PHE A 1 775 ? 47.088 14.666 -24.572 1.00 98.44 775 PHE A C 1
ATOM 6021 O O . PHE A 1 775 ? 47.609 13.936 -23.727 1.00 98.44 775 PHE A O 1
ATOM 6028 N N . VAL A 1 776 ? 46.855 14.250 -25.821 1.00 98.31 776 VAL A N 1
ATOM 6029 C CA . VAL A 1 776 ? 47.161 12.888 -26.288 1.00 98.31 776 VAL A CA 1
ATOM 6030 C C . VAL A 1 776 ? 48.660 12.613 -26.199 1.00 98.31 776 VAL A C 1
ATOM 6032 O O . VAL A 1 776 ? 49.054 11.589 -25.648 1.00 98.31 776 VAL A O 1
ATOM 6035 N N . LYS A 1 777 ? 49.512 13.542 -26.652 1.00 96.81 777 LYS A N 1
ATOM 6036 C CA . LYS A 1 777 ? 50.974 13.384 -26.587 1.00 96.81 777 LYS A CA 1
ATOM 6037 C C . LYS A 1 777 ? 51.544 13.396 -25.169 1.00 96.81 777 LYS A C 1
ATOM 6039 O O . LYS A 1 777 ? 52.622 12.846 -24.972 1.00 96.81 777 LYS A O 1
ATOM 6044 N N . GLN A 1 778 ? 50.843 13.985 -24.203 1.00 97.81 778 GLN A N 1
ATOM 6045 C CA . GLN A 1 778 ? 51.245 13.973 -22.798 1.00 97.81 778 GLN A CA 1
ATOM 6046 C C . GLN A 1 778 ? 50.805 12.700 -22.050 1.00 97.81 778 GLN A C 1
ATOM 6048 O O . GLN A 1 778 ? 51.522 12.265 -21.152 1.00 97.81 778 GLN A O 1
ATOM 6053 N N . HIS A 1 779 ? 49.643 12.119 -22.381 1.00 97.94 779 HIS A N 1
ATOM 6054 C CA . HIS A 1 779 ? 49.002 11.099 -21.533 1.00 97.94 779 HIS A CA 1
ATOM 6055 C C . HIS A 1 779 ? 48.855 9.705 -22.158 1.00 97.94 779 HIS A C 1
ATOM 6057 O O . HIS A 1 779 ? 48.660 8.743 -21.415 1.00 97.94 779 HIS A O 1
ATOM 6063 N N . PHE A 1 780 ? 48.904 9.560 -23.486 1.00 98.06 780 PHE A N 1
ATOM 6064 C CA . PHE A 1 780 ? 48.709 8.251 -24.119 1.00 98.06 780 PHE A CA 1
ATOM 6065 C C . PHE A 1 780 ? 50.006 7.427 -24.093 1.00 98.06 780 PHE A C 1
ATOM 6067 O O . PHE A 1 780 ? 51.077 7.973 -24.361 1.00 98.06 780 PHE A O 1
ATOM 6074 N N . PRO A 1 781 ? 49.933 6.106 -23.839 1.00 95.50 781 PRO A N 1
ATOM 6075 C CA . PRO A 1 781 ? 51.117 5.247 -23.792 1.00 95.50 781 PRO A CA 1
ATOM 6076 C C . PRO A 1 781 ? 51.746 5.024 -25.176 1.00 95.50 781 PRO A C 1
ATOM 6078 O O . PRO A 1 781 ? 52.957 4.840 -25.279 1.00 95.50 781 PRO A O 1
ATOM 6081 N N . ALA A 1 782 ? 50.939 5.046 -26.240 1.00 96.56 782 ALA A N 1
ATOM 6082 C CA . ALA A 1 782 ? 51.388 5.000 -27.626 1.00 96.56 782 ALA A CA 1
ATOM 6083 C C . ALA A 1 782 ? 50.375 5.708 -28.541 1.00 96.56 782 ALA A C 1
ATOM 6085 O O . ALA A 1 782 ? 49.185 5.764 -28.243 1.00 96.56 782 ALA A O 1
ATOM 6086 N N . THR A 1 783 ? 50.859 6.260 -29.655 1.00 97.62 783 THR A N 1
ATOM 6087 C CA . THR A 1 783 ? 50.072 7.096 -30.583 1.00 97.62 783 THR A CA 1
ATOM 6088 C C . THR A 1 783 ? 50.397 6.772 -32.045 1.00 97.62 783 THR A C 1
ATOM 6090 O O . THR A 1 783 ? 50.641 7.667 -32.852 1.00 97.62 783 THR A O 1
ATOM 6093 N N . GLN A 1 784 ? 50.534 5.483 -32.367 1.00 96.62 784 GLN A N 1
ATOM 6094 C CA . GLN A 1 784 ? 51.132 5.026 -33.627 1.00 96.62 784 GLN A CA 1
ATOM 6095 C C . GLN A 1 784 ? 50.335 5.478 -34.856 1.00 96.62 784 GLN A C 1
ATOM 6097 O O . GLN A 1 784 ? 50.934 5.861 -35.866 1.00 96.62 784 GLN A O 1
ATOM 6102 N N . LEU A 1 785 ? 49.001 5.476 -34.774 1.00 97.94 785 LEU A N 1
ATOM 6103 C CA . LEU A 1 785 ? 48.156 5.904 -35.884 1.00 97.94 785 LEU A CA 1
ATOM 6104 C C . LEU A 1 785 ? 48.124 7.430 -36.023 1.00 97.94 785 LEU A C 1
ATOM 6106 O O . LEU A 1 785 ? 48.137 7.945 -37.143 1.00 97.94 785 LEU A O 1
ATOM 6110 N N . LEU A 1 786 ? 48.141 8.164 -34.909 1.00 98.25 786 LEU A N 1
ATOM 6111 C CA . LEU A 1 786 ? 48.295 9.616 -34.915 1.00 98.25 786 LEU A CA 1
ATOM 6112 C C . LEU A 1 786 ? 49.655 10.035 -35.493 1.00 98.25 786 LEU A C 1
ATOM 6114 O O . LEU A 1 786 ? 49.706 10.974 -36.282 1.00 98.25 786 LEU A O 1
ATOM 6118 N N . ASP A 1 787 ? 50.747 9.350 -35.156 1.00 98.12 787 ASP A N 1
ATOM 6119 C CA . ASP A 1 787 ? 52.072 9.638 -35.722 1.00 98.12 787 ASP A CA 1
ATOM 6120 C C . ASP A 1 787 ? 52.103 9.404 -37.237 1.00 98.12 787 ASP A C 1
ATOM 6122 O O . ASP A 1 787 ? 52.550 10.273 -37.991 1.00 98.12 787 ASP A O 1
ATOM 6126 N N . TYR A 1 788 ? 51.507 8.303 -37.700 1.00 98.50 788 TYR A N 1
ATOM 6127 C CA . TYR A 1 788 ? 51.289 8.049 -39.124 1.00 98.50 788 TYR A CA 1
ATOM 6128 C C . TYR A 1 788 ? 50.465 9.160 -39.803 1.00 98.50 788 TYR A C 1
ATOM 6130 O O . TYR A 1 788 ? 50.825 9.644 -40.880 1.00 98.50 788 TYR A O 1
ATOM 6138 N N . ALA A 1 789 ? 49.382 9.616 -39.167 1.00 98.31 789 ALA A N 1
ATOM 6139 C CA . ALA A 1 789 ? 48.538 10.693 -39.684 1.00 98.31 789 ALA A CA 1
ATOM 6140 C C . ALA A 1 789 ? 49.252 12.058 -39.714 1.00 98.31 789 ALA A C 1
ATOM 6142 O O . ALA A 1 789 ? 49.037 12.841 -40.642 1.00 98.31 789 ALA A O 1
ATOM 6143 N N . LEU A 1 790 ? 50.140 12.334 -38.755 1.00 97.94 790 LEU A N 1
ATOM 6144 C CA . LEU A 1 790 ? 50.983 13.534 -38.735 1.00 97.94 790 LEU A CA 1
ATOM 6145 C C . LEU A 1 790 ? 52.070 13.497 -39.824 1.00 97.94 790 LEU A C 1
ATOM 6147 O O . LEU A 1 790 ? 52.411 14.539 -40.385 1.00 97.94 790 LEU A O 1
ATOM 6151 N N . ASP A 1 791 ? 52.591 12.325 -40.188 1.00 98.19 791 ASP A N 1
ATOM 6152 C CA . ASP A 1 791 ? 53.480 12.194 -41.351 1.00 98.19 791 ASP A CA 1
ATOM 6153 C C . ASP A 1 791 ? 52.732 12.373 -42.681 1.00 98.19 791 ASP A C 1
ATOM 6155 O O . ASP A 1 791 ? 53.241 13.027 -43.598 1.00 98.19 791 ASP A O 1
ATOM 6159 N N . VAL A 1 792 ? 51.488 11.894 -42.773 1.00 98.12 792 VAL A N 1
ATOM 6160 C CA . VAL A 1 792 ? 50.586 12.222 -43.890 1.00 98.12 792 VAL A CA 1
ATOM 6161 C C . VAL A 1 792 ? 50.328 13.735 -43.958 1.00 98.12 792 VAL A C 1
ATOM 6163 O O . VAL A 1 792 ? 50.426 14.306 -45.046 1.00 98.12 792 VAL A O 1
ATOM 6166 N N . GLU A 1 793 ? 50.093 14.403 -42.822 1.00 98.12 793 GLU A N 1
ATOM 6167 C CA . GLU A 1 793 ? 49.931 15.864 -42.736 1.00 98.12 793 GLU A CA 1
ATOM 6168 C C . GLU A 1 793 ? 51.162 16.623 -43.258 1.00 98.12 793 GLU A C 1
ATOM 6170 O O . GLU A 1 793 ? 51.010 17.564 -44.042 1.00 98.12 793 GLU A O 1
ATOM 6175 N N . LYS A 1 794 ? 52.390 16.225 -42.894 1.00 97.69 794 LYS A N 1
ATOM 6176 C CA . LYS A 1 794 ? 53.624 16.848 -43.427 1.00 97.69 794 LYS A CA 1
ATOM 6177 C C . LYS A 1 794 ? 53.655 16.789 -44.959 1.00 97.69 794 LYS A C 1
ATOM 6179 O O . LYS A 1 794 ? 53.979 17.770 -45.631 1.00 97.69 794 LYS A O 1
ATOM 6184 N N . ILE A 1 795 ? 53.260 15.650 -45.528 1.00 97.44 795 ILE A N 1
ATOM 6185 C CA . ILE A 1 795 ? 53.224 15.446 -46.980 1.00 97.44 795 ILE A CA 1
ATOM 6186 C C . ILE A 1 795 ? 52.119 16.292 -47.625 1.00 97.44 795 ILE A C 1
ATOM 6188 O O . ILE A 1 795 ? 52.350 16.889 -48.680 1.00 97.44 795 ILE A O 1
ATOM 6192 N N . THR A 1 796 ? 50.923 16.374 -47.039 1.00 96.62 796 THR A N 1
ATOM 6193 C CA . THR A 1 796 ? 49.815 17.147 -47.624 1.00 96.62 796 THR A CA 1
ATOM 6194 C C . THR A 1 796 ? 49.989 18.656 -47.469 1.00 96.62 796 THR A C 1
ATOM 6196 O O . THR A 1 796 ? 49.738 19.389 -48.431 1.00 96.62 796 THR A O 1
ATOM 6199 N N . THR A 1 797 ? 50.499 19.130 -46.332 1.00 96.56 797 THR A N 1
ATOM 6200 C CA . THR A 1 797 ? 50.792 20.556 -46.094 1.00 96.56 797 THR A CA 1
ATOM 6201 C C . THR A 1 797 ? 51.889 21.090 -47.017 1.00 96.56 797 THR A C 1
ATOM 6203 O O . THR A 1 797 ? 51.767 22.218 -47.495 1.00 96.56 797 THR A O 1
ATOM 6206 N N . SER A 1 798 ? 52.880 20.263 -47.387 1.00 96.12 798 SER A N 1
ATOM 6207 C CA . SER A 1 798 ? 53.881 20.611 -48.416 1.00 96.12 798 SER A CA 1
ATOM 6208 C C . SER A 1 798 ? 53.278 20.891 -49.804 1.00 96.12 798 SER A C 1
ATOM 6210 O O . SER A 1 798 ? 53.872 21.611 -50.604 1.00 96.12 798 SER A O 1
ATOM 6212 N N . LYS A 1 799 ? 52.079 20.357 -50.096 1.00 95.12 799 LYS A N 1
ATOM 6213 C CA . LYS A 1 799 ? 51.349 20.585 -51.358 1.00 95.12 799 LYS A CA 1
ATOM 6214 C C . LYS A 1 799 ? 50.461 21.825 -51.289 1.00 95.12 799 LYS A C 1
ATOM 6216 O O . LYS A 1 799 ? 50.382 22.567 -52.265 1.00 95.12 799 LYS A O 1
ATOM 6221 N N . LYS A 1 800 ? 49.770 22.036 -50.162 1.00 95.38 800 LYS A N 1
ATOM 6222 C CA . LYS A 1 800 ? 49.026 23.268 -49.847 1.00 95.38 800 LYS A CA 1
ATOM 6223 C C . LYS A 1 800 ? 48.990 23.487 -48.327 1.00 95.38 800 LYS A C 1
ATOM 6225 O O . LYS A 1 800 ? 48.524 22.588 -47.627 1.00 95.38 800 LYS A O 1
ATOM 6230 N N . PRO A 1 801 ? 49.335 24.682 -47.806 1.00 94.56 801 PRO A N 1
ATOM 6231 C CA . PRO A 1 801 ? 49.417 24.936 -46.362 1.00 94.56 801 PRO A CA 1
ATOM 6232 C C . PRO A 1 801 ? 48.144 24.661 -45.547 1.00 94.56 801 PRO A C 1
ATOM 6234 O O . PRO A 1 801 ? 48.235 24.475 -44.337 1.00 94.56 801 PRO A O 1
ATOM 6237 N N . ASN A 1 802 ? 46.961 24.661 -46.174 1.00 94.06 802 ASN A N 1
ATOM 6238 C CA . ASN A 1 802 ? 45.668 24.411 -45.526 1.00 94.06 802 ASN A CA 1
ATOM 6239 C C . ASN A 1 802 ? 45.237 22.928 -45.517 1.00 94.06 802 ASN A C 1
ATOM 6241 O O . ASN A 1 802 ? 44.156 22.609 -45.021 1.00 94.06 802 ASN A O 1
ATOM 6245 N N . LEU A 1 803 ? 46.059 22.015 -46.047 1.00 97.06 803 LEU A N 1
ATOM 6246 C CA . LEU A 1 803 ? 45.844 20.564 -45.975 1.00 97.06 803 LEU A CA 1
ATOM 6247 C C . LEU A 1 803 ? 46.416 19.968 -44.678 1.00 97.06 803 LEU A C 1
ATOM 6249 O O . LEU A 1 803 ? 47.182 19.008 -44.718 1.00 97.06 803 LEU A O 1
ATOM 6253 N N . ILE A 1 804 ? 46.038 20.581 -43.553 1.00 97.38 804 ILE A N 1
ATOM 6254 C CA . ILE A 1 804 ? 46.325 20.133 -42.182 1.00 97.38 804 ILE A CA 1
ATOM 6255 C C . ILE A 1 804 ? 45.392 18.993 -41.752 1.00 97.38 804 ILE A C 1
ATOM 6257 O O . ILE A 1 804 ? 44.313 18.832 -42.331 1.00 97.38 804 ILE A O 1
ATOM 6261 N N . LEU A 1 805 ? 45.764 18.254 -40.709 1.00 97.94 805 LEU A N 1
ATOM 6262 C CA . LEU A 1 805 ? 44.872 17.336 -40.001 1.00 97.94 805 LEU A CA 1
ATOM 6263 C C . LEU A 1 805 ? 43.813 18.160 -39.250 1.00 97.94 805 LEU A C 1
ATOM 6265 O O . LEU A 1 805 ? 44.137 19.012 -38.422 1.00 97.94 805 LEU A O 1
ATOM 6269 N N . ASN A 1 806 ? 42.539 17.959 -39.586 1.00 97.00 806 ASN A N 1
ATOM 6270 C CA . ASN A 1 806 ? 41.421 18.663 -38.957 1.00 97.00 806 ASN A CA 1
ATOM 6271 C C . ASN A 1 806 ? 40.932 17.932 -37.692 1.00 97.00 806 ASN A C 1
ATOM 6273 O O . ASN A 1 806 ? 41.406 16.843 -37.374 1.00 97.00 806 ASN A O 1
ATOM 6277 N N . VAL A 1 807 ? 40.008 18.543 -36.942 1.00 97.19 807 VAL A N 1
ATOM 6278 C CA . VAL A 1 807 ? 39.547 17.991 -35.654 1.00 97.19 807 VAL A CA 1
ATOM 6279 C C . VAL A 1 807 ? 38.868 16.627 -35.805 1.00 97.19 807 VAL A C 1
ATOM 6281 O O . VAL A 1 807 ? 39.092 15.751 -34.977 1.00 97.19 807 VAL A O 1
ATOM 6284 N N . ASP A 1 808 ? 38.107 16.417 -36.880 1.00 96.44 808 ASP A N 1
ATOM 6285 C CA . ASP A 1 808 ? 37.436 15.154 -37.180 1.00 96.44 808 ASP A CA 1
ATOM 6286 C C . ASP A 1 808 ? 38.464 14.039 -37.433 1.00 96.44 808 ASP A C 1
ATOM 6288 O O . ASP A 1 808 ? 38.378 12.958 -36.851 1.00 96.44 808 ASP A O 1
ATOM 6292 N N . GLY A 1 809 ? 39.488 14.336 -38.241 1.00 96.81 809 GLY A N 1
ATOM 6293 C CA . GLY A 1 809 ? 40.612 13.439 -38.506 1.00 96.81 809 GLY A CA 1
ATOM 6294 C C . GLY A 1 809 ? 41.450 13.143 -37.269 1.00 96.81 809 GLY A C 1
ATOM 6295 O O . GLY A 1 809 ? 41.790 11.987 -37.028 1.00 96.81 809 GLY A O 1
ATOM 6296 N N . PHE A 1 810 ? 41.742 14.173 -36.471 1.00 98.44 810 PHE A N 1
ATOM 6297 C CA . PHE A 1 810 ? 42.495 14.039 -35.229 1.00 98.44 810 PHE A CA 1
ATOM 6298 C C . PHE A 1 810 ? 41.761 13.143 -34.226 1.00 98.44 810 PHE A C 1
ATOM 6300 O O . PHE A 1 810 ? 42.351 12.182 -33.738 1.00 98.44 810 PHE A O 1
ATOM 6307 N N . ILE A 1 811 ? 40.481 13.424 -33.937 1.00 98.31 811 ILE A N 1
ATOM 6308 C CA . ILE A 1 811 ? 39.678 12.590 -33.030 1.00 98.31 811 ILE A CA 1
ATOM 6309 C C . ILE A 1 811 ? 39.608 11.167 -33.581 1.00 98.31 811 ILE A C 1
ATOM 6311 O O . ILE A 1 811 ? 39.818 10.232 -32.819 1.00 98.31 811 ILE A O 1
ATOM 6315 N N . GLY A 1 812 ? 39.390 10.997 -34.889 1.00 97.69 812 GLY A N 1
ATOM 6316 C CA . GLY A 1 812 ? 39.340 9.686 -35.531 1.00 97.69 812 GLY A CA 1
ATOM 6317 C C . GLY A 1 812 ? 40.565 8.818 -35.229 1.00 97.69 812 GLY A C 1
ATOM 6318 O O . GLY A 1 812 ? 40.421 7.724 -34.687 1.00 97.69 812 GLY A O 1
ATOM 6319 N N . VAL A 1 813 ? 41.773 9.306 -35.525 1.00 98.19 813 VAL A N 1
ATOM 6320 C CA . VAL A 1 813 ? 43.001 8.516 -35.309 1.00 98.19 813 VAL A CA 1
ATOM 6321 C C . VAL A 1 813 ? 43.378 8.384 -33.833 1.00 98.19 813 VAL A C 1
ATOM 6323 O O . VAL A 1 813 ? 43.800 7.310 -33.411 1.00 98.19 813 VAL A O 1
ATOM 6326 N N . ALA A 1 814 ? 43.161 9.425 -33.024 1.00 98.31 814 ALA A N 1
ATOM 6327 C CA . ALA A 1 814 ? 43.456 9.382 -31.594 1.00 98.31 814 ALA A CA 1
ATOM 6328 C C . ALA A 1 814 ? 42.493 8.463 -30.821 1.00 98.31 814 ALA A C 1
ATOM 6330 O O . ALA A 1 814 ? 42.914 7.794 -29.885 1.00 98.31 814 ALA A O 1
ATOM 6331 N N . PHE A 1 815 ? 41.219 8.367 -31.212 1.00 98.38 815 PHE A N 1
ATOM 6332 C CA . PHE A 1 815 ? 40.275 7.434 -30.586 1.00 98.38 815 PHE A CA 1
ATOM 6333 C C . PHE A 1 815 ? 40.610 5.975 -30.932 1.00 98.38 815 PHE A C 1
ATOM 6335 O O . PHE A 1 815 ? 40.481 5.095 -30.085 1.00 98.38 815 PHE A O 1
ATOM 6342 N N . VAL A 1 816 ? 41.115 5.717 -32.143 1.00 98.25 816 VAL A N 1
ATOM 6343 C CA . VAL A 1 816 ? 41.656 4.401 -32.512 1.00 98.25 816 VAL A CA 1
ATOM 6344 C C . VAL A 1 816 ? 42.912 4.068 -31.698 1.00 98.25 816 VAL A C 1
ATOM 6346 O O . VAL A 1 816 ? 43.002 2.963 -31.165 1.00 98.25 816 VAL A O 1
ATOM 6349 N N . ASP A 1 817 ? 43.854 5.006 -31.547 1.00 98.31 817 ASP A N 1
ATOM 6350 C CA . ASP A 1 817 ? 45.019 4.816 -30.669 1.00 98.31 817 ASP A CA 1
ATOM 6351 C C . ASP A 1 817 ? 44.587 4.569 -29.209 1.00 98.31 817 ASP A C 1
ATOM 6353 O O . ASP A 1 817 ? 45.149 3.691 -28.558 1.00 98.31 817 ASP A O 1
ATOM 6357 N N . LEU A 1 818 ? 43.553 5.256 -28.698 1.00 98.25 818 LEU A N 1
ATOM 6358 C CA . LEU A 1 818 ? 42.986 4.998 -27.365 1.00 98.25 818 LEU A CA 1
ATOM 6359 C C . LEU A 1 818 ? 42.527 3.544 -27.247 1.00 98.25 818 LEU A C 1
ATOM 6361 O O . LEU A 1 818 ? 43.018 2.829 -26.376 1.00 98.25 818 LEU A O 1
ATOM 6365 N N . LEU A 1 819 ? 41.627 3.094 -28.127 1.00 97.81 819 LEU A N 1
ATOM 6366 C CA . LEU A 1 819 ? 41.083 1.733 -28.078 1.00 97.81 819 LEU A CA 1
ATOM 6367 C C . LEU A 1 819 ? 42.196 0.679 -28.196 1.00 97.81 819 LEU A C 1
ATOM 6369 O O . LEU A 1 819 ? 42.223 -0.279 -27.429 1.00 97.81 819 LEU A O 1
ATOM 6373 N N . ARG A 1 820 ? 43.158 0.878 -29.104 1.00 97.38 820 ARG A N 1
ATOM 6374 C CA . ARG A 1 820 ? 44.244 -0.082 -29.362 1.00 97.38 820 ARG A CA 1
ATOM 6375 C C . ARG A 1 820 ? 45.344 -0.096 -28.292 1.00 97.38 820 ARG A C 1
ATOM 6377 O O . ARG A 1 820 ? 46.077 -1.079 -28.222 1.00 97.38 820 ARG A O 1
ATOM 6384 N N . THR A 1 821 ? 45.509 0.966 -27.494 1.00 96.06 821 THR A N 1
ATOM 6385 C CA . THR A 1 821 ? 46.680 1.123 -26.599 1.00 96.06 821 THR A CA 1
ATOM 6386 C C . THR A 1 821 ? 46.344 1.333 -25.122 1.00 96.06 821 THR A C 1
ATOM 6388 O O . THR A 1 821 ? 47.238 1.208 -24.286 1.00 96.06 821 THR A O 1
ATOM 6391 N N . CYS A 1 822 ? 45.081 1.580 -24.746 1.00 95.62 822 CYS A N 1
ATOM 6392 C CA . CYS A 1 822 ? 44.730 1.837 -23.344 1.00 95.62 822 CYS A CA 1
ATOM 6393 C C . CYS A 1 822 ? 44.757 0.598 -22.429 1.00 95.62 822 CYS A C 1
ATOM 6395 O O . CYS A 1 822 ? 44.505 0.725 -21.231 1.00 95.62 822 CYS A O 1
ATOM 6397 N N . GLY A 1 823 ? 45.017 -0.593 -22.981 1.00 92.50 823 GLY A N 1
ATOM 6398 C CA . GLY A 1 823 ? 45.060 -1.869 -22.254 1.00 92.50 823 GLY A CA 1
ATOM 6399 C C . GLY A 1 823 ? 43.690 -2.443 -21.869 1.00 92.50 823 GLY A C 1
ATOM 6400 O O . GLY A 1 823 ? 43.634 -3.483 -21.222 1.00 92.50 823 GLY A O 1
ATOM 6401 N N . GLY A 1 824 ? 42.592 -1.781 -22.254 1.00 91.00 824 GLY A N 1
ATOM 6402 C CA . GLY A 1 824 ? 41.219 -2.210 -21.960 1.00 91.00 824 GLY A CA 1
ATOM 6403 C C . GLY A 1 824 ? 40.582 -3.117 -23.019 1.00 91.00 824 GLY A C 1
ATOM 6404 O O . GLY A 1 824 ? 39.492 -3.629 -22.782 1.00 91.00 824 GLY A O 1
ATOM 6405 N N . PHE A 1 825 ? 41.242 -3.302 -24.165 1.00 97.50 825 PHE A N 1
ATOM 6406 C CA . PHE A 1 825 ? 40.712 -3.999 -25.336 1.00 97.50 825 PHE A CA 1
ATOM 6407 C C . PHE A 1 825 ? 41.778 -4.884 -25.977 1.00 97.50 825 PHE A C 1
ATOM 6409 O O . PHE A 1 825 ? 42.958 -4.527 -26.030 1.00 97.50 825 PHE A O 1
ATOM 6416 N N . THR A 1 826 ? 41.345 -6.016 -26.519 1.00 97.75 826 THR A N 1
ATOM 6417 C CA . THR A 1 826 ? 42.079 -6.734 -27.561 1.00 97.75 826 THR A CA 1
ATOM 6418 C C . THR A 1 826 ? 42.027 -5.959 -28.879 1.00 97.75 826 THR A C 1
ATOM 6420 O O . THR A 1 826 ? 41.252 -5.015 -29.052 1.00 97.75 826 THR A O 1
ATOM 6423 N N . ARG A 1 827 ? 42.866 -6.361 -29.839 1.00 95.56 827 ARG A N 1
ATOM 6424 C CA . ARG A 1 827 ? 42.906 -5.708 -31.148 1.00 95.56 827 ARG A CA 1
ATOM 6425 C C . ARG A 1 827 ? 41.592 -5.868 -31.923 1.00 95.56 827 ARG A C 1
ATOM 6427 O O . ARG A 1 827 ? 41.156 -4.904 -32.546 1.00 95.56 827 ARG A O 1
ATOM 6434 N N . ASP A 1 828 ? 40.973 -7.042 -31.833 1.00 96.75 828 ASP A N 1
ATOM 6435 C CA . ASP A 1 828 ? 39.731 -7.359 -32.539 1.00 96.75 828 ASP A CA 1
ATOM 6436 C C . ASP A 1 828 ? 38.553 -6.553 -31.967 1.00 96.75 828 ASP A C 1
ATOM 6438 O O . ASP A 1 828 ? 37.834 -5.916 -32.729 1.00 96.75 828 ASP A O 1
ATOM 6442 N N . GLU A 1 829 ? 38.422 -6.458 -30.635 1.00 97.25 829 GLU A N 1
ATOM 6443 C CA . GLU A 1 829 ? 37.418 -5.593 -29.984 1.00 97.25 829 GLU A CA 1
ATOM 6444 C C . GLU A 1 829 ? 37.601 -4.113 -30.361 1.00 97.25 829 GLU A C 1
ATOM 6446 O O . GLU A 1 829 ? 36.633 -3.406 -30.640 1.00 97.25 829 GLU A O 1
ATOM 6451 N N . ALA A 1 830 ? 38.847 -3.624 -30.375 1.00 96.75 830 ALA A N 1
ATOM 6452 C CA . ALA A 1 830 ? 39.145 -2.237 -30.727 1.00 96.75 830 ALA A CA 1
ATOM 6453 C C . ALA A 1 830 ? 38.749 -1.908 -32.177 1.00 96.75 830 ALA A C 1
ATOM 6455 O O . ALA A 1 830 ? 38.225 -0.822 -32.436 1.00 96.75 830 ALA A O 1
ATOM 6456 N N . ASP A 1 831 ? 38.980 -2.832 -33.112 1.00 95.56 831 ASP A N 1
ATOM 6457 C CA . ASP A 1 831 ? 38.590 -2.664 -34.513 1.00 95.56 831 ASP A CA 1
ATOM 6458 C C . ASP A 1 831 ? 37.071 -2.859 -34.713 1.00 95.56 831 ASP A C 1
ATOM 6460 O O . ASP A 1 831 ? 36.471 -2.100 -35.477 1.00 95.56 831 ASP A O 1
ATOM 6464 N N . GLU A 1 832 ? 36.419 -3.763 -33.967 1.00 97.06 832 GLU A N 1
ATOM 6465 C CA . GLU A 1 832 ? 34.955 -3.942 -33.960 1.00 97.06 832 GLU A CA 1
ATOM 6466 C C . GLU A 1 832 ? 34.226 -2.668 -33.501 1.00 97.06 832 GLU A C 1
ATOM 6468 O O . GLU A 1 832 ? 33.319 -2.199 -34.193 1.00 97.06 832 GLU A O 1
ATOM 6473 N N . PHE A 1 833 ? 34.647 -2.037 -32.396 1.00 97.31 833 PHE A N 1
ATOM 6474 C CA . PHE A 1 833 ? 34.033 -0.786 -31.918 1.00 97.31 833 PHE A CA 1
ATOM 6475 C C . PHE A 1 833 ? 34.154 0.369 -32.927 1.00 97.31 833 PHE A C 1
ATOM 6477 O O . PHE A 1 833 ? 33.271 1.233 -33.000 1.00 97.31 833 PHE A O 1
ATOM 6484 N N . VAL A 1 834 ? 35.217 0.381 -33.734 1.00 95.50 834 VAL A N 1
ATOM 6485 C CA . VAL A 1 834 ? 35.366 1.314 -34.859 1.00 95.50 834 VAL A CA 1
ATOM 6486 C C . VAL A 1 834 ? 34.440 0.910 -36.007 1.00 95.50 834 VAL A C 1
ATOM 6488 O O . VAL A 1 834 ? 33.749 1.767 -36.555 1.00 95.50 834 VAL A O 1
ATOM 6491 N N . GLU A 1 835 ? 34.362 -0.374 -36.362 1.00 95.31 835 GLU A N 1
ATOM 6492 C CA . GLU A 1 835 ? 33.495 -0.868 -37.436 1.00 95.31 835 GLU A CA 1
ATOM 6493 C C . GLU A 1 835 ? 32.018 -0.530 -37.188 1.00 95.31 835 GLU A C 1
ATOM 6495 O O . GLU A 1 835 ? 31.415 0.155 -38.025 1.00 95.31 835 GLU A O 1
ATOM 6500 N N . ILE A 1 836 ? 31.480 -0.878 -36.012 1.00 94.62 836 ILE A N 1
ATOM 6501 C CA . ILE A 1 836 ? 30.084 -0.604 -35.617 1.00 94.62 836 ILE A CA 1
ATOM 6502 C C . ILE A 1 836 ? 29.794 0.889 -35.367 1.00 94.62 836 ILE A C 1
ATOM 6504 O O . ILE A 1 836 ? 28.640 1.276 -35.187 1.00 94.62 836 ILE A O 1
ATOM 6508 N N . GLY A 1 837 ? 30.820 1.748 -35.402 1.00 94.69 837 GLY A N 1
ATOM 6509 C CA . GLY A 1 837 ? 30.665 3.200 -35.470 1.00 94.69 837 GLY A CA 1
ATOM 6510 C C . GLY A 1 837 ? 30.573 3.920 -34.124 1.00 94.69 837 GLY A C 1
ATOM 6511 O O . GLY A 1 837 ? 29.892 4.945 -34.041 1.00 94.69 837 GLY A O 1
ATOM 6512 N N . ALA A 1 838 ? 31.282 3.465 -33.083 1.00 95.56 838 ALA A N 1
ATOM 6513 C CA . ALA A 1 838 ? 31.332 4.160 -31.787 1.00 95.56 838 ALA A CA 1
ATOM 6514 C C . ALA A 1 838 ? 31.743 5.647 -31.909 1.00 95.56 838 ALA A C 1
ATOM 6516 O O . ALA A 1 838 ? 31.251 6.502 -31.171 1.00 95.56 838 ALA A O 1
ATOM 6517 N N . LEU A 1 839 ? 32.582 5.985 -32.896 1.00 95.12 839 LEU A N 1
ATOM 6518 C CA . LEU A 1 839 ? 33.001 7.360 -33.194 1.00 95.12 839 LEU A CA 1
ATOM 6519 C C . LEU A 1 839 ? 31.855 8.240 -33.728 1.00 95.12 839 LEU A C 1
ATOM 6521 O O . LEU A 1 839 ? 31.814 9.436 -33.430 1.00 95.12 839 LEU A O 1
ATOM 6525 N N . ASN A 1 840 ? 30.892 7.664 -34.458 1.00 94.56 840 ASN A N 1
ATOM 6526 C CA . ASN A 1 840 ? 29.660 8.373 -34.818 1.00 94.56 840 ASN A CA 1
ATOM 6527 C C . ASN A 1 840 ? 28.836 8.664 -33.553 1.00 94.56 840 ASN A C 1
ATOM 6529 O O . ASN A 1 840 ? 28.309 9.766 -33.407 1.00 94.56 840 ASN A O 1
ATOM 6533 N N . GLY A 1 841 ? 28.809 7.722 -32.601 1.00 95.81 841 GLY A N 1
ATOM 6534 C CA . GLY A 1 841 ? 28.227 7.909 -31.269 1.00 95.81 841 GLY A CA 1
ATOM 6535 C C . GLY A 1 841 ? 28.822 9.105 -30.520 1.00 95.81 841 GLY A C 1
ATOM 6536 O O . GLY A 1 841 ? 28.066 9.938 -30.019 1.00 95.81 841 GLY A O 1
ATOM 6537 N N . ILE A 1 842 ? 30.155 9.256 -30.507 1.00 96.94 842 ILE A N 1
ATOM 6538 C CA . ILE A 1 842 ? 30.839 10.423 -29.912 1.00 96.94 842 ILE A CA 1
ATOM 6539 C C . ILE A 1 842 ? 30.355 11.733 -30.547 1.00 96.94 842 ILE A C 1
ATOM 6541 O O . ILE A 1 842 ? 29.993 12.662 -29.823 1.00 96.94 842 ILE A O 1
ATOM 6545 N N . PHE A 1 843 ? 30.295 11.815 -31.882 1.00 96.88 843 PHE A N 1
ATOM 6546 C CA . PHE A 1 843 ? 29.829 13.032 -32.556 1.00 96.88 843 PHE A CA 1
ATOM 6547 C C . PHE A 1 843 ? 28.347 13.321 -32.276 1.00 96.88 843 PHE A C 1
ATOM 6549 O O . PHE A 1 843 ? 27.999 14.468 -31.999 1.00 96.88 843 PHE A O 1
ATOM 6556 N N . VAL A 1 844 ? 27.475 12.306 -32.312 1.00 97.88 844 VAL A N 1
ATOM 6557 C CA . VAL A 1 844 ? 26.036 12.439 -32.014 1.00 97.88 844 VAL A CA 1
ATOM 6558 C C . VAL A 1 844 ? 25.811 12.914 -30.579 1.00 97.88 844 VAL A C 1
ATOM 6560 O O . VAL A 1 844 ? 25.066 13.874 -30.367 1.00 97.88 844 VAL A O 1
ATOM 6563 N N . LEU A 1 845 ? 26.467 12.286 -29.598 1.00 98.00 845 LEU A N 1
ATOM 6564 C CA . LEU A 1 845 ? 26.322 12.639 -28.187 1.00 98.00 845 LEU A CA 1
ATOM 6565 C C . LEU A 1 845 ? 26.858 14.049 -27.914 1.00 98.00 845 LEU A C 1
ATOM 6567 O O . LEU A 1 845 ? 26.163 14.853 -27.296 1.00 98.00 845 LEU A O 1
ATOM 6571 N N . GLY A 1 846 ? 28.045 14.372 -28.436 1.00 97.38 846 GLY A N 1
ATOM 6572 C CA . GLY A 1 846 ? 28.628 15.707 -28.329 1.00 97.38 846 GLY A CA 1
ATOM 6573 C C . GLY A 1 846 ? 27.709 16.764 -28.939 1.00 97.38 846 GLY A C 1
ATOM 6574 O O . GLY A 1 846 ? 27.220 17.657 -28.246 1.00 97.38 846 GLY A O 1
ATOM 6575 N N . ARG A 1 847 ? 27.389 16.621 -30.231 1.00 98.00 847 ARG A N 1
ATOM 6576 C CA . ARG A 1 847 ? 26.593 17.594 -30.993 1.00 98.00 847 ARG A CA 1
ATOM 6577 C C . ARG A 1 847 ? 25.160 17.774 -30.482 1.00 98.00 847 ARG A C 1
ATOM 6579 O O . ARG A 1 847 ? 24.577 18.842 -30.682 1.00 98.00 847 ARG A O 1
ATOM 6586 N N . SER A 1 848 ? 24.603 16.781 -29.786 1.00 98.38 848 SER A N 1
ATOM 6587 C CA . SER A 1 848 ? 23.299 16.919 -29.124 1.00 98.38 848 SER A CA 1
ATOM 6588 C C . SER A 1 848 ? 23.264 18.094 -28.144 1.00 98.38 848 SER A C 1
ATOM 6590 O O . SER A 1 848 ? 22.243 18.778 -28.068 1.00 98.38 848 SER A O 1
ATOM 6592 N N . MET A 1 849 ? 24.374 18.396 -27.456 1.00 98.50 849 MET A N 1
ATOM 6593 C CA . MET A 1 849 ? 24.455 19.541 -26.540 1.00 98.50 849 MET A CA 1
ATOM 6594 C C . MET A 1 849 ? 24.221 20.874 -27.267 1.00 98.50 849 MET A C 1
ATOM 6596 O O . MET A 1 849 ? 23.388 21.674 -26.837 1.00 98.50 849 MET A O 1
ATOM 6600 N N . GLY A 1 850 ? 24.894 21.095 -28.402 1.00 98.31 850 GLY A N 1
ATOM 6601 C CA . GLY A 1 850 ? 24.722 22.291 -29.230 1.00 98.31 850 GLY A CA 1
ATOM 6602 C C . GLY A 1 850 ? 23.321 22.419 -29.818 1.00 98.31 850 GLY A C 1
ATOM 6603 O O . GLY A 1 850 ? 22.742 23.504 -29.818 1.00 98.31 850 GLY A O 1
ATOM 6604 N N . PHE A 1 851 ? 22.723 21.309 -30.259 1.00 98.62 851 PHE A N 1
ATOM 6605 C CA . PHE A 1 851 ? 21.360 21.313 -30.801 1.00 98.62 851 PHE A CA 1
ATOM 6606 C C . PHE A 1 851 ? 20.310 21.620 -29.720 1.00 98.62 851 PHE A C 1
ATOM 6608 O O . PHE A 1 851 ? 19.415 22.433 -29.957 1.00 98.62 851 PHE A O 1
ATOM 6615 N N . ILE A 1 852 ? 20.449 21.075 -28.506 1.00 98.75 852 ILE A N 1
ATOM 6616 C CA . ILE A 1 852 ? 19.616 21.474 -27.357 1.00 98.75 852 ILE A CA 1
ATOM 6617 C C . ILE A 1 852 ? 19.812 22.966 -27.048 1.00 98.75 852 ILE A C 1
ATOM 6619 O O . ILE A 1 852 ? 18.827 23.686 -26.874 1.00 98.75 852 ILE A O 1
ATOM 6623 N N . GLY A 1 853 ? 21.058 23.452 -27.054 1.00 98.62 853 GLY A N 1
ATOM 6624 C CA . GLY A 1 853 ? 21.379 24.873 -26.896 1.00 98.62 853 GLY A CA 1
ATOM 6625 C C . GLY A 1 853 ? 20.663 25.758 -27.921 1.00 98.62 853 GLY A C 1
ATOM 6626 O O . GLY A 1 853 ? 20.014 26.732 -27.545 1.00 98.62 853 GLY A O 1
ATOM 6627 N N . HIS A 1 854 ? 20.689 25.380 -29.201 1.00 98.69 854 HIS A N 1
ATOM 6628 C CA . HIS A 1 854 ? 19.966 26.081 -30.262 1.00 98.69 854 HIS A CA 1
ATOM 6629 C C . HIS A 1 854 ? 18.443 26.023 -30.096 1.00 98.69 854 HIS A C 1
ATOM 6631 O O . HIS A 1 854 ? 17.786 27.046 -30.277 1.00 98.69 854 HIS A O 1
ATOM 6637 N N . TYR A 1 855 ? 17.859 24.883 -29.713 1.00 98.69 855 TYR A N 1
ATOM 6638 C CA . TYR A 1 855 ? 16.425 24.806 -29.408 1.00 98.69 855 TYR A CA 1
ATOM 6639 C C . TYR A 1 855 ? 16.034 25.802 -28.303 1.00 98.69 855 TYR A C 1
ATOM 6641 O O . TYR A 1 855 ? 15.110 26.601 -28.483 1.00 98.69 855 TYR A O 1
ATOM 6649 N N . LEU A 1 856 ? 16.759 25.783 -27.178 1.00 98.50 856 LEU A N 1
ATOM 6650 C CA . LEU A 1 856 ? 16.506 26.663 -26.036 1.00 98.50 856 LEU A CA 1
ATOM 6651 C C . LEU A 1 856 ? 16.691 28.136 -26.412 1.00 98.50 856 LEU A C 1
ATOM 6653 O O . LEU A 1 856 ? 15.864 28.972 -26.043 1.00 98.50 856 LEU A O 1
ATOM 6657 N N . ASP A 1 857 ? 17.723 28.451 -27.194 1.00 98.56 857 ASP A N 1
ATOM 6658 C CA . ASP A 1 857 ? 17.971 29.796 -27.701 1.00 98.56 857 ASP A CA 1
ATOM 6659 C C . ASP A 1 857 ? 16.822 30.305 -28.583 1.00 98.56 857 ASP A C 1
ATOM 6661 O O . ASP A 1 857 ? 16.299 31.389 -28.333 1.00 98.56 857 ASP A O 1
ATOM 6665 N N . GLN A 1 858 ? 16.335 29.515 -29.545 1.00 98.25 858 GLN A N 1
ATOM 6666 C CA . GLN A 1 858 ? 15.226 29.940 -30.410 1.00 98.25 858 GLN A CA 1
ATOM 6667 C C . GLN A 1 858 ? 13.910 30.137 -29.642 1.00 98.25 858 GLN A C 1
ATOM 6669 O O . GLN A 1 858 ? 13.165 31.078 -29.941 1.00 98.25 858 GLN A O 1
ATOM 6674 N N . LYS A 1 859 ? 13.633 29.308 -28.621 1.00 97.25 859 LYS A N 1
ATOM 6675 C CA . LYS A 1 859 ? 12.488 29.517 -27.714 1.00 97.25 859 LYS A CA 1
ATOM 6676 C C . LYS A 1 859 ? 12.659 30.791 -26.879 1.00 97.25 859 LYS A C 1
ATOM 6678 O O . LYS A 1 859 ? 11.724 31.587 -26.799 1.00 97.25 859 LYS A O 1
ATOM 6683 N N . ARG A 1 860 ? 13.850 31.028 -26.318 1.00 98.31 860 ARG A N 1
ATOM 6684 C CA . ARG A 1 860 ? 14.199 32.242 -25.555 1.00 98.31 860 ARG A CA 1
ATOM 6685 C C . ARG A 1 860 ? 14.070 33.513 -26.400 1.00 98.31 860 ARG A C 1
ATOM 6687 O O . ARG A 1 860 ? 13.501 34.497 -25.937 1.00 98.31 860 ARG A O 1
ATOM 6694 N N . LEU A 1 861 ? 14.546 33.474 -27.645 1.00 97.75 861 LEU A N 1
ATOM 6695 C CA . LEU A 1 861 ? 14.464 34.559 -28.630 1.00 97.75 861 LEU A CA 1
ATOM 6696 C C . LEU A 1 861 ? 13.061 34.737 -29.242 1.00 97.75 861 LEU A C 1
ATOM 6698 O O . LEU A 1 861 ? 12.888 35.609 -30.095 1.00 97.75 861 LEU A O 1
ATOM 6702 N N . LYS A 1 862 ? 12.075 33.916 -28.842 1.00 97.44 862 LYS A N 1
ATOM 6703 C CA . LYS A 1 862 ? 10.675 33.945 -29.312 1.00 97.44 862 LYS A CA 1
ATOM 6704 C C . LYS A 1 862 ? 10.552 33.992 -30.843 1.00 97.44 862 LYS A C 1
ATOM 6706 O O . LYS A 1 862 ? 9.697 34.687 -31.388 1.00 97.44 862 LYS A O 1
ATOM 6711 N N . GLN A 1 863 ? 11.431 33.274 -31.545 1.00 97.44 863 GLN A N 1
ATOM 6712 C CA . GLN A 1 863 ? 11.504 33.322 -33.004 1.00 97.44 863 GLN A CA 1
ATOM 6713 C C . GLN A 1 863 ? 10.276 32.662 -33.644 1.00 97.44 863 GLN A C 1
ATOM 6715 O O . GLN A 1 863 ? 9.991 31.490 -33.400 1.00 97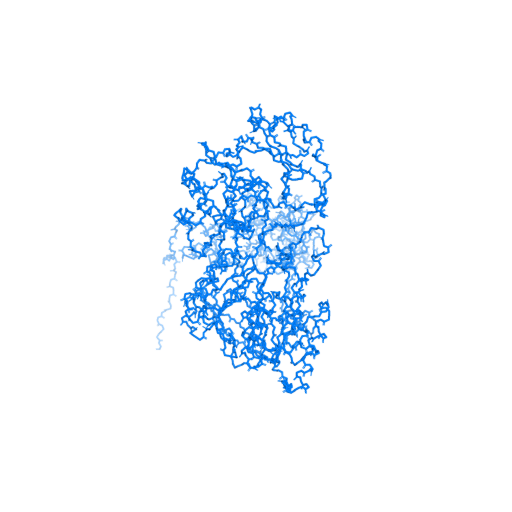.44 863 GLN A O 1
ATOM 6720 N N . GLY A 1 864 ? 9.562 33.418 -34.484 1.00 95.81 864 GLY A N 1
ATOM 6721 C CA . GLY A 1 864 ? 8.393 32.930 -35.222 1.00 95.81 864 GLY A CA 1
ATOM 6722 C C . GLY A 1 864 ? 8.748 31.949 -36.345 1.00 95.81 864 GLY A C 1
ATOM 6723 O O . GLY A 1 864 ? 9.922 31.778 -36.687 1.00 95.81 864 GLY A O 1
ATOM 6724 N N . LEU A 1 865 ? 7.724 31.334 -36.946 1.00 98.00 865 LEU A N 1
ATOM 6725 C CA . LEU A 1 865 ? 7.857 30.326 -38.005 1.00 98.00 865 LEU A CA 1
ATOM 6726 C C . LEU A 1 865 ? 8.852 30.751 -39.100 1.00 98.00 865 LEU A C 1
ATOM 6728 O O . LEU A 1 865 ? 8.843 31.890 -39.565 1.00 98.00 865 LEU A O 1
ATOM 6732 N N . TYR A 1 866 ? 9.721 29.826 -39.508 1.00 97.38 866 TYR A N 1
ATOM 6733 C CA . TYR A 1 866 ? 10.606 30.023 -40.652 1.00 97.38 866 TYR A CA 1
ATOM 6734 C C . TYR A 1 866 ? 9.918 29.569 -41.942 1.00 97.38 866 TYR A C 1
ATOM 6736 O O . TYR A 1 866 ? 9.357 28.476 -42.001 1.00 97.38 866 TYR A O 1
ATOM 6744 N N . ARG A 1 867 ? 10.013 30.391 -42.988 1.00 96.62 867 ARG A N 1
ATOM 6745 C CA . ARG A 1 867 ? 9.679 30.032 -44.367 1.00 96.62 867 ARG A CA 1
ATOM 6746 C C . ARG A 1 867 ? 10.868 30.423 -45.232 1.00 96.62 867 ARG A C 1
ATOM 6748 O O . ARG A 1 867 ? 11.344 31.550 -45.124 1.00 96.62 867 ARG A O 1
ATOM 6755 N N . HIS A 1 868 ? 11.348 29.496 -46.053 1.00 96.56 868 HIS A N 1
ATOM 6756 C CA . HIS A 1 868 ? 12.492 29.760 -46.917 1.00 96.56 868 HIS A CA 1
ATOM 6757 C C . HIS A 1 868 ? 12.124 30.817 -47.986 1.00 96.56 868 HIS A C 1
ATOM 6759 O O . HIS A 1 868 ? 10.992 30.778 -48.495 1.00 96.56 868 HIS A O 1
ATOM 6765 N N . PRO A 1 869 ? 13.014 31.783 -48.287 1.00 95.12 869 PRO A N 1
ATOM 6766 C CA . PRO A 1 869 ? 12.806 32.759 -49.355 1.00 95.12 869 PRO A CA 1
ATOM 6767 C C . PRO A 1 869 ? 12.628 32.093 -50.728 1.00 95.12 869 PRO A C 1
ATOM 6769 O O . PRO A 1 869 ? 13.048 30.959 -50.944 1.00 95.12 869 PRO A O 1
ATOM 6772 N N . TRP A 1 870 ? 11.951 32.775 -51.652 1.00 95.88 870 TRP A N 1
ATOM 6773 C CA . TRP A 1 870 ? 11.676 32.239 -52.993 1.00 95.88 870 TRP A CA 1
ATOM 6774 C C . TRP A 1 870 ? 12.792 32.515 -54.004 1.00 95.88 870 TRP A C 1
ATOM 6776 O O . TRP A 1 870 ? 12.933 31.764 -54.961 1.00 95.88 870 TRP A O 1
ATOM 6786 N N . ASP A 1 871 ? 13.574 33.564 -53.781 1.00 95.06 871 ASP A N 1
ATOM 6787 C CA . ASP A 1 871 ? 14.754 33.962 -54.553 1.00 95.06 871 ASP A CA 1
ATOM 6788 C C . ASP A 1 871 ? 15.959 33.023 -54.356 1.00 95.06 871 ASP A C 1
ATOM 6790 O O . ASP A 1 871 ? 16.811 32.941 -55.237 1.00 95.06 871 ASP A O 1
ATOM 6794 N N . ASP A 1 872 ? 15.984 32.252 -53.264 1.00 94.75 872 ASP A N 1
ATOM 6795 C CA . ASP A 1 872 ? 16.970 31.189 -52.988 1.00 94.75 872 ASP A CA 1
ATOM 6796 C C . ASP A 1 872 ? 16.545 29.809 -53.567 1.00 94.75 872 ASP A C 1
ATOM 6798 O O . ASP A 1 872 ? 17.210 28.795 -53.360 1.00 94.75 872 ASP A O 1
ATOM 6802 N N . ILE A 1 873 ? 15.429 29.739 -54.317 1.00 95.88 873 ILE A N 1
ATOM 6803 C CA . ILE A 1 873 ? 14.898 28.499 -54.920 1.00 95.88 873 ILE A CA 1
ATOM 6804 C C . ILE A 1 873 ? 14.814 28.622 -56.449 1.00 95.88 873 ILE A C 1
ATOM 6806 O O . ILE A 1 873 ? 14.043 29.412 -56.992 1.00 95.88 873 ILE A O 1
ATOM 6810 N N . SER A 1 874 ? 15.527 27.751 -57.169 1.00 94.62 874 SER A N 1
ATOM 6811 C CA . SER A 1 874 ? 15.394 27.629 -58.627 1.00 94.62 874 SER A CA 1
ATOM 6812 C C . SER A 1 874 ? 14.218 26.716 -59.007 1.00 94.62 874 SER A C 1
ATOM 6814 O O . SER A 1 874 ? 14.315 25.489 -58.944 1.00 94.62 874 SER A O 1
ATOM 6816 N N . TYR A 1 875 ? 13.092 27.312 -59.405 1.00 91.25 875 TYR A N 1
ATOM 6817 C CA . TYR A 1 875 ? 11.889 26.593 -59.843 1.00 91.25 875 TYR A CA 1
ATOM 6818 C C . TYR A 1 875 ? 11.991 26.133 -61.306 1.00 91.25 875 TYR A C 1
ATOM 6820 O O . TYR A 1 875 ? 11.394 26.727 -62.202 1.00 91.25 875 TYR A O 1
ATOM 6828 N N . VAL A 1 876 ? 12.722 25.043 -61.550 1.00 90.88 876 VAL A N 1
ATOM 6829 C CA . VAL A 1 876 ? 12.765 24.374 -62.864 1.00 90.88 876 VAL A CA 1
ATOM 6830 C C . VAL A 1 876 ? 11.605 23.378 -62.968 1.00 90.88 876 VAL A C 1
ATOM 6832 O O . VAL A 1 876 ? 11.773 22.170 -62.806 1.00 90.88 876 VAL A O 1
ATOM 6835 N N . LEU A 1 877 ? 10.395 23.904 -63.164 1.00 89.56 877 LEU A N 1
ATOM 6836 C CA . LEU A 1 877 ? 9.194 23.094 -63.377 1.00 89.56 877 LEU A CA 1
ATOM 6837 C C . LEU A 1 877 ? 9.192 22.514 -64.804 1.00 89.56 877 LEU A C 1
ATOM 6839 O O . LEU A 1 877 ? 9.574 23.227 -65.734 1.00 89.56 877 LEU A O 1
ATOM 6843 N N . PRO A 1 878 ? 8.761 21.254 -65.010 1.00 86.06 878 PRO A N 1
ATOM 6844 C CA . PRO A 1 878 ? 8.561 20.729 -66.355 1.00 86.06 878 PRO A CA 1
ATOM 6845 C C . PRO A 1 878 ? 7.453 21.513 -67.066 1.00 86.06 878 PRO A C 1
ATOM 6847 O O . PRO A 1 878 ? 6.455 21.892 -66.446 1.00 86.06 878 PRO A O 1
ATOM 6850 N N . GLU A 1 879 ? 7.605 21.721 -68.375 1.00 84.31 879 GLU A N 1
ATOM 6851 C CA . GLU A 1 879 ? 6.507 22.224 -69.201 1.00 84.31 879 GLU A CA 1
ATOM 6852 C C . GLU A 1 879 ? 5.311 21.265 -69.140 1.00 84.31 879 GLU A C 1
ATOM 6854 O O . GLU A 1 879 ? 5.451 20.067 -68.875 1.00 84.31 879 GLU A O 1
ATOM 6859 N N . HIS A 1 880 ? 4.114 21.811 -69.351 1.00 75.94 880 HIS A N 1
ATOM 6860 C CA . HIS A 1 880 ? 2.862 21.085 -69.178 1.00 75.94 880 HIS A CA 1
ATOM 6861 C C . HIS A 1 880 ? 2.819 19.875 -70.127 1.00 75.94 880 HIS A C 1
ATOM 6863 O O . HIS A 1 880 ? 2.607 20.035 -71.329 1.00 75.94 880 HIS A O 1
ATOM 6869 N N . MET A 1 881 ? 3.003 18.661 -69.593 1.00 61.69 881 MET A N 1
ATOM 6870 C CA . MET A 1 881 ? 2.808 17.437 -70.370 1.00 61.69 881 MET A CA 1
ATOM 6871 C C . MET A 1 881 ? 1.351 17.397 -70.835 1.00 61.69 881 MET A C 1
ATOM 6873 O O . MET A 1 881 ? 0.431 17.242 -70.028 1.00 61.69 881 MET A O 1
ATOM 6877 N N . SER A 1 882 ? 1.150 17.595 -72.136 1.00 62.31 882 SER A N 1
ATOM 6878 C CA . SER A 1 882 ? -0.102 17.270 -72.810 1.00 62.31 882 SER A CA 1
ATOM 6879 C C . SER A 1 882 ? -0.177 15.749 -72.944 1.00 62.31 882 SER A C 1
ATOM 6881 O O . SER A 1 882 ? 0.824 15.114 -73.279 1.00 62.31 882 SER A O 1
ATOM 6883 N N . MET A 1 883 ? -1.340 15.180 -72.612 1.00 46.56 883 MET A N 1
ATOM 6884 C CA . MET A 1 883 ? -1.664 13.773 -72.889 1.00 46.56 883 MET A CA 1
ATOM 6885 C C . MET A 1 883 ? -2.009 13.577 -74.363 1.00 46.56 883 MET A C 1
ATOM 6887 O O . MET A 1 883 ? -2.632 14.504 -74.928 1.00 46.56 883 MET A O 1
#

pLDDT: mean 92.64, std 12.35, range [23.12, 98.88]

InterPro domains:
  IPR002020 Citrate synthase [PF00285] (670-865)
  IPR002020 Citrate synthase [PTHR23118] (268-876)
  IPR003781 CoA-binding [PF02629] (277-382)
  IPR003781 CoA-binding [SM00881] (274-383)
  IPR005811 ATP-citrate synthase/succinyl-CoA ligase, C-terminal domain [PF00549] (442-566)
  IPR016102 Succinyl-CoA synthetase-like [G3DSA:3.40.50.261] (407-592)
  IPR016142 Citrate synthase-like, large alpha subdomain [G3DSA:1.10.580.10] (666-718)
  IPR016143 Citrate synthase-like, small alpha subdomain [G3DSA:1.10.230.10] (719-815)
  IPR017440 ATP-citrate lyase/succinyl-CoA ligase, active site [PS00399] (528-544)
  IPR033847 ATP-citrate lyase/succinyl-CoA ligase, conserved site [PS01216] (443-472)
  IPR036291 NAD(P)-binding domain superfamily [SSF51735] (274-405)
  IPR036969 Citrate synthase superfamily [SSF48256] (399-877)
  IPR056749 ATP-citrate synthase, ATP-grasp domain [PF24948] (2-233)

Radius of gyration: 41.55 Å; chains: 1; bounding box: 90×74×126 Å